Protein 4R6U (pdb70)

Structure (mmCIF, N/CA/C/O backbone):
data_4R6U
#
_entry.id   4R6U
#
_cell.length_a   71.392
_cell.length_b   85.603
_cell.length_c   88.117
_cell.angle_alpha   90.00
_cell.angle_beta   97.60
_cell.angle_gamma   90.00
#
_symmetry.space_group_name_H-M   'P 1 21 1'
#
loop_
_entity.id
_entity.type
_entity.pdbx_description
1 polymer 'Interleukin-18 receptor 1'
2 polymer Interleukin-18
3 non-polymer 2-acetamido-2-deoxy-beta-D-glucopyranose
#
loop_
_atom_site.group_PDB
_atom_site.id
_atom_site.type_symbol
_atom_site.label_atom_id
_atom_site.label_alt_id
_atom_site.label_comp_id
_atom_site.label_asym_id
_atom_site.label_entity_id
_atom_site.label_seq_id
_atom_site.pdbx_PDB_ins_code
_atom_site.Cartn_x
_atom_site.Cartn_y
_atom_site.Cartn_z
_atom_site.occupancy
_atom_site.B_iso_or_equiv
_atom_site.auth_seq_id
_atom_site.auth_comp_id
_atom_site.auth_asym_id
_atom_site.auth_atom_id
_atom_site.pdbx_PDB_model_num
ATOM 1 N N . SER A 1 3 ? 281.330 15.856 97.264 1.00 83.74 21 SER C N 1
ATOM 2 C CA . SER A 1 3 ? 280.200 14.956 97.493 1.00 82.35 21 SER C CA 1
ATOM 3 C C . SER A 1 3 ? 279.003 15.397 96.671 1.00 82.07 21 SER C C 1
ATOM 4 O O . SER A 1 3 ? 279.174 15.967 95.600 1.00 83.22 21 SER C O 1
ATOM 7 N N . CYS A 1 4 ? 277.804 15.140 97.192 1.00 57.88 22 CYS C N 1
ATOM 8 C CA . CYS A 1 4 ? 276.543 15.487 96.542 1.00 57.59 22 CYS C CA 1
ATOM 9 C C . CYS A 1 4 ? 275.418 14.924 97.379 1.00 56.12 22 CYS C C 1
ATOM 10 O O . CYS A 1 4 ? 275.663 14.127 98.290 1.00 55.43 22 CYS C O 1
ATOM 13 N N . THR A 1 5 ? 274.184 15.302 97.060 1.00 53.28 23 THR C N 1
ATOM 14 C CA . THR A 1 5 ? 273.084 14.950 97.940 1.00 52.01 23 THR C CA 1
ATOM 15 C C . THR A 1 5 ? 272.223 13.842 97.332 1.00 51.99 23 THR C C 1
ATOM 16 O O . THR A 1 5 ? 271.397 14.083 96.447 1.00 52.48 23 THR C O 1
ATOM 20 N N . SER A 1 6 ? 272.430 12.629 97.838 1.00 51.52 24 SER C N 1
ATOM 21 C CA . SER A 1 6 ? 271.804 11.425 97.300 1.00 51.63 24 SER C CA 1
ATOM 22 C C . SER A 1 6 ? 270.469 10.959 97.886 1.00 50.71 24 SER C C 1
ATOM 23 O O . SER A 1 6 ? 269.857 10.055 97.337 1.00 50.99 24 SER C O 1
ATOM 26 N N . ARG A 1 7 ? 270.038 11.510 99.014 1.00 49.75 25 ARG C N 1
ATOM 27 C CA . ARG A 1 7 ? 268.847 10.973 99.681 1.00 48.98 25 ARG C CA 1
ATOM 28 C C . ARG A 1 7 ? 267.532 11.640 99.227 1.00 49.23 25 ARG C C 1
ATOM 29 O O . ARG A 1 7 ? 267.486 12.840 98.986 1.00 49.54 25 ARG C O 1
ATOM 37 N N . PRO A 1 8 ? 266.441 10.873 99.183 1.00 49.17 26 PRO C N 1
ATOM 38 C CA . PRO A 1 8 ? 265.150 11.355 98.673 1.00 49.67 26 PRO C CA 1
ATOM 39 C C . PRO A 1 8 ? 264.497 12.456 99.487 1.00 49.23 26 PRO C C 1
ATOM 40 O O . PRO A 1 8 ? 263.742 13.257 98.950 1.00 49.84 26 PRO C O 1
ATOM 44 N N . HIS A 1 9 ? 264.755 12.492 100.783 1.00 48.29 27 HIS C N 1
ATOM 45 C CA . HIS A 1 9 ? 264.024 13.413 101.605 1.00 48.00 27 HIS C CA 1
ATOM 46 C C . HIS A 1 9 ? 265.000 14.184 102.438 1.00 47.52 27 HIS C C 1
ATOM 47 O O . HIS A 1 9 ? 266.042 13.656 102.791 1.00 47.16 27 HIS C O 1
ATOM 54 N N . ILE A 1 10 ? 264.714 15.465 102.659 1.00 47.69 28 ILE C N 1
ATOM 55 C CA . ILE A 1 10 ? 265.639 16.302 103.407 1.00 47.43 28 ILE C CA 1
ATOM 56 C C . ILE A 1 10 ? 264.962 17.415 104.235 1.00 47.41 28 ILE C C 1
ATOM 57 O O . ILE A 1 10 ? 264.089 18.111 103.756 1.00 47.93 28 ILE C O 1
ATOM 62 N N . THR A 1 11 ? 265.389 17.547 105.489 1.00 84.24 29 THR C N 1
ATOM 63 C CA . THR A 1 11 ? 264.843 18.506 106.460 1.00 84.27 29 THR C CA 1
ATOM 64 C C . THR A 1 11 ? 265.894 19.548 106.827 1.00 84.46 29 THR C C 1
ATOM 65 O O . THR A 1 11 ? 266.926 19.172 107.392 1.00 84.17 29 THR C O 1
ATOM 69 N N . VAL A 1 12 ? 265.669 20.834 106.535 1.00 47.72 30 VAL C N 1
ATOM 70 C CA . VAL A 1 12 ? 266.592 21.855 107.047 1.00 48.00 30 VAL C CA 1
ATOM 71 C C . VAL A 1 12 ? 265.899 23.034 107.699 1.00 48.40 30 VAL C C 1
ATOM 72 O O . VAL A 1 12 ? 264.744 23.336 107.387 1.00 48.68 30 VAL C O 1
ATOM 76 N N . VAL A 1 13 ? 266.645 23.725 108.565 1.00 48.59 31 VAL C N 1
ATOM 77 C CA . VAL A 1 13 ? 266.137 24.846 109.358 1.00 49.08 31 VAL C CA 1
ATOM 78 C C . VAL A 1 13 ? 266.135 26.172 108.612 1.00 49.88 31 VAL C C 1
ATOM 79 O O . VAL A 1 13 ? 267.140 26.552 108.002 1.00 50.19 31 VAL C O 1
ATOM 83 N N . GLU A 1 14 ? 265.023 26.896 108.751 1.00 50.33 32 GLU C N 1
ATOM 84 C CA . GLU A 1 14 ? 264.848 28.248 108.227 1.00 51.19 32 GLU C CA 1
ATOM 85 C C . GLU A 1 14 ? 265.975 29.199 108.627 1.00 51.68 32 GLU C C 1
ATOM 86 O O . GLU A 1 14 ? 266.447 29.182 109.774 1.00 51.62 32 GLU C O 1
ATOM 92 N N . GLY A 1 15 ? 266.377 30.033 107.665 1.00 52.81 33 GLY C N 1
ATOM 93 C CA . GLY A 1 15 ? 267.271 31.158 107.890 1.00 53.56 33 GLY C CA 1
ATOM 94 C C . GLY A 1 15 ? 268.729 30.878 107.585 1.00 53.57 33 GLY C C 1
ATOM 95 O O . GLY A 1 15 ? 269.589 31.749 107.709 1.00 54.31 33 GLY C O 1
ATOM 96 N N . GLU A 1 16 ? 268.997 29.677 107.104 1.00 61.08 34 GLU C N 1
ATOM 97 C CA . GLU A 1 16 ? 270.360 29.178 107.011 1.00 61.09 34 GLU C CA 1
ATOM 98 C C . GLU A 1 16 ? 270.743 28.904 105.531 1.00 61.31 34 GLU C C 1
ATOM 99 O O . GLU A 1 16 ? 269.913 28.462 104.746 1.00 61.02 34 GLU C O 1
ATOM 105 N N . PRO A 1 17 ? 271.992 29.187 105.139 1.00 56.30 35 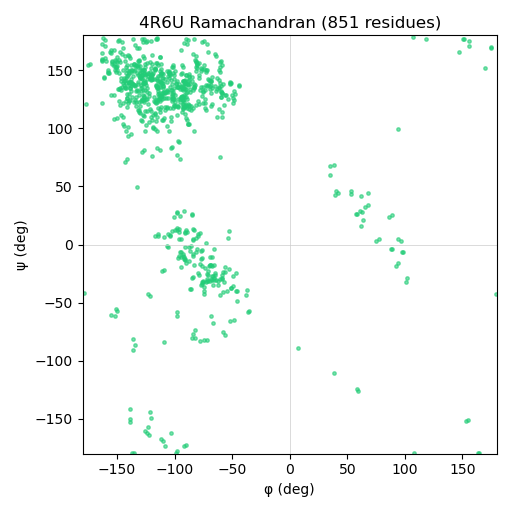PRO C N 1
ATOM 106 C CA . PRO A 1 17 ? 272.346 28.933 103.732 1.00 56.67 35 PRO C CA 1
ATOM 107 C C . PRO A 1 17 ? 272.189 27.469 103.388 1.00 55.92 35 PRO C C 1
ATOM 108 O O . PRO A 1 17 ? 272.437 26.662 104.272 1.00 55.30 35 PRO C O 1
ATOM 112 N N . PHE A 1 18 ? 271.843 27.126 102.152 1.00 53.07 36 PHE C N 1
ATOM 113 C CA . PHE A 1 18 ? 271.581 25.732 101.832 1.00 52.44 36 PHE C CA 1
ATOM 114 C C . PHE A 1 18 ? 271.738 25.408 100.351 1.00 53.06 36 PHE C C 1
ATOM 115 O O . PHE A 1 18 ? 271.414 26.224 99.490 1.00 53.78 36 PHE C O 1
ATOM 123 N N . TYR A 1 19 ? 272.173 24.187 100.056 1.00 52.86 37 TYR C N 1
ATOM 124 C CA . TYR A 1 19 ? 272.380 23.800 98.669 1.00 53.61 37 TYR C CA 1
ATOM 125 C C . TYR A 1 19 ? 271.920 22.382 98.317 1.00 53.15 37 TYR C C 1
ATOM 126 O O . TYR A 1 19 ? 271.859 21.481 99.155 1.00 52.28 37 TYR C O 1
ATOM 135 N N . LEU A 1 20 ? 271.719 22.165 97.033 1.00 53.90 38 LEU C N 1
ATOM 136 C CA . LEU A 1 20 ? 271.200 20.912 96.556 1.00 53.70 38 LEU C CA 1
ATOM 137 C C . LEU A 1 20 ? 272.062 20.498 95.369 1.00 54.83 38 LEU C C 1
ATOM 138 O O . LEU A 1 20 ? 272.119 21.199 94.376 1.00 55.89 38 LEU C O 1
ATOM 143 N N . LYS A 1 21 ? 272.721 19.351 95.461 1.00 54.73 39 LYS C N 1
ATOM 144 C CA . LYS A 1 21 ? 273.761 19.007 94.499 1.00 55.95 39 LYS C CA 1
ATOM 145 C C . LYS A 1 21 ? 273.506 17.638 93.917 1.00 56.10 39 LYS C C 1
ATOM 146 O O . LYS A 1 21 ? 273.462 16.639 94.630 1.00 55.25 39 LYS C O 1
ATOM 152 N N . HIS A 1 22 ? 273.427 17.572 92.598 1.00 57.33 40 HIS C N 1
ATOM 153 C CA . HIS A 1 22 ? 272.697 16.469 91.984 1.00 57.50 40 HIS C CA 1
ATOM 154 C C . HIS A 1 22 ? 273.486 15.222 91.654 1.00 58.06 40 HIS C C 1
ATOM 155 O O . HIS A 1 22 ? 272.979 14.364 90.967 1.00 58.53 40 HIS C O 1
ATOM 162 N N . CYS A 1 23 ? 274.699 15.086 92.153 1.00 79.70 41 CYS C N 1
ATOM 163 C CA . CYS A 1 23 ? 275.359 13.775 92.094 1.00 80.03 41 CYS C CA 1
ATOM 164 C C . CYS A 1 23 ? 275.661 13.233 90.715 1.00 81.73 41 CYS C C 1
ATOM 165 O O . CYS A 1 23 ? 275.652 12.003 90.570 1.00 81.87 41 CYS C O 1
ATOM 168 N N . SER A 1 24 ? 275.727 14.080 89.684 1.00 81.68 42 SER C N 1
ATOM 169 C CA . SER A 1 24 ? 276.215 13.586 88.397 1.00 83.55 42 SER C CA 1
ATOM 170 C C . SER A 1 24 ? 277.509 14.192 87.803 1.00 85.19 42 SER C C 1
ATOM 171 O O . SER A 1 24 ? 277.830 13.906 86.647 1.00 86.94 42 SER C O 1
ATOM 174 N N . CYS A 1 25 ? 278.231 15.043 88.529 1.00 78.46 43 CYS C N 1
ATOM 175 C CA . CYS A 1 25 ? 279.205 15.937 87.868 1.00 80.11 43 CYS C CA 1
ATOM 176 C C . CYS A 1 25 ? 280.597 15.364 87.508 1.00 81.76 43 CYS C C 1
ATOM 177 O O . CYS A 1 25 ? 280.891 15.113 86.320 1.00 83.58 43 CYS C O 1
ATOM 180 N N . THR A 1 33 ? 279.224 23.694 78.543 1.00 103.16 51 THR C N 1
ATOM 181 C CA . THR A 1 33 ? 278.053 24.500 78.192 1.00 102.90 51 THR C CA 1
ATOM 182 C C . THR A 1 33 ? 276.890 23.579 77.817 1.00 102.55 51 THR C C 1
ATOM 183 O O . THR A 1 33 ? 276.544 23.422 76.623 1.00 104.32 51 THR C O 1
ATOM 187 N N . THR A 1 34 ? 276.289 22.968 78.843 1.00 138.36 52 THR C N 1
ATOM 188 C CA . THR A 1 34 ? 275.292 21.921 78.610 1.00 138.02 52 THR C CA 1
ATOM 189 C C . THR A 1 34 ? 273.921 22.317 79.202 1.00 136.36 52 THR C C 1
ATOM 190 O O . THR A 1 34 ? 273.852 23.173 80.099 1.00 135.01 52 THR C O 1
ATOM 194 N N . THR A 1 35 ? 272.846 21.644 78.782 1.00 91.55 53 THR C N 1
ATOM 195 C CA . THR A 1 35 ? 271.518 22.114 79.179 1.00 90.44 53 THR C CA 1
ATOM 196 C C . THR A 1 35 ? 271.088 21.543 80.506 1.00 88.16 53 THR C C 1
ATOM 197 O O . THR A 1 35 ? 270.856 20.331 80.625 1.00 87.81 53 THR C O 1
ATOM 201 N N . LYS A 1 36 ? 270.913 22.454 81.471 1.00 83.30 54 LYS C N 1
ATOM 202 C CA . LYS A 1 36 ? 270.414 22.108 82.803 1.00 81.17 54 LYS C CA 1
ATOM 203 C C . LYS A 1 36 ? 269.040 22.692 83.023 1.00 80.64 54 LYS C C 1
ATOM 204 O O . LYS A 1 36 ? 268.706 23.773 82.519 1.00 81.47 54 LYS C O 1
ATOM 210 N N . SER A 1 37 ? 268.264 22.006 83.843 1.00 66.95 55 SER C N 1
ATOM 211 C CA . SER A 1 37 ? 266.951 22.514 84.200 1.00 66.43 55 SER C CA 1
ATOM 212 C C . SER A 1 37 ? 266.530 22.135 85.640 1.00 64.46 55 SER C C 1
ATOM 213 O O . SER A 1 37 ? 266.444 20.947 85.987 1.00 63.82 55 SER C O 1
ATOM 216 N N . TRP A 1 38 ? 266.278 23.141 86.477 1.00 76.19 56 TRP C N 1
ATOM 217 C CA . TRP A 1 38 ? 265.713 22.898 87.811 1.00 74.54 56 TRP C CA 1
ATOM 218 C C . TRP A 1 38 ? 264.219 23.275 87.854 1.00 74.71 56 TRP C C 1
ATOM 219 O O . TRP A 1 38 ? 263.805 24.272 87.269 1.00 75.69 56 TRP C O 1
ATOM 230 N N . TYR A 1 39 ? 263.426 22.511 88.598 1.00 75.45 57 TYR C N 1
ATOM 231 C CA . TYR A 1 39 ? 261.984 22.725 88.659 1.00 75.78 57 TYR C CA 1
ATOM 232 C C . TYR A 1 39 ? 261.511 22.609 90.110 1.00 74.30 57 TYR C C 1
ATOM 233 O O . TYR A 1 39 ? 262.117 21.894 90.913 1.00 73.11 57 TYR C O 1
ATOM 242 N N . LYS A 1 40 ? 260.443 23.328 90.453 1.00 61.02 58 LYS C N 1
ATOM 243 C CA . LYS A 1 40 ? 259.860 23.247 91.788 1.00 59.89 58 LYS C CA 1
ATOM 244 C C . LYS A 1 40 ? 258.380 22.878 91.767 1.00 60.52 58 LYS C C 1
ATOM 245 O O . LYS A 1 40 ? 257.610 23.428 90.985 1.00 61.86 58 LYS C O 1
ATOM 251 N N . SER A 1 41 ? 257.991 21.943 92.636 1.00 76.95 59 SER C N 1
ATOM 252 C CA . SER A 1 41 ? 256.570 21.701 92.937 1.00 77.45 59 SER C CA 1
ATOM 253 C C . SER A 1 41 ? 256.239 22.158 94.366 1.00 76.50 59 SER C C 1
ATOM 254 O O . SER A 1 41 ? 257.075 22.107 95.267 1.00 75.20 59 SER C O 1
ATOM 257 N N . SER A 1 42 ? 255.040 22.709 94.509 1.00 85.23 60 SER C N 1
ATOM 258 C CA . SER A 1 42 ? 254.496 23.251 95.758 1.00 84.79 60 SER C CA 1
ATOM 259 C C . SER A 1 42 ? 253.031 22.775 95.756 1.00 85.85 60 SER C C 1
ATOM 260 O O . SER A 1 42 ? 252.749 21.696 95.210 1.00 86.24 60 SER C O 1
ATOM 263 N N . GLY A 1 43 ? 252.105 23.481 96.394 1.00 98.93 61 GLY C N 1
ATOM 264 C CA . GLY A 1 43 ? 250.750 22.986 96.291 1.00 100.17 61 GLY C CA 1
ATOM 265 C C . GLY A 1 43 ? 250.184 23.079 94.884 1.00 101.90 61 GLY C C 1
ATOM 266 O O . GLY A 1 43 ? 250.068 22.054 94.200 1.00 102.32 61 GLY C O 1
ATOM 267 N N . SER A 1 44 ? 249.959 24.279 94.381 1.00 112.84 62 SER C N 1
ATOM 268 C CA . SER A 1 44 ? 249.325 24.403 93.067 1.00 114.70 62 SER C CA 1
ATOM 269 C C . SER A 1 44 ? 250.319 24.690 91.948 1.00 114.75 62 SER C C 1
ATOM 270 O O . SER A 1 44 ? 250.003 25.422 91.001 1.00 116.21 62 SER C O 1
ATOM 273 N N . GLN A 1 45 ? 251.571 24.314 92.160 1.00 82.88 63 GLN C N 1
ATOM 274 C CA . GLN A 1 45 ? 252.523 24.599 91.121 1.00 83.07 63 GLN C CA 1
ATOM 275 C C . GLN A 1 45 ? 253.141 23.294 90.611 1.00 82.70 63 GLN C C 1
ATOM 276 O O . GLN A 1 45 ? 253.936 22.645 91.307 1.00 81.17 63 GLN C O 1
ATOM 282 N N . GLU A 1 46 ? 252.729 22.913 89.395 1.00 93.45 64 GLU C N 1
ATOM 283 C CA . GLU A 1 46 ? 253.075 21.625 88.804 1.00 93.55 64 GLU C CA 1
ATOM 284 C C . GLU A 1 46 ? 254.580 21.462 88.710 1.00 92.40 64 GLU C C 1
ATOM 285 O O . GLU A 1 46 ? 255.162 20.707 89.484 1.00 90.95 64 GLU C O 1
ATOM 291 N N . HIS A 1 47 ? 255.220 22.142 87.765 1.00 65.89 65 HIS C N 1
ATOM 292 C CA . HIS A 1 47 ? 256.661 22.082 87.725 1.00 64.95 65 HIS C CA 1
ATOM 293 C C . HIS A 1 47 ? 257.011 23.483 87.333 1.00 65.47 65 HIS C C 1
ATOM 294 O O . HIS A 1 47 ? 257.133 23.777 86.136 1.00 66.91 65 HIS C O 1
ATOM 301 N N . VAL A 1 48 ? 257.352 24.310 88.305 1.00 64.33 66 VAL C N 1
ATOM 302 C CA . VAL A 1 48 ? 257.674 25.660 87.949 1.00 64.89 66 VAL C CA 1
ATOM 303 C C . VAL A 1 48 ? 259.162 25.578 87.715 1.00 64.37 66 VAL C C 1
ATOM 304 O O . VAL A 1 48 ? 259.943 25.341 88.637 1.00 62.93 66 VAL C O 1
ATOM 308 N N . GLU A 1 49 ? 259.538 25.747 86.455 1.00 80.71 67 GLU C N 1
ATOM 309 C CA . GLU A 1 49 ? 260.931 25.768 86.098 1.00 80.59 67 GLU C CA 1
ATOM 310 C C . GLU A 1 49 ? 261.576 26.909 86.869 1.00 79.77 67 GLU C C 1
ATOM 311 O O . GLU A 1 49 ? 261.082 28.030 86.838 1.00 80.31 67 GLU C O 1
ATOM 317 N N . LEU A 1 50 ? 262.648 26.622 87.600 1.00 83.86 68 LEU C N 1
ATOM 318 C CA . LEU A 1 50 ? 263.347 27.672 88.350 1.00 83.21 68 LEU C CA 1
ATOM 319 C C . LEU A 1 50 ? 264.262 28.481 87.460 1.00 84.31 68 LEU C C 1
ATOM 320 O O . LEU A 1 50 ? 265.169 27.909 86.855 1.00 84.72 68 LEU C O 1
ATOM 325 N N . ASN A 1 51 ? 264.081 29.798 87.405 1.00 83.90 69 ASN C N 1
ATOM 326 C CA . ASN A 1 51 ? 265.037 30.605 86.629 1.00 84.97 69 ASN C CA 1
ATOM 327 C C . ASN A 1 51 ? 265.491 31.803 87.405 1.00 84.56 69 ASN C C 1
ATOM 328 O O . ASN A 1 51 ? 265.606 32.880 86.820 1.00 85.66 69 ASN C O 1
ATOM 333 N N . PRO A 1 52 ? 265.915 31.607 88.663 1.00 94.58 70 PRO C N 1
ATOM 334 C CA . PRO A 1 52 ? 266.062 32.849 89.441 1.00 94.37 70 PRO C CA 1
ATOM 335 C C . PRO A 1 52 ? 267.135 33.827 88.920 1.00 95.37 70 PRO C C 1
ATOM 336 O O . PRO A 1 52 ? 268.281 33.520 88.536 1.00 95.72 70 PRO C O 1
ATOM 340 N N . ARG A 1 53 ? 266.623 35.050 88.866 1.00 91.56 71 ARG C N 1
ATOM 341 C CA . ARG A 1 53 ? 267.263 36.253 88.369 1.00 92.72 71 ARG C CA 1
ATOM 342 C C . ARG A 1 53 ? 268.705 36.443 88.873 1.00 92.51 71 ARG C C 1
ATOM 343 O O . ARG A 1 53 ? 269.076 35.935 89.949 1.00 91.30 71 ARG C O 1
ATOM 351 N N . ARG A 1 57 ? 267.344 35.179 96.137 1.00 59.66 75 ARG C N 1
ATOM 352 C CA . ARG A 1 57 ? 268.215 34.479 97.077 1.00 58.77 75 ARG C CA 1
ATOM 353 C C . ARG A 1 57 ? 268.599 33.106 96.563 1.00 58.31 75 ARG C C 1
ATOM 354 O O . ARG A 1 57 ? 269.289 32.351 97.245 1.00 57.60 75 ARG C O 1
ATOM 362 N N . ILE A 1 58 ? 268.209 32.798 95.335 1.00 58.88 76 ILE C N 1
ATOM 363 C CA . ILE A 1 58 ? 268.492 31.481 94.787 1.00 58.60 76 ILE C CA 1
ATOM 364 C C . ILE A 1 58 ? 269.447 31.634 93.608 1.00 59.73 76 ILE C C 1
ATOM 365 O O . ILE A 1 58 ? 269.278 32.516 92.762 1.00 60.81 76 ILE C O 1
ATOM 370 N N . ALA A 1 59 ? 270.448 30.762 93.576 1.00 59.97 77 ALA C N 1
ATOM 371 C CA . ALA A 1 59 ? 271.489 30.777 92.565 1.00 61.12 77 ALA C CA 1
ATOM 372 C C . ALA A 1 59 ? 271.653 29.421 91.866 1.00 61.17 77 ALA C C 1
ATOM 373 O O . ALA A 1 59 ? 271.812 28.409 92.537 1.00 60.22 77 ALA C O 1
ATOM 375 N N . LEU A 1 60 ? 271.606 29.396 90.530 1.00 61.98 78 LEU C N 1
ATOM 376 C CA . LEU A 1 60 ? 271.832 28.157 89.758 1.00 62.34 78 LEU C CA 1
ATOM 377 C C . LEU A 1 60 ? 273.142 28.203 89.027 1.00 63.64 78 LEU C C 1
ATOM 378 O O . LEU A 1 60 ? 273.286 28.973 88.081 1.00 64.99 78 LEU C O 1
ATOM 383 N N . HIS A 1 61 ? 274.120 27.420 89.454 1.00 63.38 79 HIS C N 1
ATOM 384 C CA . HIS A 1 61 ? 275.344 27.359 88.666 1.00 64.87 79 HIS C CA 1
ATOM 385 C C . HIS A 1 61 ? 276.026 26.012 88.801 1.00 64.70 79 HIS C C 1
ATOM 386 O O . HIS A 1 61 ? 275.829 25.328 89.795 1.00 63.30 79 HIS C O 1
ATOM 393 N N . ASP A 1 62 ? 276.794 25.644 87.781 1.00 72.33 80 ASP C N 1
ATOM 394 C CA . ASP A 1 62 ? 277.670 24.466 87.780 1.00 72.63 80 ASP C CA 1
ATOM 395 C C . ASP A 1 62 ? 277.065 23.302 88.567 1.00 71.00 80 ASP C C 1
ATOM 396 O O . ASP A 1 62 ? 277.630 22.882 89.586 1.00 70.17 80 ASP C O 1
ATOM 401 N N . CYS A 1 63 ? 275.885 22.851 88.140 1.00 71.87 81 CYS C N 1
ATOM 402 C CA . CYS A 1 63 ? 275.258 21.594 88.606 1.00 70.69 81 CYS C CA 1
ATOM 403 C C . CYS A 1 63 ? 274.908 21.527 90.141 1.00 68.77 81 CYS C C 1
ATOM 404 O O . CYS A 1 63 ? 275.047 20.479 90.794 1.00 67.92 81 CYS C O 1
ATOM 407 N N . VAL A 1 64 ? 274.386 22.643 90.665 1.00 99.98 82 VAL C N 1
ATOM 408 C CA . VAL A 1 64 ? 273.949 22.784 92.064 1.00 98.40 82 VAL C CA 1
ATOM 409 C C . VAL A 1 64 ? 272.867 23.877 92.197 1.00 98.09 82 VAL C C 1
ATOM 410 O O . VAL A 1 64 ? 272.738 24.739 91.334 1.00 99.12 82 VAL C O 1
ATOM 414 N N . LEU A 1 65 ? 272.071 23.823 93.257 1.00 59.53 83 LEU C N 1
ATOM 415 C CA . LEU A 1 65 ? 271.004 24.793 93.481 1.00 59.29 83 LEU C CA 1
ATOM 416 C C . LEU A 1 65 ? 271.159 25.427 94.850 1.00 58.42 83 LEU C C 1
ATOM 417 O O . LEU A 1 65 ? 270.984 24.759 95.858 1.00 57.34 83 LEU C O 1
ATOM 422 N N . GLU A 1 66 ? 271.430 26.721 94.901 1.00 57.05 84 GLU C N 1
ATOM 423 C CA . GLU A 1 66 ? 271.779 27.320 96.169 1.00 56.48 84 GLU C CA 1
ATOM 424 C C . GLU A 1 66 ? 270.643 28.160 96.719 1.00 56.11 84 GLU C C 1
ATOM 425 O O . GLU A 1 66 ? 269.868 28.754 95.970 1.00 56.70 84 GLU C O 1
ATOM 431 N N . PHE A 1 67 ? 270.519 28.152 98.042 1.00 67.11 85 PHE C N 1
ATOM 432 C CA . PHE A 1 67 ? 269.572 29.015 98.730 1.00 66.90 85 PHE C CA 1
ATOM 433 C C . PHE A 1 67 ? 270.338 30.002 99.613 1.00 67.14 85 PHE C C 1
ATOM 434 O O . PHE A 1 67 ? 271.283 29.614 100.318 1.00 66.87 85 PHE C O 1
ATOM 442 N N . TRP A 1 68 ? 269.919 31.266 99.622 1.00 62.24 86 TRP C N 1
ATOM 443 C CA . TRP A 1 68 ? 270.719 32.306 100.264 1.00 62.77 86 TRP C CA 1
ATOM 444 C C . TRP A 1 68 ? 269.882 33.330 101.010 1.00 62.87 86 TRP C C 1
ATOM 445 O O . TRP A 1 68 ? 269.730 34.452 100.529 1.00 63.75 86 TRP C O 1
ATOM 456 N N . PRO A 1 69 ? 269.329 32.949 102.184 1.00 55.68 87 PRO C N 1
ATOM 457 C CA . PRO A 1 69 ? 269.319 31.603 102.758 1.00 54.64 87 PRO C CA 1
ATOM 458 C C . PRO A 1 69 ? 268.060 30.847 102.340 1.00 54.13 87 PRO C C 1
ATOM 459 O O . PRO A 1 69 ? 267.309 31.380 101.517 1.00 54.68 87 PRO C O 1
ATOM 463 N N . VAL A 1 70 ? 267.836 29.648 102.892 1.00 53.21 88 VAL C N 1
ATOM 464 C CA . VAL A 1 70 ? 266.591 28.902 102.659 1.00 52.80 88 VAL C CA 1
ATOM 465 C C . VAL A 1 70 ? 265.473 29.413 103.572 1.00 52.79 88 VAL C C 1
ATOM 466 O O . VAL A 1 70 ? 265.724 29.976 104.635 1.00 52.80 88 VAL C O 1
ATOM 470 N N . GLU A 1 71 ? 264.235 29.186 103.164 1.00 52.91 89 GLU C N 1
ATOM 471 C CA . GLU A 1 71 ? 263.118 29.825 103.810 1.00 53.25 89 GLU C CA 1
ATOM 472 C C . GLU A 1 71 ? 261.942 28.880 103.804 1.00 53.00 89 GLU C C 1
ATOM 473 O O . GLU A 1 71 ? 262.012 27.801 103.248 1.00 52.58 89 GLU C O 1
ATOM 479 N N . LEU A 1 72 ? 260.870 29.265 104.467 1.00 53.36 90 LEU C N 1
ATOM 480 C CA . LEU A 1 72 ? 259.702 28.403 104.548 1.00 53.31 90 LEU C CA 1
ATOM 481 C C . LEU A 1 72 ? 259.023 28.385 103.194 1.00 54.03 90 LEU C C 1
ATOM 482 O O . LEU A 1 72 ? 258.452 27.381 102.812 1.00 53.93 90 LEU C O 1
ATOM 487 N N . ASN A 1 73 ? 259.127 29.508 102.477 1.00 54.85 91 ASN C N 1
ATOM 488 C CA . ASN A 1 73 ? 258.792 29.621 101.047 1.00 55.64 91 ASN C CA 1
ATOM 489 C C . ASN A 1 73 ? 259.171 28.359 100.248 1.00 55.18 91 ASN C C 1
ATOM 490 O O . ASN A 1 73 ? 258.459 27.931 99.332 1.00 55.79 91 ASN C O 1
ATOM 495 N N . ASP A 1 74 ? 260.328 27.806 100.600 1.00 54.25 92 ASP C N 1
ATOM 496 C CA . ASP A 1 74 ? 261.000 26.766 99.844 1.00 53.89 92 ASP C CA 1
ATOM 497 C C . ASP A 1 74 ? 260.650 25.316 100.123 1.00 53.23 92 ASP C C 1
ATOM 498 O O . ASP A 1 74 ? 261.240 24.431 99.507 1.00 53.01 92 ASP C O 1
ATOM 503 N N . THR A 1 75 ? 259.774 25.028 101.073 1.00 52.97 93 THR C N 1
ATOM 504 C CA . THR A 1 75 ? 259.502 23.618 101.276 1.00 52.41 93 THR C CA 1
ATOM 505 C C . THR A 1 75 ? 258.697 23.158 100.061 1.00 53.26 93 THR C C 1
ATOM 506 O O . THR A 1 75 ? 257.885 23.896 99.508 1.00 54.28 93 THR C O 1
ATOM 510 N N . GLY A 1 76 ? 258.977 21.944 99.619 1.00 52.96 94 GLY C N 1
ATOM 511 C CA . GLY A 1 76 ? 258.333 21.399 98.449 1.00 53.85 94 GLY C CA 1
ATOM 512 C C . GLY A 1 76 ? 259.308 20.443 97.803 1.00 53.54 94 GLY C C 1
ATOM 513 O O . GLY A 1 76 ? 260.441 20.271 98.251 1.00 52.69 94 GLY C O 1
ATOM 514 N N . SER A 1 77 ? 258.864 19.799 96.747 1.00 54.37 95 SER C N 1
ATOM 515 C CA . SER A 1 77 ? 259.718 18.857 96.056 1.00 54.30 95 SER C CA 1
ATOM 516 C C . SER A 1 77 ? 260.451 19.557 94.883 1.00 55.14 95 SER C C 1
ATOM 517 O O . SER A 1 77 ? 259.964 20.544 94.314 1.00 56.06 95 SER C O 1
ATOM 520 N N . TYR A 1 78 ? 261.668 19.094 94.606 1.00 55.29 96 TYR C N 1
ATOM 521 C CA . TYR A 1 78 ? 262.534 19.686 93.588 1.00 56.09 96 TYR C CA 1
ATOM 522 C C . TYR A 1 78 ? 262.960 18.616 92.577 1.00 56.76 96 TYR C C 1
ATOM 523 O O . TYR A 1 78 ? 263.085 17.450 92.944 1.00 56.19 96 TYR C O 1
ATOM 532 N N . PHE A 1 79 ? 263.142 19.003 91.314 1.00 57.65 97 PHE C N 1
ATOM 533 C CA . PHE A 1 79 ? 263.510 18.067 90.250 1.00 58.59 97 PHE C CA 1
ATOM 534 C C . PHE A 1 79 ? 264.633 18.608 89.381 1.00 59.47 97 PHE C C 1
ATOM 535 O O . PHE A 1 79 ? 264.634 19.783 88.999 1.00 60.07 97 PHE C O 1
ATOM 543 N N . PHE A 1 80 ? 265.585 17.745 89.055 1.00 59.66 98 PHE C N 1
ATOM 544 C CA . PHE A 1 80 ? 266.649 18.129 88.165 1.00 60.74 98 PHE C CA 1
ATOM 545 C C . PHE A 1 80 ? 266.663 17.263 86.917 1.00 62.23 98 PHE C C 1
ATOM 546 O O . PHE A 1 80 ? 266.367 16.072 86.997 1.00 62.07 98 PHE C O 1
ATOM 554 N N . GLN A 1 81 ? 266.972 17.862 85.760 1.00 63.80 99 GLN C N 1
ATOM 555 C CA . GLN A 1 81 ? 267.183 17.080 84.538 1.00 65.45 99 GLN C CA 1
ATOM 556 C C . GLN A 1 81 ? 268.390 17.542 83.715 1.00 66.74 99 GLN C C 1
ATOM 557 O O . GLN A 1 81 ? 268.558 18.741 83.461 1.00 67.19 99 GLN C O 1
ATOM 563 N N . MET A 1 82 ? 269.271 16.586 83.401 1.00 93.39 100 MET C N 1
ATOM 564 C CA . MET A 1 82 ? 270.348 16.776 82.449 1.00 95.05 100 MET C CA 1
ATOM 565 C C . MET A 1 82 ? 270.163 15.643 81.451 1.00 96.57 100 MET C C 1
ATOM 566 O O . MET A 1 82 ? 270.669 14.533 81.701 1.00 96.36 100 MET C O 1
ATOM 571 N N . LYS A 1 83 ? 269.521 15.927 80.316 1.00 91.49 101 LYS C N 1
ATOM 572 C CA . LYS A 1 83 ? 269.262 14.913 79.289 1.00 93.21 101 LYS C CA 1
ATOM 573 C C . LYS A 1 83 ? 268.896 13.531 79.933 1.00 92.20 101 LYS C C 1
ATOM 574 O O . LYS A 1 83 ? 267.853 13.423 80.598 1.00 90.98 101 LYS C O 1
ATOM 580 N N . ASN A 1 84 ? 269.797 12.539 79.817 1.00 73.35 102 ASN C N 1
ATOM 581 C CA . ASN A 1 84 ? 269.606 11.171 80.320 1.00 72.65 102 ASN C CA 1
ATOM 582 C C . ASN A 1 84 ? 269.513 11.064 81.863 1.00 70.10 102 ASN C C 1
ATOM 583 O O . ASN A 1 84 ? 269.244 9.979 82.401 1.00 69.35 102 ASN C O 1
ATOM 588 N N . TYR A 1 85 ? 269.683 12.178 82.582 1.00 86.42 103 TYR C N 1
ATOM 589 C CA . TYR A 1 85 ? 269.652 12.152 84.056 1.00 84.16 103 TYR C CA 1
ATOM 590 C C . TYR A 1 85 ? 268.477 12.928 84.688 1.00 82.97 103 TYR C C 1
ATOM 591 O O . TYR A 1 85 ? 268.103 14.010 84.225 1.00 83.55 103 TYR C O 1
ATOM 600 N N . THR A 1 86 ? 267.913 12.351 85.754 1.00 69.51 104 THR C N 1
ATOM 601 C CA . THR A 1 86 ? 266.795 12.944 86.494 1.00 68.39 104 THR C CA 1
ATOM 602 C C . THR A 1 86 ? 266.911 12.710 87.988 1.00 66.42 104 THR C C 1
ATOM 603 O O . THR A 1 86 ? 267.433 11.678 88.403 1.00 65.94 104 THR C O 1
ATOM 607 N N . GLN A 1 87 ? 266.431 13.648 88.807 1.00 65.34 105 GLN C N 1
ATOM 608 C CA . GLN A 1 87 ? 266.511 13.459 90.258 1.00 63.59 105 GLN C CA 1
ATOM 609 C C . GLN A 1 87 ? 265.427 14.184 91.036 1.00 62.75 105 GLN C C 1
ATOM 610 O O . GLN A 1 87 ? 264.892 15.196 90.595 1.00 63.36 105 GLN C O 1
ATOM 616 N N . LYS A 1 88 ? 265.110 13.658 92.209 1.00 55.83 106 LYS C N 1
ATOM 617 C CA . LYS A 1 88 ? 263.965 14.136 92.938 1.00 55.24 106 LYS C CA 1
ATOM 618 C C . LYS A 1 88 ? 264.296 14.367 94.428 1.00 53.72 106 LYS C C 1
ATOM 619 O O . LYS A 1 88 ? 264.893 13.512 95.093 1.00 52.94 106 LYS C O 1
ATOM 625 N N . TRP A 1 89 ? 263.841 15.478 94.990 1.00 53.39 107 TRP C N 1
ATOM 626 C CA . TRP A 1 89 ? 264.044 15.695 96.413 1.00 52.14 107 TRP C CA 1
ATOM 627 C C . TRP A 1 89 ? 262.815 16.270 97.078 1.00 51.93 107 TRP C C 1
ATOM 628 O O . TRP A 1 89 ? 262.272 17.267 96.631 1.00 52.60 107 TRP C O 1
ATOM 639 N N . LYS A 1 90 ? 262.423 15.694 98.202 1.00 51.05 108 LYS C N 1
ATOM 640 C CA . LYS A 1 90 ? 261.453 16.364 99.022 1.00 50.87 108 LYS C CA 1
ATOM 641 C C . LYS A 1 90 ? 262.227 17.178 100.007 1.00 50.14 108 LYS C C 1
ATOM 642 O O . LYS A 1 90 ? 263.079 16.674 100.730 1.00 49.36 108 LYS C O 1
ATOM 648 N N . LEU A 1 91 ? 261.916 18.464 99.993 1.00 50.55 109 LEU C N 1
ATOM 649 C CA . LEU A 1 91 ? 262.567 19.442 100.827 1.00 50.14 109 LEU C CA 1
ATOM 650 C C . LEU A 1 91 ? 261.567 19.930 101.841 1.00 50.02 109 LEU C C 1
ATOM 651 O O . LEU A 1 91 ? 260.500 20.453 101.503 1.00 50.74 109 LEU C O 1
ATOM 656 N N . ASN A 1 92 ? 261.888 19.685 103.095 1.00 49.22 110 ASN C N 1
ATOM 657 C CA . ASN A 1 92 ? 261.042 20.144 104.149 1.00 49.20 110 ASN C CA 1
ATOM 658 C C . ASN A 1 92 ? 261.773 21.180 105.001 1.00 49.02 110 ASN C C 1
ATOM 659 O O . ASN A 1 92 ? 262.723 20.858 105.705 1.00 48.40 110 ASN C O 1
ATOM 664 N N . VAL A 1 93 ? 261.356 22.435 104.909 1.00 49.69 111 VAL C N 1
ATOM 665 C CA . VAL A 1 93 ? 261.977 23.476 105.717 1.00 49.70 111 VAL C CA 1
ATOM 666 C C . VAL A 1 93 ? 261.264 23.639 107.039 1.00 49.66 111 VAL C C 1
ATOM 667 O O . VAL A 1 93 ? 260.032 23.641 107.087 1.00 50.11 111 VAL C O 1
ATOM 671 N N . ILE A 1 94 ? 262.036 23.713 108.121 1.00 49.25 112 ILE C N 1
ATOM 672 C CA . ILE A 1 94 ? 261.438 23.840 109.439 1.00 49.33 112 ILE C CA 1
ATOM 673 C C . ILE A 1 94 ? 261.746 25.167 110.124 1.00 49.88 112 ILE C C 1
ATOM 674 O O . ILE A 1 94 ? 262.784 25.784 109.881 1.00 49.96 112 ILE C O 1
ATOM 679 N N . ARG A 1 95 ? 260.850 25.556 111.027 1.00 50.37 113 ARG C N 1
ATOM 680 C CA . ARG A 1 95 ? 261.003 26.749 111.859 1.00 51.05 113 ARG C CA 1
ATOM 681 C C . ARG A 1 95 ? 262.249 26.680 112.726 1.00 50.70 113 ARG C C 1
ATOM 682 O O . ARG A 1 95 ? 262.566 25.647 113.295 1.00 50.05 113 ARG C O 1
ATOM 690 N N . ARG A 1 96 ? 262.972 27.783 112.800 1.00 52.30 114 ARG C N 1
ATOM 691 C CA . ARG A 1 96 ? 264.150 27.854 113.642 1.00 52.26 114 ARG C CA 1
ATOM 692 C C . ARG A 1 96 ? 263.827 28.356 115.024 1.00 52.92 114 ARG C C 1
ATOM 693 O O . ARG A 1 96 ? 263.088 29.341 115.183 1.00 53.79 114 ARG C O 1
ATOM 701 N N . ASN A 1 97 ? 264.364 27.661 116.024 1.00 51.55 115 ASN C N 1
ATOM 702 C CA . ASN A 1 97 ? 264.364 28.181 117.378 1.00 52.34 115 ASN C CA 1
ATOM 703 C C . ASN A 1 97 ? 265.196 29.455 117.414 1.00 53.21 115 ASN C C 1
ATOM 704 O O . ASN A 1 97 ? 266.430 29.439 117.318 1.00 53.13 115 ASN C O 1
ATOM 709 N N . LYS A 1 98 ? 264.483 30.558 117.589 1.00 54.18 116 LYS C N 1
ATOM 710 C CA . LYS A 1 98 ? 265.071 31.884 117.515 1.00 55.14 116 LYS C CA 1
ATOM 711 C C . LYS A 1 98 ? 265.627 32.324 118.858 1.00 56.07 116 LYS C C 1
ATOM 712 O O . LYS A 1 98 ? 266.414 33.258 118.935 1.00 56.89 116 LYS C O 1
ATOM 718 N N . HIS A 1 99 ? 265.250 31.622 119.916 1.00 58.44 117 HIS C N 1
ATOM 719 C CA . HIS A 1 99 ? 265.765 31.980 121.227 1.00 59.45 117 HIS C CA 1
ATOM 720 C C . HIS A 1 99 ? 267.046 31.238 121.557 1.00 59.03 117 HIS C C 1
ATOM 721 O O . HIS A 1 99 ? 267.778 31.613 122.458 1.00 59.97 117 HIS C O 1
ATOM 728 N N . SER A 1 100 ? 267.357 30.219 120.782 1.00 56.15 118 SER C N 1
ATOM 729 C CA . SER A 1 100 ? 268.553 29.460 121.061 1.00 55.83 118 SER C CA 1
ATOM 730 C C . SER A 1 100 ? 269.506 29.374 119.868 1.00 55.32 118 SER C C 1
ATOM 731 O O . SER A 1 100 ? 269.190 29.831 118.757 1.00 55.09 118 SER C O 1
ATOM 734 N N . CYS A 1 101 ? 270.673 28.785 120.118 1.00 54.47 119 CYS C N 1
ATOM 735 C CA . CYS A 1 101 ? 271.703 28.651 119.102 1.00 54.22 119 CYS C CA 1
ATOM 736 C C . CYS A 1 101 ? 271.426 27.485 118.123 1.00 52.86 119 CYS C C 1
ATOM 737 O O . CYS A 1 101 ? 271.842 27.539 116.958 1.00 52.64 119 CYS C O 1
ATOM 740 N N . PHE A 1 102 ? 270.681 26.469 118.568 1.00 60.36 120 PHE C N 1
ATOM 741 C CA . PHE A 1 102 ? 270.274 25.378 117.671 1.00 59.19 120 PHE C CA 1
ATOM 742 C C . PHE A 1 102 ? 268.786 25.055 117.807 1.00 58.71 120 PHE C C 1
ATOM 743 O O . PHE A 1 102 ? 268.128 25.496 118.750 1.00 59.24 120 PHE C O 1
ATOM 751 N N . THR A 1 103 ? 268.270 24.242 116.890 1.00 49.56 121 THR C N 1
ATOM 752 C CA . THR A 1 103 ? 266.857 23.887 116.932 1.00 49.24 121 THR C CA 1
ATOM 753 C C . THR A 1 103 ? 266.772 22.369 116.929 1.00 48.34 121 THR C C 1
ATOM 754 O O . THR A 1 103 ? 267.440 21.717 116.123 1.00 47.82 121 THR C O 1
ATOM 758 N N . GLU A 1 104 ? 265.947 21.828 117.826 1.00 50.17 122 GLU C N 1
ATOM 759 C CA . GLU A 1 104 ? 266.029 20.427 118.233 1.00 49.51 122 GLU C CA 1
ATOM 760 C C . GLU A 1 104 ? 265.868 19.384 117.131 1.00 48.68 122 GLU C C 1
ATOM 761 O O . GLU A 1 104 ? 266.339 18.261 117.307 1.00 48.16 122 GLU C O 1
ATOM 767 N N . ARG A 1 105 ? 265.165 19.702 116.043 1.00 62.19 123 ARG C N 1
ATOM 768 C CA . ARG A 1 105 ? 265.013 18.732 114.958 1.00 61.58 123 ARG C CA 1
ATOM 769 C C . ARG A 1 105 ? 266.341 18.557 114.220 1.00 61.37 123 ARG C C 1
ATOM 770 O O . ARG A 1 105 ? 266.650 17.448 113.780 1.00 60.87 123 ARG C O 1
ATOM 778 N N . GLN A 1 106 ? 267.160 19.610 114.158 1.00 46.44 124 GLN C N 1
ATOM 779 C CA . GLN A 1 106 ? 268.373 19.601 113.318 1.00 46.49 124 GLN C CA 1
ATOM 780 C C . GLN A 1 106 ? 269.594 18.985 113.958 1.00 46.45 124 GLN C C 1
ATOM 781 O O . GLN A 1 106 ? 270.723 19.352 113.643 1.00 46.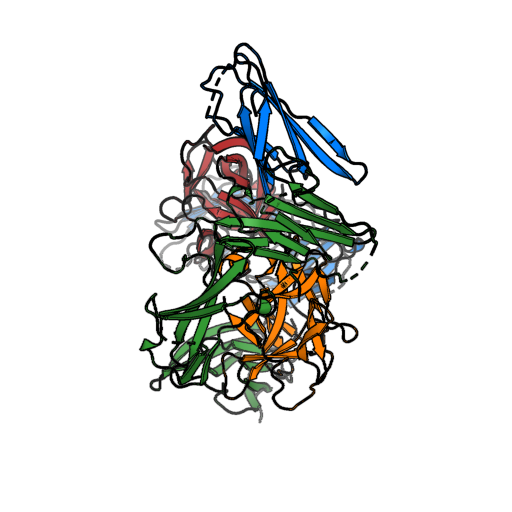87 124 GLN C O 1
ATOM 787 N N . VAL A 1 107 ? 269.365 18.080 114.887 1.00 46.07 125 VAL C N 1
ATOM 788 C CA . VAL A 1 107 ? 270.419 17.594 115.742 1.00 46.19 125 VAL C CA 1
ATOM 789 C C . VAL A 1 107 ? 270.779 16.210 115.246 1.00 45.63 125 VAL C C 1
ATOM 790 O O . VAL A 1 107 ? 269.916 15.507 114.731 1.00 45.10 125 VAL C O 1
ATOM 794 N N . THR A 1 108 ? 272.054 15.842 115.372 1.00 45.91 126 THR C N 1
ATOM 795 C CA . THR A 1 108 ? 272.586 14.538 114.970 1.00 45.57 126 THR C CA 1
ATOM 796 C C . THR A 1 108 ? 273.100 13.837 116.214 1.00 45.63 126 THR C C 1
ATOM 797 O O . THR A 1 108 ? 273.947 14.389 116.893 1.00 46.32 126 THR C O 1
ATOM 801 N N . SER A 1 109 ? 272.602 12.640 116.525 1.00 56.26 127 SER C N 1
ATOM 802 C CA . SER A 1 109 ? 272.983 11.958 117.782 1.00 56.35 127 SER C CA 1
ATOM 803 C C . SER A 1 109 ? 274.326 11.230 117.693 1.00 56.72 127 SER C C 1
ATOM 804 O O . SER A 1 109 ? 274.750 10.810 116.613 1.00 56.68 127 SER C O 1
ATOM 807 N N . LYS A 1 110 ? 274.995 11.092 118.829 1.00 46.00 128 LYS C N 1
ATOM 808 C CA . LYS A 1 110 ? 276.228 10.329 118.909 1.00 46.50 128 LYS C CA 1
ATOM 809 C C . LYS A 1 110 ? 276.366 9.575 120.217 1.00 46.63 128 LYS C C 1
ATOM 810 O O . LYS A 1 110 ? 276.137 10.130 121.278 1.00 46.98 128 LYS C O 1
ATOM 816 N N . ILE A 1 111 ? 276.820 8.334 120.144 1.00 52.83 129 ILE C N 1
ATOM 817 C CA . ILE A 1 111 ? 276.986 7.517 121.327 1.00 53.01 129 ILE C CA 1
ATOM 818 C C . ILE A 1 111 ? 278.481 7.265 121.538 1.00 54.09 129 ILE C C 1
ATOM 819 O O . ILE A 1 111 ? 279.161 6.775 120.657 1.00 54.26 129 ILE C O 1
ATOM 824 N N . VAL A 1 112 ? 278.990 7.622 122.709 1.00 91.89 130 VAL C N 1
ATOM 825 C CA . VAL A 1 112 ? 280.411 7.496 123.014 1.00 93.18 130 VAL C CA 1
ATOM 826 C C . VAL A 1 112 ? 280.573 6.865 124.411 1.00 93.68 130 VAL C C 1
ATOM 827 O O . VAL A 1 112 ? 280.074 7.410 125.397 1.00 93.85 130 VAL C O 1
ATOM 831 N N . GLU A 1 113 ? 281.308 5.753 124.487 1.00 50.83 131 GLU C N 1
ATOM 832 C CA . GLU A 1 113 ? 281.444 4.951 125.692 1.00 51.26 131 GLU C CA 1
ATOM 833 C C . GLU A 1 113 ? 282.301 5.671 126.728 1.00 52.84 131 GLU C C 1
ATOM 834 O O . GLU A 1 113 ? 283.177 6.469 126.339 1.00 53.82 131 GLU C O 1
ATOM 840 N N . VAL A 1 114 ? 282.040 5.410 128.025 1.00 69.75 132 VAL C N 1
ATOM 841 C CA . VAL A 1 114 ? 282.558 6.278 129.093 1.00 71.24 132 VAL C CA 1
ATOM 842 C C . VAL A 1 114 ? 284.066 6.535 129.031 1.00 72.94 132 VAL C C 1
ATOM 843 O O . VAL A 1 114 ? 284.499 7.659 128.765 1.00 73.69 132 VAL C O 1
ATOM 847 N N . LYS A 1 115 ? 284.893 5.514 129.223 1.00 95.68 133 LYS C N 1
ATOM 848 C CA . LYS A 1 115 ? 286.297 5.873 129.285 1.00 97.58 133 LYS C CA 1
ATOM 849 C C . LYS A 1 115 ? 286.860 5.498 127.944 1.00 97.35 133 LYS C C 1
ATOM 850 O O . LYS A 1 115 ? 287.535 4.480 127.840 1.00 97.87 133 LYS C O 1
ATOM 856 N N . LYS A 1 116 ? 286.720 6.391 126.956 1.00 92.19 134 LYS C N 1
ATOM 857 C CA . LYS A 1 116 ? 287.069 6.035 125.569 1.00 91.83 134 LYS C CA 1
ATOM 858 C C . LYS A 1 116 ? 287.253 7.211 124.598 1.00 92.02 134 LYS C C 1
ATOM 859 O O . LYS A 1 116 ? 286.846 8.346 124.882 1.00 92.00 134 LYS C O 1
ATOM 865 N N . PHE A 1 117 ? 287.873 6.929 123.450 1.00 89.87 135 PHE C N 1
ATOM 866 C CA . PHE A 1 117 ? 288.180 7.984 122.483 1.00 90.28 135 PHE C CA 1
ATOM 867 C C . PHE A 1 117 ? 286.970 8.753 121.936 1.00 88.70 135 PHE C C 1
ATOM 868 O O . PHE A 1 117 ? 286.070 8.201 121.275 1.00 87.14 135 PHE C O 1
ATOM 876 N N . PHE A 1 118 ? 287.066 10.067 122.058 1.00 90.36 136 PHE C N 1
ATOM 877 C CA . PHE A 1 118 ? 285.936 10.922 121.803 1.00 89.12 136 PHE C CA 1
ATOM 878 C C . PHE A 1 118 ? 286.395 12.195 121.080 1.00 89.97 136 PHE C C 1
ATOM 879 O O . PHE A 1 118 ? 287.181 12.985 121.609 1.00 91.52 136 PHE C O 1
ATOM 887 N N . GLN A 1 119 ? 285.904 12.419 119.874 1.00 79.76 137 GLN C N 1
ATOM 888 C CA . GLN A 1 119 ? 286.253 13.673 119.214 1.00 80.54 137 GLN C CA 1
ATOM 889 C C . GLN A 1 119 ? 285.046 14.362 118.598 1.00 79.17 137 GLN C C 1
ATOM 890 O O . GLN A 1 119 ? 284.041 13.729 118.265 1.00 77.65 137 GLN C O 1
ATOM 896 N N . ILE A 1 120 ? 285.158 15.677 118.474 1.00 73.15 138 ILE C N 1
ATOM 897 C CA . ILE A 1 120 ? 284.155 16.469 117.803 1.00 72.17 138 ILE C CA 1
ATOM 898 C C . ILE A 1 120 ? 284.918 17.492 116.997 1.00 73.39 138 ILE C C 1
ATOM 899 O O . ILE A 1 120 ? 285.804 18.173 117.520 1.00 74.93 138 ILE C O 1
ATOM 904 N N . THR A 1 121 ? 284.595 17.599 115.720 1.00 69.06 139 THR C N 1
ATOM 905 C CA . THR A 1 121 ? 285.358 18.523 114.904 1.00 70.32 139 THR C CA 1
ATOM 906 C C . THR A 1 121 ? 284.500 19.293 113.870 1.00 69.57 139 THR C C 1
ATOM 907 O O . THR A 1 121 ? 283.752 18.705 113.079 1.00 68.39 139 THR C O 1
ATOM 911 N N . CYS A 1 122 ? 284.603 20.619 113.918 1.00 76.87 140 CYS C N 1
ATOM 912 C CA . CYS A 1 122 ? 283.850 21.490 113.018 1.00 76.38 140 CYS C CA 1
ATOM 913 C C . CYS A 1 122 ? 284.514 21.619 111.657 1.00 77.20 140 CYS C C 1
ATOM 914 O O . CYS A 1 122 ? 285.665 22.053 111.541 1.00 78.83 140 CYS C O 1
ATOM 917 N N . GLU A 1 123 ? 283.784 21.211 110.628 1.00 84.44 141 GLU C N 1
ATOM 918 C CA . GLU A 1 123 ? 284.305 21.200 109.274 1.00 85.18 141 GLU C CA 1
ATOM 919 C C . GLU A 1 123 ? 283.167 21.404 108.280 1.00 84.14 141 GLU C C 1
ATOM 920 O O . GLU A 1 123 ? 282.008 21.147 108.605 1.00 82.74 141 GLU C O 1
ATOM 926 N N . ASN A 1 124 ? 283.485 21.860 107.073 1.00 93.51 142 ASN C N 1
ATOM 927 C CA . ASN A 1 124 ? 282.494 21.869 105.999 1.00 92.73 142 ASN C CA 1
ATOM 928 C C . ASN A 1 124 ? 283.212 21.763 104.672 1.00 93.88 142 ASN C C 1
ATOM 929 O O . ASN A 1 124 ? 283.772 22.764 104.200 1.00 95.11 142 ASN C O 1
ATOM 934 N N . SER A 1 125 ? 283.148 20.644 103.975 1.00 92.87 143 SER C N 1
ATOM 935 C CA . SER A 1 125 ? 283.797 20.759 102.691 1.00 94.20 143 SER C CA 1
ATOM 936 C C . SER A 1 125 ? 282.757 21.114 101.633 1.00 93.70 143 SER C C 1
ATOM 937 O O . SER A 1 125 ? 282.363 20.277 100.807 1.00 93.44 143 SER C O 1
ATOM 940 N N . TYR A 1 126 ? 282.318 22.374 101.685 1.00 65.83 144 TYR C N 1
ATOM 941 C CA . TYR A 1 126 ? 281.568 23.016 100.618 1.00 65.88 144 TYR C CA 1
ATOM 942 C C . TYR A 1 126 ? 281.733 24.532 100.680 1.00 66.64 144 TYR C C 1
ATOM 943 O O . TYR A 1 126 ? 282.162 25.196 99.723 1.00 67.88 144 TYR C O 1
ATOM 952 N N . TYR A 1 127 ? 281.289 25.062 101.834 1.00 58.54 145 TYR C N 1
ATOM 953 C CA . TYR A 1 127 ? 281.259 26.497 102.174 1.00 59.05 145 TYR C CA 1
ATOM 954 C C . TYR A 1 127 ? 282.527 27.003 102.847 1.00 60.33 145 TYR C C 1
ATOM 955 O O . TYR A 1 127 ? 282.533 28.113 103.376 1.00 60.75 145 TYR C O 1
ATOM 964 N N . GLN A 1 128 ? 283.578 26.186 102.860 1.00 80.77 146 GLN C N 1
ATOM 965 C CA . GLN A 1 128 ? 284.762 26.478 103.664 1.00 82.00 146 GLN C CA 1
ATOM 966 C C . GLN A 1 128 ? 285.511 27.743 103.238 1.00 83.75 146 GLN C C 1
ATOM 967 O O . GLN A 1 128 ? 286.100 28.444 104.066 1.00 84.63 146 GLN C O 1
ATOM 973 N N . THR A 1 129 ? 285.466 28.065 101.956 1.00 94.97 147 THR C N 1
ATOM 974 C CA . THR A 1 129 ? 286.216 29.219 101.458 1.00 96.77 147 THR C CA 1
ATOM 975 C C . THR A 1 129 ? 285.531 30.553 101.791 1.00 96.53 147 THR C C 1
ATOM 976 O O . THR A 1 129 ? 286.115 31.641 101.623 1.00 98.01 147 THR C O 1
ATOM 980 N N . LEU A 1 130 ? 284.277 30.464 102.227 1.00 83.38 148 LEU C N 1
ATOM 981 C CA . LEU A 1 130 ? 283.531 31.649 102.600 1.00 83.12 148 LEU C CA 1
ATOM 982 C C . LEU A 1 130 ? 283.569 31.889 104.096 1.00 82.88 148 LEU C C 1
ATOM 983 O O . LEU A 1 130 ? 283.145 32.957 104.569 1.00 83.01 148 LEU C O 1
ATOM 988 N N . VAL A 1 131 ? 284.039 30.894 104.851 1.00 104.35 149 VAL C N 1
ATOM 989 C CA . VAL A 1 131 ? 284.011 31.008 106.312 1.00 104.11 149 VAL C CA 1
ATOM 990 C C . VAL A 1 131 ? 284.957 32.072 106.882 1.00 105.88 149 VAL C C 1
ATOM 991 O O . VAL A 1 131 ? 286.148 32.136 106.542 1.00 107.48 149 VAL C O 1
ATOM 995 N N . ASN A 1 132 ? 284.435 32.924 107.754 1.00 66.41 150 ASN C N 1
ATOM 996 C CA . ASN A 1 132 ? 285.318 33.918 108.341 1.00 68.21 150 ASN C CA 1
ATOM 997 C C . ASN A 1 132 ? 285.600 33.632 109.812 1.00 68.36 150 ASN C C 1
ATOM 998 O O . ASN A 1 132 ? 286.614 34.057 110.392 1.00 70.05 150 ASN C O 1
ATOM 1003 N N . SER A 1 133 ? 284.692 32.873 110.402 1.00 90.91 151 SER C N 1
ATOM 1004 C CA . SER A 1 133 ? 284.739 32.622 111.823 1.00 90.91 151 SER C CA 1
ATOM 1005 C C . SER A 1 133 ? 283.898 31.390 112.115 1.00 89.02 151 SER C C 1
ATOM 1006 O O . SER A 1 133 ? 282.833 31.192 111.512 1.00 87.61 151 SER C O 1
ATOM 1009 N N . THR A 1 134 ? 284.356 30.585 113.064 1.00 78.62 152 THR C N 1
ATOM 1010 C CA . THR A 1 134 ? 283.662 29.360 113.388 1.00 76.97 152 THR C CA 1
ATOM 1011 C C . THR A 1 134 ? 283.765 29.079 114.895 1.00 77.20 152 THR C C 1
ATOM 1012 O O . THR A 1 134 ? 284.838 28.721 115.403 1.00 78.33 152 THR C O 1
ATOM 1016 N N . SER A 1 135 ? 282.647 29.205 115.607 1.00 61.19 153 SER C N 1
ATOM 1017 C CA . SER A 1 135 ? 282.672 28.996 117.048 1.00 61.51 153 SER C CA 1
ATOM 1018 C C . SER A 1 135 ? 281.900 27.742 117.465 1.00 59.92 153 SER C C 1
ATOM 1019 O O . SER A 1 135 ? 280.884 27.382 116.869 1.00 58.46 153 SER C O 1
ATOM 1022 N N . LEU A 1 136 ? 282.390 27.126 118.531 1.00 69.71 154 LEU C N 1
ATOM 1023 C CA . LEU A 1 136 ? 281.853 25.893 119.074 1.00 68.50 154 LEU C CA 1
ATOM 1024 C C . LEU A 1 136 ? 281.125 26.175 120.393 1.00 68.55 154 LEU C C 1
ATOM 1025 O O . LEU A 1 136 ? 281.669 26.854 121.270 1.00 70.03 154 LEU C O 1
ATOM 1030 N N . TYR A 1 137 ? 279.894 25.670 120.510 1.00 57.76 155 TYR C N 1
ATOM 1031 C CA . TYR A 1 137 ? 279.097 25.843 121.713 1.00 57.81 155 TYR C CA 1
ATOM 1032 C C . TYR A 1 137 ? 278.843 24.525 122.417 1.00 57.03 155 TYR C C 1
ATOM 1033 O O . TYR A 1 137 ? 278.696 23.489 121.782 1.00 55.85 155 TYR C O 1
ATOM 1042 N N . LYS A 1 138 ? 278.802 24.571 123.739 1.00 57.80 156 LYS C N 1
ATOM 1043 C CA . LYS A 1 138 ? 278.316 23.452 124.525 1.00 57.10 156 LYS C CA 1
ATOM 1044 C C . LYS A 1 138 ? 277.052 23.915 125.241 1.00 56.97 156 LYS C C 1
ATOM 1045 O O . LYS A 1 138 ? 277.079 24.908 125.950 1.00 58.23 156 LYS C O 1
ATOM 1051 N N . ASN A 1 139 ? 275.950 23.206 125.003 1.00 55.57 157 ASN C N 1
ATOM 1052 C CA . ASN A 1 139 ? 274.621 23.614 125.430 1.00 55.38 157 ASN C CA 1
ATOM 1053 C C . ASN A 1 139 ? 274.406 25.105 125.268 1.00 56.25 157 ASN C C 1
ATOM 1054 O O . ASN A 1 139 ? 273.811 25.749 126.146 1.00 57.08 157 ASN C O 1
ATOM 1059 N N . CYS A 1 140 ? 274.864 25.614 124.124 1.00 58.74 158 CYS C N 1
ATOM 1060 C CA . CYS A 1 140 ? 274.796 27.020 123.723 1.00 59.52 158 CYS C CA 1
ATOM 1061 C C . CYS A 1 140 ? 275.814 27.960 124.366 1.00 61.31 158 CYS C C 1
ATOM 1062 O O . CYS A 1 140 ? 275.756 29.171 124.154 1.00 62.12 158 CYS C O 1
ATOM 1065 N N . LYS A 1 141 ? 276.733 27.426 125.158 1.00 60.07 159 LYS C N 1
ATOM 1066 C CA . LYS A 1 141 ? 277.800 28.260 125.704 1.00 61.93 159 LYS C CA 1
ATOM 1067 C C . LYS A 1 141 ? 279.131 28.117 124.936 1.00 62.30 159 LYS C C 1
ATOM 1068 O O . LYS A 1 141 ? 279.696 27.026 124.830 1.00 61.82 159 LYS C O 1
ATOM 1074 N N . LYS A 1 142 ? 279.658 29.250 124.476 1.00 62.71 160 LYS C N 1
ATOM 1075 C CA . LYS A 1 142 ? 280.857 29.280 123.635 1.00 63.25 160 LYS C CA 1
ATOM 1076 C C . LYS A 1 142 ? 282.068 28.662 124.338 1.00 64.41 160 LYS C C 1
ATOM 1077 O O . LYS A 1 142 ? 282.075 28.497 125.557 1.00 65.17 160 LYS C O 1
ATOM 1083 N N . LEU A 1 143 ? 283.038 28.226 123.535 1.00 64.54 161 LEU C N 1
ATOM 1084 C CA . LEU A 1 143 ? 284.146 27.406 124.003 1.00 65.44 161 LEU C CA 1
ATOM 1085 C C . LEU A 1 143 ? 285.459 27.906 123.403 1.00 67.04 161 LEU C C 1
ATOM 1086 O O . LEU A 1 143 ? 286.416 28.234 124.119 1.00 69.01 161 LEU C O 1
ATOM 1091 N N . PRO A 1 151 ? 288.724 24.134 114.736 1.00 78.21 169 PRO C N 1
ATOM 1092 C CA . PRO A 1 151 ? 288.090 24.224 116.067 1.00 77.62 169 PRO C CA 1
ATOM 1093 C C . PRO A 1 151 ? 287.575 22.856 116.528 1.00 76.16 169 PRO C C 1
ATOM 1094 O O . PRO A 1 151 ? 286.735 22.264 115.843 1.00 74.52 169 PRO C O 1
ATOM 1098 N N . THR A 1 152 ? 288.053 22.361 117.671 1.00 79.79 170 THR C N 1
ATOM 1099 C CA . THR A 1 152 ? 287.878 20.940 117.992 1.00 78.79 170 THR C CA 1
ATOM 1100 C C . THR A 1 152 ? 287.672 20.690 119.493 1.00 78.84 170 THR C C 1
ATOM 1101 O O . THR A 1 152 ? 287.904 21.581 120.315 1.00 80.03 170 THR C O 1
ATOM 1105 N N . ILE A 1 153 ? 287.180 19.500 119.839 1.00 81.71 171 ILE C N 1
ATOM 1106 C CA . ILE A 1 153 ? 287.274 18.999 121.202 1.00 82.09 171 ILE C CA 1
ATOM 1107 C C . ILE A 1 153 ? 287.836 17.617 121.057 1.00 82.04 171 ILE C C 1
ATOM 1108 O O . ILE A 1 153 ? 287.192 16.714 120.495 1.00 80.47 171 ILE C O 1
ATOM 1113 N N . LYS A 1 154 ? 289.050 17.453 121.557 1.00 93.70 172 LYS C N 1
ATOM 1114 C CA . LYS A 1 154 ? 289.694 16.149 121.580 1.00 93.98 172 LYS C CA 1
ATOM 1115 C C . LYS A 1 154 ? 289.729 15.722 123.038 1.00 94.46 172 LYS C C 1
ATOM 1116 O O . LYS A 1 154 ? 290.066 16.546 123.906 1.00 95.84 172 LYS C O 1
ATOM 1122 N N . LYS A 1 155 ? 289.288 14.492 123.321 1.00 66.55 173 LYS C N 1
ATOM 1123 C CA . LYS A 1 155 ? 289.064 14.068 124.712 1.00 66.71 173 LYS C CA 1
ATOM 1124 C C . LYS A 1 155 ? 288.662 12.602 124.870 1.00 65.49 173 LYS C C 1
ATOM 1125 O O . LYS A 1 155 ? 288.093 11.987 123.963 1.00 63.95 173 LYS C O 1
ATOM 1131 N N . ASN A 1 156 ? 288.957 12.059 126.051 1.00 90.92 174 ASN C N 1
ATOM 1132 C CA . ASN A 1 156 ? 288.372 10.807 126.504 1.00 89.76 174 ASN C CA 1
ATOM 1133 C C . ASN A 1 156 ? 287.123 11.180 127.284 1.00 88.67 174 ASN C C 1
ATOM 1134 O O . ASN A 1 156 ? 287.107 12.190 127.991 1.00 89.59 174 ASN C O 1
ATOM 1139 N N . ALA A 1 157 ? 286.071 10.386 127.114 1.00 77.96 175 ALA C N 1
ATOM 1140 C CA . ALA A 1 157 ? 284.735 10.755 127.569 1.00 76.77 175 ALA C CA 1
ATOM 1141 C C . ALA A 1 157 ? 284.540 10.810 129.102 1.00 77.58 175 ALA C C 1
ATOM 1142 O O . ALA A 1 157 ? 285.078 10.001 129.851 1.00 78.38 175 ALA C O 1
ATOM 1144 N N . GLU A 1 158 ? 283.781 11.809 129.537 1.00 73.93 176 GLU C N 1
ATOM 1145 C CA . GLU A 1 158 ? 283.254 11.892 130.893 1.00 74.44 176 GLU C CA 1
ATOM 1146 C C . GLU A 1 158 ? 281.735 11.853 130.769 1.00 72.74 176 GLU C C 1
ATOM 1147 O O . GLU A 1 158 ? 281.191 12.227 129.724 1.00 71.59 176 GLU C O 1
ATOM 1153 N N . PHE A 1 159 ? 281.050 11.347 131.792 1.00 73.88 177 PHE C N 1
ATOM 1154 C CA . PHE A 1 159 ? 279.586 11.362 131.798 1.00 72.57 177 PHE C CA 1
ATOM 1155 C C . PHE A 1 159 ? 279.027 12.755 131.501 1.00 72.59 177 PHE C C 1
ATOM 1156 O O . PHE A 1 159 ? 278.015 12.915 130.815 1.00 71.32 177 PHE C O 1
ATOM 1164 N N . GLU A 1 160 ? 279.709 13.763 132.018 1.00 67.56 178 GLU C N 1
ATOM 1165 C CA . GLU A 1 160 ? 279.241 15.133 131.891 1.00 67.86 178 GLU C CA 1
ATOM 1166 C C . GLU A 1 160 ? 279.615 15.827 130.613 1.00 67.49 178 GLU C C 1
ATOM 1167 O O . GLU A 1 160 ? 279.360 17.029 130.465 1.00 67.89 178 GLU C O 1
ATOM 1173 N N . ASP A 1 161 ? 280.244 15.072 129.713 1.00 91.88 179 ASP C N 1
ATOM 1174 C CA . ASP A 1 161 ? 280.357 15.481 128.318 1.00 91.16 179 ASP C CA 1
ATOM 1175 C C . ASP A 1 161 ? 279.053 15.247 127.576 1.00 89.38 179 ASP C C 1
ATOM 1176 O O . ASP A 1 161 ? 278.947 15.607 126.406 1.00 88.72 179 ASP C O 1
ATOM 1181 N N . GLN A 1 162 ? 278.070 14.631 128.234 1.00 58.17 180 GLN C N 1
ATOM 1182 C CA . GLN A 1 162 ? 276.748 14.581 127.635 1.00 56.79 180 GLN C CA 1
ATOM 1183 C C . GLN A 1 162 ? 276.262 15.990 127.406 1.00 57.09 180 GLN C C 1
ATOM 1184 O O . GLN A 1 162 ? 276.331 16.831 128.293 1.00 58.26 180 GLN C O 1
ATOM 1190 N N . GLY A 1 163 ? 275.802 16.248 126.195 1.00 51.85 181 GLY C N 1
ATOM 1191 C CA . GLY A 1 163 ? 275.241 17.535 125.876 1.00 52.05 181 GLY C CA 1
ATOM 1192 C C . GLY A 1 163 ? 275.129 17.725 124.391 1.00 51.21 181 GLY C C 1
ATOM 1193 O O . GLY A 1 163 ? 275.467 16.850 123.599 1.00 50.50 181 GLY C O 1
ATOM 1194 N N . TYR A 1 164 ? 274.639 18.896 124.031 1.00 51.42 182 TYR C N 1
ATOM 1195 C CA . TYR A 1 164 ? 274.543 19.309 122.655 1.00 50.88 182 TYR C CA 1
ATOM 1196 C C . TYR A 1 164 ? 275.744 20.161 122.341 1.00 51.92 182 TYR C C 1
ATOM 1197 O O . TYR A 1 164 ? 275.951 21.208 122.950 1.00 53.00 182 TYR C O 1
ATOM 1206 N N . TYR A 1 165 ? 276.552 19.709 121.396 1.00 51.72 183 TYR C N 1
ATOM 1207 C CA . TYR A 1 165 ? 277.656 20.527 120.955 1.00 52.78 183 TYR C CA 1
ATOM 1208 C C . TYR A 1 165 ? 277.238 21.147 119.629 1.00 52.32 183 TYR C C 1
ATOM 1209 O O . TYR A 1 165 ? 276.762 20.461 118.752 1.00 51.29 183 TYR C O 1
ATOM 1218 N N . SER A 1 166 ? 277.304 22.459 119.517 1.00 53.12 184 SER C N 1
ATOM 1219 C CA . SER A 1 166 ? 276.868 23.081 118.288 1.00 52.76 184 SER C CA 1
ATOM 1220 C C . SER A 1 166 ? 278.060 23.697 117.635 1.00 53.80 184 SER C C 1
ATOM 1221 O O . SER A 1 166 ? 278.804 24.435 118.267 1.00 55.07 184 SER C O 1
ATOM 1224 N N . CYS A 1 167 ? 278.247 23.345 116.369 1.00 53.39 185 CYS C N 1
ATOM 1225 C CA . CYS A 1 167 ? 279.254 23.962 115.536 1.00 54.39 185 CYS C CA 1
ATOM 1226 C C . CYS A 1 167 ? 278.613 25.103 114.787 1.00 54.42 185 CYS C C 1
ATOM 1227 O O . CYS A 1 167 ? 277.577 24.923 114.167 1.00 53.41 185 CYS C O 1
ATOM 1230 N N . VAL A 1 168 ? 279.194 26.290 114.849 1.00 67.37 186 VAL C N 1
ATOM 1231 C CA . VAL A 1 168 ? 278.631 27.381 114.063 1.00 67.48 186 VAL C CA 1
ATOM 1232 C C . VAL A 1 168 ? 279.665 27.970 113.080 1.00 68.59 186 VAL C C 1
ATOM 1233 O O . VAL A 1 168 ? 280.852 28.060 113.397 1.00 69.79 186 VAL C O 1
ATOM 1237 N N . HIS A 1 169 ? 279.212 28.358 111.892 1.00 64.81 187 HIS C N 1
ATOM 1238 C CA . HIS A 1 169 ? 280.092 28.926 110.866 1.00 65.89 187 HIS C CA 1
ATOM 1239 C C . HIS A 1 169 ? 279.560 30.262 110.371 1.00 66.32 187 HIS C C 1
ATOM 1240 O O . HIS A 1 169 ? 278.436 30.331 109.850 1.00 65.42 187 HIS C O 1
ATOM 1247 N N . PHE A 1 170 ? 280.379 31.309 110.481 1.00 66.21 188 PHE C N 1
ATOM 1248 C CA . PHE A 1 170 ? 279.942 32.648 110.075 1.00 66.78 188 PHE C CA 1
ATOM 1249 C C . PHE A 1 170 ? 280.494 33.034 108.698 1.00 67.55 188 PHE C C 1
ATOM 1250 O O . PHE A 1 170 ? 281.708 33.001 108.474 1.00 68.71 188 PHE C O 1
ATOM 1258 N N . LEU A 1 171 ? 279.602 33.426 107.792 1.00 80.72 189 LEU C N 1
ATOM 1259 C CA . LEU A 1 171 ? 279.951 33.474 106.368 1.00 81.20 189 LEU C CA 1
ATOM 1260 C C . LEU A 1 171 ? 279.823 34.846 105.719 1.00 82.17 189 LEU C C 1
ATOM 1261 O O . LEU A 1 171 ? 278.883 35.625 106.009 1.00 81.91 189 LEU C O 1
ATOM 1266 N N . HIS A 1 172 ? 280.735 35.107 104.779 1.00 94.62 190 HIS C N 1
ATOM 1267 C CA . HIS A 1 172 ? 280.616 36.306 103.955 1.00 95.57 190 HIS C CA 1
ATOM 1268 C C . HIS A 1 172 ? 279.858 35.957 102.669 1.00 94.92 190 HIS C C 1
ATOM 1269 O O . HIS A 1 172 ? 280.287 35.065 101.928 1.00 94.89 190 HIS C O 1
ATOM 1276 N N . HIS A 1 173 ? 278.721 36.629 102.440 1.00 77.68 191 HIS C N 1
ATOM 1277 C CA . HIS A 1 173 ? 278.034 36.565 101.147 1.00 77.49 191 HIS C CA 1
ATOM 1278 C C . HIS A 1 173 ? 277.369 37.901 100.756 1.00 78.10 191 HIS C C 1
ATOM 1279 O O . HIS A 1 173 ? 276.345 38.311 101.359 1.00 77.50 191 HIS C O 1
ATOM 1286 N N . ASN A 1 174 ? 278.037 38.600 99.828 1.00 86.65 192 ASN C N 1
ATOM 1287 C CA . ASN A 1 174 ? 277.504 39.743 99.070 1.00 87.41 192 ASN C CA 1
ATOM 1288 C C . ASN A 1 174 ? 276.546 40.611 99.906 1.00 87.10 192 ASN C C 1
ATOM 1289 O O . ASN A 1 174 ? 275.328 40.663 99.716 1.00 86.42 192 ASN C O 1
ATOM 1294 N N . GLY A 1 175 ? 277.190 41.247 100.886 1.00 78.87 193 GLY C N 1
ATOM 1295 C CA . GLY A 1 175 ? 276.678 42.279 101.781 1.00 79.14 193 GLY C CA 1
ATOM 1296 C C . GLY A 1 175 ? 276.252 41.961 103.200 1.00 78.28 193 GLY C C 1
ATOM 1297 O O . GLY A 1 175 ? 276.414 42.846 104.066 1.00 79.06 193 GLY C O 1
ATOM 1298 N N . LYS A 1 176 ? 275.731 40.759 103.479 1.00 81.72 194 LYS C N 1
ATOM 1299 C CA . LYS A 1 176 ? 275.423 40.498 104.886 1.00 81.11 194 LYS C CA 1
ATOM 1300 C C . LYS A 1 176 ? 275.853 39.100 105.358 1.00 80.14 194 LYS C C 1
ATOM 1301 O O . LYS A 1 176 ? 276.324 38.254 104.562 1.00 79.85 194 LYS C O 1
ATOM 1307 N N . LEU A 1 177 ? 275.634 38.881 106.660 1.00 81.75 195 LEU C N 1
ATOM 1308 C CA . LEU A 1 177 ? 276.161 37.721 107.379 1.00 81.09 195 LEU C CA 1
ATOM 1309 C C . LEU A 1 177 ? 275.188 36.547 107.349 1.00 79.52 195 LEU C C 1
ATOM 1310 O O . LEU A 1 177 ? 273.974 36.716 107.520 1.00 78.98 195 LEU C O 1
ATOM 1315 N N . PHE A 1 178 ? 275.734 35.356 107.138 1.00 59.06 196 PHE C N 1
ATOM 1316 C CA . PHE A 1 178 ? 274.967 34.134 107.268 1.00 57.67 196 PHE C CA 1
ATOM 1317 C C . PHE A 1 178 ? 275.621 33.250 108.314 1.00 57.35 196 PHE C C 1
ATOM 1318 O O . PHE A 1 178 ? 276.840 33.347 108.533 1.00 58.22 196 PHE C O 1
ATOM 1326 N N . ASN A 1 179 ? 274.839 32.459 109.045 1.00 56.30 197 ASN C N 1
ATOM 1327 C CA . ASN A 1 179 ? 275.474 31.340 109.764 1.00 55.87 197 ASN C CA 1
ATOM 1328 C C . ASN A 1 179 ? 274.930 29.955 109.379 1.00 54.60 197 ASN C C 1
ATOM 1329 O O . ASN A 1 179 ? 273.752 29.767 109.016 1.00 53.86 197 ASN C O 1
ATOM 1334 N N . ILE A 1 180 ? 275.850 28.999 109.400 1.00 57.61 198 ILE C N 1
ATOM 1335 C CA . ILE A 1 180 ? 275.492 27.600 109.259 1.00 56.51 198 ILE C CA 1
ATOM 1336 C C . ILE A 1 180 ? 275.805 26.831 110.538 1.00 56.20 198 ILE C C 1
ATOM 1337 O O . ILE A 1 180 ? 276.953 26.820 110.995 1.00 56.95 198 ILE C O 1
ATOM 1342 N N . THR A 1 181 ? 274.801 26.139 111.087 1.00 56.15 199 THR C N 1
ATOM 1343 C CA . THR A 1 181 ? 274.994 25.465 112.381 1.00 55.91 199 THR C CA 1
ATOM 1344 C C . THR A 1 181 ? 274.550 24.005 112.426 1.00 54.81 199 THR C C 1
ATOM 1345 O O . THR A 1 181 ? 273.388 23.681 112.184 1.00 54.04 199 THR C O 1
ATOM 1349 N N . LYS A 1 182 ? 275.512 23.154 112.775 1.00 50.86 200 LYS C N 1
ATOM 1350 C CA . LYS A 1 182 ? 275.306 21.729 113.010 1.00 49.99 200 LYS C CA 1
ATOM 1351 C C . LYS A 1 182 ? 275.466 21.337 114.486 1.00 50.01 200 LYS C C 1
ATOM 1352 O O . LYS A 1 182 ? 276.345 21.819 115.205 1.00 50.91 200 LYS C O 1
ATOM 1358 N N . THR A 1 183 ? 274.591 20.461 114.941 1.00 49.11 201 THR C N 1
ATOM 1359 C CA . THR A 1 183 ? 274.602 20.136 116.346 1.00 49.18 201 THR C CA 1
ATOM 1360 C C . THR A 1 183 ? 274.680 18.634 116.574 1.00 48.51 201 THR C C 1
ATOM 1361 O O . THR A 1 183 ? 274.040 17.858 115.875 1.00 47.69 201 THR C O 1
ATOM 1365 N N . PHE A 1 184 ? 275.484 18.245 117.559 1.00 48.98 202 PHE C N 1
ATOM 1366 C CA . PHE A 1 184 ? 275.600 16.857 117.989 1.00 48.48 202 PHE C CA 1
ATOM 1367 C C . PHE A 1 184 ? 275.025 16.697 119.408 1.00 48.46 202 PHE C C 1
ATOM 1368 O O . PHE A 1 184 ? 275.451 17.404 120.324 1.00 49.35 202 PHE C O 1
ATOM 1376 N N . ASN A 1 185 ? 274.066 15.770 119.560 1.00 47.56 203 ASN C N 1
ATOM 1377 C CA . ASN A 1 185 ? 273.539 15.299 120.855 1.00 47.52 203 ASN C CA 1
ATOM 1378 C C . ASN A 1 185 ? 274.442 14.151 121.252 1.00 47.58 203 ASN C C 1
ATOM 1379 O O . ASN A 1 185 ? 274.290 13.051 120.738 1.00 46.86 203 ASN C O 1
ATOM 1384 N N . ILE A 1 186 ? 275.352 14.376 122.192 1.00 48.55 204 ILE C N 1
ATOM 1385 C CA . ILE A 1 186 ? 276.260 13.304 122.575 1.00 48.77 204 ILE C CA 1
ATOM 1386 C C . ILE A 1 186 ? 275.682 12.584 123.769 1.00 48.63 204 ILE C C 1
ATOM 1387 O O . ILE A 1 186 ? 275.348 13.196 124.768 1.00 49.20 204 ILE C O 1
ATOM 1392 N N . THR A 1 187 ? 275.560 11.278 123.663 1.00 49.76 205 THR C N 1
ATOM 1393 C CA . THR A 1 187 ? 275.195 10.486 124.817 1.00 49.77 205 THR C CA 1
ATOM 1394 C C . THR A 1 187 ? 276.415 9.685 125.215 1.00 50.39 205 THR C C 1
ATOM 1395 O O . THR A 1 187 ? 277.101 9.105 124.372 1.00 50.23 205 THR C O 1
ATOM 1399 N N . ILE A 1 188 ? 276.723 9.743 126.503 1.00 49.50 206 ILE C N 1
ATOM 1400 C CA . ILE A 1 188 ? 277.782 8.944 127.075 1.00 50.24 206 ILE C CA 1
ATOM 1401 C C . ILE A 1 188 ? 277.156 7.660 127.597 1.00 49.61 206 ILE C C 1
ATOM 1402 O O . ILE A 1 188 ? 276.165 7.682 128.321 1.00 49.41 206 ILE C O 1
ATOM 1407 N N . VAL A 1 189 ? 277.662 6.527 127.142 1.00 50.39 207 VAL C N 1
ATOM 1408 C CA . VAL A 1 189 ? 276.999 5.268 127.454 1.00 49.69 207 VAL C CA 1
ATOM 1409 C C . VAL A 1 189 ? 277.885 4.431 128.376 1.00 50.59 207 VAL C C 1
ATOM 1410 O O . VAL A 1 189 ? 279.123 4.479 128.284 1.00 51.50 207 VAL C O 1
ATOM 1414 N N . GLU A 1 190 ? 277.247 3.684 129.276 1.00 84.52 208 GLU C N 1
ATOM 1415 C CA . GLU A 1 190 ? 277.977 2.712 130.095 1.00 85.28 208 GLU C CA 1
ATOM 1416 C C . GLU A 1 190 ? 278.355 1.543 129.176 1.00 84.68 208 GLU C C 1
ATOM 1417 O O . GLU A 1 190 ? 277.655 1.250 128.194 1.00 83.54 208 GLU C O 1
ATOM 1423 N N . ASP A 1 191 ? 279.486 0.905 129.451 1.00 61.58 209 ASP C N 1
ATOM 1424 C CA . ASP A 1 191 ? 279.852 -0.251 128.657 1.00 61.19 209 ASP C CA 1
ATOM 1425 C C . ASP A 1 191 ? 279.268 -1.533 129.231 1.00 60.78 209 ASP C C 1
ATOM 1426 O O . ASP A 1 191 ? 279.215 -1.736 130.443 1.00 61.40 209 ASP C O 1
ATOM 1431 N N . ARG A 1 192 ? 278.765 -2.372 128.345 1.00 90.05 210 ARG C N 1
ATOM 1432 C CA . ARG A 1 192 ? 278.261 -3.663 128.747 1.00 89.70 210 ARG C CA 1
ATOM 1433 C C . ARG A 1 192 ? 279.430 -4.494 129.295 1.00 90.81 210 ARG C C 1
ATOM 1434 O O . ARG A 1 192 ? 280.610 -4.175 129.074 1.00 91.75 210 ARG C O 1
ATOM 1442 N N . SER A 1 193 ? 279.086 -5.564 130.000 1.00 81.13 211 SER C N 1
ATOM 1443 C CA . SER A 1 193 ? 280.048 -6.455 130.625 1.00 82.20 211 SER C CA 1
ATOM 1444 C C . SER A 1 193 ? 280.262 -7.649 129.727 1.00 81.85 211 SER C C 1
ATOM 1445 O O . SER A 1 193 ? 280.589 -8.731 130.215 1.00 82.36 211 SER C O 1
ATOM 1448 N N . ASN A 1 194 ? 280.059 -7.459 128.425 1.00 51.46 212 ASN C N 1
ATOM 1449 C CA . ASN A 1 194 ? 279.877 -8.564 127.477 1.00 50.92 212 ASN C CA 1
ATOM 1450 C C . ASN A 1 194 ? 280.797 -9.763 127.586 1.00 51.80 212 ASN C C 1
ATOM 1451 O O . ASN A 1 194 ? 281.999 -9.652 127.770 1.00 53.00 212 ASN C O 1
ATOM 1456 N N . ILE A 1 195 ? 280.155 -10.913 127.470 1.00 49.12 213 ILE C N 1
ATOM 1457 C CA . ILE A 1 195 ? 280.709 -12.214 127.747 1.00 49.81 213 ILE C CA 1
ATOM 1458 C C . ILE A 1 195 ? 280.903 -13.035 126.459 1.00 49.69 213 ILE C C 1
ATOM 1459 O O . ILE A 1 195 ? 280.002 -13.091 125.633 1.00 48.70 213 ILE C O 1
ATOM 1464 N N . VAL A 1 196 ? 282.026 -13.725 126.294 1.00 50.81 214 VAL C N 1
ATOM 1465 C CA . VAL A 1 196 ? 282.099 -14.686 125.192 1.00 50.80 214 VAL C CA 1
ATOM 1466 C C . VAL A 1 196 ? 281.238 -15.883 125.567 1.00 50.29 214 VAL C C 1
ATOM 1467 O O . VAL A 1 196 ? 281.539 -16.592 126.524 1.00 50.92 214 VAL C O 1
ATOM 1471 N N . PRO A 1 197 ? 280.170 -16.129 124.807 1.00 49.26 215 PRO C N 1
ATOM 1472 C CA . PRO A 1 197 ? 279.289 -17.196 125.268 1.00 48.86 215 PRO C CA 1
ATOM 1473 C C . PRO A 1 197 ? 279.994 -18.546 125.337 1.00 49.81 215 PRO C C 1
ATOM 1474 O O . PRO A 1 197 ? 280.837 -18.877 124.527 1.00 50.54 215 PRO C O 1
ATOM 1478 N N . VAL A 1 198 ? 279.673 -19.306 126.365 1.00 49.93 216 VAL C N 1
ATOM 1479 C CA . VAL A 1 198 ? 280.245 -20.620 126.527 1.00 50.84 216 VAL C CA 1
ATOM 1480 C C . VAL A 1 198 ? 279.122 -21.595 126.694 1.00 50.27 216 VAL C C 1
ATOM 1481 O O . VAL A 1 198 ? 278.073 -21.228 127.199 1.00 49.45 216 VAL C O 1
ATOM 1485 N N . LEU A 1 199 ? 279.298 -22.813 126.205 1.00 50.77 217 LEU C N 1
ATOM 1486 C CA . LEU A 1 199 ? 278.407 -23.883 126.619 1.00 50.56 217 LEU C CA 1
ATOM 1487 C C . LEU A 1 199 ? 278.891 -24.576 127.885 1.00 51.40 217 LEU C C 1
ATOM 1488 O O . LEU A 1 199 ? 280.079 -24.721 128.102 1.00 52.46 217 LEU C O 1
ATOM 1493 N N . LEU A 1 200 ? 277.978 -25.002 128.732 1.00 53.45 218 LEU C N 1
ATOM 1494 C CA . LEU A 1 200 ? 278.417 -25.709 129.925 1.00 54.35 218 LEU C CA 1
ATOM 1495 C C . LEU A 1 200 ? 278.367 -27.218 129.673 1.00 54.88 218 LEU C C 1
ATOM 1496 O O . LEU A 1 200 ? 277.374 -27.736 129.138 1.00 54.29 218 LEU C O 1
ATOM 1501 N N . GLY A 1 201 ? 279.435 -27.919 130.064 1.00 63.91 219 GLY C N 1
ATOM 1502 C CA . GLY A 1 201 ? 279.492 -29.372 129.936 1.00 64.60 219 GLY C CA 1
ATOM 1503 C C . GLY A 1 201 ? 280.418 -29.907 128.845 1.00 65.41 219 GLY C C 1
ATOM 1504 O O . GLY A 1 201 ? 281.088 -29.126 128.179 1.00 65.50 219 GLY C O 1
ATOM 1505 N N . PRO A 1 202 ? 280.485 -31.247 128.685 1.00 66.55 220 PRO C N 1
ATOM 1506 C CA . PRO A 1 202 ? 281.302 -31.919 127.663 1.00 67.53 220 PRO C CA 1
ATOM 1507 C C . PRO A 1 202 ? 280.911 -31.522 126.253 1.00 66.87 220 PRO C C 1
ATOM 1508 O O . PRO A 1 202 ? 279.746 -31.221 126.012 1.00 65.70 220 PRO C O 1
ATOM 1512 N N . LYS A 1 203 ? 281.835 -31.577 125.312 1.00 67.40 221 LYS C N 1
ATOM 1513 C CA . LYS A 1 203 ? 281.505 -31.085 123.981 1.00 66.87 221 LYS C CA 1
ATOM 1514 C C . LYS A 1 203 ? 280.834 -32.187 123.164 1.00 67.03 221 LYS C C 1
ATOM 1515 O O . LYS A 1 203 ? 279.911 -31.916 122.392 1.00 66.19 221 LYS C O 1
ATOM 1521 N N . LEU A 1 204 ? 281.309 -33.423 123.321 1.00 64.17 222 LEU C N 1
ATOM 1522 C CA . LEU A 1 204 ? 280.621 -34.608 122.807 1.00 64.45 222 LEU C CA 1
ATOM 1523 C C . LEU A 1 204 ? 279.857 -35.294 123.937 1.00 64.11 222 LEU C C 1
ATOM 1524 O O . LEU A 1 204 ? 280.363 -35.400 125.047 1.00 64.48 222 LEU C O 1
ATOM 1529 N N . ASN A 1 205 ? 278.674 -35.818 123.642 1.00 81.48 223 ASN C N 1
ATOM 1530 C CA . ASN A 1 205 ? 277.835 -36.444 124.667 1.00 81.19 223 ASN C CA 1
ATOM 1531 C C . ASN A 1 205 ? 277.083 -37.684 124.203 1.00 81.68 223 ASN C C 1
ATOM 1532 O O . ASN A 1 205 ? 276.441 -37.689 123.146 1.00 81.48 223 ASN C O 1
ATOM 1537 N N . HIS A 1 206 ? 277.117 -38.720 125.022 1.00 60.23 224 HIS C N 1
ATOM 1538 C CA . HIS A 1 206 ? 276.410 -39.930 124.685 1.00 60.80 224 HIS C CA 1
ATOM 1539 C C . HIS A 1 206 ? 275.257 -40.127 125.649 1.00 60.20 224 HIS C C 1
ATOM 1540 O O . HIS A 1 206 ? 275.416 -40.073 126.874 1.00 60.13 224 HIS C O 1
ATOM 1547 N N . VAL A 1 207 ? 274.079 -40.345 125.095 1.00 58.01 225 VAL C N 1
ATOM 1548 C CA . VAL A 1 207 ? 272.904 -40.418 125.936 1.00 57.50 225 VAL C CA 1
ATOM 1549 C C . VAL A 1 207 ? 272.184 -41.713 125.696 1.00 58.36 225 VAL C C 1
ATOM 1550 O O . VAL A 1 207 ? 272.042 -42.160 124.547 1.00 58.89 225 VAL C O 1
ATOM 1554 N N . ALA A 1 208 ? 271.754 -42.324 126.798 1.00 58.62 226 ALA C N 1
ATOM 1555 C CA . ALA A 1 208 ? 271.192 -43.650 126.744 1.00 59.62 226 ALA C CA 1
ATOM 1556 C C . ALA A 1 208 ? 269.681 -43.596 126.642 1.00 59.30 226 ALA C C 1
ATOM 1557 O O . ALA A 1 208 ? 269.046 -42.852 127.379 1.00 58.51 226 ALA C O 1
ATOM 1559 N N . VAL A 1 209 ? 269.104 -44.408 125.756 1.00 71.65 227 VAL C N 1
ATOM 1560 C CA . VAL A 1 209 ? 267.639 -44.582 125.736 1.00 71.73 227 VAL C CA 1
ATOM 1561 C C . VAL A 1 209 ? 267.090 -45.792 125.000 1.00 73.01 227 VAL C C 1
ATOM 1562 O O . VAL A 1 209 ? 267.818 -46.545 124.345 1.00 73.90 227 VAL C O 1
ATOM 1566 N N . GLU A 1 210 ? 265.778 -45.955 125.164 1.00 61.66 228 GLU C N 1
ATOM 1567 C CA . GLU A 1 210 ? 265.049 -47.148 124.754 1.00 63.02 228 GLU C CA 1
ATOM 1568 C C . GLU A 1 210 ? 264.109 -46.792 123.615 1.00 63.16 228 GLU C C 1
ATOM 1569 O O . GLU A 1 210 ? 263.441 -45.745 123.646 1.00 62.28 228 GLU C O 1
ATOM 1575 N N . LEU A 1 211 ? 264.014 -47.687 122.646 1.00 68.61 229 LEU C N 1
ATOM 1576 C CA . LEU A 1 211 ? 263.324 -47.399 121.402 1.00 68.97 229 LEU C CA 1
ATOM 1577 C C . LEU A 1 211 ? 261.837 -46.984 121.542 1.00 68.97 229 LEU C C 1
ATOM 1578 O O . LEU A 1 211 ? 261.369 -46.123 120.814 1.00 68.57 229 LEU C O 1
ATOM 1583 N N . GLY A 1 212 ? 261.065 -47.622 122.411 1.00 70.17 230 GLY C N 1
ATOM 1584 C CA . GLY A 1 212 ? 259.662 -47.241 122.504 1.00 70.40 230 GLY C CA 1
ATOM 1585 C C . GLY A 1 212 ? 259.484 -45.772 122.866 1.00 68.89 230 GLY C C 1
ATOM 1586 O O . GLY A 1 212 ? 258.503 -45.113 122.477 1.00 68.91 230 GLY C O 1
ATOM 1587 N N . LYS A 1 213 ? 260.471 -45.262 123.597 1.00 62.91 231 LYS C N 1
ATOM 1588 C CA . LYS A 1 213 ? 260.304 -44.080 124.441 1.00 61.65 231 LYS C CA 1
ATOM 1589 C C . LYS A 1 213 ? 261.036 -42.801 124.027 1.00 60.25 231 LYS C C 1
ATOM 1590 O O . LYS A 1 213 ? 261.600 -42.705 122.935 1.00 60.21 231 LYS C O 1
ATOM 1596 N N . ASN A 1 214 ? 261.064 -41.850 124.966 1.00 59.61 232 ASN C N 1
ATOM 1597 C CA . ASN A 1 214 ? 261.431 -40.468 124.689 1.00 58.33 232 ASN C CA 1
ATOM 1598 C C . ASN A 1 214 ? 262.706 -39.982 125.402 1.00 57.37 232 ASN C C 1
ATOM 1599 O O . ASN A 1 214 ? 263.089 -40.526 126.443 1.00 57.59 232 ASN C O 1
ATOM 1604 N N . VAL A 1 215 ? 263.360 -38.958 124.846 1.00 56.35 233 VAL C N 1
ATOM 1605 C CA . VAL A 1 215 ? 264.496 -38.321 125.520 1.00 55.51 233 VAL C CA 1
ATOM 1606 C C . VAL A 1 215 ? 264.280 -36.833 125.562 1.00 54.43 233 VAL C C 1
ATOM 1607 O O . VAL A 1 215 ? 263.620 -36.260 124.695 1.00 54.24 233 VAL C O 1
ATOM 1611 N N . ARG A 1 216 ? 264.826 -36.223 126.602 1.00 53.52 234 ARG C N 1
ATOM 1612 C CA . ARG A 1 216 ? 264.845 -34.790 126.743 1.00 52.53 234 ARG C CA 1
ATOM 1613 C C . ARG A 1 216 ? 266.280 -34.347 126.995 1.00 52.07 234 ARG C C 1
ATOM 1614 O O . ARG A 1 216 ? 266.902 -34.668 128.013 1.00 52.30 234 ARG C O 1
ATOM 1622 N N . LEU A 1 217 ? 266.815 -33.658 126.001 1.00 51.59 235 LEU C N 1
ATOM 1623 C CA . LEU A 1 217 ? 268.172 -33.167 126.044 1.00 51.28 235 LEU C CA 1
ATOM 1624 C C . LEU A 1 217 ? 268.184 -31.731 126.538 1.00 50.40 235 LEU C C 1
ATOM 1625 O O . LEU A 1 217 ? 267.528 -30.872 125.969 1.00 49.86 235 LEU C O 1
ATOM 1630 N N . ASN A 1 218 ? 268.954 -31.467 127.579 1.00 50.38 236 ASN C N 1
ATOM 1631 C CA . ASN A 1 218 ? 269.053 -30.125 128.085 1.00 49.70 236 ASN C CA 1
ATOM 1632 C C . ASN A 1 218 ? 270.377 -29.537 127.652 1.00 49.54 236 ASN C C 1
ATOM 1633 O O . ASN A 1 218 ? 271.407 -30.171 127.729 1.00 50.13 236 ASN C O 1
ATOM 1638 N N . CYS A 1 219 ? 270.343 -28.307 127.189 1.00 62.10 237 CYS C N 1
ATOM 1639 C CA . CYS A 1 219 ? 271.550 -27.644 126.778 1.00 62.02 237 CYS C CA 1
ATOM 1640 C C . CYS A 1 219 ? 271.639 -26.317 127.524 1.00 61.51 237 CYS C C 1
ATOM 1641 O O . CYS A 1 219 ? 270.636 -25.637 127.694 1.00 60.98 237 CYS C O 1
ATOM 1644 N N . SER A 1 220 ? 272.819 -25.947 127.989 1.00 48.56 238 SER C N 1
ATOM 1645 C CA . SER A 1 220 ? 272.879 -24.868 128.943 1.00 48.33 238 SER C CA 1
ATOM 1646 C C . SER A 1 220 ? 274.074 -23.971 128.633 1.00 48.40 238 SER C C 1
ATOM 1647 O O . SER A 1 220 ? 275.130 -24.466 128.234 1.00 49.02 238 SER C O 1
ATOM 1650 N N . ALA A 1 221 ? 273.913 -22.656 128.760 1.00 47.89 239 ALA C N 1
ATOM 1651 C CA . ALA A 1 221 ? 274.996 -21.761 128.380 1.00 48.01 239 ALA C CA 1
ATOM 1652 C C . ALA A 1 221 ? 275.037 -20.433 129.122 1.00 47.83 239 ALA C C 1
ATOM 1653 O O . ALA A 1 221 ? 274.012 -19.880 129.511 1.00 47.31 239 ALA C O 1
ATOM 1655 N N . LEU A 1 222 ? 276.242 -19.913 129.280 1.00 48.41 240 LEU C N 1
ATOM 1656 C CA . LEU A 1 222 ? 276.427 -18.555 129.727 1.00 48.33 240 LEU C CA 1
ATOM 1657 C C . LEU A 1 222 ? 276.484 -17.612 128.535 1.00 47.75 240 LEU C C 1
ATOM 1658 O O . LEU A 1 222 ? 277.382 -17.731 127.720 1.00 48.12 240 LEU C O 1
ATOM 1663 N N . LEU A 1 223 ? 275.551 -16.659 128.459 1.00 46.98 241 LEU C N 1
ATOM 1664 C CA . LEU A 1 223 ? 275.445 -15.751 127.310 1.00 46.39 241 LEU C CA 1
ATOM 1665 C C . LEU A 1 223 ? 274.916 -14.350 127.668 1.00 45.97 241 LEU C C 1
ATOM 1666 O O . LEU A 1 223 ? 274.557 -14.076 128.797 1.00 46.13 241 LEU C O 1
ATOM 1671 N N . ASN A 1 224 ? 274.894 -13.483 126.667 1.00 45.53 242 ASN C N 1
ATOM 1672 C CA . ASN A 1 224 ? 274.454 -12.101 126.758 1.00 45.15 242 ASN C CA 1
ATOM 1673 C C . ASN A 1 224 ? 272.996 -11.940 126.389 1.00 44.38 242 ASN C C 1
ATOM 1674 O O . ASN A 1 224 ? 272.416 -12.795 125.741 1.00 44.11 242 ASN C O 1
ATOM 1679 N N . GLU A 1 225 ? 272.385 -10.900 126.926 1.00 44.20 243 GLU C N 1
ATOM 1680 C CA . GLU A 1 225 ? 271.029 -10.524 126.590 1.00 43.64 243 GLU C CA 1
ATOM 1681 C C . GLU A 1 225 ? 270.689 -10.791 125.116 1.00 43.18 243 GLU C C 1
ATOM 1682 O O . GLU A 1 225 ? 269.726 -11.477 124.819 1.00 42.99 243 GLU C O 1
ATOM 1688 N N . GLU A 1 226 ? 271.466 -10.204 124.212 1.00 48.85 244 GLU C N 1
ATOM 1689 C CA . GLU A 1 226 ? 271.272 -10.318 122.761 1.00 48.58 244 GLU C CA 1
ATOM 1690 C C . GLU A 1 226 ? 271.537 -11.713 122.155 1.00 48.80 244 GLU C C 1
ATOM 1691 O O . GLU A 1 226 ? 271.123 -11.990 121.035 1.00 48.68 244 GLU C O 1
ATOM 1697 N N . ASP A 1 227 ? 272.239 -12.569 122.895 1.00 43.52 245 ASP C N 1
ATOM 1698 C CA . ASP A 1 227 ? 272.667 -13.875 122.405 1.00 43.89 245 ASP C CA 1
ATOM 1699 C C . ASP A 1 227 ? 271.529 -14.847 122.259 1.00 43.73 245 ASP C C 1
ATOM 1700 O O . ASP A 1 227 ? 270.441 -14.634 122.782 1.00 43.43 245 ASP C O 1
ATOM 1705 N N . VAL A 1 228 ? 271.804 -15.932 121.554 1.00 44.09 246 VAL C N 1
ATOM 1706 C CA . VAL A 1 228 ? 270.754 -16.804 121.062 1.00 44.06 246 VAL C CA 1
ATOM 1707 C C . VAL A 1 228 ? 271.174 -18.270 121.277 1.00 44.63 246 VAL C C 1
ATOM 1708 O O . VAL A 1 228 ? 272.336 -18.623 121.102 1.00 45.12 246 VAL C O 1
ATOM 1712 N N . ILE A 1 229 ? 270.254 -19.116 121.716 1.00 44.69 247 ILE C N 1
ATOM 1713 C CA . ILE A 1 229 ? 270.595 -20.526 121.909 1.00 45.27 247 ILE C CA 1
ATOM 1714 C C . ILE A 1 229 ? 269.595 -21.419 121.188 1.00 45.49 247 ILE C C 1
ATOM 1715 O O . ILE A 1 229 ? 268.390 -21.269 121.342 1.00 45.27 247 ILE C O 1
ATOM 1720 N N . TYR A 1 230 ? 270.098 -22.300 120.334 1.00 46.07 248 TYR C N 1
ATOM 1721 C CA . TYR A 1 230 ? 269.206 -23.111 119.517 1.00 46.44 248 TYR C CA 1
ATOM 1722 C C . TYR A 1 230 ? 269.668 -24.541 119.288 1.00 47.27 248 TYR C C 1
ATOM 1723 O O . TYR A 1 230 ? 270.844 -24.853 119.448 1.00 47.63 248 TYR C O 1
ATOM 1732 N N . TRP A 1 231 ? 268.743 -25.397 118.870 1.00 47.70 249 TRP C N 1
ATOM 1733 C CA . TRP A 1 231 ? 269.084 -26.776 118.523 1.00 48.61 249 TRP C CA 1
ATOM 1734 C C . TRP A 1 231 ? 269.177 -27.022 117.001 1.00 49.28 249 TRP C C 1
ATOM 1735 O O . TRP A 1 231 ? 268.523 -26.342 116.190 1.00 49.11 249 TRP C O 1
ATOM 1746 N N . MET A 1 232 ? 269.992 -28.000 116.610 1.00 50.16 250 MET C N 1
ATOM 1747 C CA . MET A 1 232 ? 270.097 -28.363 115.187 1.00 51.04 250 MET C CA 1
ATOM 1748 C C . MET A 1 232 ? 269.972 -29.859 114.993 1.00 52.13 250 MET C C 1
ATOM 1749 O O . MET A 1 232 ? 270.819 -30.645 115.398 1.00 52.65 250 MET C O 1
ATOM 1754 N N . PHE A 1 233 ? 268.890 -30.212 114.329 1.00 56.48 251 PHE C N 1
ATOM 1755 C CA . PHE A 1 233 ? 268.519 -31.570 113.980 1.00 57.64 251 PHE C CA 1
ATOM 1756 C C . PHE A 1 233 ? 268.356 -31.516 112.468 1.00 58.52 251 PHE C C 1
ATOM 1757 O O . PHE A 1 233 ? 268.884 -30.599 111.839 1.00 58.28 251 PHE C O 1
ATOM 1765 N N . GLY A 1 234 ? 267.687 -32.480 111.859 1.00 83.92 252 GLY C N 1
ATOM 1766 C CA . GLY A 1 234 ? 267.454 -32.367 110.425 1.00 84.87 252 GLY C CA 1
ATOM 1767 C C . GLY A 1 234 ? 266.221 -31.525 110.141 1.00 84.44 252 GLY C C 1
ATOM 1768 O O . GLY A 1 234 ? 265.251 -31.592 110.909 1.00 84.02 252 GLY C O 1
ATOM 1769 N N . GLU A 1 235 ? 266.281 -30.678 109.107 1.00 57.57 253 GLU C N 1
ATOM 1770 C CA . GLU A 1 235 ? 265.137 -29.841 108.702 1.00 57.36 253 GLU C CA 1
ATOM 1771 C C . GLU A 1 235 ? 265.304 -29.499 107.210 1.00 58.34 253 GLU C C 1
ATOM 1772 O O . GLU A 1 235 ? 265.941 -30.245 106.452 1.00 59.56 253 GLU C O 1
ATOM 1778 N N . ASN A 1 242 ? 258.013 -33.464 114.086 1.00 77.08 260 ASN C N 1
ATOM 1779 C CA . ASN A 1 242 ? 256.769 -33.835 114.794 1.00 77.77 260 ASN C CA 1
ATOM 1780 C C . ASN A 1 242 ? 257.076 -34.683 115.994 1.00 77.60 260 ASN C C 1
ATOM 1781 O O . ASN A 1 242 ? 256.535 -34.470 117.071 1.00 77.27 260 ASN C O 1
ATOM 1786 N N . ILE A 1 243 ? 258.003 -35.616 115.793 1.00 62.67 261 ILE C N 1
ATOM 1787 C CA . ILE A 1 243 ? 258.592 -36.405 116.866 1.00 62.43 261 ILE C CA 1
ATOM 1788 C C . ILE A 1 243 ? 259.676 -35.547 117.550 1.00 60.80 261 ILE C C 1
ATOM 1789 O O . ILE A 1 243 ? 260.474 -36.040 118.346 1.00 60.47 261 ILE C O 1
ATOM 1794 N N . HIS A 1 244 ? 259.762 -34.271 117.178 1.00 55.98 262 HIS C N 1
ATOM 1795 C CA . HIS A 1 244 ? 260.623 -33.331 117.913 1.00 54.54 262 HIS C CA 1
ATOM 1796 C C . HIS A 1 244 ? 259.904 -32.064 118.402 1.00 53.75 262 HIS C C 1
ATOM 1797 O O . HIS A 1 244 ? 258.885 -31.659 117.841 1.00 54.19 262 HIS C O 1
ATOM 1804 N N . GLU A 1 245 ? 260.445 -31.456 119.465 1.00 52.70 263 GLU C N 1
ATOM 1805 C CA . GLU A 1 245 ? 259.946 -30.181 120.042 1.00 51.91 263 GLU C CA 1
ATOM 1806 C C . GLU A 1 245 ? 261.039 -29.521 120.903 1.00 50.80 263 GLU C C 1
ATOM 1807 O O . GLU A 1 245 ? 262.094 -30.122 121.137 1.00 50.74 263 GLU C O 1
ATOM 1813 N N . GLU A 1 246 ? 260.787 -28.274 121.333 1.00 65.16 264 GLU C N 1
ATOM 1814 C CA . GLU A 1 246 ? 261.749 -27.394 122.062 1.00 64.17 264 GLU C CA 1
ATOM 1815 C C . GLU A 1 246 ? 261.099 -26.613 123.271 1.00 63.88 264 GLU C C 1
ATOM 1816 O O . GLU A 1 246 ? 259.946 -26.925 123.588 1.00 64.53 264 GLU C O 1
ATOM 1822 N N . LYS A 1 247 ? 261.870 -25.771 124.011 1.00 101.05 265 LYS C N 1
ATOM 1823 C CA . LYS A 1 247 ? 261.393 -24.510 124.707 1.00 100.63 265 LYS C CA 1
ATOM 1824 C C . LYS A 1 247 ? 262.432 -23.847 125.710 1.00 100.05 265 LYS C C 1
ATOM 1825 O O . LYS A 1 247 ? 263.180 -24.590 126.378 1.00 100.23 265 LYS C O 1
ATOM 1831 N N . GLU A 1 248 ? 262.407 -22.518 125.952 1.00 46.54 266 GLU C N 1
ATOM 1832 C CA . GLU A 1 248 ? 263.593 -21.894 126.565 1.00 46.07 266 GLU C CA 1
ATOM 1833 C C . GLU A 1 248 ? 263.399 -21.190 127.929 1.00 46.14 266 GLU C C 1
ATOM 1834 O O . GLU A 1 248 ? 262.321 -20.677 128.217 1.00 46.35 266 GLU C O 1
ATOM 1840 N N . MET A 1 249 ? 264.489 -21.076 128.706 1.00 46.08 267 MET C N 1
ATOM 1841 C CA . MET A 1 249 ? 264.497 -20.561 130.087 1.00 46.36 267 MET C CA 1
ATOM 1842 C C . MET A 1 249 ? 265.760 -19.753 130.387 1.00 46.08 267 MET C C 1
ATOM 1843 O O . MET A 1 249 ? 266.850 -20.131 129.983 1.00 45.98 267 MET C O 1
ATOM 1848 N N . ARG A 1 250 ? 265.623 -18.664 131.132 1.00 47.76 268 ARG C N 1
ATOM 1849 C CA . ARG A 1 250 ? 266.757 -17.787 131.410 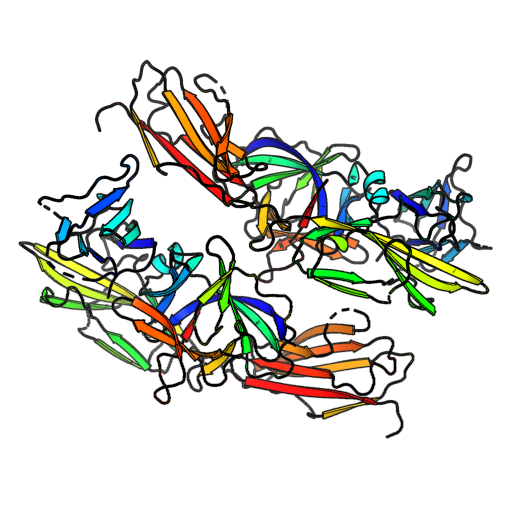1.00 47.63 268 ARG C CA 1
ATOM 1850 C C . ARG A 1 250 ? 266.758 -17.284 132.829 1.00 48.23 268 ARG C C 1
ATOM 1851 O O . ARG A 1 250 ? 265.822 -16.635 133.252 1.00 48.40 268 ARG C O 1
ATOM 1859 N N . ILE A 1 251 ? 267.843 -17.546 133.534 1.00 52.48 269 ILE C N 1
ATOM 1860 C CA . ILE A 1 251 ? 267.983 -17.218 134.936 1.00 53.27 269 ILE C CA 1
ATOM 1861 C C . ILE A 1 251 ? 269.324 -16.520 135.141 1.00 53.45 269 ILE C C 1
ATOM 1862 O O . ILE A 1 251 ? 270.278 -16.831 134.445 1.00 53.22 269 ILE C O 1
ATOM 1867 N N . MET A 1 252 ? 269.404 -15.564 136.065 1.00 48.57 270 MET C N 1
ATOM 1868 C CA . MET A 1 252 ? 270.655 -14.832 136.282 1.00 48.91 270 MET C CA 1
ATOM 1869 C C . MET A 1 252 ? 271.549 -15.487 137.349 1.00 50.00 270 MET C C 1
ATOM 1870 O O . MET A 1 252 ? 271.067 -16.005 138.359 1.00 50.70 270 MET C O 1
ATOM 1875 N N . THR A 1 253 ? 272.852 -15.525 137.103 1.00 50.25 271 THR C N 1
ATOM 1876 C CA . THR A 1 253 ? 273.755 -16.178 138.045 1.00 51.41 271 THR C CA 1
ATOM 1877 C C . THR A 1 253 ? 274.120 -15.211 139.165 1.00 52.46 271 THR C C 1
ATOM 1878 O O . THR A 1 253 ? 273.919 -14.012 139.033 1.00 52.22 271 THR C O 1
ATOM 1882 N N . PRO A 1 254 ? 274.670 -15.717 140.278 1.00 53.73 272 PRO C N 1
ATOM 1883 C CA . PRO A 1 254 ? 275.015 -14.745 141.317 1.00 54.88 272 PRO C CA 1
ATOM 1884 C C . PRO A 1 254 ? 276.157 -13.788 140.934 1.00 55.16 272 PRO C C 1
ATOM 1885 O O . PRO A 1 254 ? 276.351 -12.793 141.645 1.00 56.03 272 PRO C O 1
ATOM 1889 N N . GLU A 1 255 ? 276.855 -14.051 139.823 1.00 54.54 273 GLU C N 1
ATOM 1890 C CA . GLU A 1 255 ? 277.893 -13.137 139.308 1.00 54.79 273 GLU C CA 1
ATOM 1891 C C . GLU A 1 255 ? 277.378 -12.222 138.191 1.00 53.47 273 GLU C C 1
ATOM 1892 O O . GLU A 1 255 ? 278.162 -11.600 137.484 1.00 53.45 273 GLU C O 1
ATOM 1898 N N . GLY A 1 256 ? 276.059 -12.161 138.036 1.00 52.50 274 GLY C N 1
ATOM 1899 C CA . GLY A 1 256 ? 275.414 -11.180 137.179 1.00 51.45 274 GLY C CA 1
ATOM 1900 C C . GLY A 1 256 ? 275.236 -11.578 135.730 1.00 50.20 274 GLY C C 1
ATOM 1901 O O . GLY A 1 256 ? 274.640 -10.844 134.948 1.00 49.33 274 GLY C O 1
ATOM 1902 N N . LYS A 1 257 ? 275.755 -12.752 135.384 1.00 50.24 275 LYS C N 1
ATOM 1903 C CA . LYS A 1 257 ? 275.684 -13.284 134.034 1.00 49.31 275 LYS C CA 1
ATOM 1904 C C . LYS A 1 257 ? 274.318 -13.949 133.739 1.00 48.45 275 LYS C C 1
ATOM 1905 O O . LYS A 1 257 ? 273.638 -14.424 134.654 1.00 48.76 275 LYS C O 1
ATOM 1911 N N . TRP A 1 258 ? 273.940 -14.015 132.462 1.00 47.53 276 TRP C N 1
ATOM 1912 C CA . TRP A 1 258 ? 272.721 -14.705 132.056 1.00 46.88 276 TRP C CA 1
ATOM 1913 C C . TRP A 1 258 ? 272.941 -16.164 131.807 1.00 47.03 276 TRP C C 1
ATOM 1914 O O . TRP A 1 258 ? 273.712 -16.551 130.936 1.00 47.00 276 TRP C O 1
ATOM 1925 N N . HIS A 1 259 ? 272.221 -16.977 132.563 1.00 57.98 277 HIS C N 1
ATOM 1926 C CA . HIS A 1 259 ? 272.251 -18.411 132.376 1.00 58.15 277 HIS C CA 1
ATOM 1927 C C . HIS A 1 259 ? 271.018 -18.809 131.586 1.00 57.49 277 HIS C C 1
ATOM 1928 O O . HIS A 1 259 ? 269.897 -18.544 132.015 1.00 57.39 277 HIS C O 1
ATOM 1935 N N . ALA A 1 260 ? 271.236 -19.411 130.418 1.00 46.51 278 ALA C N 1
ATOM 1936 C CA . ALA A 1 260 ? 270.158 -19.802 129.530 1.00 46.04 278 ALA C CA 1
ATOM 1937 C C . ALA A 1 260 ? 270.188 -21.300 129.300 1.00 46.40 278 ALA C C 1
ATOM 1938 O O . ALA A 1 260 ? 271.264 -21.878 129.258 1.00 46.83 278 ALA C O 1
ATOM 1940 N N . SER A 1 261 ? 269.028 -21.947 129.204 1.00 46.39 279 SER C N 1
ATOM 1941 C CA . SER A 1 261 ? 268.990 -23.362 128.826 1.00 46.78 279 SER C CA 1
ATOM 1942 C C . SER A 1 261 ? 267.785 -23.653 127.944 1.00 46.58 279 SER C C 1
ATOM 1943 O O . SER A 1 261 ? 266.840 -22.878 127.907 1.00 46.27 279 SER C O 1
ATOM 1946 N N . LYS A 1 262 ? 267.859 -24.729 127.173 1.00 46.88 280 LYS C N 1
ATOM 1947 C CA . LYS A 1 262 ? 266.801 -25.084 126.225 1.00 46.90 280 LYS C CA 1
ATOM 1948 C C . LYS A 1 262 ? 266.727 -26.597 126.071 1.00 47.59 280 LYS C C 1
ATOM 1949 O O . LYS A 1 262 ? 267.758 -27.248 125.888 1.00 47.90 280 LYS C O 1
ATOM 1955 N N . VAL A 1 263 ? 265.516 -27.148 126.117 1.00 47.95 281 VAL C N 1
ATOM 1956 C CA . VAL A 1 263 ? 265.319 -28.595 126.028 1.00 48.71 281 VAL C CA 1
ATOM 1957 C C . VAL A 1 263 ? 264.748 -29.033 124.689 1.00 49.01 281 VAL C C 1
ATOM 1958 O O . VAL A 1 263 ? 263.809 -28.440 124.160 1.00 48.88 281 VAL C O 1
ATOM 1962 N N . LEU A 1 264 ? 265.372 -30.062 124.131 1.00 51.42 282 LEU C N 1
ATOM 1963 C CA . LEU A 1 264 ? 264.922 -30.665 122.899 1.00 51.97 282 LEU C CA 1
ATOM 1964 C C . LEU A 1 264 ? 264.326 -32.030 123.188 1.00 52.91 282 LEU C C 1
ATOM 1965 O O . LEU A 1 264 ? 265.044 -32.947 123.595 1.00 53.33 282 LEU C O 1
ATOM 1970 N N . ARG A 1 265 ? 263.031 -32.179 122.925 1.00 53.34 283 ARG C N 1
ATOM 1971 C CA . ARG A 1 265 ? 262.364 -33.453 123.164 1.00 54.36 283 ARG C CA 1
ATOM 1972 C C . ARG A 1 265 ? 262.156 -34.282 121.896 1.00 55.25 283 ARG C C 1
ATOM 1973 O O . ARG A 1 265 ? 261.609 -33.794 120.895 1.00 55.34 283 ARG C O 1
ATOM 1981 N N . ILE A 1 266 ? 262.538 -35.559 121.983 1.00 58.67 284 ILE C N 1
ATOM 1982 C CA . ILE A 1 266 ? 262.354 -36.517 120.898 1.00 59.76 284 ILE C CA 1
ATOM 1983 C C . ILE A 1 266 ? 261.480 -37.664 121.387 1.00 60.85 284 ILE C C 1
ATOM 1984 O O . ILE A 1 266 ? 261.877 -38.418 122.280 1.00 61.07 284 ILE C O 1
ATOM 1989 N N . GLU A 1 267 ? 260.290 -37.804 120.812 1.00 75.91 285 GLU C N 1
ATOM 1990 C CA . GLU A 1 267 ? 259.309 -38.710 121.412 1.00 76.96 285 GLU C CA 1
ATOM 1991 C C . GLU A 1 267 ? 259.425 -40.221 121.090 1.00 78.30 285 GLU C C 1
ATOM 1992 O O . GLU A 1 267 ? 260.003 -40.958 121.880 1.00 78.41 285 GLU C O 1
ATOM 1998 N N . ASN A 1 268 ? 258.953 -40.705 119.942 1.00 71.71 286 ASN C N 1
ATOM 1999 C CA . ASN A 1 268 ? 258.976 -42.158 119.802 1.00 73.10 286 ASN C CA 1
ATOM 2000 C C . ASN A 1 268 ? 260.227 -42.542 119.012 1.00 73.18 286 ASN C C 1
ATOM 2001 O O . ASN A 1 268 ? 260.194 -42.679 117.789 1.00 73.94 286 ASN C O 1
ATOM 2006 N N . ILE A 1 269 ? 261.318 -42.746 119.752 1.00 61.51 287 ILE C N 1
ATOM 2007 C CA . ILE A 1 269 ? 262.633 -43.002 119.164 1.00 61.55 287 ILE C CA 1
ATOM 2008 C C . ILE A 1 269 ? 262.587 -44.191 118.237 1.00 63.20 287 ILE C C 1
ATOM 2009 O O . ILE A 1 269 ? 262.111 -45.242 118.619 1.00 64.23 287 ILE C O 1
ATOM 2014 N N . GLY A 1 270 ? 263.075 -44.040 117.022 1.00 63.58 288 GLY C N 1
ATOM 2015 C CA . GLY A 1 270 ? 263.272 -45.184 116.170 1.00 65.24 288 GLY C CA 1
ATOM 2016 C C . GLY A 1 270 ? 264.764 -45.303 116.085 1.00 65.08 288 GLY C C 1
ATOM 2017 O O . GLY A 1 270 ? 265.495 -44.686 116.882 1.00 63.82 288 GLY C O 1
ATOM 2018 N N . GLU A 1 271 ? 265.238 -46.151 115.177 1.00 88.76 289 GLU C N 1
ATOM 2019 C CA . GLU A 1 271 ? 266.664 -46.158 114.915 1.00 88.80 289 GLU C CA 1
ATOM 2020 C C . GLU A 1 271 ? 267.074 -44.978 114.033 1.00 88.15 289 GLU C C 1
ATOM 2021 O O . GLU A 1 271 ? 268.240 -44.579 113.994 1.00 87.77 289 GLU C O 1
ATOM 2027 N N . SER A 1 272 ? 266.091 -44.366 113.387 1.00 73.68 290 SER C N 1
ATOM 2028 C CA . SER A 1 272 ? 266.360 -43.193 112.591 1.00 73.04 290 SER C CA 1
ATOM 2029 C C . SER A 1 272 ? 266.966 -42.130 113.488 1.00 71.22 290 SER C C 1
ATOM 2030 O O . SER A 1 272 ? 267.836 -41.375 113.043 1.00 70.79 290 SER C O 1
ATOM 2033 N N . ASN A 1 273 ? 266.588 -42.157 114.775 1.00 70.82 291 ASN C N 1
ATOM 2034 C CA . ASN A 1 273 ? 267.071 -41.204 115.782 1.00 69.22 291 ASN C CA 1
ATOM 2035 C C . ASN A 1 273 ? 268.425 -41.597 116.409 1.00 69.24 291 ASN C C 1
ATOM 2036 O O . ASN A 1 273 ? 268.812 -41.036 117.428 1.00 68.17 291 ASN C O 1
ATOM 2041 N N . LEU A 1 274 ? 269.141 -42.557 115.817 1.00 67.93 292 LEU C N 1
ATOM 2042 C CA . LEU A 1 274 ? 270.180 -43.249 116.569 1.00 68.31 292 LEU C CA 1
ATOM 2043 C C . LEU A 1 274 ? 271.610 -42.759 116.365 1.00 68.26 292 LEU C C 1
ATOM 2044 O O . LEU A 1 274 ? 272.206 -42.268 117.328 1.00 67.39 292 LEU C O 1
ATOM 2049 N N . ASN A 1 275 ? 272.179 -42.814 115.162 1.00 63.58 293 ASN C N 1
ATOM 2050 C CA . ASN A 1 275 ? 273.520 -42.237 115.091 1.00 63.52 293 ASN C CA 1
ATOM 2051 C C . ASN A 1 275 ? 273.462 -41.006 114.223 1.00 62.88 293 ASN C C 1
ATOM 2052 O O . ASN A 1 275 ? 273.894 -40.982 113.072 1.00 63.85 293 ASN C O 1
ATOM 2057 N N . VAL A 1 276 ? 273.028 -39.935 114.850 1.00 64.10 294 VAL C N 1
ATOM 2058 C CA . VAL A 1 276 ? 272.938 -38.648 114.218 1.00 63.29 294 VAL C CA 1
ATOM 2059 C C . VAL A 1 276 ? 273.338 -37.658 115.281 1.00 61.88 294 VAL C C 1
ATOM 2060 O O . VAL A 1 276 ? 273.053 -37.881 116.463 1.00 61.30 294 VAL C O 1
ATOM 2064 N N . LEU A 1 277 ? 274.041 -36.603 114.903 1.00 61.23 295 LEU C N 1
ATOM 2065 C CA . LEU A 1 277 ? 274.429 -35.631 115.918 1.00 60.02 295 LEU C CA 1
ATOM 2066 C C . LEU A 1 277 ? 273.429 -34.501 116.064 1.00 58.60 295 LEU C C 1
ATOM 2067 O O . LEU A 1 277 ? 273.114 -33.803 115.097 1.00 58.45 295 LEU C O 1
ATOM 2072 N N . TYR A 1 278 ? 272.916 -34.332 117.276 1.00 55.11 296 TYR C N 1
ATOM 2073 C CA . TYR A 1 278 ? 272.022 -33.230 117.543 1.00 53.86 296 TYR C CA 1
ATOM 2074 C C . TYR A 1 278 ? 272.835 -32.123 118.167 1.00 53.08 296 TYR C C 1
ATOM 2075 O O . TYR A 1 278 ? 273.266 -32.250 119.307 1.00 52.92 296 TYR C O 1
ATOM 2084 N N . ASN A 1 279 ? 273.019 -31.016 117.449 1.00 52.65 297 ASN C N 1
ATOM 2085 C CA . ASN A 1 279 ? 273.917 -29.962 117.926 1.00 52.12 297 ASN C CA 1
ATOM 2086 C C . ASN A 1 279 ? 273.085 -28.838 118.565 1.00 50.84 297 ASN C C 1
ATOM 2087 O O . ASN A 1 279 ? 272.100 -28.358 117.999 1.00 50.39 297 ASN C O 1
ATOM 2092 N N . CYS A 1 280 ? 273.465 -28.481 119.780 1.00 50.42 298 CYS C N 1
ATOM 2093 C CA . CYS A 1 280 ? 272.965 -27.301 120.432 1.00 49.39 298 CYS C CA 1
ATOM 2094 C C . CYS A 1 280 ? 274.011 -26.225 120.228 1.00 49.27 298 CYS C C 1
ATOM 2095 O O . CYS A 1 280 ? 275.182 -26.524 120.369 1.00 49.97 298 CYS C O 1
ATOM 2098 N N . THR A 1 281 ? 273.614 -25.003 119.868 1.00 48.53 299 THR C N 1
ATOM 2099 C CA . THR A 1 281 ? 274.585 -23.916 119.677 1.00 48.46 299 THR C CA 1
ATOM 2100 C C . THR A 1 281 ? 274.254 -22.643 120.482 1.00 47.56 299 THR C C 1
ATOM 2101 O O . THR A 1 281 ? 273.090 -22.327 120.707 1.00 46.89 299 THR C O 1
ATOM 2105 N N . VAL A 1 282 ? 275.282 -21.918 120.916 1.00 47.70 300 VAL C N 1
ATOM 2106 C CA . VAL A 1 282 ? 275.085 -20.531 121.300 1.00 47.00 300 VAL C CA 1
ATOM 2107 C C . VAL A 1 282 ? 275.786 -19.665 120.281 1.00 47.14 300 VAL C C 1
ATOM 2108 O O . VAL A 1 282 ? 276.986 -19.817 120.035 1.00 47.96 300 VAL C O 1
ATOM 2112 N N . ALA A 1 283 ? 275.047 -18.705 119.747 1.00 46.45 301 ALA C N 1
ATOM 2113 C CA . ALA A 1 283 ? 275.579 -17.853 118.712 1.00 46.59 301 ALA C CA 1
ATOM 2114 C C . ALA A 1 283 ? 275.420 -16.418 119.156 1.00 45.95 301 ALA C C 1
ATOM 2115 O O . ALA A 1 283 ? 274.328 -15.967 119.491 1.00 45.21 301 ALA C O 1
ATOM 2117 N N . SER A 1 284 ? 276.547 -15.718 119.157 1.00 46.39 302 SER C N 1
ATOM 2118 C CA . SER A 1 284 ? 276.620 -14.323 119.533 1.00 46.01 302 SER C CA 1
ATOM 2119 C C . SER A 1 284 ? 277.370 -13.529 118.491 1.00 46.41 302 SER C C 1
ATOM 2120 O O . SER A 1 284 ? 278.239 -14.035 117.803 1.00 47.26 302 SER C O 1
ATOM 2123 N N . THR A 1 285 ? 277.047 -12.253 118.421 1.00 45.90 303 THR C N 1
ATOM 2124 C CA . THR A 1 285 ? 277.825 -11.311 117.653 1.00 46.32 303 THR C CA 1
ATOM 2125 C C . THR A 1 285 ? 279.275 -11.330 118.126 1.00 47.36 303 THR C C 1
ATOM 2126 O O . THR A 1 285 ? 280.180 -10.970 117.367 1.00 48.15 303 THR C O 1
ATOM 2130 N N . GLY A 1 286 ? 279.478 -11.764 119.374 1.00 47.50 304 GLY C N 1
ATOM 2131 C CA . GLY A 1 286 ? 280.797 -11.886 119.959 1.00 48.63 304 GLY C CA 1
ATOM 2132 C C . GLY A 1 286 ? 281.491 -13.240 119.904 1.00 49.56 304 GLY C C 1
ATOM 2133 O O . GLY A 1 286 ? 282.665 -13.328 120.243 1.00 50.72 304 GLY C O 1
ATOM 2134 N N . GLY A 1 287 ? 280.815 -14.285 119.435 1.00 49.22 305 GLY C N 1
ATOM 2135 C CA . GLY A 1 287 ? 281.428 -15.606 119.365 1.00 50.15 305 GLY C CA 1
ATOM 2136 C C . GLY A 1 287 ? 280.418 -16.735 119.374 1.00 49.57 305 GLY C C 1
ATOM 2137 O O . GLY A 1 287 ? 279.229 -16.484 119.449 1.00 48.49 305 GLY C O 1
ATOM 2138 N N . THR A 1 288 ? 280.873 -17.976 119.220 1.00 51.39 306 THR C N 1
ATOM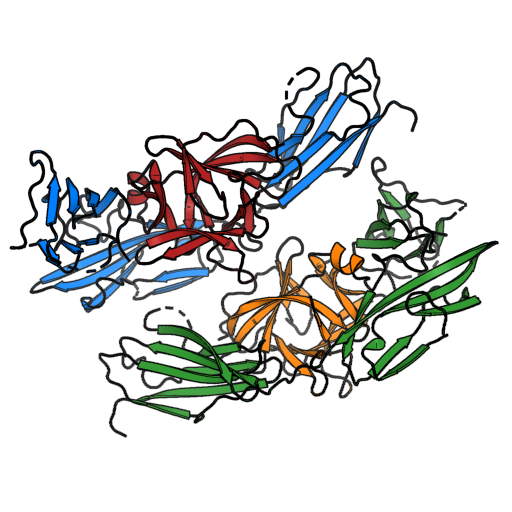 2139 C CA . THR A 1 288 ? 279.968 -19.138 119.294 1.00 51.01 306 THR C CA 1
ATOM 2140 C C . THR A 1 288 ? 280.555 -20.395 119.995 1.00 51.90 306 THR C C 1
ATOM 2141 O O . THR A 1 288 ? 281.770 -20.598 120.045 1.00 53.08 306 THR C O 1
ATOM 2145 N N . ASP A 1 289 ? 279.700 -21.222 120.569 1.00 50.44 307 ASP C N 1
ATOM 2146 C CA . ASP A 1 289 ? 280.130 -22.566 120.907 1.00 51.32 307 ASP C CA 1
ATOM 2147 C C . ASP A 1 289 ? 279.001 -23.496 120.573 1.00 50.87 307 ASP C C 1
ATOM 2148 O O . ASP A 1 289 ? 277.837 -23.103 120.571 1.00 49.84 307 ASP C O 1
ATOM 2153 N N . THR A 1 290 ? 279.359 -24.719 120.211 1.00 51.80 308 THR C N 1
ATOM 2154 C CA . THR A 1 290 ? 278.355 -25.701 119.853 1.00 51.61 308 THR C CA 1
ATOM 2155 C C . THR A 1 290 ? 278.746 -27.090 120.406 1.00 52.53 308 THR C C 1
ATOM 2156 O O . THR A 1 290 ? 279.931 -27.432 120.453 1.00 53.65 308 THR C O 1
ATOM 2160 N N . LYS A 1 291 ? 277.758 -27.899 120.799 1.00 52.20 309 LYS C N 1
ATOM 2161 C CA . LYS A 1 291 ? 278.063 -29.223 121.339 1.00 53.07 309 LYS C CA 1
ATOM 2162 C C . LYS A 1 291 ? 277.109 -30.300 120.812 1.00 53.20 309 LYS C C 1
ATOM 2163 O O . LYS A 1 291 ? 275.922 -30.054 120.643 1.00 52.37 309 LYS C O 1
ATOM 2169 N N . SER A 1 292 ? 277.631 -31.501 120.563 1.00 54.37 310 SER C N 1
ATOM 2170 C CA . SER A 1 292 ? 276.837 -32.538 119.912 1.00 54.74 310 SER C CA 1
ATOM 2171 C C . SER A 1 292 ? 276.378 -33.600 120.894 1.00 54.92 310 SER C C 1
ATOM 2172 O O . SER A 1 292 ? 277.072 -33.896 121.868 1.00 55.32 310 SER C O 1
ATOM 2175 N N . PHE A 1 293 ? 275.205 -34.166 120.623 1.00 54.89 311 PHE C N 1
ATOM 2176 C CA . PHE A 1 293 ? 274.638 -35.268 121.395 1.00 55.20 311 PHE C CA 1
ATOM 2177 C C . PHE A 1 293 ? 274.386 -36.435 120.444 1.00 56.25 311 PHE C C 1
ATOM 2178 O O . PHE A 1 293 ? 273.815 -36.225 119.366 1.00 56.21 311 PHE C O 1
ATOM 2186 N N . ILE A 1 294 ? 274.847 -37.644 120.800 1.00 75.10 312 ILE C N 1
ATOM 2187 C CA . ILE A 1 294 ? 274.508 -38.864 120.035 1.00 76.21 312 ILE C CA 1
ATOM 2188 C C . ILE A 1 294 ? 273.694 -39.816 120.877 1.00 76.37 312 ILE C C 1
ATOM 2189 O O . ILE A 1 294 ? 274.060 -40.068 122.005 1.00 76.37 312 ILE C O 1
ATOM 2194 N N . LEU A 1 295 ? 272.624 -40.379 120.324 1.00 58.73 313 LEU C N 1
ATOM 2195 C CA . LEU A 1 295 ? 271.772 -41.293 121.085 1.00 59.00 313 LEU C CA 1
ATOM 2196 C C . LEU A 1 295 ? 272.223 -42.750 120.908 1.00 60.52 313 LEU C C 1
ATOM 2197 O O . LEU A 1 295 ? 272.305 -43.255 119.783 1.00 61.49 313 LEU C O 1
ATOM 2202 N N . VAL A 1 296 ? 272.419 -43.454 122.022 1.00 83.14 314 VAL C N 1
ATOM 2203 C CA . VAL A 1 296 ? 272.998 -44.803 122.027 1.00 84.61 314 VAL C CA 1
ATOM 2204 C C . VAL A 1 296 ? 271.975 -45.743 122.689 1.00 84.97 314 VAL C C 1
ATOM 2205 O O . VAL A 1 296 ? 271.110 -45.243 123.422 1.00 84.03 314 VAL C O 1
ATOM 2209 N N . ARG A 1 297 ? 271.998 -47.063 122.444 1.00 80.70 315 ARG C N 1
ATOM 2210 C CA . ARG A 1 297 ? 270.948 -47.864 123.102 1.00 81.02 315 ARG C CA 1
ATOM 2211 C C . ARG A 1 297 ? 271.156 -48.027 124.628 1.00 80.77 315 ARG C C 1
ATOM 2212 O O . ARG A 1 297 ? 270.558 -47.292 125.409 1.00 79.72 315 ARG C O 1
ATOM 2220 N N . LYS A 1 298 ? 271.985 -48.963 125.059 1.00 75.14 316 LYS C N 1
ATOM 2221 C CA . LYS A 1 298 ? 272.286 -49.035 126.474 1.00 74.98 316 LYS C CA 1
ATOM 2222 C C . LYS A 1 298 ? 273.686 -49.605 126.700 1.00 76.01 316 LYS C C 1
ATOM 2223 O O . LYS A 1 298 ? 274.533 -48.962 127.332 1.00 75.62 316 LYS C O 1
ATOM 2229 N N . ALA A 1 299 ? 273.923 -50.798 126.154 1.00 73.99 317 ALA C N 1
ATOM 2230 C CA . ALA A 1 299 ? 275.261 -51.370 126.180 1.00 75.19 317 ALA C CA 1
ATOM 2231 C C . ALA A 1 299 ? 276.366 -50.382 125.692 1.00 74.86 317 ALA C C 1
ATOM 2232 O O . ALA A 1 299 ? 276.360 -49.879 124.536 1.00 74.64 317 ALA C O 1
ATOM 2234 N N . ASP A 1 300 ? 277.321 -50.161 126.622 1.00 100.73 318 ASP C N 1
ATOM 2235 C CA . ASP A 1 300 ? 278.472 -49.225 126.538 1.00 100.57 318 ASP C CA 1
ATOM 2236 C C . ASP A 1 300 ? 279.772 -49.815 127.112 1.00 102.04 318 ASP C C 1
ATOM 2237 O O . ASP A 1 300 ? 280.583 -49.100 127.725 1.00 101.90 318 ASP C O 1
ATOM 2242 N N . SER B 1 3 ? 243.707 -30.770 122.927 1.00 88.83 21 SER A N 1
ATOM 2243 C CA . SER B 1 3 ? 242.653 -29.838 122.514 1.00 87.73 21 SER A CA 1
ATOM 2244 C C . SER B 1 3 ? 241.283 -30.352 122.934 1.00 87.55 21 SER A C 1
ATOM 2245 O O . SER B 1 3 ? 241.165 -31.019 123.965 1.00 88.57 21 SER A O 1
ATOM 2248 N N . CYS B 1 4 ? 240.266 -30.030 122.127 1.00 61.71 22 CYS A N 1
ATOM 2249 C CA . CYS B 1 4 ? 238.862 -30.404 122.368 1.00 61.50 22 CYS A CA 1
ATOM 2250 C C . CYS B 1 4 ? 237.956 -29.762 121.320 1.00 60.23 22 CYS A C 1
ATOM 2251 O O . CYS B 1 4 ? 238.374 -28.851 120.602 1.00 59.60 22 CYS A O 1
ATOM 2254 N N . THR B 1 5 ? 236.696 -30.192 121.290 1.00 53.54 23 THR A N 1
ATOM 2255 C CA . THR B 1 5 ? 235.790 -29.777 120.247 1.00 52.48 23 THR A CA 1
ATOM 2256 C C . THR B 1 5 ? 234.791 -28.735 120.753 1.00 52.57 23 THR A C 1
ATOM 2257 O O . THR B 1 5 ? 233.733 -29.085 121.253 1.00 52.97 23 THR A O 1
ATOM 2261 N N . SER B 1 6 ? 235.085 -27.461 120.492 1.00 52.19 24 SER A N 1
ATOM 2262 C CA . SER B 1 6 ? 234.306 -26.335 121.032 1.00 52.40 24 SER A CA 1
ATOM 2263 C C . SER B 1 6 ? 233.168 -25.789 120.162 1.00 51.58 24 SER A C 1
ATOM 2264 O O . SER B 1 6 ? 232.443 -24.894 120.597 1.00 51.84 24 SER A O 1
ATOM 2267 N N . ARG B 1 7 ? 233.071 -26.256 118.924 1.00 50.71 25 ARG A N 1
ATOM 2268 C CA . ARG B 1 7 ? 232.104 -25.725 117.979 1.00 49.99 25 ARG A CA 1
ATOM 2269 C C . ARG B 1 7 ? 230.765 -26.453 118.122 1.00 50.32 25 ARG A C 1
ATOM 2270 O O . ARG B 1 7 ? 230.741 -27.632 118.455 1.00 50.74 25 ARG A O 1
ATOM 2278 N N . PRO B 1 8 ? 229.642 -25.742 117.892 1.00 50.22 26 PRO A N 1
ATOM 2279 C CA . PRO B 1 8 ? 228.277 -26.260 118.089 1.00 50.73 26 PRO A CA 1
ATOM 2280 C C . PRO B 1 8 ? 227.831 -27.365 117.130 1.00 50.42 26 PRO A C 1
ATOM 2281 O O . PRO B 1 8 ? 227.015 -28.198 117.511 1.00 51.07 26 PRO A O 1
ATOM 2285 N N . HIS B 1 9 ? 228.342 -27.374 115.903 1.00 49.74 27 HIS A N 1
ATOM 2286 C CA . HIS B 1 9 ? 227.845 -28.300 114.884 1.00 49.52 27 HIS A CA 1
ATOM 2287 C C . HIS B 1 9 ? 229.001 -29.022 114.221 1.00 49.06 27 HIS A C 1
ATOM 2288 O O . HIS B 1 9 ? 230.072 -28.448 114.029 1.00 48.62 27 HIS A O 1
ATOM 2295 N N . ILE B 1 10 ? 228.792 -30.296 113.905 1.00 49.08 28 ILE A N 1
ATOM 2296 C CA . ILE B 1 10 ? 229.867 -31.107 113.353 1.00 48.83 28 ILE A CA 1
ATOM 2297 C C . ILE B 1 10 ? 229.415 -32.174 112.367 1.00 48.84 28 ILE A C 1
ATOM 2298 O O . ILE B 1 10 ? 228.444 -32.894 112.596 1.00 49.39 28 ILE A O 1
ATOM 2303 N N . THR B 1 11 ? 230.150 -32.243 111.256 1.00 60.90 29 THR A N 1
ATOM 2304 C CA . THR B 1 11 ? 229.900 -33.170 110.149 1.00 60.93 29 THR A CA 1
ATOM 2305 C C . THR B 1 11 ? 231.024 -34.176 110.050 1.00 61.07 29 THR A C 1
ATOM 2306 O O . THR B 1 11 ? 232.172 -33.793 109.819 1.00 60.75 29 THR A O 1
ATOM 2310 N N . VAL B 1 12 ? 230.706 -35.453 110.247 1.00 49.07 30 VAL A N 1
ATOM 2311 C CA . VAL B 1 12 ? 231.683 -36.500 110.011 1.00 49.29 30 VAL A CA 1
ATOM 2312 C C . VAL B 1 12 ? 231.120 -37.616 109.157 1.00 49.65 30 VAL A C 1
ATOM 2313 O O . VAL B 1 12 ? 229.908 -37.782 109.052 1.00 49.91 30 VAL A O 1
ATOM 2317 N N . VAL B 1 13 ? 232.031 -38.350 108.524 1.00 49.81 31 VAL A N 1
ATOM 2318 C CA . VAL B 1 13 ? 231.699 -39.429 107.592 1.00 50.23 31 VAL A CA 1
ATOM 2319 C C . VAL B 1 13 ? 231.474 -40.763 108.261 1.00 50.98 31 VAL A C 1
ATOM 2320 O O . VAL B 1 13 ? 232.229 -41.165 109.136 1.00 51.22 31 VAL A O 1
ATOM 2324 N N . GLU B 1 14 ? 230.452 -41.463 107.792 1.00 59.26 32 GLU A N 1
ATOM 2325 C CA . GLU B 1 14 ? 230.142 -42.815 108.230 1.00 60.08 32 GLU A CA 1
ATOM 2326 C C . GLU B 1 14 ? 231.308 -43.820 108.179 1.00 60.41 32 GLU A C 1
ATOM 2327 O O . GLU B 1 14 ? 232.110 -43.824 107.239 1.00 60.25 32 GLU A O 1
ATOM 2333 N N . GLY B 1 15 ? 231.408 -44.657 109.212 1.00 53.11 33 GLY A N 1
ATOM 2334 C CA . GLY B 1 15 ? 232.297 -45.814 109.178 1.00 53.67 33 GLY A CA 1
ATOM 2335 C C . GLY B 1 15 ? 233.669 -45.567 109.769 1.00 53.54 33 GLY A C 1
ATOM 2336 O O . GLY B 1 15 ? 234.559 -46.418 109.723 1.00 54.03 33 GLY A O 1
ATOM 2337 N N . GLU B 1 16 ? 233.846 -44.383 110.328 1.00 57.91 34 GLU A N 1
ATOM 2338 C CA . GLU B 1 16 ? 235.168 -43.919 110.699 1.00 57.78 34 GLU A CA 1
ATOM 2339 C C . GLU B 1 16 ? 235.211 -43.667 112.221 1.00 58.04 34 GLU A C 1
ATOM 2340 O O . GLU B 1 16 ? 234.220 -43.227 112.800 1.00 57.95 34 GLU A O 1
ATOM 2346 N N . PRO B 1 17 ? 236.337 -43.988 112.883 1.00 70.94 35 PRO A N 1
ATOM 2347 C CA . PRO B 1 17 ? 236.349 -43.736 114.327 1.00 71.33 35 PRO A CA 1
ATOM 2348 C C . PRO B 1 17 ? 236.161 -42.263 114.591 1.00 70.70 35 PRO A C 1
ATOM 2349 O O . PRO B 1 17 ? 236.584 -41.463 113.756 1.00 70.05 35 PRO A O 1
ATOM 2353 N N . PHE B 1 18 ? 235.566 -41.910 115.719 1.00 53.61 36 PHE A N 1
ATOM 2354 C CA . PHE B 1 18 ? 235.262 -40.526 115.971 1.00 53.09 36 PHE A CA 1
ATOM 2355 C C . PHE B 1 18 ? 235.088 -40.236 117.459 1.00 53.73 36 PHE A C 1
ATOM 2356 O O . PHE B 1 18 ? 234.677 -41.100 118.239 1.00 54.51 36 PHE A O 1
ATOM 2364 N N . TYR B 1 19 ? 235.405 -39.020 117.861 1.00 53.51 37 TYR A N 1
ATOM 2365 C CA . TYR B 1 19 ? 235.271 -38.676 119.248 1.00 54.23 37 TYR A CA 1
ATOM 2366 C C . TYR B 1 19 ? 234.731 -37.267 119.470 1.00 53.82 37 TYR A C 1
ATOM 2367 O O . TYR B 1 19 ? 234.752 -36.417 118.578 1.00 52.95 37 TYR A O 1
ATOM 2376 N N . LEU B 1 20 ? 234.267 -37.048 120.696 1.00 54.58 38 LEU A N 1
ATOM 2377 C CA . LEU B 1 20 ? 233.668 -35.809 121.139 1.00 54.50 38 LEU A CA 1
ATOM 2378 C C . LEU B 1 20 ? 234.258 -35.459 122.518 1.00 55.52 38 LEU A C 1
ATOM 2379 O O . LEU B 1 20 ? 234.180 -36.279 123.423 1.00 56.52 38 LEU A O 1
ATOM 2384 N N . LYS B 1 21 ? 234.872 -34.280 122.664 1.00 59.27 39 LYS A N 1
ATOM 2385 C CA . LYS B 1 21 ? 235.625 -33.931 123.878 1.00 60.33 39 LYS A CA 1
ATOM 2386 C C . LYS B 1 21 ? 235.221 -32.564 124.399 1.00 60.45 39 LYS A C 1
ATOM 2387 O O . LYS B 1 21 ? 235.316 -31.572 123.679 1.00 59.58 39 LYS A O 1
ATOM 2393 N N . HIS B 1 22 ? 234.886 -32.508 125.684 1.00 57.73 40 HIS A N 1
ATOM 2394 C CA . HIS B 1 22 ? 234.048 -31.444 126.239 1.00 58.01 40 HIS A CA 1
ATOM 2395 C C . HIS B 1 22 ? 234.677 -30.171 126.800 1.00 58.44 40 HIS A C 1
ATOM 2396 O O . HIS B 1 22 ? 233.991 -29.383 127.421 1.00 58.94 40 HIS A O 1
ATOM 2403 N N . CYS B 1 23 ? 235.953 -29.934 126.589 1.00 79.04 41 CYS A N 1
ATOM 2404 C CA . CYS B 1 23 ? 236.511 -28.595 126.854 1.00 79.24 41 CYS A CA 1
ATOM 2405 C C . CYS B 1 23 ? 236.423 -28.111 128.294 1.00 80.78 41 CYS A C 1
ATOM 2406 O O . CYS B 1 23 ? 236.565 -26.908 128.553 1.00 81.00 41 CYS A O 1
ATOM 2409 N N . SER B 1 24 ? 236.171 -29.025 129.227 1.00 69.96 42 SER A N 1
ATOM 2410 C CA . SER B 1 24 ? 236.477 -28.707 130.599 1.00 71.67 42 SER A CA 1
ATOM 2411 C C . SER B 1 24 ? 237.656 -29.407 131.303 1.00 72.92 42 SER A C 1
ATOM 2412 O O . SER B 1 24 ? 237.768 -29.245 132.515 1.00 74.53 42 SER A O 1
ATOM 2415 N N . CYS B 1 25 ? 238.486 -30.217 130.640 1.00 65.07 43 CYS A N 1
ATOM 2416 C CA . CYS B 1 25 ? 239.565 -30.864 131.413 1.00 66.50 43 CYS A CA 1
ATOM 2417 C C . CYS B 1 25 ? 240.738 -29.937 131.753 1.00 67.30 43 CYS A C 1
ATOM 2418 O O . CYS B 1 25 ? 240.948 -29.597 132.943 1.00 68.96 43 CYS A O 1
ATOM 2421 N N . THR B 1 34 ? 232.851 -38.586 141.779 1.00 106.40 52 THR A N 1
ATOM 2422 C CA . THR B 1 34 ? 232.176 -37.612 140.923 1.00 104.76 52 THR A CA 1
ATOM 2423 C C . THR B 1 34 ? 231.148 -38.239 139.955 1.00 103.35 52 THR A C 1
ATOM 2424 O O . THR B 1 34 ? 230.913 -39.466 139.953 1.00 103.64 52 THR A O 1
ATOM 2428 N N . THR B 1 35 ? 230.469 -37.352 139.217 1.00 108.90 53 THR A N 1
ATOM 2429 C CA . THR B 1 35 ? 229.398 -37.704 138.261 1.00 107.63 53 THR A CA 1
ATOM 2430 C C . THR B 1 35 ? 229.579 -37.062 136.861 1.00 105.36 53 THR A C 1
ATOM 2431 O O . THR B 1 35 ? 229.706 -35.840 136.769 1.00 104.95 53 THR A O 1
ATOM 2435 N N . LYS B 1 36 ? 229.716 -37.862 135.801 1.00 89.55 54 LYS A N 1
ATOM 2436 C CA . LYS B 1 36 ? 229.601 -37.331 134.434 1.00 87.54 54 LYS A CA 1
ATOM 2437 C C . LYS B 1 36 ? 228.388 -38.018 133.806 1.00 87.11 54 LYS A C 1
ATOM 2438 O O . LYS B 1 36 ? 228.068 -39.157 134.187 1.00 88.00 54 LYS A O 1
ATOM 2444 N N . SER B 1 37 ? 227.727 -37.337 132.863 1.00 67.61 55 SER A N 1
ATOM 2445 C CA . SER B 1 37 ? 226.592 -37.894 132.113 1.00 67.15 55 SER A CA 1
ATOM 2446 C C . SER B 1 37 ? 226.497 -37.355 130.678 1.00 65.30 55 SER A C 1
ATOM 2447 O O . SER B 1 37 ? 226.448 -36.134 130.465 1.00 64.75 55 SER A O 1
ATOM 2450 N N . TRP B 1 38 ? 226.493 -38.261 129.701 1.00 64.44 56 TRP A N 1
ATOM 2451 C CA . TRP B 1 38 ? 226.256 -37.906 128.303 1.00 62.89 56 TRP A CA 1
ATOM 2452 C C . TRP B 1 38 ? 224.829 -38.297 127.888 1.00 63.14 56 TRP A C 1
ATOM 2453 O O . TRP B 1 38 ? 224.305 -39.318 128.344 1.00 64.18 56 TRP A O 1
ATOM 2464 N N . TYR B 1 39 ? 224.213 -37.512 127.006 1.00 62.28 57 TYR A N 1
ATOM 2465 C CA . TYR B 1 39 ? 222.830 -37.761 126.595 1.00 62.64 57 TYR A CA 1
ATOM 2466 C C . TYR B 1 39 ? 222.638 -37.576 125.087 1.00 61.27 57 TYR A C 1
ATOM 2467 O O . TYR B 1 39 ? 223.315 -36.767 124.459 1.00 60.09 57 TYR A O 1
ATOM 2476 N N . LYS B 1 40 ? 221.699 -38.304 124.503 1.00 61.96 58 LYS A N 1
ATOM 2477 C CA . LYS B 1 40 ? 221.407 -38.131 123.077 1.00 60.89 58 LYS A CA 1
ATOM 2478 C C . LYS B 1 40 ? 219.965 -37.798 122.758 1.00 61.48 58 LYS A C 1
ATOM 2479 O O . LYS B 1 40 ? 219.038 -38.492 123.178 1.00 62.73 58 LYS A O 1
ATOM 2485 N N . SER B 1 41 ? 219.793 -36.770 121.946 1.00 60.19 59 SER A N 1
ATOM 2486 C CA . SER B 1 41 ? 218.501 -36.457 121.384 1.00 60.63 59 SER A CA 1
ATOM 2487 C C . SER B 1 41 ? 218.510 -36.710 119.888 1.00 59.67 59 SER A C 1
ATOM 2488 O O . SER B 1 41 ? 219.479 -36.409 119.184 1.00 58.38 59 SER A O 1
ATOM 2491 N N . SER B 1 42 ? 217.400 -37.267 119.426 1.00 79.94 60 SER A N 1
ATOM 2492 C CA . SER B 1 42 ? 217.230 -37.796 118.077 1.00 79.48 60 SER A CA 1
ATOM 2493 C C . SER B 1 42 ? 215.860 -37.406 117.556 1.00 80.27 60 SER A C 1
ATOM 2494 O O . SER B 1 42 ? 215.325 -36.334 117.886 1.00 80.55 60 SER A O 1
ATOM 2497 N N . GLY B 1 43 ? 215.337 -38.270 116.692 1.00 61.21 61 GLY A N 1
ATOM 2498 C CA . GLY B 1 43 ? 213.995 -38.120 116.179 1.00 62.24 61 GLY A CA 1
ATOM 2499 C C . GLY B 1 43 ? 212.968 -38.338 117.254 1.00 63.94 61 GLY A C 1
ATOM 2500 O O . GLY B 1 43 ? 212.224 -37.412 117.526 1.00 64.53 61 GLY A O 1
ATOM 2501 N N . SER B 1 44 ? 212.914 -39.533 117.847 1.00 67.10 62 SER A N 1
ATOM 2502 C CA . SER B 1 44 ? 211.896 -39.840 118.855 1.00 68.93 62 SER A CA 1
ATOM 2503 C C . SER B 1 44 ? 212.380 -39.854 120.331 1.00 69.28 62 SER A C 1
ATOM 2504 O O . SER B 1 44 ? 211.615 -40.246 121.247 1.00 70.92 62 SER A O 1
ATOM 2507 N N . GLN B 1 45 ? 213.628 -39.444 120.571 1.00 87.46 63 GLN A N 1
ATOM 2508 C CA . GLN B 1 45 ? 214.227 -39.614 121.907 1.00 87.83 63 GLN A CA 1
ATOM 2509 C C . GLN B 1 45 ? 214.642 -38.321 122.640 1.00 87.46 63 GLN A C 1
ATOM 2510 O O . GLN B 1 45 ? 215.575 -37.636 122.215 1.00 86.00 63 GLN A O 1
ATOM 2516 N N . GLU B 1 46 ? 213.934 -37.988 123.726 1.00 100.17 64 GLU A N 1
ATOM 2517 C CA . GLU B 1 46 ? 214.158 -36.725 124.441 1.00 100.11 64 GLU A CA 1
ATOM 2518 C C . GLU B 1 46 ? 215.633 -36.614 124.880 1.00 99.04 64 GLU A C 1
ATOM 2519 O O . GLU B 1 46 ? 216.396 -35.927 124.210 1.00 97.54 64 GLU A O 1
ATOM 2525 N N . HIS B 1 47 ? 216.052 -37.301 125.943 1.00 79.84 65 HIS A N 1
ATOM 2526 C CA . HIS B 1 47 ? 217.465 -37.292 126.322 1.00 78.98 65 HIS A CA 1
ATOM 2527 C C . HIS B 1 47 ? 217.736 -38.712 126.750 1.00 79.64 65 HIS A C 1
ATOM 2528 O O . HIS B 1 47 ? 217.697 -39.012 127.952 1.00 80.96 65 HIS A O 1
ATOM 2535 N N . VAL B 1 48 ? 218.206 -39.546 125.852 1.00 94.98 66 VAL A N 1
ATOM 2536 C CA . VAL B 1 48 ? 218.464 -40.897 126.276 1.00 95.68 66 VAL A CA 1
ATOM 2537 C C . VAL B 1 48 ? 219.881 -40.813 126.843 1.00 95.13 66 VAL A C 1
ATOM 2538 O O . VAL B 1 48 ? 220.841 -40.486 126.116 1.00 93.67 66 VAL A O 1
ATOM 2542 N N . GLU B 1 49 ? 220.013 -41.062 128.138 1.00 72.13 67 GLU A N 1
ATOM 2543 C CA . GLU B 1 49 ? 221.329 -41.075 128.755 1.00 71.90 67 GLU A CA 1
ATOM 2544 C C . GLU B 1 49 ? 222.229 -42.138 128.114 1.00 71.11 67 GLU A C 1
ATOM 2545 O O . GLU B 1 49 ? 221.832 -43.298 127.956 1.00 71.65 67 GLU A O 1
ATOM 2551 N N . LEU B 1 50 ? 223.451 -41.754 127.777 1.00 64.89 68 LEU A N 1
ATOM 2552 C CA . LEU B 1 50 ? 224.317 -42.673 127.071 1.00 64.14 68 LEU A CA 1
ATOM 2553 C C . LEU B 1 50 ? 224.852 -43.774 127.963 1.00 65.22 68 LEU A C 1
ATOM 2554 O O . LEU B 1 50 ? 225.426 -43.490 129.016 1.00 65.94 68 LEU A O 1
ATOM 2559 N N . ASN B 1 51 ? 224.617 -45.027 127.531 1.00 72.88 69 ASN A N 1
ATOM 2560 C CA . ASN B 1 51 ? 225.119 -46.256 128.201 1.00 73.87 69 ASN A CA 1
ATOM 2561 C C . ASN B 1 51 ? 226.514 -46.701 127.753 1.00 73.09 69 ASN A C 1
ATOM 2562 O O . ASN B 1 51 ? 226.870 -46.592 126.589 1.00 71.82 69 ASN A O 1
ATOM 2567 N N . PRO B 1 52 ? 227.311 -47.190 128.700 1.00 90.26 70 PRO A N 1
ATOM 2568 C CA . PRO B 1 52 ? 228.731 -47.507 128.496 1.00 89.81 70 PRO A CA 1
ATOM 2569 C C . PRO B 1 52 ? 228.992 -48.869 127.876 1.00 89.81 70 PRO A C 1
ATOM 2570 O O . PRO B 1 52 ? 230.077 -49.061 127.303 1.00 89.15 70 PRO A O 1
ATOM 2574 N N . ARG B 1 53 ? 227.995 -49.753 127.927 1.00 113.58 71 ARG A N 1
ATOM 2575 C CA . ARG B 1 53 ? 228.154 -51.169 127.551 1.00 113.95 71 ARG A CA 1
ATOM 2576 C C . ARG B 1 53 ? 229.585 -51.680 127.236 1.00 113.60 71 ARG A C 1
ATOM 2577 O O . ARG B 1 53 ? 229.912 -52.030 126.089 1.00 112.71 71 ARG A O 1
ATOM 2585 N N . ARG B 1 57 ? 229.649 -50.243 120.258 1.00 92.55 75 ARG A N 1
ATOM 2586 C CA . ARG B 1 57 ? 230.676 -49.409 119.638 1.00 91.50 75 ARG A CA 1
ATOM 2587 C C . ARG B 1 57 ? 230.870 -48.038 120.303 1.00 91.10 75 ARG A C 1
ATOM 2588 O O . ARG B 1 57 ? 231.556 -47.171 119.741 1.00 90.20 75 ARG A O 1
ATOM 2596 N N . ILE B 1 58 ? 230.288 -47.830 121.486 1.00 60.05 76 ILE A N 1
ATOM 2597 C CA . ILE B 1 58 ? 230.437 -46.545 122.167 1.00 59.84 76 ILE A CA 1
ATOM 2598 C C . ILE B 1 58 ? 231.212 -46.703 123.466 1.00 60.79 76 ILE A C 1
ATOM 2599 O O . ILE B 1 58 ? 230.911 -47.572 124.276 1.00 61.91 76 ILE A O 1
ATOM 2604 N N . ALA B 1 59 ? 232.197 -45.827 123.656 1.00 84.82 77 ALA A N 1
ATOM 2605 C CA . ALA B 1 59 ? 233.062 -45.830 124.830 1.00 85.76 77 ALA A CA 1
ATOM 2606 C C . ALA B 1 59 ? 233.075 -44.442 125.500 1.00 85.72 77 ALA A C 1
ATOM 2607 O O . ALA B 1 59 ? 233.429 -43.437 124.849 1.00 84.71 77 ALA A O 1
ATOM 2609 N N . LEU B 1 60 ? 232.735 -44.404 126.795 1.00 67.16 78 LEU A N 1
ATOM 2610 C CA . LEU B 1 60 ? 232.703 -43.165 127.588 1.00 67.43 78 LEU A CA 1
ATOM 2611 C C . LEU B 1 60 ? 233.829 -43.140 128.633 1.00 68.51 78 LEU A C 1
ATOM 2612 O O . LEU B 1 60 ? 233.740 -43.860 129.625 1.00 69.85 78 LEU A O 1
ATOM 2617 N N . HIS B 1 61 ? 234.876 -42.344 128.461 1.00 64.00 79 HIS A N 1
ATOM 2618 C CA . HIS B 1 61 ? 235.896 -42.309 129.503 1.00 65.24 79 HIS A CA 1
ATOM 2619 C C . HIS B 1 61 ? 236.632 -40.988 129.623 1.00 65.04 79 HIS A C 1
ATOM 2620 O O . HIS B 1 61 ? 236.735 -40.260 128.638 1.00 63.73 79 HIS A O 1
ATOM 2627 N N . ASP B 1 62 ? 237.123 -40.688 130.831 1.00 67.35 80 ASP A N 1
ATOM 2628 C CA . ASP B 1 62 ? 238.002 -39.532 131.086 1.00 67.52 80 ASP A CA 1
ATOM 2629 C C . ASP B 1 62 ? 237.581 -38.289 130.314 1.00 66.13 80 ASP A C 1
ATOM 2630 O O . ASP B 1 62 ? 238.421 -37.659 129.682 1.00 65.44 80 ASP A O 1
ATOM 2635 N N . CYS B 1 63 ? 236.285 -37.978 130.341 1.00 65.68 81 CYS A N 1
ATOM 2636 C CA . CYS B 1 63 ? 235.745 -36.738 129.792 1.00 64.62 81 CYS A CA 1
ATOM 2637 C C . CYS B 1 63 ? 235.858 -36.661 128.222 1.00 62.85 81 CYS A C 1
ATOM 2638 O O . CYS B 1 63 ? 236.220 -35.644 127.608 1.00 61.98 81 CYS A O 1
ATOM 2641 N N . VAL B 1 64 ? 235.501 -37.785 127.602 1.00 85.97 82 VAL A N 1
ATOM 2642 C CA . VAL B 1 64 ? 235.416 -37.925 126.146 1.00 84.52 82 VAL A CA 1
ATOM 2643 C C . VAL B 1 64 ? 234.384 -39.015 125.772 1.00 84.41 82 VAL A C 1
ATOM 2644 O O . VAL B 1 64 ? 234.081 -39.925 126.554 1.00 85.45 82 VAL A O 1
ATOM 2648 N N . LEU B 1 65 ? 233.841 -38.911 124.571 1.00 62.15 83 LEU A N 1
ATOM 2649 C CA . LEU B 1 65 ? 232.822 -39.841 124.115 1.00 62.06 83 LEU A CA 1
ATOM 2650 C C . LEU B 1 65 ? 233.296 -40.455 122.817 1.00 61.20 83 LEU A C 1
ATOM 2651 O O . LEU B 1 65 ? 233.458 -39.733 121.847 1.00 60.17 83 LEU A O 1
ATOM 2656 N N . GLU B 1 66 ? 233.549 -41.761 122.780 1.00 64.95 84 GLU A N 1
ATOM 2657 C CA . GLU B 1 66 ? 234.177 -42.305 121.579 1.00 64.28 84 GLU A CA 1
ATOM 2658 C C . GLU B 1 66 ? 233.238 -43.158 120.726 1.00 64.03 84 GLU A C 1
ATOM 2659 O O . GLU B 1 66 ? 232.450 -43.965 121.238 1.00 64.78 84 GLU A O 1
ATOM 2665 N N . PHE B 1 67 ? 233.388 -43.027 119.412 1.00 61.85 85 PHE A N 1
ATOM 2666 C CA . PHE B 1 67 ? 232.634 -43.852 118.494 1.00 61.70 85 PHE A CA 1
ATOM 2667 C C . PHE B 1 67 ? 233.616 -44.783 117.796 1.00 61.74 85 PHE A C 1
ATOM 2668 O O . PHE B 1 67 ? 234.755 -44.387 117.502 1.00 61.42 85 PHE A O 1
ATOM 2676 N N . TRP B 1 68 ? 233.201 -46.037 117.597 1.00 78.27 86 TRP A N 1
ATOM 2677 C CA . TRP B 1 68 ? 234.098 -47.095 117.114 1.00 78.59 86 TRP A CA 1
ATOM 2678 C C . TRP B 1 68 ? 233.433 -48.075 116.170 1.00 78.70 86 TRP A C 1
ATOM 2679 O O . TRP B 1 68 ? 233.203 -49.230 116.544 1.00 79.55 86 TRP A O 1
ATOM 2690 N N . PRO B 1 69 ? 233.120 -47.642 114.943 1.00 67.37 87 PRO A N 1
ATOM 2691 C CA . PRO B 1 69 ? 233.210 -46.285 114.415 1.00 66.40 87 PRO A CA 1
ATOM 2692 C C . PRO B 1 69 ? 231.916 -45.509 114.644 1.00 66.15 87 PRO A C 1
ATOM 2693 O O . PRO B 1 69 ? 231.049 -45.979 115.382 1.00 66.81 87 PRO A O 1
ATOM 2697 N N . VAL B 1 70 ? 231.812 -44.308 114.080 1.00 66.69 88 VAL A N 1
ATOM 2698 C CA . VAL B 1 70 ? 230.537 -43.592 114.068 1.00 66.49 88 VAL A CA 1
ATOM 2699 C C . VAL B 1 70 ? 229.682 -44.106 112.905 1.00 66.53 88 VAL A C 1
ATOM 2700 O O . VAL B 1 70 ? 230.197 -44.694 111.958 1.00 66.47 88 VAL A O 1
ATOM 2704 N N . GLU B 1 71 ? 228.375 -43.899 112.995 1.00 54.20 89 GLU A N 1
ATOM 2705 C CA . GLU B 1 71 ? 227.423 -44.506 112.080 1.00 54.56 89 GLU A CA 1
ATOM 2706 C C . GLU B 1 71 ? 226.262 -43.547 111.801 1.00 54.41 89 GLU A C 1
ATOM 2707 O O . GLU B 1 71 ? 226.151 -42.508 112.441 1.00 54.09 89 GLU A O 1
ATOM 2713 N N . LEU B 1 72 ? 225.429 -43.873 110.820 1.00 54.72 90 LEU A N 1
ATOM 2714 C CA . LEU B 1 72 ? 224.290 -43.037 110.468 1.00 54.74 90 LEU A CA 1
ATOM 2715 C C . LEU B 1 72 ? 223.263 -43.099 111.634 1.00 55.58 90 LEU A C 1
ATOM 2716 O O . LEU B 1 72 ? 222.539 -42.139 111.882 1.00 55.56 90 LEU A O 1
ATOM 2721 N N . ASN B 1 73 ? 223.239 -44.224 112.354 1.00 56.38 91 ASN A N 1
ATOM 2722 C CA . ASN B 1 73 ? 222.569 -44.334 113.651 1.00 57.21 91 ASN A CA 1
ATOM 2723 C C . ASN B 1 73 ? 222.732 -43.069 114.512 1.00 56.75 91 ASN A C 1
ATOM 2724 O O . ASN B 1 73 ? 221.786 -42.541 115.122 1.00 57.30 91 ASN A O 1
ATOM 2729 N N . ASP B 1 74 ? 223.950 -42.559 114.506 1.00 55.82 92 ASP A N 1
ATOM 2730 C CA . ASP B 1 74 ? 224.388 -41.612 115.500 1.00 55.55 92 ASP A CA 1
ATOM 2731 C C . ASP B 1 74 ? 224.095 -40.143 115.255 1.00 54.92 92 ASP A C 1
ATOM 2732 O O . ASP B 1 74 ? 224.473 -39.292 116.066 1.00 54.73 92 ASP A O 1
ATOM 2737 N N . THR B 1 75 ? 223.471 -39.809 114.138 1.00 61.67 93 THR A N 1
ATOM 2738 C CA . THR B 1 75 ? 223.265 -38.387 113.924 1.00 61.08 93 THR A CA 1
ATOM 2739 C C . THR B 1 75 ? 222.219 -37.913 114.946 1.00 61.90 93 THR A C 1
ATOM 2740 O O . THR B 1 75 ? 221.267 -38.622 115.248 1.00 62.92 93 THR A O 1
ATOM 2744 N N . GLY B 1 76 ? 222.423 -36.715 115.484 1.00 54.52 94 GLY A N 1
ATOM 2745 C CA . GLY B 1 76 ? 221.548 -36.139 116.491 1.00 55.33 94 GLY A CA 1
ATOM 2746 C C . GLY B 1 76 ? 222.325 -35.192 117.395 1.00 55.01 94 GLY A C 1
ATOM 2747 O O . GLY B 1 76 ? 223.535 -35.032 117.250 1.00 54.21 94 GLY A O 1
ATOM 2748 N N . SER B 1 77 ? 221.654 -34.535 118.327 1.00 55.75 95 SER A N 1
ATOM 2749 C CA . SER B 1 77 ? 222.383 -33.605 119.179 1.00 55.57 95 SER A CA 1
ATOM 2750 C C . SER B 1 77 ? 222.811 -34.287 120.475 1.00 56.42 95 SER A C 1
ATOM 2751 O O . SER B 1 77 ? 222.114 -35.154 120.992 1.00 57.45 95 SER A O 1
ATOM 2754 N N . TYR B 1 78 ? 223.961 -33.878 120.996 1.00 56.08 96 TYR A N 1
ATOM 2755 C CA . TYR B 1 78 ? 224.540 -34.513 122.169 1.00 56.89 96 TYR A CA 1
ATOM 2756 C C . TYR B 1 78 ? 224.777 -33.502 123.284 1.00 57.43 96 TYR A C 1
ATOM 2757 O O . TYR B 1 78 ? 225.131 -32.348 123.027 1.00 56.77 96 TYR A O 1
ATOM 2766 N N . PHE B 1 79 ? 224.595 -33.953 124.529 1.00 60.10 97 PHE A N 1
ATOM 2767 C CA . PHE B 1 79 ? 224.707 -33.068 125.683 1.00 60.91 97 PHE A CA 1
ATOM 2768 C C . PHE B 1 79 ? 225.553 -33.678 126.748 1.00 61.77 97 PHE A C 1
ATOM 2769 O O . PHE B 1 79 ? 225.312 -34.817 127.169 1.00 62.57 97 PHE A O 1
ATOM 2777 N N . PHE B 1 80 ? 226.472 -32.874 127.257 1.00 60.41 98 PHE A N 1
ATOM 2778 C CA . PHE B 1 80 ? 227.285 -33.290 128.369 1.00 61.43 98 PHE A CA 1
ATOM 2779 C C . PHE B 1 80 ? 226.959 -32.399 129.546 1.00 62.68 98 PHE A C 1
ATOM 2780 O O . PHE B 1 80 ? 226.630 -31.221 129.370 1.00 62.37 98 PHE A O 1
ATOM 2788 N N . GLN B 1 81 ? 226.970 -33.000 130.736 1.00 64.20 99 GLN A N 1
ATOM 2789 C CA . GLN B 1 81 ? 226.793 -32.279 131.993 1.00 65.69 99 GLN A CA 1
ATOM 2790 C C . GLN B 1 81 ? 227.738 -32.761 133.088 1.00 66.92 99 GLN A C 1
ATOM 2791 O O . GLN B 1 81 ? 227.857 -33.969 133.317 1.00 67.42 99 GLN A O 1
ATOM 2797 N N . MET B 1 82 ? 228.366 -31.827 133.806 1.00 84.25 100 MET A N 1
ATOM 2798 C CA . MET B 1 82 ? 229.193 -32.241 134.926 1.00 85.71 100 MET A CA 1
ATOM 2799 C C . MET B 1 82 ? 228.413 -31.788 136.153 1.00 87.57 100 MET A C 1
ATOM 2800 O O . MET B 1 82 ? 227.623 -32.570 136.711 1.00 88.69 100 MET A O 1
ATOM 2805 N N . LYS B 1 83 ? 228.554 -30.533 136.556 1.00 91.71 101 LYS A N 1
ATOM 2806 C CA . LYS B 1 83 ? 227.594 -30.018 137.513 1.00 93.34 101 LYS A CA 1
ATOM 2807 C C . LYS B 1 83 ? 227.226 -28.632 137.022 1.00 92.57 101 LYS A C 1
ATOM 2808 O O . LYS B 1 83 ? 226.203 -28.434 136.336 1.00 91.82 101 LYS A O 1
ATOM 2814 N N . ASN B 1 84 ? 228.102 -27.682 137.345 1.00 84.58 102 ASN A N 1
ATOM 2815 C CA . ASN B 1 84 ? 227.984 -26.324 136.859 1.00 83.81 102 ASN A CA 1
ATOM 2816 C C . ASN B 1 84 ? 228.343 -26.216 135.367 1.00 81.48 102 ASN A C 1
ATOM 2817 O O . ASN B 1 84 ? 228.421 -25.110 134.839 1.00 80.66 102 ASN A O 1
ATOM 2822 N N . TYR B 1 85 ? 228.680 -27.330 134.717 1.00 70.51 103 TYR A N 1
ATOM 2823 C CA . TYR B 1 85 ? 229.046 -27.277 133.296 1.00 68.44 103 TYR A CA 1
ATOM 2824 C C . TYR B 1 85 ? 228.084 -28.028 132.390 1.00 67.46 103 TYR A C 1
ATOM 2825 O O . TYR B 1 85 ? 227.549 -29.068 132.763 1.00 68.19 103 TYR A O 1
ATOM 2834 N N . THR B 1 86 ? 227.819 -27.462 131.221 1.00 63.81 104 THR A N 1
ATOM 2835 C CA . THR B 1 86 ? 226.991 -28.124 130.220 1.00 62.85 104 THR A CA 1
ATOM 2836 C C . THR B 1 86 ? 227.494 -27.806 128.797 1.00 60.97 104 THR A C 1
ATOM 2837 O O . THR B 1 86 ? 228.075 -26.744 128.559 1.00 60.44 104 THR A O 1
ATOM 2841 N N . GLN B 1 87 ? 227.297 -28.738 127.863 1.00 60.08 105 GLN A N 1
ATOM 2842 C CA . GLN B 1 87 ? 227.696 -28.529 126.472 1.00 58.44 105 GLN A CA 1
ATOM 2843 C C . GLN B 1 87 ? 226.839 -29.280 125.493 1.00 57.81 105 GLN A C 1
ATOM 2844 O O . GLN B 1 87 ? 226.300 -30.330 125.790 1.00 58.46 105 GLN A O 1
ATOM 2850 N N . LYS B 1 88 ? 226.765 -28.732 124.297 1.00 56.58 106 LYS A N 1
ATOM 2851 C CA . LYS B 1 88 ? 225.842 -29.188 123.288 1.00 56.06 106 LYS A CA 1
ATOM 2852 C C . LYS B 1 88 ? 226.592 -29.375 121.970 1.00 54.69 106 LYS A C 1
ATOM 2853 O O . LYS B 1 88 ? 227.477 -28.598 121.622 1.00 53.98 106 LYS A O 1
ATOM 2859 N N . TRP B 1 89 ? 226.258 -30.432 121.254 1.00 54.44 107 TRP A N 1
ATOM 2860 C CA . TRP B 1 89 ? 226.782 -30.632 119.917 1.00 53.29 107 TRP A CA 1
ATOM 2861 C C . TRP B 1 89 ? 225.661 -31.131 119.052 1.00 53.22 107 TRP A C 1
ATOM 2862 O O . TRP B 1 89 ? 224.905 -31.984 119.483 1.00 54.04 107 TRP A O 1
ATOM 2873 N N . LYS B 1 90 ? 225.526 -30.574 117.853 1.00 52.35 108 LYS A N 1
ATOM 2874 C CA . LYS B 1 90 ? 224.710 -31.218 116.847 1.00 52.26 108 LYS A CA 1
ATOM 2875 C C . LYS B 1 90 ? 225.659 -32.071 116.033 1.00 51.64 108 LYS A C 1
ATOM 2876 O O . LYS B 1 90 ? 226.663 -31.579 115.534 1.00 50.86 108 LYS A O 1
ATOM 2882 N N . LEU B 1 91 ? 225.369 -33.356 115.921 1.00 52.08 109 LEU A N 1
ATOM 2883 C CA . LEU B 1 91 ? 226.253 -34.244 115.198 1.00 51.65 109 LEU A CA 1
ATOM 2884 C C . LEU B 1 91 ? 225.577 -34.728 113.937 1.00 51.52 109 LEU A C 1
ATOM 2885 O O . LEU B 1 91 ? 224.628 -35.495 113.982 1.00 52.24 109 LEU A O 1
ATOM 2890 N N . ASN B 1 92 ? 226.125 -34.323 112.802 1.00 50.71 110 ASN A N 1
ATOM 2891 C CA . ASN B 1 92 ? 225.582 -34.736 111.530 1.00 50.66 110 ASN A CA 1
ATOM 2892 C C . ASN B 1 92 ? 226.517 -35.680 110.820 1.00 50.44 110 ASN A C 1
ATOM 2893 O O . ASN B 1 92 ? 227.574 -35.277 110.358 1.00 49.79 110 ASN A O 1
ATOM 2898 N N . VAL B 1 93 ? 226.132 -36.951 110.779 1.00 51.09 111 VAL A N 1
ATOM 2899 C CA . VAL B 1 93 ? 226.900 -37.981 110.090 1.00 51.07 111 VAL A CA 1
ATOM 2900 C C . VAL B 1 93 ? 226.435 -38.154 108.676 1.00 51.07 111 VAL A C 1
ATOM 2901 O O . VAL B 1 93 ? 225.241 -38.275 108.418 1.00 51.59 111 VAL A O 1
ATOM 2905 N N . ILE B 1 94 ? 227.392 -38.189 107.761 1.00 50.61 112 ILE A N 1
ATOM 2906 C CA . ILE B 1 94 ? 227.097 -38.288 106.333 1.00 50.66 112 ILE A CA 1
ATOM 2907 C C . ILE B 1 94 ? 227.531 -39.623 105.789 1.00 51.14 112 ILE A C 1
ATOM 2908 O O . ILE B 1 94 ? 228.371 -40.297 106.386 1.00 51.22 112 ILE A O 1
ATOM 2913 N N . ARG B 1 95 ? 226.885 -40.013 104.693 1.00 53.30 113 ARG A N 1
ATOM 2914 C CA . ARG B 1 95 ? 227.229 -41.199 103.902 1.00 53.86 113 ARG A CA 1
ATOM 2915 C C . ARG B 1 95 ? 228.625 -41.150 103.294 1.00 53.43 113 ARG A C 1
ATOM 2916 O O . ARG B 1 95 ? 229.034 -40.135 102.721 1.00 52.84 113 ARG A O 1
ATOM 2924 N N . ARG B 1 96 ? 229.347 -42.258 103.384 1.00 55.02 114 ARG A N 1
ATOM 2925 C CA . ARG B 1 96 ? 230.690 -42.317 102.800 1.00 54.83 114 ARG A CA 1
ATOM 2926 C C . ARG B 1 96 ? 230.762 -42.768 101.328 1.00 55.34 114 ARG A C 1
ATOM 2927 O O . ARG B 1 96 ? 230.171 -43.790 100.932 1.00 56.17 114 ARG A O 1
ATOM 2935 N N . ASN B 1 97 ? 231.495 -42.003 100.521 1.00 52.07 115 ASN A N 1
ATOM 2936 C CA . ASN B 1 97 ? 231.818 -42.485 99.209 1.00 52.67 115 ASN A CA 1
ATOM 2937 C C . ASN B 1 97 ? 232.583 -43.797 99.415 1.00 53.31 115 ASN A C 1
ATOM 2938 O O . ASN B 1 97 ? 233.708 -43.802 99.926 1.00 53.08 115 ASN A O 1
ATOM 2943 N N . LYS B 1 98 ? 231.938 -44.907 99.058 1.00 54.20 116 LYS A N 1
ATOM 2944 C CA . LYS B 1 98 ? 232.491 -46.230 99.307 1.00 54.91 116 LYS A CA 1
ATOM 2945 C C . LYS B 1 98 ? 233.356 -46.740 98.173 1.00 55.58 116 LYS A C 1
ATOM 2946 O O . LYS B 1 98 ? 234.127 -47.677 98.351 1.00 56.12 116 LYS A O 1
ATOM 2952 N N . HIS B 1 99 ? 233.250 -46.112 97.009 1.00 55.64 117 HIS A N 1
ATOM 2953 C CA . HIS B 1 99 ? 234.037 -46.545 95.860 1.00 56.43 117 HIS A CA 1
ATOM 2954 C C . HIS B 1 99 ? 235.373 -45.819 95.739 1.00 55.99 117 HIS A C 1
ATOM 2955 O O . HIS B 1 99 ? 236.218 -46.209 94.940 1.00 56.71 117 HIS A O 1
ATOM 2962 N N . SER B 1 100 ? 235.562 -44.764 96.530 1.00 61.49 118 SER A N 1
ATOM 2963 C CA . SER B 1 100 ? 236.812 -44.012 96.500 1.00 61.12 118 SER A CA 1
ATOM 2964 C C . SER B 1 100 ? 237.438 -43.953 97.897 1.00 60.61 118 SER A C 1
ATOM 2965 O O . SER B 1 100 ? 236.865 -44.467 98.868 1.00 60.51 118 SER A O 1
ATOM 2968 N N . CYS B 1 101 ? 238.634 -43.373 97.986 1.00 60.48 119 CYS A N 1
ATOM 2969 C CA . CYS B 1 101 ? 239.346 -43.267 99.254 1.00 60.17 119 CYS A CA 1
ATOM 2970 C C . CYS B 1 101 ? 238.851 -42.126 100.158 1.00 59.14 119 CYS A C 1
ATOM 2971 O O . CYS B 1 101 ? 238.976 -42.221 101.394 1.00 58.95 119 CYS A O 1
ATOM 2974 N N . PHE B 1 102 ? 238.253 -41.088 99.570 1.00 51.98 120 PHE A N 1
ATOM 2975 C CA . PHE B 1 102 ? 237.663 -40.007 100.358 1.00 51.08 120 PHE A CA 1
ATOM 2976 C C . PHE B 1 102 ? 236.284 -39.641 99.856 1.00 50.81 120 PHE A C 1
ATOM 2977 O O . PHE B 1 102 ? 235.825 -40.120 98.832 1.00 51.31 120 PHE A O 1
ATOM 2985 N N . THR B 1 103 ? 235.604 -38.800 100.605 1.00 50.15 121 THR A N 1
ATOM 2986 C CA . THR B 1 103 ? 234.279 -38.388 100.205 1.00 49.98 121 THR A CA 1
ATOM 2987 C C . THR B 1 103 ? 234.257 -36.870 100.205 1.00 49.23 121 THR A C 1
ATOM 2988 O O . THR B 1 103 ? 234.892 -36.241 101.033 1.00 48.79 121 THR A O 1
ATOM 2992 N N . GLU B 1 104 ? 233.620 -36.295 99.204 1.00 49.21 122 GLU A N 1
ATOM 2993 C CA . GLU B 1 104 ? 233.766 -34.885 98.937 1.00 48.62 122 GLU A CA 1
ATOM 2994 C C . GLU B 1 104 ? 233.336 -33.909 100.050 1.00 47.95 122 GLU A C 1
ATOM 2995 O O . GLU B 1 104 ? 233.914 -32.854 100.142 1.00 47.48 122 GLU A O 1
ATOM 3001 N N . ARG B 1 105 ? 232.370 -34.215 100.912 1.00 64.06 123 ARG A N 1
ATOM 3002 C CA . ARG B 1 105 ? 232.029 -33.225 101.957 1.00 63.54 123 ARG A CA 1
ATOM 3003 C C . ARG B 1 105 ? 233.131 -33.051 103.005 1.00 63.29 123 ARG A C 1
ATOM 3004 O O . ARG B 1 105 ? 233.352 -31.935 103.491 1.00 62.85 123 ARG A O 1
ATOM 3012 N N . GLN B 1 106 ? 233.875 -34.121 103.278 1.00 56.64 124 GLN A N 1
ATOM 3013 C CA . GLN B 1 106 ? 234.833 -34.139 104.380 1.00 56.63 124 GLN A CA 1
ATOM 3014 C C . GLN B 1 106 ? 236.181 -33.563 104.047 1.00 56.52 124 GLN A C 1
ATOM 3015 O O . GLN B 1 106 ? 237.177 -33.944 104.667 1.00 56.81 124 GLN A O 1
ATOM 3021 N N . VAL B 1 107 ? 236.212 -32.672 103.062 1.00 47.18 125 VAL A N 1
ATOM 3022 C CA . VAL B 1 107 ? 237.452 -32.197 102.473 1.00 47.23 125 VAL A CA 1
ATOM 3023 C C . VAL B 1 107 ? 237.724 -30.787 103.005 1.00 46.76 125 VAL A C 1
ATOM 3024 O O . VAL B 1 107 ? 236.788 -30.053 103.316 1.00 46.34 125 VAL A O 1
ATOM 3028 N N . THR B 1 108 ? 238.999 -30.436 103.176 1.00 46.94 126 THR A N 1
ATOM 3029 C CA . THR B 1 108 ? 239.419 -29.113 103.673 1.00 46.64 126 THR A CA 1
ATOM 3030 C C . THR B 1 108 ? 240.252 -28.387 102.609 1.00 46.70 126 THR A C 1
ATOM 3031 O O . THR B 1 108 ? 241.257 -28.918 102.147 1.00 47.24 126 THR A O 1
ATOM 3035 N N . SER B 1 109 ? 239.843 -27.186 102.204 1.00 46.24 127 SER A N 1
ATOM 3036 C CA . SER B 1 109 ? 240.549 -26.516 101.125 1.00 46.37 127 SER A CA 1
ATOM 3037 C C . SER B 1 109 ? 241.829 -25.815 101.595 1.00 46.65 127 SER A C 1
ATOM 3038 O O . SER B 1 109 ? 241.940 -25.361 102.739 1.00 46.56 127 SER A O 1
ATOM 3041 N N . LYS B 1 110 ? 242.781 -25.706 100.679 1.00 47.12 128 LYS A N 1
ATOM 3042 C CA . LYS B 1 110 ? 244.025 -24.974 100.894 1.00 47.55 128 LYS A CA 1
ATOM 3043 C C . LYS B 1 110 ? 244.377 -24.230 99.630 1.00 47.70 128 LYS A C 1
ATOM 3044 O O . LYS B 1 110 ? 244.203 -24.716 98.520 1.00 47.89 128 LYS A O 1
ATOM 3050 N N . ILE B 1 111 ? 244.848 -23.018 99.814 1.00 48.54 129 ILE A N 1
ATOM 3051 C CA . ILE B 1 111 ? 245.211 -22.176 98.707 1.00 48.73 129 ILE A CA 1
ATOM 3052 C C . ILE B 1 111 ? 246.711 -21.935 98.814 1.00 49.63 129 ILE A C 1
ATOM 3053 O O . ILE B 1 111 ? 247.208 -21.482 99.838 1.00 49.78 129 ILE A O 1
ATOM 3058 N N . VAL B 1 112 ? 247.438 -22.265 97.759 1.00 66.65 130 VAL A N 1
ATOM 3059 C CA . VAL B 1 112 ? 248.890 -22.161 97.768 1.00 67.72 130 VAL A CA 1
ATOM 3060 C C . VAL B 1 112 ? 249.308 -21.471 96.472 1.00 68.21 130 VAL A C 1
ATOM 3061 O O . VAL B 1 112 ? 248.829 -21.835 95.388 1.00 68.19 130 VAL A O 1
ATOM 3065 N N . GLU B 1 113 ? 250.098 -20.410 96.594 1.00 62.92 131 GLU A N 1
ATOM 3066 C CA . GLU B 1 113 ? 250.514 -19.611 95.441 1.00 63.44 131 GLU A CA 1
ATOM 3067 C C . GLU B 1 113 ? 251.639 -20.279 94.620 1.00 64.82 131 GLU A C 1
ATOM 3068 O O . GLU B 1 113 ? 252.518 -20.945 95.206 1.00 65.60 131 GLU A O 1
ATOM 3074 N N . VAL B 1 114 ? 251.652 -20.015 93.302 1.00 81.52 132 VAL A N 1
ATOM 3075 C CA . VAL B 1 114 ? 252.398 -20.816 92.327 1.00 82.77 132 VAL A CA 1
ATOM 3076 C C . VAL B 1 114 ? 253.853 -21.113 92.695 1.00 84.15 132 VAL A C 1
ATOM 3077 O O . VAL B 1 114 ? 254.222 -22.261 92.910 1.00 84.69 132 VAL A O 1
ATOM 3081 N N . LYS B 1 115 ? 254.704 -20.101 92.776 1.00 92.07 133 LYS A N 1
ATOM 3082 C CA . LYS B 1 115 ? 256.083 -20.448 93.055 1.00 93.58 133 LYS A CA 1
ATOM 3083 C C . LYS B 1 115 ? 256.290 -20.126 94.529 1.00 93.27 133 LYS A C 1
ATOM 3084 O O . LYS B 1 115 ? 256.925 -19.122 94.874 1.00 93.77 133 LYS A O 1
ATOM 3090 N N . LYS B 1 116 ? 255.893 -21.048 95.404 1.00 89.68 134 LYS A N 1
ATOM 3091 C CA . LYS B 1 116 ? 255.898 -20.729 96.834 1.00 89.29 134 LYS A CA 1
ATOM 3092 C C . LYS B 1 116 ? 255.894 -21.942 97.739 1.00 89.32 134 LYS A C 1
ATOM 3093 O O . LYS B 1 116 ? 255.485 -23.034 97.351 1.00 89.13 134 LYS A O 1
ATOM 3099 N N . PHE B 1 117 ? 256.298 -21.712 98.981 1.00 111.75 135 PHE A N 1
ATOM 3100 C CA . PHE B 1 117 ? 256.396 -22.788 99.958 1.00 111.96 135 PHE A CA 1
ATOM 3101 C C . PHE B 1 117 ? 255.072 -23.512 100.202 1.00 110.54 135 PHE A C 1
ATOM 3102 O O . PHE B 1 117 ? 254.036 -22.889 100.479 1.00 109.27 135 PHE A O 1
ATOM 3110 N N . PHE B 1 118 ? 255.136 -24.837 100.129 1.00 104.68 136 PHE A N 1
ATOM 3111 C CA . PHE B 1 118 ? 253.945 -25.680 100.125 1.00 103.57 136 PHE A CA 1
ATOM 3112 C C . PHE B 1 118 ? 254.197 -26.994 100.883 1.00 104.10 136 PHE A C 1
ATOM 3113 O O . PHE B 1 118 ? 255.133 -27.732 100.561 1.00 105.35 136 PHE A O 1
ATOM 3121 N N . GLN B 1 119 ? 253.414 -27.272 101.917 1.00 66.57 137 GLN A N 1
ATOM 3122 C CA . GLN B 1 119 ? 253.584 -28.549 102.604 1.00 67.08 137 GLN A CA 1
ATOM 3123 C C . GLN B 1 119 ? 252.269 -29.241 102.971 1.00 65.95 137 GLN A C 1
ATOM 3124 O O . GLN B 1 119 ? 251.227 -28.604 103.135 1.00 64.78 137 GLN A O 1
ATOM 3130 N N . ILE B 1 120 ? 252.336 -30.559 103.094 1.00 55.28 138 ILE A N 1
ATOM 3131 C CA . ILE B 1 120 ? 251.203 -31.350 103.508 1.00 54.47 138 ILE A CA 1
ATOM 3132 C C . ILE B 1 120 ? 251.731 -32.424 104.407 1.00 55.34 138 ILE A C 1
ATOM 3133 O O . ILE B 1 120 ? 252.667 -33.131 104.045 1.00 56.48 138 ILE A O 1
ATOM 3138 N N . THR B 1 121 ? 251.123 -32.574 105.573 1.00 99.07 139 THR A N 1
ATOM 3139 C CA . THR B 1 121 ? 251.655 -33.535 106.529 1.00 100.00 139 THR A CA 1
ATOM 3140 C C . THR B 1 121 ? 250.593 -34.313 107.309 1.00 99.42 139 THR A C 1
ATOM 3141 O O . THR B 1 121 ? 249.667 -33.748 107.904 1.00 98.54 139 THR A O 1
ATOM 3145 N N . CYS B 1 122 ? 250.718 -35.631 107.255 1.00 63.75 140 CYS A N 1
ATOM 3146 C CA . CYS B 1 122 ? 249.784 -36.515 107.924 1.00 63.39 140 CYS A CA 1
ATOM 3147 C C . CYS B 1 122 ? 250.133 -36.724 109.381 1.00 64.09 140 CYS A C 1
ATOM 3148 O O . CYS B 1 122 ? 251.178 -37.284 109.699 1.00 65.32 140 CYS A O 1
ATOM 3151 N N . GLU B 1 123 ? 249.229 -36.303 110.259 1.00 73.30 141 GLU A N 1
ATOM 3152 C CA . GLU B 1 123 ? 249.423 -36.395 111.704 1.00 73.96 141 GLU A CA 1
ATOM 3153 C C . GLU B 1 123 ? 248.089 -36.549 112.440 1.00 73.22 141 GLU A C 1
ATOM 3154 O O . GLU B 1 123 ? 247.032 -36.184 111.935 1.00 72.12 141 GLU A O 1
ATOM 3160 N N . ASN B 1 124 ? 248.134 -37.095 113.646 1.00 83.19 142 ASN A N 1
ATOM 3161 C CA . ASN B 1 124 ? 246.956 -37.046 114.519 1.00 82.71 142 ASN A CA 1
ATOM 3162 C C . ASN B 1 124 ? 247.344 -37.015 115.966 1.00 83.71 142 ASN A C 1
ATOM 3163 O O . ASN B 1 124 ? 247.715 -38.059 116.494 1.00 84.65 142 ASN A O 1
ATOM 3168 N N . SER B 1 125 ? 247.180 -35.904 116.670 1.00 98.55 143 SER A N 1
ATOM 3169 C CA . SER B 1 125 ? 247.477 -36.053 118.072 1.00 99.68 143 SER A CA 1
ATOM 3170 C C . SER B 1 125 ? 246.151 -36.255 118.741 1.00 99.24 143 SER A C 1
ATOM 3171 O O . SER B 1 125 ? 245.563 -35.324 119.323 1.00 98.98 143 SER A O 1
ATOM 3174 N N . TYR B 1 126 ? 245.656 -37.478 118.587 1.00 58.46 144 TYR A N 1
ATOM 3175 C CA . TYR B 1 126 ? 244.660 -38.044 119.459 1.00 58.63 144 TYR A CA 1
ATOM 3176 C C . TYR B 1 126 ? 244.863 -39.542 119.448 1.00 59.28 144 TYR A C 1
ATOM 3177 O O . TYR B 1 126 ? 245.140 -40.187 120.464 1.00 60.40 144 TYR A O 1
ATOM 3186 N N . TYR B 1 127 ? 244.702 -40.064 118.232 1.00 57.38 145 TYR A N 1
ATOM 3187 C CA . TYR B 1 127 ? 244.753 -41.484 117.889 1.00 57.77 145 TYR A CA 1
ATOM 3188 C C . TYR B 1 127 ? 246.114 -42.013 117.497 1.00 58.62 145 TYR A C 1
ATOM 3189 O O . TYR B 1 127 ? 246.198 -43.131 117.008 1.00 58.90 145 TYR A O 1
ATOM 3198 N N . GLN B 1 128 ? 247.165 -41.221 117.687 1.00 59.13 146 GLN A N 1
ATOM 3199 C CA . GLN B 1 128 ? 248.494 -41.551 117.193 1.00 59.98 146 GLN A CA 1
ATOM 3200 C C . GLN B 1 128 ? 249.062 -42.838 117.805 1.00 61.35 146 GLN A C 1
ATOM 3201 O O . GLN B 1 128 ? 249.709 -43.618 117.117 1.00 61.85 146 GLN A O 1
ATOM 3207 N N . THR B 1 129 ? 248.774 -43.116 119.073 1.00 63.09 147 THR A N 1
ATOM 3208 C CA . THR B 1 129 ? 249.401 -44.291 119.684 1.00 64.54 147 THR A CA 1
ATOM 3209 C C . THR B 1 129 ? 248.748 -45.591 119.228 1.00 64.31 147 THR A C 1
ATOM 3210 O O . THR B 1 129 ? 249.279 -46.677 119.472 1.00 65.43 147 THR A O 1
ATOM 3214 N N . LEU B 1 130 ? 247.600 -45.498 118.570 1.00 61.90 148 LEU A N 1
ATOM 3215 C CA . LEU B 1 130 ? 246.971 -46.702 118.072 1.00 61.75 148 LEU A CA 1
ATOM 3216 C C . LEU B 1 130 ? 247.379 -46.925 116.642 1.00 61.39 148 LEU A C 1
ATOM 3217 O O . LEU B 1 130 ? 247.097 -47.985 116.099 1.00 61.50 148 LEU A O 1
ATOM 3222 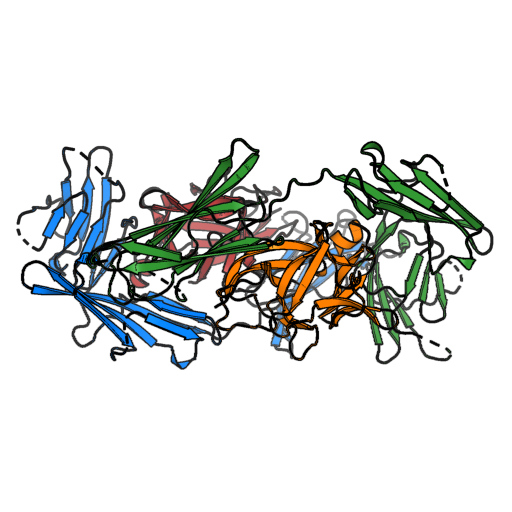N N . VAL B 1 131 ? 248.019 -45.931 116.021 1.00 63.18 149 VAL A N 1
ATOM 3223 C CA . VAL B 1 131 ? 248.392 -46.066 114.606 1.00 62.90 149 VAL A CA 1
ATOM 3224 C C . VAL B 1 131 ? 249.466 -47.135 114.374 1.00 64.23 149 VAL A C 1
ATOM 3225 O O . VAL B 1 131 ? 250.443 -47.244 115.137 1.00 65.44 149 VAL A O 1
ATOM 3229 N N . ASN B 1 132 ? 249.234 -47.968 113.355 1.00 69.32 150 ASN A N 1
ATOM 3230 C CA . ASN B 1 132 ? 250.209 -48.980 112.958 1.00 70.58 150 ASN A CA 1
ATOM 3231 C C . ASN B 1 132 ? 250.857 -48.681 111.601 1.00 70.57 150 ASN A C 1
ATOM 3232 O O . ASN B 1 132 ? 251.963 -49.140 111.332 1.00 71.79 150 ASN A O 1
ATOM 3237 N N . SER B 1 133 ? 250.169 -47.877 110.784 1.00 79.49 151 SER A N 1
ATOM 3238 C CA . SER B 1 133 ? 250.517 -47.602 109.380 1.00 79.35 151 SER A CA 1
ATOM 3239 C C . SER B 1 133 ? 249.842 -46.325 108.867 1.00 77.95 151 SER A C 1
ATOM 3240 O O . SER B 1 133 ? 248.696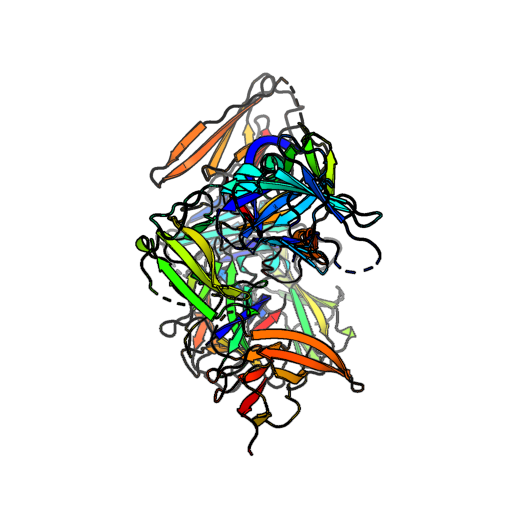 -46.039 109.248 1.00 76.93 151 SER A O 1
ATOM 3243 N N . THR B 1 134 ? 250.505 -45.553 108.007 1.00 63.38 152 THR A N 1
ATOM 3244 C CA . THR B 1 134 ? 249.856 -44.336 107.524 1.00 62.10 152 THR A CA 1
ATOM 3245 C C . THR B 1 134 ? 250.231 -43.986 106.083 1.00 62.12 152 THR A C 1
ATOM 3246 O O . THR B 1 134 ? 251.365 -43.590 105.841 1.00 62.90 152 THR A O 1
ATOM 3250 N N . SER B 1 135 ? 249.299 -44.078 105.134 1.00 58.43 153 SER A N 1
ATOM 3251 C CA . SER B 1 135 ? 249.654 -43.801 103.738 1.00 58.61 153 SER A CA 1
ATOM 3252 C C . SER B 1 135 ? 249.007 -42.526 103.145 1.00 57.44 153 SER A C 1
ATOM 3253 O O . SER B 1 135 ? 247.903 -42.153 103.523 1.00 56.38 153 SER A O 1
ATOM 3256 N N . LEU B 1 136 ? 249.720 -41.885 102.213 1.00 63.72 154 LEU A N 1
ATOM 3257 C CA . LEU B 1 136 ? 249.306 -40.645 101.548 1.00 62.83 154 LEU A CA 1
ATOM 3258 C C . LEU B 1 136 ? 248.933 -40.848 100.071 1.00 62.91 154 LEU A C 1
ATOM 3259 O O . LEU B 1 136 ? 249.741 -41.308 99.269 1.00 63.98 154 LEU A O 1
ATOM 3264 N N . TYR B 1 137 ? 247.740 -40.411 99.698 1.00 55.92 155 TYR A N 1
ATOM 3265 C CA . TYR B 1 137 ? 247.249 -40.573 98.343 1.00 56.02 155 TYR A CA 1
ATOM 3266 C C . TYR B 1 137 ? 247.162 -39.234 97.679 1.00 55.46 155 TYR A C 1
ATOM 3267 O O . TYR B 1 137 ? 246.928 -38.235 98.331 1.00 54.60 155 TYR A O 1
ATOM 3276 N N . LYS B 1 138 ? 247.406 -39.208 96.379 1.00 56.07 156 LYS A N 1
ATOM 3277 C CA . LYS B 1 138 ? 247.109 -38.041 95.588 1.00 55.57 156 LYS A CA 1
ATOM 3278 C C . LYS B 1 138 ? 246.046 -38.442 94.598 1.00 55.53 156 LYS A C 1
ATOM 3279 O O . LYS B 1 138 ? 246.252 -39.356 93.804 1.00 56.53 156 LYS A O 1
ATOM 3285 N N . ASN B 1 139 ? 244.914 -37.750 94.652 1.00 54.48 157 ASN A N 1
ATOM 3286 C CA . ASN B 1 139 ? 243.719 -38.144 93.920 1.00 54.42 157 ASN A CA 1
ATOM 3287 C C . ASN B 1 139 ? 243.503 -39.655 93.989 1.00 55.11 157 ASN A C 1
ATOM 3288 O O . ASN B 1 139 ? 243.240 -40.303 92.962 1.00 55.90 157 ASN A O 1
ATOM 3293 N N . CYS B 1 140 ? 243.673 -40.196 95.199 1.00 54.91 158 CYS A N 1
ATOM 3294 C CA . CYS B 1 140 ? 243.513 -41.624 95.536 1.00 55.51 158 CYS A CA 1
ATOM 3295 C C . CYS B 1 140 ? 244.618 -42.594 95.101 1.00 56.84 158 CYS A C 1
ATOM 3296 O O . CYS B 1 140 ? 244.488 -43.804 95.326 1.00 57.41 158 CYS A O 1
ATOM 3299 N N . LYS B 1 141 ? 245.684 -42.074 94.491 1.00 57.41 159 LYS A N 1
ATOM 3300 C CA . LYS B 1 141 ? 246.841 -42.903 94.152 1.00 58.80 159 LYS A CA 1
ATOM 3301 C C . LYS B 1 141 ? 247.967 -42.736 95.167 1.00 58.97 159 LYS A C 1
ATOM 3302 O O . LYS B 1 141 ? 248.501 -41.638 95.340 1.00 58.62 159 LYS A O 1
ATOM 3308 N N . LYS B 1 142 ? 248.370 -43.867 95.758 1.00 61.12 160 LYS A N 1
ATOM 3309 C CA . LYS B 1 142 ? 249.349 -43.930 96.849 1.00 61.45 160 LYS A CA 1
ATOM 3310 C C . LYS B 1 142 ? 250.699 -43.362 96.440 1.00 62.37 160 LYS A C 1
ATOM 3311 O O . LYS B 1 142 ? 251.010 -43.289 95.262 1.00 63.10 160 LYS A O 1
ATOM 3317 N N . LEU B 1 143 ? 251.484 -42.935 97.424 1.00 60.99 161 LEU A N 1
ATOM 3318 C CA . LEU B 1 143 ? 252.646 -42.096 97.181 1.00 61.67 161 LEU A CA 1
ATOM 3319 C C . LEU B 1 143 ? 253.879 -42.579 97.949 1.00 62.92 161 LEU A C 1
ATOM 3320 O O . LEU B 1 143 ? 254.861 -43.060 97.363 1.00 64.42 161 LEU A O 1
ATOM 3325 N N . PRO B 1 151 ? 254.864 -39.127 107.386 1.00 61.45 169 PRO A N 1
ATOM 3326 C CA . PRO B 1 151 ? 254.461 -39.113 105.963 1.00 60.84 169 PRO A CA 1
ATOM 3327 C C . PRO B 1 151 ? 254.107 -37.716 105.438 1.00 59.81 169 PRO A C 1
ATOM 3328 O O . PRO B 1 151 ? 253.210 -37.054 105.969 1.00 58.64 169 PRO A O 1
ATOM 3332 N N . THR B 1 152 ? 254.826 -37.285 104.400 1.00 70.49 170 THR A N 1
ATOM 3333 C CA . THR B 1 152 ? 254.807 -35.885 103.978 1.00 69.89 170 THR A CA 1
ATOM 3334 C C . THR B 1 152 ? 254.979 -35.631 102.469 1.00 70.00 170 THR A C 1
ATOM 3335 O O . THR B 1 152 ? 255.356 -36.516 101.688 1.00 70.85 170 THR A O 1
ATOM 3339 N N . ILE B 1 153 ? 254.664 -34.401 102.079 1.00 77.57 171 ILE A N 1
ATOM 3340 C CA . ILE B 1 153 ? 255.079 -33.850 100.816 1.00 77.93 171 ILE A CA 1
ATOM 3341 C C . ILE B 1 153 ? 255.666 -32.502 101.133 1.00 78.06 171 ILE A C 1
ATOM 3342 O O . ILE B 1 153 ? 254.984 -31.619 101.671 1.00 76.95 171 ILE A O 1
ATOM 3347 N N . LYS B 1 154 ? 256.958 -32.364 100.877 1.00 109.84 172 LYS A N 1
ATOM 3348 C CA . LYS B 1 154 ? 257.624 -31.068 101.021 1.00 110.21 172 LYS A CA 1
ATOM 3349 C C . LYS B 1 154 ? 258.011 -30.545 99.640 1.00 110.68 172 LYS A C 1
ATOM 3350 O O . LYS B 1 154 ? 258.750 -31.237 98.912 1.00 111.98 172 LYS A O 1
ATOM 3356 N N . LYS B 1 155 ? 257.584 -29.326 99.289 1.00 72.36 173 LYS A N 1
ATOM 3357 C CA . LYS B 1 155 ? 257.705 -28.899 97.893 1.00 72.63 173 LYS A CA 1
ATOM 3358 C C . LYS B 1 155 ? 257.342 -27.440 97.600 1.00 71.81 173 LYS A C 1
ATOM 3359 O O . LYS B 1 155 ? 256.562 -26.818 98.329 1.00 70.55 173 LYS A O 1
ATOM 3365 N N . ASN B 1 156 ? 257.904 -26.902 96.511 1.00 72.56 174 ASN A N 1
ATOM 3366 C CA . ASN B 1 156 ? 257.430 -25.629 95.965 1.00 71.77 174 ASN A CA 1
ATOM 3367 C C . ASN B 1 156 ? 256.377 -25.913 94.891 1.00 70.90 174 ASN A C 1
ATOM 3368 O O . ASN B 1 156 ? 256.496 -26.871 94.117 1.00 71.58 174 ASN A O 1
ATOM 3373 N N . ALA B 1 157 ? 255.336 -25.086 94.870 1.00 85.88 175 ALA A N 1
ATOM 3374 C CA . ALA B 1 157 ? 254.124 -25.394 94.111 1.00 84.91 175 ALA A CA 1
ATOM 3375 C C . ALA B 1 157 ? 254.304 -25.365 92.606 1.00 85.70 175 ALA A C 1
ATOM 3376 O O . ALA B 1 157 ? 255.042 -24.551 92.064 1.00 86.51 175 ALA A O 1
ATOM 3378 N N . GLU B 1 158 ? 253.654 -26.323 91.956 1.00 58.60 176 GLU A N 1
ATOM 3379 C CA . GLU B 1 158 ? 253.454 -26.334 90.513 1.00 59.14 176 GLU A CA 1
ATOM 3380 C C . GLU B 1 158 ? 251.965 -26.337 90.282 1.00 57.82 176 GLU A C 1
ATOM 3381 O O . GLU B 1 158 ? 251.220 -26.859 91.108 1.00 56.86 176 GLU A O 1
ATOM 3387 N N . PHE B 1 159 ? 251.520 -25.796 89.158 1.00 67.10 177 PHE A N 1
ATOM 3388 C CA . PHE B 1 159 ? 250.093 -25.842 88.852 1.00 66.07 177 PHE A CA 1
ATOM 3389 C C . PHE B 1 159 ? 249.504 -27.249 89.012 1.00 65.97 177 PHE A C 1
ATOM 3390 O O . PHE B 1 159 ? 248.381 -27.425 89.496 1.00 64.87 177 PHE A O 1
ATOM 3398 N N . GLU B 1 160 ? 250.281 -28.255 88.668 1.00 66.30 178 GLU A N 1
ATOM 3399 C CA . GLU B 1 160 ? 249.747 -29.591 88.715 1.00 66.34 178 GLU A CA 1
ATOM 3400 C C . GLU B 1 160 ? 249.797 -30.284 90.073 1.00 65.81 178 GLU A C 1
ATOM 3401 O O . GLU B 1 160 ? 249.364 -31.434 90.216 1.00 65.85 178 GLU A O 1
ATOM 3407 N N . ASP B 1 161 ? 250.245 -29.555 91.088 1.00 77.69 179 ASP A N 1
ATOM 3408 C CA . ASP B 1 161 ? 250.076 -30.011 92.464 1.00 77.01 179 ASP A CA 1
ATOM 3409 C C . ASP B 1 161 ? 248.640 -29.818 92.970 1.00 75.55 179 ASP A C 1
ATOM 3410 O O . ASP B 1 161 ? 248.316 -30.236 94.090 1.00 74.97 179 ASP A O 1
ATOM 3415 N N . GLN B 1 162 ? 247.789 -29.184 92.154 1.00 61.18 180 GLN A N 1
ATOM 3416 C CA . GLN B 1 162 ? 246.353 -29.137 92.438 1.00 60.06 180 GLN A CA 1
ATOM 3417 C C . GLN B 1 162 ? 245.805 -30.548 92.495 1.00 60.23 180 GLN A C 1
ATOM 3418 O O . GLN B 1 162 ? 246.084 -31.366 91.622 1.00 61.19 180 GLN A O 1
ATOM 3424 N N . GLY B 1 163 ? 245.055 -30.842 93.541 1.00 51.91 181 GLY A N 1
ATOM 3425 C CA . GLY B 1 163 ? 244.412 -32.126 93.653 1.00 52.03 181 GLY A CA 1
ATOM 3426 C C . GLY B 1 163 ? 243.979 -32.352 95.073 1.00 51.29 181 GLY A C 1
ATOM 3427 O O . GLY B 1 163 ? 244.189 -31.509 95.947 1.00 50.73 181 GLY A O 1
ATOM 3428 N N . TYR B 1 164 ? 243.385 -33.509 95.293 1.00 51.40 182 TYR A N 1
ATOM 3429 C CA . TYR B 1 164 ? 242.994 -33.914 96.611 1.00 50.91 182 TYR A CA 1
ATOM 3430 C C . TYR B 1 164 ? 244.073 -34.821 97.173 1.00 51.65 182 TYR A C 1
ATOM 3431 O O . TYR B 1 164 ? 244.375 -35.869 96.602 1.00 52.48 182 TYR A O 1
ATOM 3440 N N . TYR B 1 165 ? 244.675 -34.400 98.278 1.00 51.46 183 TYR A N 1
ATOM 3441 C CA . TYR B 1 165 ? 245.654 -35.233 98.952 1.00 52.22 183 TYR A CA 1
ATOM 3442 C C . TYR B 1 165 ? 244.996 -35.872 100.169 1.00 51.86 183 TYR A C 1
ATOM 3443 O O . TYR B 1 165 ? 244.464 -35.169 101.029 1.00 51.12 183 TYR A O 1
ATOM 3452 N N . SER B 1 166 ? 245.018 -37.197 100.247 1.00 52.46 184 SER A N 1
ATOM 3453 C CA . SER B 1 166 ? 244.329 -37.857 101.342 1.00 52.20 184 SER A CA 1
ATOM 3454 C C . SER B 1 166 ? 245.290 -38.525 102.279 1.00 52.94 184 SER A C 1
ATOM 3455 O O . SER B 1 166 ? 246.110 -39.339 101.866 1.00 53.88 184 SER A O 1
ATOM 3458 N N . CYS B 1 167 ? 245.167 -38.177 103.556 1.00 53.94 185 CYS A N 1
ATOM 3459 C CA . CYS B 1 167 ? 245.926 -38.833 104.591 1.00 54.68 185 CYS A CA 1
ATOM 3460 C C . CYS B 1 167 ? 245.052 -39.937 105.096 1.00 54.68 185 CYS A C 1
ATOM 3461 O O . CYS B 1 167 ? 243.902 -39.712 105.437 1.00 53.95 185 CYS A O 1
ATOM 3464 N N . VAL B 1 168 ? 245.586 -41.144 105.119 1.00 54.26 186 VAL A N 1
ATOM 3465 C CA . VAL B 1 168 ? 244.863 -42.256 105.694 1.00 54.42 186 VAL A CA 1
ATOM 3466 C C . VAL B 1 168 ? 245.689 -42.837 106.837 1.00 55.27 186 VAL A C 1
ATOM 3467 O O . VAL B 1 168 ? 246.918 -42.928 106.752 1.00 56.10 186 VAL A O 1
ATOM 3471 N N . HIS B 1 169 ? 245.003 -43.239 107.899 1.00 66.93 187 HIS A N 1
ATOM 3472 C CA . HIS B 1 169 ? 245.642 -43.820 109.078 1.00 67.79 187 HIS A CA 1
ATOM 3473 C C . HIS B 1 169 ? 244.992 -45.142 109.408 1.00 68.17 187 HIS A C 1
ATOM 3474 O O . HIS B 1 169 ? 243.771 -45.236 109.458 1.00 67.56 187 HIS A O 1
ATOM 3481 N N . PHE B 1 170 ? 245.805 -46.179 109.569 1.00 57.51 188 PHE A N 1
ATOM 3482 C CA . PHE B 1 170 ? 245.268 -47.489 109.881 1.00 58.00 188 PHE A CA 1
ATOM 3483 C C . PHE B 1 170 ? 245.455 -47.799 111.357 1.00 58.61 188 PHE A C 1
ATOM 3484 O O . PHE B 1 170 ? 246.552 -47.633 111.896 1.00 59.35 188 PHE A O 1
ATOM 3492 N N . LEU B 1 171 ? 244.378 -48.219 112.013 1.00 58.41 189 LEU A N 1
ATOM 3493 C CA . LEU B 1 171 ? 244.368 -48.299 113.476 1.00 58.90 189 LEU A CA 1
ATOM 3494 C C . LEU B 1 171 ? 244.125 -49.704 113.950 1.00 59.76 189 LEU A C 1
ATOM 3495 O O . LEU B 1 171 ? 243.447 -50.487 113.273 1.00 59.66 189 LEU A O 1
ATOM 3500 N N . HIS B 1 172 ? 244.734 -50.043 115.082 1.00 72.85 190 HIS A N 1
ATOM 3501 C CA . HIS B 1 172 ? 244.366 -51.244 115.835 1.00 73.69 190 HIS A CA 1
ATOM 3502 C C . HIS B 1 172 ? 243.405 -50.832 116.944 1.00 73.43 190 HIS A C 1
ATOM 3503 O O . HIS B 1 172 ? 243.744 -49.930 117.717 1.00 73.46 190 HIS A O 1
ATOM 3510 N N . HIS B 1 173 ? 242.219 -51.434 117.030 1.00 61.16 191 HIS A N 1
ATOM 3511 C CA . HIS B 1 173 ? 241.427 -51.276 118.254 1.00 61.35 191 HIS A CA 1
ATOM 3512 C C . HIS B 1 173 ? 240.676 -52.550 118.594 1.00 62.03 191 HIS A C 1
ATOM 3513 O O . HIS B 1 173 ? 239.607 -52.825 118.009 1.00 61.54 191 HIS A O 1
ATOM 3520 N N . ASN B 1 174 ? 241.232 -53.282 119.570 1.00 98.34 192 ASN A N 1
ATOM 3521 C CA . ASN B 1 174 ? 240.636 -54.490 120.175 1.00 99.25 192 ASN A CA 1
ATOM 3522 C C . ASN B 1 174 ? 239.896 -55.406 119.178 1.00 99.04 192 ASN A C 1
ATOM 3523 O O . ASN B 1 174 ? 238.671 -55.558 119.178 1.00 98.79 192 ASN A O 1
ATOM 3528 N N . GLY B 1 175 ? 240.716 -56.010 118.318 1.00 80.04 193 GLY A N 1
ATOM 3529 C CA . GLY B 1 175 ? 240.332 -57.069 117.390 1.00 80.22 193 GLY A CA 1
ATOM 3530 C C . GLY B 1 175 ? 240.089 -56.832 115.912 1.00 79.36 193 GLY A C 1
ATOM 3531 O O . GLY B 1 175 ? 240.343 -57.771 115.125 1.00 79.85 193 GLY A O 1
ATOM 3532 N N . LYS B 1 176 ? 239.651 -55.634 115.500 1.00 95.25 194 LYS A N 1
ATOM 3533 C CA . LYS B 1 176 ? 239.789 -55.323 114.072 1.00 94.59 194 LYS A CA 1
ATOM 3534 C C . LYS B 1 176 ? 240.310 -53.932 113.719 1.00 93.67 194 LYS A C 1
ATOM 3535 O O . LYS B 1 176 ? 240.649 -53.108 114.585 1.00 93.50 194 LYS A O 1
ATOM 3541 N N . LEU B 1 177 ? 240.385 -53.732 112.403 1.00 76.27 195 LEU A N 1
ATOM 3542 C CA . LEU B 1 177 ? 241.026 -52.581 111.781 1.00 75.56 195 LEU A CA 1
ATOM 3543 C C . LEU B 1 177 ? 240.058 -51.427 111.590 1.00 74.41 195 LEU A C 1
ATOM 3544 O O . LEU B 1 177 ? 238.905 -51.621 111.186 1.00 74.13 195 LEU A O 1
ATOM 3549 N N . PHE B 1 178 ? 240.547 -50.228 111.884 1.00 57.89 196 PHE A N 1
ATOM 3550 C CA . PHE B 1 178 ? 239.867 -48.984 111.542 1.00 56.81 196 PHE A CA 1
ATOM 3551 C C . PHE B 1 178 ? 240.755 -48.100 110.675 1.00 56.38 196 PHE A C 1
ATOM 3552 O O . PHE B 1 178 ? 241.981 -48.124 110.809 1.00 56.89 196 PHE A O 1
ATOM 3560 N N . ASN B 1 179 ? 240.166 -47.342 109.764 1.00 55.56 197 ASN A N 1
ATOM 3561 C CA . ASN B 1 179 ? 240.922 -46.224 109.209 1.00 55.07 197 ASN A CA 1
ATOM 3562 C C . ASN B 1 179 ? 240.259 -44.866 109.459 1.00 54.11 197 ASN A C 1
ATOM 3563 O O . ASN B 1 179 ? 239.030 -44.716 109.515 1.00 53.68 197 ASN A O 1
ATOM 3568 N N . ILE B 1 180 ? 241.131 -43.888 109.637 1.00 53.93 198 ILE A N 1
ATOM 3569 C CA . ILE B 1 180 ? 240.772 -42.496 109.696 1.00 53.08 198 ILE A CA 1
ATOM 3570 C C . ILE B 1 180 ? 241.356 -41.742 108.506 1.00 52.72 198 ILE A C 1
ATOM 3571 O O . ILE B 1 180 ? 242.521 -41.905 108.207 1.00 53.25 198 ILE A O 1
ATOM 3576 N N . THR B 1 181 ? 240.550 -40.963 107.788 1.00 51.94 199 THR A N 1
ATOM 3577 C CA . THR B 1 181 ? 241.092 -40.261 106.617 1.00 51.68 199 THR A CA 1
ATOM 3578 C C . THR B 1 181 ? 240.707 -38.771 106.531 1.00 50.83 199 THR A C 1
ATOM 3579 O O . THR B 1 181 ? 239.530 -38.415 106.516 1.00 50.29 199 THR A O 1
ATOM 3583 N N . LYS B 1 182 ? 241.732 -37.921 106.472 1.00 50.84 200 LYS A N 1
ATOM 3584 C CA . LYS B 1 182 ? 241.581 -36.491 106.240 1.00 50.15 200 LYS A CA 1
ATOM 3585 C C . LYS B 1 182 ? 242.107 -36.131 104.866 1.00 50.14 200 LYS A C 1
ATOM 3586 O O . LYS B 1 182 ? 243.204 -36.544 104.482 1.00 50.81 200 LYS A O 1
ATOM 3592 N N . THR B 1 183 ? 241.344 -35.320 104.139 1.00 60.22 201 THR A N 1
ATOM 3593 C CA . THR B 1 183 ? 241.692 -34.990 102.756 1.00 60.27 201 THR A CA 1
ATOM 3594 C C . THR B 1 183 ? 241.757 -33.487 102.527 1.00 59.72 201 THR A C 1
ATOM 3595 O O . THR B 1 183 ? 240.917 -32.740 103.018 1.00 59.08 201 THR A O 1
ATOM 3599 N N . PHE B 1 184 ? 242.751 -33.063 101.750 1.00 49.32 202 PHE A N 1
ATOM 3600 C CA . PHE B 1 184 ? 242.960 -31.667 101.410 1.00 48.94 202 PHE A CA 1
ATOM 3601 C C . PHE B 1 184 ? 242.691 -31.379 99.933 1.00 48.91 202 PHE A C 1
ATOM 3602 O O . PHE B 1 184 ? 243.238 -32.044 99.074 1.00 49.58 202 PHE A O 1
ATOM 3610 N N . ASN B 1 185 ? 241.846 -30.385 99.650 1.00 48.24 203 ASN A N 1
ATOM 3611 C CA . ASN B 1 185 ? 241.683 -29.868 98.289 1.00 48.27 203 ASN A CA 1
ATOM 3612 C C . ASN B 1 185 ? 242.717 -28.767 98.095 1.00 48.39 203 ASN A C 1
ATOM 3613 O O . ASN B 1 185 ? 242.479 -27.634 98.482 1.00 47.84 203 ASN A O 1
ATOM 3618 N N . ILE B 1 186 ? 243.795 -29.060 97.377 1.00 57.58 204 ILE A N 1
ATOM 3619 C CA . ILE B 1 186 ? 244.845 -28.073 97.155 1.00 57.88 204 ILE A CA 1
ATOM 3620 C C . ILE B 1 186 ? 244.492 -27.325 95.897 1.00 57.82 204 ILE A C 1
ATOM 3621 O O . ILE B 1 186 ? 244.131 -27.943 94.900 1.00 58.17 204 ILE A O 1
ATOM 3626 N N . THR B 1 187 ? 244.458 -26.004 95.983 1.00 49.00 205 THR A N 1
ATOM 3627 C CA . THR B 1 187 ? 244.306 -25.186 94.796 1.00 49.08 205 THR A CA 1
ATOM 3628 C C . THR B 1 187 ? 245.527 -24.280 94.570 1.00 49.61 205 THR A C 1
ATOM 3629 O O . THR B 1 187 ? 245.916 -23.514 95.447 1.00 49.36 205 THR A O 1
ATOM 3633 N N . ILE B 1 188 ? 246.105 -24.328 93.377 1.00 50.44 206 ILE A N 1
ATOM 3634 C CA . ILE B 1 188 ? 247.258 -23.475 93.063 1.00 51.11 206 ILE A CA 1
ATOM 3635 C C . ILE B 1 188 ? 246.812 -22.163 92.423 1.00 50.76 206 ILE A C 1
ATOM 3636 O O . ILE B 1 188 ? 246.201 -22.129 91.362 1.00 50.85 206 ILE A O 1
ATOM 3641 N N . VAL B 1 189 ? 247.159 -21.070 93.077 1.00 50.48 207 VAL A N 1
ATOM 3642 C CA . VAL B 1 189 ? 246.588 -19.798 92.710 1.00 49.98 207 VAL A CA 1
ATOM 3643 C C . VAL B 1 189 ? 247.698 -18.974 92.085 1.00 50.86 207 VAL A C 1
ATOM 3644 O O . VAL B 1 189 ? 248.863 -19.059 92.497 1.00 51.58 207 VAL A O 1
ATOM 3648 N N . GLU B 1 190 ? 247.319 -18.198 91.074 1.00 69.68 208 GLU A N 1
ATOM 3649 C CA . GLU B 1 190 ? 248.202 -17.216 90.470 1.00 70.45 208 GLU A CA 1
ATOM 3650 C C . GLU B 1 190 ? 248.297 -16.098 91.502 1.00 69.88 208 GLU A C 1
ATOM 3651 O O . GLU B 1 190 ? 247.357 -15.924 92.307 1.00 68.84 208 GLU A O 1
ATOM 3657 N N . ASP B 1 191 ? 249.419 -15.377 91.558 1.00 80.21 209 ASP A N 1
ATOM 3658 C CA . ASP B 1 191 ? 249.468 -14.236 92.494 1.00 79.76 209 ASP A CA 1
ATOM 3659 C C . ASP B 1 191 ? 248.963 -12.972 91.837 1.00 79.52 209 ASP A C 1
ATOM 3660 O O . ASP B 1 191 ? 249.252 -12.718 90.672 1.00 80.22 209 ASP A O 1
ATOM 3665 N N . ARG B 1 192 ? 248.172 -12.204 92.571 1.00 65.92 210 ARG A N 1
ATOM 3666 C CA . ARG B 1 192 ? 247.679 -10.941 92.062 1.00 65.70 210 ARG A CA 1
ATOM 3667 C C . ARG B 1 192 ? 248.890 -10.036 91.854 1.00 66.69 210 ARG A C 1
ATOM 3668 O O . ARG B 1 192 ? 249.953 -10.240 92.453 1.00 67.35 210 ARG A O 1
ATOM 3676 N N . SER B 1 193 ? 248.685 -8.998 91.057 1.00 89.27 211 SER A N 1
ATOM 3677 C CA . SER B 1 193 ? 249.726 -8.051 90.677 1.00 90.28 211 SER A CA 1
ATOM 3678 C C . SER B 1 193 ? 249.675 -6.794 91.552 1.00 89.95 211 SER A C 1
ATOM 3679 O O . SER B 1 193 ? 250.088 -5.706 91.108 1.00 90.53 211 SER A O 1
ATOM 3682 N N . ASN B 1 194 ? 249.187 -6.961 92.789 1.00 52.27 212 ASN A N 1
ATOM 3683 C CA . ASN B 1 194 ? 248.731 -5.867 93.650 1.00 51.73 212 ASN A CA 1
ATOM 3684 C C . ASN B 1 194 ? 249.626 -4.628 93.689 1.00 52.58 212 ASN A C 1
ATOM 3685 O O . ASN B 1 194 ? 250.855 -4.689 93.694 1.00 53.65 212 ASN A O 1
ATOM 3690 N N . ILE B 1 195 ? 248.938 -3.499 93.644 1.00 50.91 213 ILE A N 1
ATOM 3691 C CA . ILE B 1 195 ? 249.495 -2.182 93.447 1.00 51.60 213 ILE A CA 1
ATOM 3692 C C . ILE B 1 195 ? 249.376 -1.407 94.752 1.00 51.36 213 ILE A C 1
ATOM 3693 O O . ILE B 1 195 ? 248.362 -1.528 95.439 1.00 50.40 213 ILE A O 1
ATOM 3698 N N . VAL B 1 196 ? 250.406 -0.647 95.121 1.00 60.59 214 VAL A N 1
ATOM 3699 C CA . VAL B 1 196 ? 250.248 0.323 96.199 1.00 60.52 214 VAL A CA 1
ATOM 3700 C C . VAL B 1 196 ? 249.426 1.490 95.652 1.00 60.13 214 VAL A C 1
ATOM 3701 O O . VAL B 1 196 ? 249.853 2.141 94.693 1.00 60.78 214 VAL A O 1
ATOM 3705 N N . PRO B 1 197 ? 248.231 1.734 96.221 1.00 50.89 215 PRO A N 1
ATOM 3706 C CA . PRO B 1 197 ? 247.446 2.791 95.592 1.00 50.62 215 PRO A CA 1
ATOM 3707 C C . PRO B 1 197 ? 248.171 4.140 95.688 1.00 51.53 215 PRO A C 1
ATOM 3708 O O . PRO B 1 197 ? 248.921 4.405 96.634 1.00 52.15 215 PRO A O 1
ATOM 3712 N N . VAL B 1 198 ? 248.039 4.926 94.632 1.00 76.75 216 VAL A N 1
ATOM 3713 C CA . VAL B 1 198 ? 248.573 6.267 94.597 1.00 77.59 216 VAL A CA 1
ATOM 3714 C C . VAL B 1 198 ? 247.457 7.190 94.177 1.00 77.08 216 VAL A C 1
ATOM 3715 O O . VAL B 1 198 ? 246.602 6.792 93.380 1.00 76.46 216 VAL A O 1
ATOM 3719 N N . LEU B 1 199 ? 247.452 8.410 94.712 1.00 64.47 217 LEU A N 1
ATOM 3720 C CA . LEU B 1 199 ? 246.654 9.489 94.138 1.00 64.35 217 LEU A CA 1
ATOM 3721 C C . LEU B 1 199 ? 247.437 10.206 93.052 1.00 65.36 217 LEU A C 1
ATOM 3722 O O . LEU B 1 199 ? 248.657 10.367 93.155 1.00 66.36 217 LEU A O 1
ATOM 3727 N N . LEU B 1 200 ? 246.741 10.637 92.010 1.00 53.20 218 LEU A N 1
ATOM 3728 C CA . LEU B 1 200 ? 247.412 11.341 90.936 1.00 54.22 218 LEU A CA 1
ATOM 3729 C C . LEU B 1 200 ? 247.263 12.831 91.159 1.00 54.65 218 LEU A C 1
ATOM 3730 O O . LEU B 1 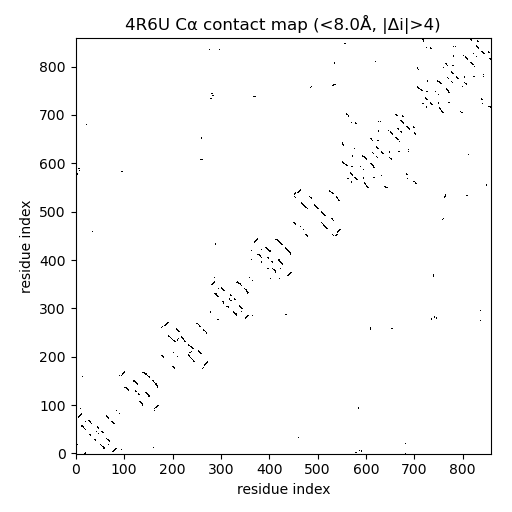200 ? 246.183 13.308 91.514 1.00 54.00 218 LEU A O 1
ATOM 3735 N N . GLY B 1 201 ? 248.357 13.556 90.972 1.00 55.85 219 GLY A N 1
ATOM 3736 C CA . GLY B 1 201 ? 248.336 14.996 91.075 1.00 56.45 219 GLY A CA 1
ATOM 3737 C C . GLY B 1 201 ? 249.009 15.507 92.334 1.00 57.00 219 GLY A C 1
ATOM 3738 O O . GLY B 1 201 ? 249.478 14.734 93.169 1.00 56.91 219 GLY A O 1
ATOM 3739 N N . PRO B 1 202 ? 249.052 16.834 92.478 1.00 57.66 220 PRO A N 1
ATOM 3740 C CA . PRO B 1 202 ? 249.644 17.475 93.646 1.00 58.37 220 PRO A CA 1
ATOM 3741 C C . PRO B 1 202 ? 248.947 17.018 94.933 1.00 57.44 220 PRO A C 1
ATOM 3742 O O . PRO B 1 202 ? 247.791 16.598 94.875 1.00 56.28 220 PRO A O 1
ATOM 3746 N N . LYS B 1 203 ? 249.648 17.081 96.062 1.00 66.05 221 LYS A N 1
ATOM 3747 C CA . LYS B 1 203 ? 249.133 16.583 97.346 1.00 65.40 221 LYS A CA 1
ATOM 3748 C C . LYS B 1 203 ? 248.306 17.654 98.078 1.00 65.35 221 LYS A C 1
ATOM 3749 O O . LYS B 1 203 ? 247.316 17.338 98.738 1.00 64.47 221 LYS A O 1
ATOM 3755 N N . LEU B 1 204 ? 248.750 18.907 97.994 1.00 66.25 222 LEU A N 1
ATOM 3756 C CA . LEU B 1 204 ? 247.965 20.084 98.386 1.00 66.35 222 LEU A CA 1
ATOM 3757 C C . LEU B 1 204 ? 247.404 20.697 97.108 1.00 66.13 222 LEU A C 1
ATOM 3758 O O . LEU B 1 204 ? 248.049 20.620 96.061 1.00 66.52 222 LEU A O 1
ATOM 3763 N N . ASN B 1 205 ? 246.208 21.266 97.149 1.00 84.21 223 ASN A N 1
ATOM 3764 C CA . ASN B 1 205 ? 245.645 21.840 95.932 1.00 84.09 223 ASN A CA 1
ATOM 3765 C C . ASN B 1 205 ? 244.855 23.130 96.156 1.00 84.39 223 ASN A C 1
ATOM 3766 O O . ASN B 1 205 ? 244.075 23.241 97.099 1.00 84.05 223 ASN A O 1
ATOM 3771 N N . HIS B 1 206 ? 245.076 24.123 95.300 1.00 84.89 224 HIS A N 1
ATOM 3772 C CA . HIS B 1 206 ? 244.326 25.366 95.412 1.00 85.25 224 HIS A CA 1
ATOM 3773 C C . HIS B 1 206 ? 243.438 25.510 94.197 1.00 84.81 224 HIS A C 1
ATOM 3774 O O . HIS B 1 206 ? 243.880 25.300 93.081 1.00 84.97 224 HIS A O 1
ATOM 3781 N N . VAL B 1 207 ? 242.167 25.794 94.409 1.00 58.16 225 VAL A N 1
ATOM 3782 C CA . VAL B 1 207 ? 241.250 25.877 93.289 1.00 57.82 225 VAL A CA 1
ATOM 3783 C C . VAL B 1 207 ? 240.494 27.194 93.303 1.00 58.39 225 VAL A C 1
ATOM 3784 O O . VAL B 1 207 ? 239.965 27.607 94.330 1.00 58.44 225 VAL A O 1
ATOM 3788 N N . ALA B 1 208 ? 240.421 27.859 92.162 1.00 67.83 226 ALA A N 1
ATOM 3789 C CA . ALA B 1 208 ? 239.849 29.199 92.148 1.00 68.56 226 ALA A CA 1
ATOM 3790 C C . ALA B 1 208 ? 238.366 29.155 91.757 1.00 68.07 226 ALA A C 1
ATOM 3791 O O . ALA B 1 208 ? 237.999 28.432 90.828 1.00 67.59 226 ALA A O 1
ATOM 3793 N N . VAL B 1 209 ? 237.524 29.935 92.439 1.00 59.41 227 VAL A N 1
ATOM 3794 C CA . VAL B 1 209 ? 236.087 30.009 92.105 1.00 59.18 227 VAL A CA 1
ATOM 3795 C C . VAL B 1 209 ? 235.328 31.222 92.652 1.00 59.92 227 VAL A C 1
ATOM 3796 O O . VAL B 1 209 ? 235.881 32.071 93.345 1.00 60.62 227 VAL A O 1
ATOM 3800 N N . GLU B 1 210 ? 234.051 31.296 92.307 1.00 71.98 228 GLU A N 1
ATOM 3801 C CA . GLU B 1 210 ? 233.256 32.476 92.591 1.00 72.82 228 GLU A CA 1
ATOM 3802 C C . GLU B 1 210 ? 232.259 32.235 93.729 1.00 72.57 228 GLU A C 1
ATOM 3803 O O . GLU B 1 210 ? 231.660 31.148 93.811 1.00 71.75 228 GLU A O 1
ATOM 3809 N N . LEU B 1 211 ? 232.085 33.220 94.613 1.00 73.92 229 LEU A N 1
ATOM 3810 C CA . LEU B 1 211 ? 231.255 32.935 95.782 1.00 73.79 229 LEU A CA 1
ATOM 3811 C C . LEU B 1 211 ? 229.804 32.549 95.384 1.00 73.60 229 LEU A C 1
ATOM 3812 O O . LEU B 1 211 ? 229.258 31.567 95.907 1.00 72.95 229 LEU A O 1
ATOM 3817 N N . GLY B 1 212 ? 229.197 33.261 94.437 1.00 61.55 230 GLY A N 1
ATOM 3818 C CA . GLY B 1 212 ? 227.827 32.925 94.103 1.00 61.57 230 GLY A CA 1
ATOM 3819 C C . GLY B 1 212 ? 227.713 31.462 93.678 1.00 60.48 230 GLY A C 1
ATOM 3820 O O . GLY B 1 212 ? 226.749 30.770 94.020 1.00 60.22 230 GLY A O 1
ATOM 3821 N N . LYS B 1 213 ? 228.782 30.962 93.053 1.00 59.89 231 LYS A N 1
ATOM 3822 C CA . LYS B 1 213 ? 228.732 29.778 92.173 1.00 59.12 231 LYS A CA 1
ATOM 3823 C C . LYS B 1 213 ? 229.250 28.446 92.729 1.00 58.02 231 LYS A C 1
ATOM 3824 O O . LYS B 1 213 ? 229.437 28.294 93.934 1.00 57.79 231 LYS A O 1
ATOM 3830 N N . ASN B 1 214 ? 229.525 27.512 91.804 1.00 61.32 232 ASN A N 1
ATOM 3831 C CA . ASN B 1 214 ? 229.743 26.088 92.107 1.00 60.30 232 ASN A CA 1
ATOM 3832 C C . ASN B 1 214 ? 231.163 25.576 91.795 1.00 59.84 232 ASN A C 1
ATOM 3833 O O . ASN B 1 214 ? 231.858 26.172 90.953 1.00 60.32 232 ASN A O 1
ATOM 3838 N N . VAL B 1 215 ? 231.590 24.492 92.472 1.00 64.95 233 VAL A N 1
ATOM 3839 C CA . VAL B 1 215 ? 232.861 23.796 92.161 1.00 64.52 233 VAL A CA 1
ATOM 3840 C C . VAL B 1 215 ? 232.690 22.300 92.013 1.00 63.66 233 VAL A C 1
ATOM 3841 O O . VAL B 1 215 ? 231.911 21.678 92.735 1.00 63.21 233 VAL A O 1
ATOM 3845 N N . ARG B 1 216 ? 233.482 21.712 91.128 1.00 53.70 234 ARG A N 1
ATOM 3846 C CA . ARG B 1 216 ? 233.496 20.281 90.997 1.00 52.94 234 ARG A CA 1
ATOM 3847 C C . ARG B 1 216 ? 234.932 19.809 91.130 1.00 52.75 234 ARG A C 1
ATOM 3848 O O . ARG B 1 216 ? 235.777 20.083 90.298 1.00 53.20 234 ARG A O 1
ATOM 3856 N N . LEU B 1 217 ? 235.201 19.129 92.229 1.00 52.20 235 LEU A N 1
ATOM 3857 C CA . LEU B 1 217 ? 236.525 18.656 92.517 1.00 52.11 235 LEU A CA 1
ATOM 3858 C C . LEU B 1 217 ? 236.602 17.236 92.006 1.00 51.50 235 LEU A C 1
ATOM 3859 O O . LEU B 1 217 ? 235.757 16.422 92.332 1.00 50.90 235 LEU A O 1
ATOM 3864 N N . ASN B 1 218 ? 237.608 16.964 91.180 1.00 51.76 236 ASN A N 1
ATOM 3865 C CA . ASN B 1 218 ? 237.855 15.640 90.622 1.00 51.34 236 ASN A CA 1
ATOM 3866 C C . ASN B 1 218 ? 239.018 15.038 91.389 1.00 51.20 236 ASN A C 1
ATOM 3867 O O . ASN B 1 218 ? 240.035 15.679 91.593 1.00 51.79 236 ASN A O 1
ATOM 3872 N N . CYS B 1 219 ? 238.877 13.792 91.802 1.00 50.52 237 CYS A N 1
ATOM 3873 C CA . CYS B 1 219 ? 239.940 13.130 92.533 1.00 50.44 237 CYS A CA 1
ATOM 3874 C C . CYS B 1 219 ? 240.214 11.824 91.848 1.00 50.15 237 CYS A C 1
ATOM 3875 O O . CYS B 1 219 ? 239.273 11.112 91.540 1.00 49.63 237 CYS A O 1
ATOM 3878 N N . SER B 1 220 ? 241.484 11.485 91.648 1.00 50.58 238 SER A N 1
ATOM 3879 C CA . SER B 1 220 ? 241.813 10.398 90.738 1.00 50.57 238 SER A CA 1
ATOM 3880 C C . SER B 1 220 ? 242.930 9.524 91.270 1.00 50.65 238 SER A C 1
ATOM 3881 O O . SER B 1 220 ? 243.924 10.014 91.789 1.00 51.22 238 SER A O 1
ATOM 3884 N N . ALA B 1 221 ? 242.786 8.220 91.098 1.00 50.19 239 ALA A N 1
ATOM 3885 C CA . ALA B 1 221 ? 243.739 7.294 91.681 1.00 50.23 239 ALA A CA 1
ATOM 3886 C C . ALA B 1 221 ? 243.939 5.995 90.894 1.00 50.19 239 ALA A C 1
ATOM 3887 O O . ALA B 1 221 ? 243.054 5.530 90.162 1.00 49.83 239 ALA A O 1
ATOM 3889 N N . LEU B 1 222 ? 245.152 5.463 91.025 1.00 50.71 240 LEU A N 1
ATOM 3890 C CA . LEU B 1 222 ? 245.493 4.116 90.629 1.00 50.71 240 LEU A CA 1
ATOM 3891 C C . LEU B 1 222 ? 245.326 3.199 91.811 1.00 50.01 240 LEU A C 1
ATOM 3892 O O . LEU B 1 222 ? 246.048 3.353 92.790 1.00 50.26 240 LEU A O 1
ATOM 3897 N N . LEU B 1 223 ? 244.425 2.224 91.710 1.00 49.28 241 LEU A N 1
ATOM 3898 C CA . LEU B 1 223 ? 244.124 1.339 92.838 1.00 48.60 241 LEU A CA 1
ATOM 3899 C C . LEU B 1 223 ? 243.716 -0.050 92.380 1.00 48.24 241 LEU A C 1
ATOM 3900 O O . LEU B 1 223 ? 243.552 -0.295 91.196 1.00 48.48 241 LEU A O 1
ATOM 3905 N N . ASN B 1 224 ? 243.520 -0.928 93.354 1.00 47.72 242 ASN A N 1
ATOM 3906 C CA . ASN B 1 224 ? 243.141 -2.322 93.174 1.00 47.36 242 ASN A CA 1
ATOM 3907 C C . ASN B 1 224 ? 241.622 -2.483 93.238 1.00 46.61 242 ASN A C 1
ATOM 3908 O O . ASN B 1 224 ? 240.920 -1.629 93.774 1.00 46.30 242 ASN A O 1
ATOM 3913 N N . GLU B 1 225 ? 241.126 -3.514 92.569 1.00 46.47 243 GLU A N 1
ATOM 3914 C CA . GLU B 1 225 ? 239.723 -3.911 92.610 1.00 45.91 243 GLU A CA 1
ATOM 3915 C C . GLU B 1 225 ? 239.141 -3.689 94.003 1.00 45.36 243 GLU A C 1
ATOM 3916 O O . GLU B 1 225 ? 238.205 -2.913 94.172 1.00 45.16 243 GLU A O 1
ATOM 3922 N N . GLU B 1 226 ? 239.741 -4.329 95.003 1.00 45.25 244 GLU A N 1
ATOM 3923 C CA . GLU B 1 226 ? 239.224 -4.256 96.369 1.00 44.85 244 GLU A CA 1
ATOM 3924 C C . GLU B 1 226 ? 239.299 -2.864 96.993 1.00 44.98 244 GLU A C 1
ATOM 3925 O O . GLU B 1 226 ? 238.591 -2.588 97.954 1.00 44.74 244 GLU A O 1
ATOM 3931 N N . ASP B 1 227 ? 240.114 -1.974 96.444 1.00 45.46 245 ASP A N 1
ATOM 3932 C CA . ASP B 1 227 ? 240.321 -0.688 97.091 1.00 45.70 245 ASP A CA 1
ATOM 3933 C C . ASP B 1 227 ? 239.122 0.259 97.010 1.00 45.49 245 ASP A C 1
ATOM 3934 O O . ASP B 1 227 ? 238.130 -0.015 96.340 1.00 45.22 245 ASP A O 1
ATOM 3939 N N . VAL B 1 228 ? 239.233 1.378 97.719 1.00 45.73 246 VAL A N 1
ATOM 3940 C CA . VAL B 1 228 ? 238.104 2.279 97.985 1.00 45.61 246 VAL A CA 1
ATOM 3941 C C . VAL B 1 228 ? 238.558 3.743 97.876 1.00 46.13 246 VAL A C 1
ATOM 3942 O O . VAL B 1 228 ? 239.635 4.106 98.344 1.00 46.57 246 VAL A O 1
ATOM 3946 N N . ILE B 1 229 ? 237.755 4.583 97.239 1.00 46.18 247 ILE A N 1
ATOM 3947 C CA . ILE B 1 229 ? 238.100 6.003 97.150 1.00 46.70 247 ILE A CA 1
ATOM 3948 C C . ILE B 1 229 ? 236.924 6.885 97.600 1.00 46.70 247 ILE A C 1
ATOM 3949 O O . ILE B 1 229 ? 235.827 6.793 97.060 1.00 46.49 247 ILE A O 1
ATOM 3954 N N . TYR B 1 230 ? 237.160 7.739 98.593 1.00 47.06 248 TYR A N 1
ATOM 3955 C CA . TYR B 1 230 ? 236.092 8.567 99.161 1.00 47.19 248 TYR A CA 1
ATOM 3956 C C . TYR B 1 230 ? 236.513 9.978 99.471 1.00 47.84 248 TYR A C 1
ATOM 3957 O O . TYR B 1 230 ? 237.687 10.264 99.645 1.00 48.24 248 TYR A O 1
ATOM 3966 N N . TRP B 1 231 ? 235.519 10.840 99.626 1.00 48.05 249 TRP A N 1
ATOM 3967 C CA . TRP B 1 231 ? 235.746 12.230 99.998 1.00 48.74 249 TRP A CA 1
ATOM 3968 C C . TRP B 1 231 ? 235.461 12.480 101.475 1.00 49.06 249 TRP A C 1
ATOM 3969 O O . TRP B 1 231 ? 234.661 11.774 102.094 1.00 48.77 249 TRP A O 1
ATOM 3980 N N . MET B 1 232 ? 236.142 13.483 102.028 1.00 56.92 250 MET A N 1
ATOM 3981 C CA . MET B 1 232 ? 235.957 13.897 103.427 1.00 57.47 250 MET A CA 1
ATOM 3982 C C . MET B 1 232 ? 235.792 15.408 103.497 1.00 58.26 250 MET A C 1
ATOM 3983 O O . MET B 1 232 ? 236.677 16.180 103.132 1.00 58.73 250 MET A O 1
ATOM 3988 N N . PHE B 1 233 ? 234.606 15.785 103.931 1.00 76.64 251 PHE A N 1
ATOM 3989 C CA . PHE B 1 233 ? 234.140 17.142 104.166 1.00 77.43 251 PHE A CA 1
ATOM 3990 C C . PHE B 1 233 ? 233.676 17.018 105.617 1.00 77.89 251 PHE A C 1
ATOM 3991 O O . PHE B 1 233 ? 234.144 16.096 106.302 1.00 77.70 251 PHE A O 1
ATOM 3999 N N . GLY B 1 234 ? 232.822 17.897 106.130 1.00 105.30 252 GLY A N 1
ATOM 4000 C CA . GLY B 1 234 ? 232.331 17.638 107.485 1.00 105.79 252 GLY A CA 1
ATOM 4001 C C . GLY B 1 234 ? 231.038 16.821 107.535 1.00 105.38 252 GLY A C 1
ATOM 4002 O O . GLY B 1 234 ? 230.114 17.053 106.743 1.00 105.22 252 GLY A O 1
ATOM 4003 N N . GLU B 1 235 ? 230.937 15.888 108.481 1.00 53.30 253 GLU A N 1
ATOM 4004 C CA . GLU B 1 235 ? 229.744 15.053 108.587 1.00 53.01 253 GLU A CA 1
ATOM 4005 C C . GLU B 1 235 ? 229.578 14.595 110.043 1.00 53.61 253 GLU A C 1
ATOM 4006 O O . GLU B 1 235 ? 230.158 15.171 110.976 1.00 54.45 253 GLU A O 1
ATOM 4012 N N . ASN B 1 242 ? 224.201 19.316 101.925 1.00 62.92 260 ASN A N 1
ATOM 4013 C CA . ASN B 1 242 ? 223.048 19.714 101.103 1.00 63.51 260 ASN A CA 1
ATOM 4014 C C . ASN B 1 242 ? 223.489 20.537 99.913 1.00 63.56 260 ASN A C 1
ATOM 4015 O O . ASN B 1 242 ? 222.990 20.397 98.793 1.00 63.57 260 ASN A O 1
ATOM 4020 N N . ILE B 1 243 ? 224.428 21.427 100.193 1.00 64.53 261 ILE A N 1
ATOM 4021 C CA . ILE B 1 243 ? 225.180 22.111 99.154 1.00 64.47 261 ILE A CA 1
ATOM 4022 C C . ILE B 1 243 ? 226.321 21.148 98.691 1.00 63.41 261 ILE A C 1
ATOM 4023 O O . ILE B 1 243 ? 227.126 21.501 97.844 1.00 63.29 261 ILE A O 1
ATOM 4028 N N . HIS B 1 244 ? 226.350 19.907 99.199 1.00 54.02 262 HIS A N 1
ATOM 4029 C CA . HIS B 1 244 ? 227.358 18.914 98.757 1.00 53.10 262 HIS A CA 1
ATOM 4030 C C . HIS B 1 244 ? 226.822 17.638 98.105 1.00 52.51 262 HIS A C 1
ATOM 4031 O O . HIS B 1 244 ? 225.806 17.107 98.547 1.00 52.61 262 HIS A O 1
ATOM 4038 N N . GLU B 1 245 ? 227.586 17.082 97.153 1.00 51.36 263 GLU A N 1
ATOM 4039 C CA . GLU B 1 245 ? 227.220 15.847 96.423 1.00 50.86 263 GLU A CA 1
ATOM 4040 C C . GLU B 1 245 ? 228.462 15.162 95.758 1.00 50.23 263 GLU A C 1
ATOM 4041 O O . GLU B 1 245 ? 229.557 15.742 95.789 1.00 50.27 263 GLU A O 1
ATOM 4047 N N . GLU B 1 246 ? 228.257 13.978 95.124 1.00 57.17 264 GLU A N 1
ATOM 4048 C CA . GLU B 1 246 ? 229.300 12.926 94.785 1.00 56.52 264 GLU A CA 1
ATOM 4049 C C . GLU B 1 246 ? 229.338 12.109 93.370 1.00 56.40 264 GLU A C 1
ATOM 4050 O O . GLU B 1 246 ? 229.208 12.737 92.311 1.00 56.90 264 GLU A O 1
ATOM 4056 N N . LYS B 1 247 ? 229.674 10.780 93.393 1.00 68.51 265 LYS A N 1
ATOM 4057 C CA . LYS B 1 247 ? 229.639 9.757 92.241 1.00 68.42 265 LYS A CA 1
ATOM 4058 C C . LYS B 1 247 ? 230.762 9.269 91.204 1.00 68.37 265 LYS A C 1
ATOM 4059 O O . LYS B 1 247 ? 231.046 9.891 90.166 1.00 68.88 265 LYS A O 1
ATOM 4065 N N . GLU B 1 248 ? 231.325 8.088 91.551 1.00 62.99 266 GLU A N 1
ATOM 4066 C CA . GLU B 1 248 ? 232.561 7.410 91.069 1.00 62.84 266 GLU A CA 1
ATOM 4067 C C . GLU B 1 248 ? 232.487 6.604 89.738 1.00 63.10 266 GLU A C 1
ATOM 4068 O O . GLU B 1 248 ? 231.437 6.109 89.363 1.00 63.20 266 GLU A O 1
ATOM 4074 N N . MET B 1 249 ? 233.655 6.417 89.109 1.00 48.05 267 MET A N 1
ATOM 4075 C CA . MET B 1 249 ? 233.889 5.824 87.788 1.00 48.50 267 MET A CA 1
ATOM 4076 C C . MET B 1 249 ? 235.184 4.992 87.734 1.00 48.40 267 MET A C 1
ATOM 4077 O O . MET B 1 249 ? 236.165 5.400 88.323 1.00 48.32 267 MET A O 1
ATOM 4082 N N . ARG B 1 250 ? 235.234 3.870 87.017 1.00 56.00 268 ARG A N 1
ATOM 4083 C CA . ARG B 1 250 ? 236.462 3.063 86.997 1.00 56.00 268 ARG A CA 1
ATOM 4084 C C . ARG B 1 250 ? 236.773 2.552 85.611 1.00 56.74 268 ARG A C 1
ATOM 4085 O O . ARG B 1 250 ? 235.948 1.869 84.997 1.00 56.90 268 ARG A O 1
ATOM 4093 N N . ILE B 1 251 ? 237.978 2.877 85.147 1.00 52.11 269 ILE A N 1
ATOM 4094 C CA . ILE B 1 251 ? 238.457 2.556 83.805 1.00 53.04 269 ILE A CA 1
ATOM 4095 C C . ILE B 1 251 ? 239.829 1.899 83.943 1.00 53.23 269 ILE A C 1
ATOM 4096 O O . ILE B 1 251 ? 240.542 2.181 84.901 1.00 52.89 269 ILE A O 1
ATOM 4101 N N . MET B 1 252 ? 240.162 0.971 83.047 1.00 51.57 270 MET A N 1
ATOM 4102 C CA . MET B 1 252 ? 241.445 0.273 83.108 1.00 51.91 270 MET A CA 1
ATOM 4103 C C . MET B 1 252 ? 242.540 0.930 82.281 1.00 53.07 270 MET A C 1
ATOM 4104 O O . MET B 1 252 ? 242.335 1.236 81.110 1.00 53.92 270 MET A O 1
ATOM 4109 N N . THR B 1 253 ? 243.731 1.067 82.854 1.00 55.60 271 THR A N 1
ATOM 4110 C CA . THR B 1 253 ? 244.815 1.748 82.153 1.00 56.80 271 THR A CA 1
ATOM 4111 C C . THR B 1 253 ? 245.434 0.752 81.194 1.00 57.79 271 THR A C 1
ATOM 4112 O O . THR B 1 253 ? 245.252 -0.456 81.358 1.00 57.42 271 THR A O 1
ATOM 4116 N N . PRO B 1 254 ? 246.186 1.237 80.199 1.00 59.09 272 PRO A N 1
ATOM 4117 C CA . PRO B 1 254 ? 246.722 0.301 79.211 1.00 60.20 272 PRO A CA 1
ATOM 4118 C C . PRO B 1 254 ? 247.791 -0.622 79.790 1.00 60.36 272 PRO A C 1
ATOM 4119 O O . PRO B 1 254 ? 248.140 -1.644 79.168 1.00 61.09 272 PRO A O 1
ATOM 4123 N N . GLU B 1 255 ? 248.234 -0.304 81.007 1.00 57.36 273 GLU A N 1
ATOM 4124 C CA . GLU B 1 255 ? 249.185 -1.138 81.726 1.00 57.45 273 GLU A CA 1
ATOM 4125 C C . GLU B 1 255 ? 248.474 -2.079 82.695 1.00 56.08 273 GLU A C 1
ATOM 4126 O O . GLU B 1 255 ? 249.107 -2.761 83.480 1.00 55.96 273 GLU A O 1
ATOM 4132 N N . GLY B 1 256 ? 247.158 -2.167 82.581 1.00 55.20 274 GLY A N 1
ATOM 4133 C CA . GLY B 1 256 ? 246.405 -3.174 83.310 1.00 54.09 274 GLY A CA 1
ATOM 4134 C C . GLY B 1 256 ? 245.942 -2.795 84.702 1.00 52.85 274 GLY A C 1
ATOM 4135 O O . GLY B 1 256 ? 245.222 -3.553 85.345 1.00 51.94 274 GLY A O 1
ATOM 4136 N N . LYS B 1 257 ? 246.335 -1.606 85.150 1.00 65.16 275 LYS A N 1
ATOM 4137 C CA . LYS B 1 257 ? 245.936 -1.090 86.456 1.00 64.18 275 LYS A CA 1
ATOM 4138 C C . LYS B 1 257 ? 244.528 -0.478 86.458 1.00 63.40 275 LYS A C 1
ATOM 4139 O O . LYS B 1 257 ? 244.030 -0.024 85.427 1.00 63.79 275 LYS A O 1
ATOM 4145 N N . TRP B 1 258 ? 243.900 -0.434 87.628 1.00 62.02 276 TRP A N 1
ATOM 4146 C CA . TRP B 1 258 ? 242.605 0.231 87.744 1.00 61.41 276 TRP A CA 1
ATOM 4147 C C . TRP B 1 258 ? 242.767 1.700 88.057 1.00 61.57 276 TRP A C 1
ATOM 4148 O O . TRP B 1 258 ? 243.389 2.089 89.050 1.00 61.50 276 TRP A O 1
ATOM 4159 N N . HIS B 1 259 ? 242.237 2.515 87.162 1.00 67.55 277 HIS A N 1
ATOM 4160 C CA . HIS B 1 259 ? 242.226 3.941 87.353 1.00 67.73 277 HIS A CA 1
ATOM 4161 C C . HIS B 1 259 ? 240.828 4.429 87.767 1.00 67.05 277 HIS A C 1
ATOM 4162 O O . HIS B 1 259 ? 239.868 4.322 86.984 1.00 67.07 277 HIS A O 1
ATOM 4169 N N . ALA B 1 260 ? 240.728 4.997 88.974 1.00 49.12 278 ALA A N 1
ATOM 4170 C CA . ALA B 1 260 ? 239.443 5.414 89.540 1.00 48.55 278 ALA A CA 1
ATOM 4171 C C . ALA B 1 260 ? 239.402 6.886 89.869 1.00 48.81 278 ALA A C 1
ATOM 4172 O O . ALA B 1 260 ? 240.381 7.443 90.353 1.00 49.13 278 ALA A O 1
ATOM 4174 N N . SER B 1 261 ? 238.250 7.505 89.641 1.00 48.74 279 SER A N 1
ATOM 4175 C CA . SER B 1 261 ? 238.065 8.907 89.977 1.00 49.00 279 SER A CA 1
ATOM 4176 C C . SER B 1 261 ? 236.664 9.171 90.538 1.00 48.60 279 SER A C 1
ATOM 4177 O O . SER B 1 261 ? 235.736 8.424 90.238 1.00 48.33 279 SER A O 1
ATOM 4180 N N . LYS B 1 262 ? 236.528 10.230 91.350 1.00 48.69 280 LYS A N 1
ATOM 4181 C CA . LYS B 1 262 ? 235.275 10.546 92.066 1.00 48.44 280 LYS A CA 1
ATOM 4182 C C . LYS B 1 262 ? 235.107 12.045 92.201 1.00 48.95 280 LYS A C 1
ATOM 4183 O O . LYS B 1 262 ? 236.025 12.722 92.647 1.00 49.24 280 LYS A O 1
ATOM 4189 N N . VAL B 1 263 ? 233.923 12.557 91.890 1.00 49.15 281 VAL A N 1
ATOM 4190 C CA . VAL B 1 263 ? 233.707 14.001 91.902 1.00 49.73 281 VAL A CA 1
ATOM 4191 C C . VAL B 1 263 ? 232.894 14.488 93.091 1.00 49.69 281 VAL A C 1
ATOM 4192 O O . VAL B 1 263 ? 231.845 13.947 93.416 1.00 49.44 281 VAL A O 1
ATOM 4196 N N . LEU B 1 264 ? 233.400 15.525 93.740 1.00 52.49 282 LEU A N 1
ATOM 4197 C CA . LEU B 1 264 ? 232.689 16.156 94.836 1.00 52.67 282 LEU A CA 1
ATOM 4198 C C . LEU B 1 264 ? 232.146 17.505 94.377 1.00 53.39 282 LEU A C 1
ATOM 4199 O O . LEU B 1 264 ? 232.910 18.400 94.029 1.00 53.87 282 LEU A O 1
ATOM 4204 N N . ARG B 1 265 ? 230.829 17.660 94.378 1.00 51.14 283 ARG A N 1
ATOM 4205 C CA . ARG B 1 265 ? 230.260 18.925 93.941 1.00 51.91 283 ARG A CA 1
ATOM 4206 C C . ARG B 1 265 ? 229.810 19.795 95.137 1.00 52.35 283 ARG A C 1
ATOM 4207 O O . ARG B 1 265 ? 229.158 19.300 96.062 1.00 52.16 283 ARG A O 1
ATOM 4215 N N . ILE B 1 266 ? 230.179 21.083 95.109 1.00 53.02 284 ILE A N 1
ATOM 4216 C CA . ILE B 1 266 ? 229.787 22.055 96.144 1.00 53.63 284 ILE A CA 1
ATOM 4217 C C . ILE B 1 266 ? 229.007 23.213 95.501 1.00 54.47 284 ILE A C 1
ATOM 4218 O O . ILE B 1 266 ? 229.563 23.926 94.679 1.00 54.84 284 ILE A O 1
ATOM 4223 N N . GLU B 1 267 ? 227.731 23.411 95.843 1.00 66.02 285 GLU A N 1
ATOM 4224 C CA . GLU B 1 267 ? 226.915 24.345 95.041 1.00 66.85 285 GLU A CA 1
ATOM 4225 C C . GLU B 1 267 ? 226.962 25.868 95.359 1.00 67.81 285 GLU A C 1
ATOM 4226 O O . GLU B 1 267 ? 227.688 26.592 94.685 1.00 68.10 285 GLU A O 1
ATOM 4232 N N . ASN B 1 268 ? 226.250 26.388 96.357 1.00 57.28 286 ASN A N 1
ATOM 4233 C CA . ASN B 1 268 ? 226.255 27.853 96.453 1.00 58.30 286 ASN A CA 1
ATOM 4234 C C . ASN B 1 268 ? 227.281 28.308 97.443 1.00 58.40 286 ASN A C 1
ATOM 4235 O O . ASN B 1 268 ? 226.983 28.556 98.609 1.00 58.82 286 ASN A O 1
ATOM 4240 N N . ILE B 1 269 ? 228.486 28.481 96.922 1.00 58.17 287 ILE A N 1
ATOM 4241 C CA . ILE B 1 269 ? 229.645 28.715 97.754 1.00 58.23 287 ILE A CA 1
ATOM 4242 C C . ILE B 1 269 ? 229.455 29.902 98.664 1.00 59.30 287 ILE A C 1
ATOM 4243 O O . ILE B 1 269 ? 229.104 30.997 98.244 1.00 60.13 287 ILE A O 1
ATOM 4248 N N . GLY B 1 270 ? 229.707 29.667 99.932 1.00 59.35 288 GLY A N 1
ATOM 4249 C CA . GLY B 1 270 ? 229.829 30.751 100.849 1.00 60.43 288 GLY A CA 1
ATOM 4250 C C . GLY B 1 270 ? 231.297 30.809 101.167 1.00 60.45 288 GLY A C 1
ATOM 4251 O O . GLY B 1 270 ? 232.160 30.167 100.549 1.00 59.72 288 GLY A O 1
ATOM 4252 N N . GLU B 1 271 ? 231.569 31.676 102.116 1.00 67.92 289 GLU A N 1
ATOM 4253 C CA . GLU B 1 271 ? 232.847 31.769 102.749 1.00 68.24 289 GLU A CA 1
ATOM 4254 C C . GLU B 1 271 ? 233.033 30.628 103.753 1.00 67.72 289 GLU A C 1
ATOM 4255 O O . GLU B 1 271 ? 234.161 30.280 104.126 1.00 67.69 289 GLU A O 1
ATOM 4261 N N . SER B 1 272 ? 231.927 30.006 104.155 1.00 60.91 290 SER A N 1
ATOM 4262 C CA . SER B 1 272 ? 232.041 28.850 105.023 1.00 60.39 290 SER A CA 1
ATOM 4263 C C . SER B 1 272 ? 232.819 27.781 104.238 1.00 59.20 290 SER A C 1
ATOM 4264 O O . SER B 1 272 ? 233.681 27.102 104.796 1.00 58.97 290 SER A O 1
ATOM 4267 N N . ASN B 1 273 ? 232.666 27.783 102.916 1.00 58.66 291 ASN A N 1
ATOM 4268 C CA . ASN B 1 273 ? 233.316 26.795 102.070 1.00 57.64 291 ASN A CA 1
ATOM 4269 C C . ASN B 1 273 ? 234.767 27.165 101.720 1.00 57.93 291 ASN A C 1
ATOM 4270 O O . ASN B 1 273 ? 235.395 26.546 100.850 1.00 57.31 291 ASN A O 1
ATOM 4275 N N . LEU B 1 274 ? 235.311 28.157 102.426 1.00 59.56 292 LEU A N 1
ATOM 4276 C CA . LEU B 1 274 ? 236.498 28.868 101.950 1.00 60.17 292 LEU A CA 1
ATOM 4277 C C . LEU B 1 274 ? 237.866 28.410 102.522 1.00 60.38 292 LEU A C 1
ATOM 4278 O O . LEU B 1 274 ? 238.746 28.101 101.727 1.00 60.14 292 LEU A O 1
ATOM 4283 N N . ASN B 1 275 ? 238.134 28.408 103.825 1.00 66.20 293 ASN A N 1
ATOM 4284 C CA . ASN B 1 275 ? 239.432 27.804 104.176 1.00 66.33 293 ASN A CA 1
ATOM 4285 C C . ASN B 1 275 ? 239.156 26.559 104.991 1.00 65.64 293 ASN A C 1
ATOM 4286 O O . ASN B 1 275 ? 239.280 26.533 106.239 1.00 66.30 293 ASN A O 1
ATOM 4291 N N . VAL B 1 276 ? 238.886 25.491 104.267 1.00 70.67 294 VAL A N 1
ATOM 4292 C CA . VAL B 1 276 ? 238.640 24.210 104.879 1.00 69.93 294 VAL A CA 1
ATOM 4293 C C . VAL B 1 276 ? 239.260 23.188 103.959 1.00 69.03 294 VAL A C 1
ATOM 4294 O O . VAL B 1 276 ? 239.183 23.343 102.746 1.00 68.65 294 VAL A O 1
ATOM 4298 N N . LEU B 1 277 ? 239.878 22.147 104.500 1.00 56.75 295 LEU A N 1
ATOM 4299 C CA . LEU B 1 277 ? 240.490 21.177 103.607 1.00 56.00 295 LEU A CA 1
ATOM 4300 C C . LEU B 1 277 ? 239.517 20.052 103.259 1.00 54.76 295 LEU A C 1
ATOM 4301 O O . LEU B 1 277 ? 239.105 19.287 104.117 1.00 54.45 295 LEU A O 1
ATOM 4306 N N . TYR B 1 278 ? 239.205 19.912 101.981 1.00 54.15 296 TYR A N 1
ATOM 4307 C CA . TYR B 1 278 ? 238.344 18.830 101.553 1.00 53.09 296 TYR A CA 1
ATOM 4308 C C . TYR B 1 278 ? 239.271 17.721 101.155 1.00 52.65 296 TYR A C 1
ATOM 4309 O O . TYR B 1 278 ? 240.056 17.866 100.219 1.00 52.82 296 TYR A O 1
ATOM 4318 N N . ASN B 1 279 ? 239.225 16.627 101.897 1.00 52.21 297 ASN A N 1
ATOM 4319 C CA . ASN B 1 279 ? 240.198 15.587 101.683 1.00 51.95 297 ASN A CA 1
ATOM 4320 C C . ASN B 1 279 ? 239.634 14.411 100.875 1.00 50.94 297 ASN A C 1
ATOM 4321 O O . ASN B 1 279 ? 238.573 13.894 101.191 1.00 50.39 297 ASN A O 1
ATOM 4326 N N . CYS B 1 280 ? 240.298 14.058 99.774 1.00 50.83 298 CYS A N 1
ATOM 4327 C CA . CYS B 1 280 ? 240.009 12.812 99.075 1.00 50.03 298 CYS A CA 1
ATOM 4328 C C . CYS B 1 280 ? 241.059 11.811 99.481 1.00 50.05 298 CYS A C 1
ATOM 4329 O O . CYS B 1 280 ? 242.232 12.142 99.516 1.00 50.75 298 CYS A O 1
ATOM 4332 N N . THR B 1 281 ? 240.633 10.595 99.796 1.00 49.37 299 THR A N 1
ATOM 4333 C CA . THR B 1 281 ? 241.554 9.556 100.178 1.00 49.39 299 THR A CA 1
ATOM 4334 C C . THR B 1 281 ? 241.343 8.267 99.367 1.00 48.69 299 THR A C 1
ATOM 4335 O O . THR B 1 281 ? 240.204 7.900 99.055 1.00 48.06 299 THR A O 1
ATOM 4339 N N . VAL B 1 282 ? 242.436 7.551 99.084 1.00 48.92 300 VAL A N 1
ATOM 4340 C CA . VAL B 1 282 ? 242.339 6.157 98.641 1.00 48.35 300 VAL A CA 1
ATOM 4341 C C . VAL B 1 282 ? 242.842 5.264 99.736 1.00 48.38 300 VAL A C 1
ATOM 4342 O O . VAL B 1 282 ? 243.924 5.482 100.271 1.00 49.10 300 VAL A O 1
ATOM 4346 N N . ALA B 1 283 ? 242.060 4.237 100.042 1.00 47.69 301 ALA A N 1
ATOM 4347 C CA . ALA B 1 283 ? 242.404 3.340 101.125 1.00 47.71 301 ALA A CA 1
ATOM 4348 C C . ALA B 1 283 ? 242.413 1.892 100.672 1.00 47.24 301 ALA A C 1
ATOM 4349 O O . ALA B 1 283 ? 241.467 1.402 100.070 1.00 46.62 301 ALA A O 1
ATOM 4351 N N . SER B 1 284 ? 243.518 1.222 100.955 1.00 47.67 302 SER A N 1
ATOM 4352 C CA . SER B 1 284 ? 243.648 -0.184 100.653 1.00 47.36 302 SER A CA 1
ATOM 4353 C C . SER B 1 284 ? 244.156 -0.917 101.868 1.00 47.63 302 SER A C 1
ATOM 4354 O O . SER B 1 284 ? 244.714 -0.321 102.787 1.00 48.26 302 SER A O 1
ATOM 4357 N N . THR B 1 285 ? 243.902 -2.215 101.877 1.00 47.20 303 THR A N 1
ATOM 4358 C CA . THR B 1 285 ? 244.568 -3.123 102.777 1.00 47.55 303 THR A CA 1
ATOM 4359 C C . THR B 1 285 ? 246.082 -3.029 102.564 1.00 48.51 303 THR A C 1
ATOM 4360 O O . THR B 1 285 ? 246.868 -3.346 103.458 1.00 49.17 303 THR A O 1
ATOM 4364 N N . GLY B 1 286 ? 246.477 -2.584 101.371 1.00 48.70 304 GLY A N 1
ATOM 4365 C CA . GLY B 1 286 ? 247.872 -2.418 101.025 1.00 49.73 304 GLY A CA 1
ATOM 4366 C C . GLY B 1 286 ? 248.524 -1.053 101.200 1.00 50.56 304 GLY A C 1
ATOM 4367 O O . GLY B 1 286 ? 249.735 -0.918 101.018 1.00 51.59 304 GLY A O 1
ATOM 4368 N N . GLY B 1 287 ? 247.755 -0.033 101.545 1.00 54.06 305 GLY A N 1
ATOM 4369 C CA . GLY B 1 287 ? 248.324 1.288 101.755 1.00 54.89 305 GLY A CA 1
ATOM 4370 C C . GLY B 1 287 ? 247.289 2.371 101.560 1.00 54.36 305 GLY A C 1
ATOM 4371 O O . GLY B 1 287 ? 246.194 2.092 101.083 1.00 53.41 305 GLY A O 1
ATOM 4372 N N . THR B 1 288 ? 247.629 3.609 101.905 1.00 51.24 306 THR A N 1
ATOM 4373 C CA . THR B 1 288 ? 246.697 4.713 101.704 1.00 50.87 306 THR A CA 1
ATOM 4374 C C . THR B 1 288 ? 247.438 5.948 101.238 1.00 51.77 306 THR A C 1
ATOM 4375 O O . THR B 1 288 ? 248.611 6.142 101.543 1.00 52.83 306 THR A O 1
ATOM 4379 N N . ASP B 1 289 ? 246.739 6.766 100.467 1.00 51.42 307 ASP A N 1
ATOM 4380 C CA . ASP B 1 289 ? 247.173 8.120 100.196 1.00 52.22 307 ASP A CA 1
ATOM 4381 C C . ASP B 1 289 ? 245.971 9.053 100.221 1.00 51.73 307 ASP A C 1
ATOM 4382 O O . ASP B 1 289 ? 244.870 8.683 99.814 1.00 50.80 307 ASP A O 1
ATOM 4387 N N . THR B 1 290 ? 246.205 10.283 100.655 1.00 52.48 308 THR A N 1
ATOM 4388 C CA . THR B 1 290 ? 245.138 11.265 100.765 1.00 52.21 308 THR A CA 1
ATOM 4389 C C . THR B 1 290 ? 245.645 12.636 100.249 1.00 53.10 308 THR A C 1
ATOM 4390 O O . THR B 1 290 ? 246.835 12.908 100.312 1.00 54.09 308 THR A O 1
ATOM 4394 N N . LYS B 1 291 ? 244.779 13.460 99.661 1.00 52.83 309 LYS A N 1
ATOM 4395 C CA . LYS B 1 291 ? 245.209 14.787 99.196 1.00 53.70 309 LYS A CA 1
ATOM 4396 C C . LYS B 1 291 ? 244.119 15.823 99.461 1.00 53.59 309 LYS A C 1
ATOM 4397 O O . LYS B 1 291 ? 242.928 15.514 99.386 1.00 52.74 309 LYS A O 1
ATOM 4403 N N . SER B 1 292 ? 244.532 17.047 99.785 1.00 54.56 310 SER A N 1
ATOM 4404 C CA . SER B 1 292 ? 243.604 18.108 100.197 1.00 54.68 310 SER A CA 1
ATOM 4405 C C . SER B 1 292 ? 243.387 19.142 99.109 1.00 54.96 310 SER A C 1
ATOM 4406 O O . SER B 1 292 ? 244.258 19.372 98.281 1.00 55.49 310 SER A O 1
ATOM 4409 N N . PHE B 1 293 ? 242.190 19.720 99.108 1.00 57.24 311 PHE A N 1
ATOM 4410 C CA . PHE B 1 293 ? 241.818 20.811 98.217 1.00 57.58 311 PHE A CA 1
ATOM 4411 C C . PHE B 1 293 ? 241.370 22.024 99.050 1.00 58.26 311 PHE A C 1
ATOM 4412 O O . PHE B 1 293 ? 240.495 21.897 99.899 1.00 57.95 311 PHE A O 1
ATOM 4420 N N . ILE B 1 294 ? 241.942 23.198 98.804 1.00 64.90 312 ILE A N 1
ATOM 4421 C CA . ILE B 1 294 ? 241.454 24.407 99.451 1.00 65.60 312 ILE A CA 1
ATOM 4422 C C . ILE B 1 294 ? 240.871 25.346 98.403 1.00 65.78 312 ILE A C 1
ATOM 4423 O O . ILE B 1 294 ? 241.487 25.586 97.363 1.00 66.08 312 ILE A O 1
ATOM 4428 N N . LEU B 1 295 ? 239.700 25.906 98.703 1.00 57.52 313 LEU A N 1
ATOM 4429 C CA . LEU B 1 295 ? 239.004 26.794 97.779 1.00 57.75 313 LEU A CA 1
ATOM 4430 C C . LEU B 1 295 ? 239.459 28.226 98.061 1.00 59.00 313 LEU A C 1
ATOM 4431 O O . LEU B 1 295 ? 239.473 28.664 99.212 1.00 59.56 313 LEU A O 1
ATOM 4436 N N . VAL B 1 296 ? 239.838 28.940 96.998 1.00 61.48 314 VAL A N 1
ATOM 4437 C CA . VAL B 1 296 ? 240.441 30.277 97.073 1.00 62.75 314 VAL A CA 1
ATOM 4438 C C . VAL B 1 296 ? 239.580 31.206 96.230 1.00 63.03 314 VAL A C 1
ATOM 4439 O O . VAL B 1 296 ? 238.851 30.714 95.365 1.00 62.32 314 VAL A O 1
ATOM 4443 N N . ARG B 1 297 ? 239.591 32.522 96.478 1.00 88.50 315 ARG A N 1
ATOM 4444 C CA . ARG B 1 297 ? 238.715 33.338 95.650 1.00 88.76 315 ARG A CA 1
ATOM 4445 C C . ARG B 1 297 ? 239.272 33.497 94.234 1.00 89.00 315 ARG A C 1
ATOM 4446 O O . ARG B 1 297 ? 238.875 32.746 93.344 1.00 88.25 315 ARG A O 1
ATOM 4454 N N . LYS B 1 298 ? 240.192 34.417 93.995 1.00 101.26 316 LYS A N 1
ATOM 4455 C CA . LYS B 1 298 ? 240.760 34.476 92.650 1.00 101.55 316 LYS A CA 1
ATOM 4456 C C . LYS B 1 298 ? 242.196 34.991 92.688 1.00 102.66 316 LYS A C 1
ATOM 4457 O O . LYS B 1 298 ? 243.119 34.295 92.266 1.00 102.59 316 LYS A O 1
ATOM 4463 N N . ALA B 1 299 ? 242.364 36.191 93.245 1.00 79.57 317 ALA A N 1
ATOM 4464 C CA . ALA B 1 299 ? 243.688 36.747 93.495 1.00 80.80 317 ALA A CA 1
ATOM 4465 C C . ALA B 1 299 ? 244.598 35.725 94.186 1.00 80.50 317 ALA A C 1
ATOM 4466 O O . ALA B 1 299 ? 244.237 35.141 95.226 1.00 79.85 317 ALA A O 1
ATOM 4468 N N . ASP B 1 300 ? 245.754 35.496 93.533 1.00 99.34 318 ASP A N 1
ATOM 4469 C CA . ASP B 1 300 ? 246.813 34.530 93.912 1.00 99.31 318 ASP A CA 1
ATOM 4470 C C . ASP B 1 300 ? 248.225 35.102 93.688 1.00 100.91 318 ASP A C 1
ATOM 4471 O O . ASP B 1 300 ? 249.181 34.355 93.432 1.00 101.09 318 ASP A O 1
ATOM 4476 N N . TYR C 2 1 ? 272.213 -26.518 106.297 1.00 60.50 1 TYR B N 1
ATOM 4477 C CA . TYR C 2 1 ? 270.966 -25.838 106.667 1.00 59.10 1 TYR B CA 1
ATOM 4478 C C . TYR C 2 1 ? 271.157 -24.457 107.386 1.00 56.50 1 TYR B C 1
ATOM 4479 O O . TYR C 2 1 ? 271.932 -24.349 108.341 1.00 56.29 1 TYR B O 1
ATOM 4488 N N . PHE C 2 2 ? 270.481 -23.412 106.887 1.00 60.56 2 PHE B N 1
ATOM 4489 C CA . PHE C 2 2 ? 270.237 -22.159 107.621 1.00 58.51 2 PHE B CA 1
ATOM 4490 C C . PHE C 2 2 ? 268.744 -22.045 107.928 1.00 58.72 2 PHE B C 1
ATOM 4491 O O . PHE C 2 2 ? 267.930 -22.319 107.041 1.00 59.51 2 PHE B O 1
ATOM 4499 N N . GLY C 2 3 ? 268.374 -21.609 109.141 1.00 42.02 3 GLY B N 1
ATOM 4500 C CA . GLY C 2 3 ? 266.961 -21.474 109.438 1.00 42.55 3 GLY B CA 1
ATOM 4501 C C . GLY C 2 3 ? 266.619 -20.205 110.192 1.00 41.15 3 GLY B C 1
ATOM 4502 O O . GLY C 2 3 ? 267.331 -19.768 111.095 1.00 40.45 3 GLY B O 1
ATOM 4503 N N . LYS C 2 4 ? 265.498 -19.601 109.816 1.00 48.60 4 LYS B N 1
ATOM 4504 C CA . LYS C 2 4 ? 265.194 -18.293 110.370 1.00 47.38 4 LYS B CA 1
ATOM 4505 C C . LYS C 2 4 ? 264.774 -18.344 111.839 1.00 48.37 4 LYS B C 1
ATOM 4506 O O . LYS C 2 4 ? 264.024 -19.213 112.232 1.00 50.28 4 LYS B O 1
ATOM 4512 N N . LEU C 2 5 ? 265.302 -17.387 112.604 1.00 46.55 5 LEU B N 1
ATOM 4513 C CA . LEU C 2 5 ? 265.053 -17.093 114.038 1.00 47.39 5 LEU B CA 1
ATOM 4514 C C . LEU C 2 5 ? 264.535 -15.648 114.101 1.00 46.46 5 LEU B C 1
ATOM 4515 O O . LEU C 2 5 ? 263.688 -15.314 113.305 1.00 46.39 5 LEU B O 1
ATOM 4520 N N . GLU C 2 6 ? 264.848 -14.839 115.105 1.00 55.34 6 GLU B N 1
ATOM 4521 C CA . GLU C 2 6 ? 264.200 -13.524 115.074 1.00 54.86 6 GLU B CA 1
ATOM 4522 C C . GLU C 2 6 ? 264.882 -12.336 114.336 1.00 52.76 6 GLU B C 1
ATOM 4523 O O . GLU C 2 6 ? 265.979 -12.420 113.733 1.00 51.44 6 GLU B O 1
ATOM 4529 N N . SER C 2 7 ? 264.113 -11.243 114.349 1.00 55.44 7 SER B N 1
ATOM 4530 C CA . SER C 2 7 ? 264.408 -10.044 113.589 1.00 53.92 7 SER B CA 1
ATOM 4531 C C . SER C 2 7 ? 264.412 -8.813 114.464 1.00 54.11 7 SER B C 1
ATOM 4532 O O . SER C 2 7 ? 263.664 -8.710 115.441 1.00 55.74 7 SER B O 1
ATOM 4535 N N . LYS C 2 8 ? 265.217 -7.851 114.055 1.00 35.23 8 LYS B N 1
ATOM 4536 C CA . LYS C 2 8 ? 265.286 -6.582 114.702 1.00 35.41 8 LYS B CA 1
ATOM 4537 C C . LYS C 2 8 ? 265.260 -5.497 113.614 1.00 34.32 8 LYS B C 1
ATOM 4538 O O . LYS C 2 8 ? 265.713 -5.730 112.503 1.00 33.12 8 LYS B O 1
ATOM 4544 N N . LEU C 2 9 ? 264.732 -4.318 113.917 1.00 33.89 9 LEU B N 1
ATOM 4545 C CA . LEU C 2 9 ? 264.829 -3.175 113.031 1.00 33.09 9 LEU B CA 1
ATOM 4546 C C . LEU C 2 9 ? 266.065 -2.423 113.407 1.00 32.35 9 LEU B C 1
ATOM 4547 O O . LEU C 2 9 ? 266.351 -2.273 114.579 1.00 33.17 9 LEU B O 1
ATOM 4552 N N . SER C 2 10 ? 266.779 -1.898 112.424 1.00 35.56 10 SER B N 1
ATOM 4553 C CA . SER C 2 10 ? 268.035 -1.229 112.716 1.00 35.04 10 SER B CA 1
ATOM 4554 C C . SER C 2 10 ? 268.400 -0.202 111.688 1.00 34.33 10 SER B C 1
ATOM 4555 O O . SER C 2 10 ? 267.942 -0.230 110.542 1.00 33.93 10 SER B O 1
ATOM 4558 N N . VAL C 2 11 ? 269.234 0.715 112.158 1.00 48.10 11 VAL B N 1
ATOM 4559 C CA . VAL C 2 11 ? 269.779 1.796 111.375 1.00 47.73 11 VAL B CA 1
ATOM 4560 C C . VAL C 2 11 ? 271.304 1.626 111.301 1.00 47.13 11 VAL B C 1
ATOM 4561 O O . VAL C 2 11 ? 272.000 1.789 112.304 1.00 47.75 11 VAL B O 1
ATOM 4565 N N . ILE C 2 12 ? 271.812 1.326 110.105 1.00 29.10 12 ILE B N 1
ATOM 4566 C CA . ILE C 2 12 ? 273.234 1.025 109.894 1.00 28.80 12 ILE B CA 1
ATOM 4567 C C . ILE C 2 12 ? 274.045 2.262 109.512 1.00 29.09 12 ILE B C 1
ATOM 4568 O O . ILE C 2 12 ? 273.621 3.055 108.683 1.00 29.07 12 ILE B O 1
ATOM 4573 N N . ARG C 2 13 ? 275.225 2.419 110.103 1.00 28.71 13 ARG B N 1
ATOM 4574 C CA . ARG C 2 13 ? 276.098 3.545 109.768 1.00 29.28 13 ARG B CA 1
ATOM 4575 C C . ARG C 2 13 ? 277.550 3.120 109.559 1.00 29.61 13 ARG B C 1
ATOM 4576 O O . ARG C 2 13 ? 277.999 2.130 110.118 1.00 29.74 13 ARG B O 1
ATOM 4584 N N . ASN C 2 14 ? 278.278 3.887 108.754 1.00 38.23 14 ASN B N 1
ATOM 4585 C CA . ASN C 2 14 ? 279.682 3.607 108.448 1.00 38.96 14 ASN B CA 1
ATOM 4586 C C . ASN C 2 14 ? 280.675 4.418 109.270 1.00 40.47 14 ASN B C 1
ATOM 4587 O O . ASN C 2 14 ? 280.289 5.254 110.075 1.00 40.97 14 ASN B O 1
ATOM 4592 N N . LEU C 2 15 ? 281.952 4.202 109.001 1.00 68.91 15 LEU B N 1
ATOM 4593 C CA . LEU C 2 15 ? 283.062 4.825 109.710 1.00 70.75 15 LEU B CA 1
ATOM 4594 C C . LEU C 2 15 ? 282.960 6.340 109.942 1.00 71.63 15 LEU B C 1
ATOM 4595 O O . LEU C 2 15 ? 283.649 6.880 110.782 1.00 73.29 15 LEU B O 1
ATOM 4600 N N . ASN C 2 16 ? 282.206 7.030 109.101 1.00 44.46 16 ASN B N 1
ATOM 4601 C CA . ASN C 2 16 ? 281.939 8.467 109.238 1.00 45.33 16 ASN B CA 1
ATOM 4602 C C . ASN C 2 16 ? 280.560 8.820 109.821 1.00 44.65 16 ASN B C 1
ATOM 4603 O O . ASN C 2 16 ? 280.145 9.982 109.768 1.00 45.34 16 ASN B O 1
ATOM 4608 N N . ASP C 2 17 ? 279.862 7.821 110.365 1.00 34.89 17 ASP B N 1
ATOM 4609 C CA . ASP C 2 17 ? 278.483 7.969 110.844 1.00 34.38 17 ASP B CA 1
ATOM 4610 C C . ASP C 2 17 ? 277.539 8.335 109.715 1.00 33.52 17 ASP B C 1
ATOM 4611 O O . ASP C 2 17 ? 276.521 8.963 109.948 1.00 33.78 17 ASP B O 1
ATOM 4616 N N . GLN C 2 18 ? 277.863 7.923 108.492 1.00 39.56 18 GLN B N 1
ATOM 4617 C CA . GLN C 2 18 ? 276.940 8.095 107.377 1.00 38.93 18 GLN B CA 1
ATOM 4618 C C . GLN C 2 18 ? 275.951 6.953 107.404 1.00 37.72 18 GLN B C 1
ATOM 4619 O O . GLN C 2 18 ? 276.324 5.796 107.571 1.00 37.10 18 GLN B O 1
ATOM 4625 N N . VAL C 2 19 ? 274.686 7.297 107.207 1.00 40.59 19 VAL B N 1
ATOM 4626 C CA . VAL C 2 19 ? 273.573 6.357 107.300 1.00 39.85 19 VAL B CA 1
ATOM 4627 C C . VAL C 2 19 ? 273.356 5.589 106.002 1.00 39.16 19 VAL B C 1
ATOM 4628 O O . VAL C 2 19 ? 273.451 6.142 104.906 1.00 39.51 19 VAL B O 1
ATOM 4632 N N . LEU C 2 20 ? 273.193 4.281 106.144 1.00 32.48 20 LEU B N 1
ATOM 4633 C CA . LEU C 2 20 ? 272.819 3.423 105.044 1.00 32.09 20 LEU B CA 1
ATOM 4634 C C . LEU C 2 20 ? 271.337 3.579 104.706 1.00 32.41 20 LEU B C 1
ATOM 4635 O O . LEU C 2 20 ? 270.483 3.544 105.583 1.00 32.60 20 LEU B O 1
ATOM 4640 N N . PHE C 2 21 ? 271.034 3.677 103.417 1.00 39.22 21 PHE B N 1
ATOM 4641 C CA . PHE C 2 21 ? 269.652 3.711 102.951 1.00 39.87 21 PHE B CA 1
ATOM 4642 C C . PHE C 2 21 ? 269.586 3.158 101.543 1.00 40.20 21 PHE B C 1
ATOM 4643 O O . PHE C 2 21 ? 270.611 2.917 100.924 1.00 40.02 21 PHE B O 1
ATOM 4651 N N . ILE C 2 22 ? 268.377 2.877 101.079 1.00 35.71 22 ILE B N 1
ATOM 4652 C CA . ILE C 2 22 ? 268.179 2.405 99.720 1.00 36.47 22 ILE B CA 1
ATOM 4653 C C . ILE C 2 22 ? 267.686 3.549 98.833 1.00 37.88 22 ILE B C 1
ATOM 4654 O O . ILE C 2 22 ? 266.735 4.235 99.177 1.00 38.65 22 ILE B O 1
ATOM 4659 N N . ASP C 2 23 ? 268.317 3.762 97.685 1.00 43.28 23 ASP B N 1
ATOM 4660 C CA . ASP C 2 23 ? 267.959 4.949 96.906 1.00 44.81 23 ASP B CA 1
ATOM 4661 C C . ASP C 2 23 ? 266.797 4.671 95.928 1.00 46.53 23 ASP B C 1
ATOM 4662 O O . ASP C 2 23 ? 266.344 3.537 95.814 1.00 46.52 23 ASP B O 1
ATOM 4667 N N . GLN C 2 24 ? 266.293 5.715 95.273 1.00 41.38 24 GLN B N 1
ATOM 4668 C CA . GLN C 2 24 ? 265.222 5.574 94.292 1.00 43.50 24 GLN B CA 1
ATOM 4669 C C . GLN C 2 24 ? 265.496 4.423 93.327 1.00 43.92 24 GLN B C 1
ATOM 4670 O O . GLN C 2 24 ? 264.592 3.675 92.989 1.00 45.00 24 GLN B O 1
ATOM 4676 N N . GLY C 2 25 ? 266.751 4.292 92.914 1.00 49.41 25 GLY B N 1
ATOM 4677 C CA . GLY C 2 25 ? 267.240 3.203 92.082 1.00 49.85 25 GLY B CA 1
ATOM 4678 C C . GLY C 2 25 ? 267.555 1.836 92.696 1.00 48.31 25 GLY B C 1
ATOM 4679 O O . GLY C 2 25 ? 268.184 0.998 92.031 1.00 48.75 25 GLY B O 1
ATOM 4680 N N . ASN C 2 26 ? 267.194 1.641 93.975 1.00 45.08 26 ASN B N 1
ATOM 4681 C CA . ASN C 2 26 ? 267.396 0.376 94.733 1.00 43.72 26 ASN B CA 1
ATOM 4682 C C . ASN C 2 26 ? 268.887 0.104 94.979 1.00 42.47 26 ASN B C 1
ATOM 4683 O O . ASN C 2 26 ? 269.346 -1.027 94.939 1.00 42.23 26 ASN B O 1
ATOM 4688 N N . ARG C 2 27 ? 269.652 1.163 95.176 1.00 41.09 27 ARG B N 1
ATOM 4689 C CA . ARG C 2 27 ? 271.071 1.001 95.356 1.00 40.36 27 ARG B CA 1
ATOM 4690 C C . ARG C 2 27 ? 271.428 1.354 96.786 1.00 38.75 27 ARG B C 1
ATOM 4691 O O . ARG C 2 27 ? 271.015 2.395 97.279 1.00 38.62 27 ARG B O 1
ATOM 4699 N N . PRO C 2 28 ? 272.148 0.469 97.495 1.00 38.04 28 PRO B N 1
ATOM 4700 C CA . PRO C 2 28 ? 272.443 0.866 98.877 1.00 36.87 28 PRO B CA 1
ATOM 4701 C C . PRO C 2 28 ? 273.534 1.943 98.933 1.00 37.02 28 PRO B C 1
ATOM 4702 O O . PRO C 2 28 ? 274.654 1.738 98.476 1.00 37.45 28 PRO B O 1
ATOM 4706 N N . LEU C 2 29 ? 273.217 3.087 99.519 1.00 29.85 29 LEU B N 1
ATOM 4707 C CA . LEU C 2 29 ? 274.163 4.189 99.566 1.00 30.29 29 LEU B CA 1
ATOM 4708 C C . LEU C 2 29 ? 274.344 4.705 100.990 1.00 29.70 29 LEU B C 1
ATOM 4709 O O . LEU C 2 29 ? 273.649 4.286 101.898 1.00 29.02 29 LEU B O 1
ATOM 4714 N N . PHE C 2 30 ? 275.277 5.632 101.157 1.00 37.54 30 PHE B N 1
ATOM 4715 C CA . PHE C 2 30 ? 275.579 6.221 102.443 1.00 37.43 30 PHE B CA 1
ATOM 4716 C C . PHE C 2 30 ? 275.500 7.743 102.335 1.00 38.48 30 PHE B C 1
ATOM 4717 O O . PHE C 2 30 ? 275.955 8.329 101.348 1.00 39.41 30 PHE B O 1
ATOM 4725 N N . GLU C 2 31 ? 274.955 8.388 103.364 1.00 50.02 31 GLU B N 1
ATOM 4726 C CA . GLU C 2 31 ? 274.865 9.851 103.389 1.00 51.26 31 GLU B CA 1
ATOM 4727 C C . GLU C 2 31 ? 274.719 10.368 104.835 1.00 51.59 31 GLU B C 1
ATOM 4728 O O . GLU C 2 31 ? 274.172 9.667 105.695 1.00 50.89 31 GLU B O 1
ATOM 4734 N N . ASP C 2 32 ? 275.252 11.561 105.116 1.00 55.99 32 ASP B N 1
ATOM 4735 C CA . ASP C 2 32 ? 274.984 12.257 106.392 1.00 56.85 32 ASP B CA 1
ATOM 4736 C C . ASP C 2 32 ? 273.488 12.463 106.563 1.00 57.07 32 ASP B C 1
ATOM 4737 O O . ASP C 2 32 ? 272.796 12.866 105.635 1.00 57.47 32 ASP B O 1
ATOM 4742 N N . MET C 2 33 ? 272.984 12.255 107.762 1.00 35.28 33 MET B N 1
ATOM 4743 C CA . MET C 2 33 ? 271.585 12.534 108.001 1.00 35.97 33 MET B CA 1
ATOM 4744 C C . MET C 2 33 ? 271.477 13.020 109.411 1.00 37.23 33 MET B C 1
ATOM 4745 O O . MET C 2 33 ? 272.222 12.569 110.265 1.00 36.97 33 MET B O 1
ATOM 4750 N N . THR C 2 34 ? 270.627 14.013 109.645 1.00 44.19 34 THR B N 1
ATOM 4751 C CA . THR C 2 34 ? 270.289 14.353 111.014 1.00 45.68 34 THR B CA 1
ATOM 4752 C C . THR C 2 34 ? 269.321 13.249 111.440 1.00 44.99 34 THR B C 1
ATOM 4753 O O . THR C 2 34 ? 268.892 12.445 110.601 1.00 43.61 34 THR B O 1
ATOM 4757 N N . ASP C 2 35 ? 268.933 13.239 112.713 1.00 51.42 35 ASP B N 1
ATOM 4758 C CA . ASP C 2 35 ? 267.999 12.230 113.229 1.00 51.20 35 ASP B CA 1
ATOM 4759 C C . ASP C 2 35 ? 266.633 12.410 112.572 1.00 51.91 35 ASP B C 1
ATOM 4760 O O . ASP C 2 35 ? 265.857 11.455 112.438 1.00 51.32 35 ASP B O 1
ATOM 4765 N N . SER C 2 36 ? 266.336 13.663 112.228 1.00 59.69 36 SER B N 1
ATOM 4766 C CA . SER C 2 36 ? 265.101 14.016 111.560 1.00 60.87 36 SER B CA 1
ATOM 4767 C C . SER C 2 36 ? 265.133 13.540 110.091 1.00 59.16 36 SER B C 1
ATOM 4768 O O . SER C 2 36 ? 264.095 13.144 109.540 1.00 59.48 36 SER B O 1
ATOM 4771 N N . ASP C 2 37 ? 266.327 13.526 109.482 1.00 43.44 37 ASP B N 1
ATOM 4772 C CA . ASP C 2 37 ? 266.509 13.022 108.112 1.00 41.99 37 ASP B CA 1
ATOM 4773 C C . ASP C 2 37 ? 266.438 11.491 108.087 1.00 40.16 37 ASP B C 1
ATOM 4774 O O . ASP C 2 37 ? 265.860 10.892 107.185 1.00 39.74 37 ASP B O 1
ATOM 4779 N N . SER C 2 38 ? 266.962 10.870 109.135 1.00 49.00 38 SER B N 1
ATOM 4780 C CA . SER C 2 38 ? 266.990 9.413 109.225 1.00 47.46 38 SER B CA 1
ATOM 4781 C C . SER C 2 38 ? 265.589 8.914 109.553 1.00 48.38 38 SER B C 1
ATOM 4782 O O . SER C 2 38 ? 265.157 7.856 109.101 1.00 47.60 38 SER B O 1
ATOM 4785 N N . ARG C 2 39 ? 264.858 9.721 110.298 1.00 40.60 39 ARG B N 1
ATOM 4786 C CA . ARG C 2 39 ? 263.497 9.384 110.632 1.00 42.02 39 ARG B CA 1
ATOM 4787 C C . ARG C 2 39 ? 262.552 9.565 109.455 1.00 42.77 39 ARG B C 1
ATOM 4788 O O . ARG C 2 39 ? 261.710 8.715 109.209 1.00 42.96 39 ARG B O 1
ATOM 4796 N N . ASP C 2 40 ? 262.715 10.659 108.713 1.00 41.24 40 ASP B N 1
ATOM 4797 C CA . ASP C 2 40 ? 261.795 10.957 107.624 1.00 42.47 40 ASP B CA 1
ATOM 4798 C C . ASP C 2 40 ? 262.144 10.315 106.295 1.00 40.96 40 ASP B C 1
ATOM 4799 O O . ASP C 2 40 ? 261.339 10.359 105.373 1.00 42.10 40 ASP B O 1
ATOM 4804 N N . ASN C 2 41 ? 263.286 9.646 106.200 1.00 48.56 41 ASN B N 1
ATOM 4805 C CA . ASN C 2 41 ? 263.552 8.871 104.994 1.00 47.40 41 ASN B CA 1
ATOM 4806 C C . ASN C 2 41 ? 263.133 7.409 105.195 1.00 46.61 41 ASN B C 1
ATOM 4807 O O . ASN C 2 41 ? 263.320 6.587 104.322 1.00 45.78 41 ASN B O 1
ATOM 4812 N N . ALA C 2 42 ? 262.531 7.097 106.338 1.00 38.92 42 ALA B N 1
ATOM 4813 C CA . ALA C 2 42 ? 261.972 5.766 106.566 1.00 38.67 42 ALA B CA 1
ATOM 4814 C C . ALA C 2 42 ? 260.778 5.528 105.656 1.00 40.18 42 ALA B C 1
ATOM 4815 O O . ALA C 2 42 ? 260.028 6.441 105.392 1.00 42.05 42 ALA B O 1
ATOM 4817 N N . PRO C 2 43 ? 260.590 4.300 105.159 1.00 45.70 43 PRO B N 1
ATOM 4818 C CA . PRO C 2 43 ? 261.204 3.006 105.465 1.00 44.04 43 PRO B CA 1
ATOM 4819 C C . PRO C 2 43 ? 262.582 2.719 104.825 1.00 42.05 43 PRO B C 1
ATOM 4820 O O . PRO C 2 43 ? 263.115 1.659 105.126 1.00 40.90 43 PRO B O 1
ATOM 4824 N N . ARG C 2 44 ? 263.127 3.584 103.974 1.00 37.68 44 ARG B N 1
ATOM 4825 C CA . ARG C 2 44 ? 264.392 3.308 103.293 1.00 36.24 44 ARG B CA 1
ATOM 4826 C C . ARG C 2 44 ? 265.602 3.329 104.197 1.00 34.83 44 ARG B C 1
ATOM 4827 O O . ARG C 2 44 ? 266.647 2.827 103.829 1.00 33.76 44 ARG B O 1
ATOM 4835 N N . THR C 2 45 ? 265.467 3.943 105.364 1.00 37.59 45 THR B N 1
ATOM 4836 C CA . THR C 2 45 ? 266.527 3.910 106.366 1.00 36.66 45 THR B CA 1
ATOM 4837 C C . THR C 2 45 ? 266.431 2.802 107.398 1.00 36.32 45 THR B C 1
ATOM 4838 O O . THR C 2 45 ? 267.339 2.637 108.212 1.00 35.73 45 THR B O 1
ATOM 4842 N N . ILE C 2 46 ? 265.311 2.096 107.416 1.00 40.86 46 ILE B N 1
ATOM 4843 C CA . ILE C 2 46 ? 265.106 1.101 108.448 1.00 40.93 46 ILE B CA 1
ATOM 4844 C C . ILE C 2 46 ? 265.342 -0.296 107.883 1.00 40.15 46 ILE B C 1
ATOM 4845 O O . ILE C 2 46 ? 264.529 -0.800 107.124 1.00 40.72 46 ILE B O 1
ATOM 4850 N N . PHE C 2 47 ? 266.477 -0.887 108.251 1.00 44.54 47 PHE B N 1
ATOM 4851 C CA . PHE C 2 47 ? 266.844 -2.233 107.816 1.00 44.00 47 PHE B CA 1
ATOM 4852 C C . PHE C 2 47 ? 266.444 -3.364 108.764 1.00 44.49 47 PHE B C 1
ATOM 4853 O O . PHE C 2 47 ? 266.676 -3.296 109.976 1.00 44.74 47 PHE B O 1
ATOM 4861 N N . ILE C 2 48 ? 265.867 -4.420 108.198 1.00 33.91 48 ILE B N 1
ATOM 4862 C CA . ILE C 2 48 ? 265.523 -5.558 109.019 1.00 34.57 48 ILE B CA 1
ATOM 4863 C C . ILE C 2 48 ? 266.725 -6.482 109.028 1.00 33.82 48 ILE B C 1
ATOM 4864 O O . ILE C 2 48 ? 267.268 -6.838 107.978 1.00 33.32 48 ILE B O 1
ATOM 4869 N N . ILE C 2 49 ? 267.185 -6.803 110.227 1.00 29.92 49 ILE B N 1
ATOM 4870 C CA . ILE C 2 49 ? 268.238 -7.772 110.372 1.00 29.67 49 ILE B CA 1
ATOM 4871 C C . ILE C 2 49 ? 267.598 -9.011 110.957 1.00 30.79 49 ILE B C 1
ATOM 4872 O O . ILE C 2 49 ? 267.016 -8.970 112.018 1.00 31.70 49 ILE B O 1
ATOM 4877 N N . SER C 2 50 ? 267.655 -10.103 110.209 1.00 30.98 50 SER B N 1
ATOM 4878 C CA . SER C 2 50 ? 267.031 -11.355 110.599 1.00 32.25 50 SER B CA 1
ATOM 4879 C C . SER C 2 50 ? 268.106 -12.348 110.879 1.00 32.43 50 SER B C 1
ATOM 4880 O O . SER C 2 50 ? 269.054 -12.456 110.120 1.00 31.80 50 SER B O 1
ATOM 4883 N N . MET C 2 51 ? 267.954 -13.082 111.971 1.00 33.59 51 MET B N 1
ATOM 4884 C CA . MET C 2 51 ? 268.991 -13.991 112.406 1.00 34.11 51 MET B CA 1
ATOM 4885 C C . MET C 2 51 ? 268.678 -15.428 111.993 1.00 35.30 51 MET B C 1
ATOM 4886 O O . MET C 2 51 ? 267.521 -15.819 111.864 1.00 36.17 51 MET B O 1
ATOM 4891 N N . TYR C 2 52 ? 269.729 -16.199 111.752 1.00 35.59 52 TYR B N 1
ATOM 4892 C CA . TYR C 2 52 ? 269.561 -17.576 111.325 1.00 36.94 52 TYR B CA 1
ATOM 4893 C C . TYR C 2 52 ? 270.389 -18.513 112.158 1.00 38.25 52 TYR B C 1
ATOM 4894 O O . TYR C 2 52 ? 271.476 -18.164 112.604 1.00 37.95 52 TYR B O 1
ATOM 4903 N N . LYS C 2 53 ? 269.848 -19.699 112.396 1.00 43.99 53 LYS B N 1
ATOM 4904 C CA . LYS C 2 53 ? 270.642 -20.792 112.926 1.00 45.62 53 LYS B CA 1
ATOM 4905 C C . LYS C 2 53 ? 271.462 -21.424 111.789 1.00 45.87 53 LYS B C 1
ATOM 4906 O O . LYS C 2 53 ? 271.031 -21.441 110.637 1.00 45.48 53 LYS B O 1
ATOM 4912 N N . ASP C 2 54 ? 272.669 -21.878 112.121 1.00 49.71 54 ASP B N 1
ATOM 4913 C CA . ASP C 2 54 ? 273.585 -22.475 111.155 1.00 50.39 54 ASP B CA 1
ATOM 4914 C C . ASP C 2 54 ? 274.112 -23.826 111.637 1.00 52.92 54 ASP B C 1
ATOM 4915 O O . ASP C 2 54 ? 274.498 -23.970 112.788 1.00 53.83 54 ASP B O 1
ATOM 4920 N N . SER C 2 55 ? 274.122 -24.809 110.746 1.00 64.78 55 SER B N 1
ATOM 4921 C CA . SER C 2 55 ? 274.682 -26.132 111.008 1.00 67.47 55 SER B CA 1
ATOM 4922 C C . SER C 2 55 ? 276.196 -26.073 111.199 1.00 68.17 55 SER B C 1
ATOM 4923 O O . SER C 2 55 ? 276.769 -26.931 111.824 1.00 70.39 55 SER B O 1
ATOM 4926 N N . GLN C 2 56 ? 276.857 -25.095 110.611 1.00 49.17 56 GLN B N 1
ATOM 4927 C CA . GLN C 2 56 ? 278.286 -24.917 110.793 1.00 49.97 56 GLN B CA 1
ATOM 4928 C C . GLN C 2 56 ? 278.473 -23.487 111.240 1.00 47.77 56 GLN B C 1
ATOM 4929 O O . GLN C 2 56 ? 278.810 -22.621 110.430 1.00 46.36 56 GLN B O 1
ATOM 4935 N N . PRO C 2 57 ? 278.260 -23.225 112.541 1.00 70.04 57 PRO B N 1
ATOM 4936 C CA . PRO C 2 57 ? 278.159 -21.819 112.975 1.00 67.95 57 PRO B CA 1
ATOM 4937 C C . PRO C 2 57 ? 279.466 -21.011 112.864 1.00 67.80 57 PRO B C 1
ATOM 4938 O O . PRO C 2 57 ? 280.494 -21.376 113.438 1.00 69.73 57 PRO B O 1
ATOM 4942 N N . ARG C 2 58 ? 279.411 -19.933 112.091 1.00 77.12 58 ARG B N 1
ATOM 4943 C CA . ARG C 2 58 ? 280.586 -19.120 111.823 1.00 77.04 58 ARG B CA 1
ATOM 4944 C C . ARG C 2 58 ? 280.499 -17.709 112.388 1.00 75.41 58 ARG B C 1
ATOM 4945 O O . ARG C 2 58 ? 281.359 -16.872 112.111 1.00 75.19 58 ARG B O 1
ATOM 4953 N N . GLY C 2 59 ? 279.469 -17.424 113.165 1.00 48.78 59 GLY B N 1
ATOM 4954 C CA . GLY C 2 59 ? 279.341 -16.113 113.766 1.00 47.59 59 GLY B CA 1
ATOM 4955 C C . GLY C 2 59 ? 277.865 -15.922 113.980 1.00 46.37 59 GLY B C 1
ATOM 4956 O O . GLY C 2 59 ? 277.116 -16.877 114.067 1.00 46.97 59 GLY B O 1
ATOM 4957 N N . MET C 2 60 ? 277.416 -14.689 113.968 1.00 40.59 60 MET B N 1
ATOM 4958 C CA . MET C 2 60 ? 275.987 -14.495 113.906 1.00 39.56 60 MET B CA 1
ATOM 4959 C C . MET C 2 60 ? 275.528 -14.438 112.425 1.00 38.31 60 MET B C 1
ATOM 4960 O O . MET C 2 60 ? 275.759 -13.457 111.712 1.00 37.13 60 MET B O 1
ATOM 4965 N N . ALA C 2 61 ? 274.870 -15.501 111.966 1.00 35.45 61 ALA B N 1
ATOM 4966 C CA . ALA C 2 61 ? 274.325 -15.527 110.602 1.00 34.70 61 ALA B CA 1
ATOM 4967 C C . ALA C 2 61 ? 273.083 -14.639 110.476 1.00 33.53 61 ALA B C 1
ATOM 4968 O O . ALA C 2 61 ? 272.162 -14.740 111.307 1.00 33.91 61 ALA B O 1
ATOM 4970 N N . VAL C 2 62 ? 273.040 -13.812 109.421 1.00 32.14 62 VAL B N 1
ATOM 4971 C CA . VAL C 2 62 ? 271.950 -12.853 109.221 1.00 31.23 62 VAL B CA 1
ATOM 4972 C C . VAL C 2 62 ? 271.591 -12.560 107.777 1.00 30.78 62 VAL B C 1
ATOM 4973 O O . VAL C 2 62 ? 272.379 -12.758 106.884 1.00 30.89 62 VAL B O 1
ATOM 4977 N N . THR C 2 63 ? 270.371 -12.102 107.548 1.00 33.38 63 THR B N 1
ATOM 4978 C CA . THR C 2 63 ? 270.048 -11.480 106.285 1.00 33.02 63 THR B CA 1
ATOM 4979 C C . THR C 2 63 ? 269.773 -10.038 106.547 1.00 32.14 63 THR B C 1
ATOM 4980 O O . THR C 2 63 ? 269.420 -9.676 107.647 1.00 32.09 63 THR B O 1
ATOM 4984 N N . ILE C 2 64 ? 269.836 -9.225 105.511 1.00 29.67 64 ILE B N 1
ATOM 4985 C CA . ILE C 2 64 ? 269.538 -7.823 105.686 1.00 29.07 64 ILE B CA 1
ATOM 4986 C C . ILE C 2 64 ? 268.438 -7.437 104.729 1.00 29.55 64 ILE B C 1
ATOM 4987 O O . ILE C 2 64 ? 268.527 -7.693 103.542 1.00 29.95 64 ILE B O 1
ATOM 4992 N N . SER C 2 65 ? 267.370 -6.862 105.265 1.00 33.46 65 SER B N 1
ATOM 4993 C CA . SER C 2 65 ? 266.265 -6.430 104.433 1.00 34.26 65 SER B CA 1
ATOM 4994 C C . SER C 2 65 ? 265.807 -5.011 104.727 1.00 34.23 65 SER B C 1
ATOM 4995 O O . SER C 2 65 ? 265.927 -4.513 105.851 1.00 33.91 65 SER B O 1
ATOM 4998 N N . VAL C 2 66 ? 265.244 -4.392 103.690 1.00 49.59 66 VAL B N 1
ATOM 4999 C CA . VAL C 2 66 ? 264.475 -3.155 103.788 1.00 50.20 66 VAL B CA 1
ATOM 5000 C C . VAL C 2 66 ? 263.137 -3.315 103.139 1.00 51.89 66 VAL B C 1
ATOM 5001 O O . VAL C 2 66 ? 262.911 -4.252 102.371 1.00 52.54 66 VAL B O 1
ATOM 5005 N N . LYS C 2 67 ? 262.236 -2.411 103.482 1.00 39.13 67 LYS B N 1
ATOM 5006 C CA . LYS C 2 67 ? 260.935 -2.385 102.860 1.00 41.13 67 LYS B CA 1
ATOM 5007 C C . LYS C 2 67 ? 260.835 -1.058 102.127 1.00 41.71 67 LYS B C 1
ATOM 5008 O O . LYS C 2 67 ? 260.595 -0.042 102.740 1.00 42.02 67 LYS B O 1
ATOM 5014 N N . SER C 2 68 ? 261.055 -1.057 100.817 1.00 54.67 68 SER B N 1
ATOM 5015 C CA . SER C 2 68 ? 260.961 0.163 100.002 1.00 55.55 68 SER B CA 1
ATOM 5016 C C . SER C 2 68 ? 259.522 0.471 99.615 1.00 58.14 68 SER B C 1
ATOM 5017 O O . SER C 2 68 ? 258.906 1.441 100.070 1.00 59.15 68 SER B O 1
ATOM 5020 N N . GLU C 2 69 ? 259.049 -0.339 98.685 1.00 68.39 69 GLU B N 1
ATOM 5021 C CA . GLU C 2 69 ? 257.654 -0.424 98.290 1.00 71.20 69 GLU B CA 1
ATOM 5022 C C . GLU C 2 69 ? 257.284 -1.885 98.539 1.00 71.49 69 GLU B C 1
ATOM 5023 O O . GLU C 2 69 ? 256.218 -2.216 99.065 1.00 73.12 69 GLU B O 1
ATOM 5029 N N . LYS C 2 70 ? 258.188 -2.760 98.125 1.00 69.77 70 LYS B N 1
ATOM 5030 C CA . LYS C 2 70 ? 258.166 -4.154 98.541 1.00 69.52 70 LYS B CA 1
ATOM 5031 C C . LYS C 2 70 ? 259.426 -4.424 99.361 1.00 66.72 70 LYS B C 1
ATOM 5032 O O . LYS C 2 70 ? 260.238 -3.519 99.601 1.00 65.16 70 LYS B O 1
ATOM 5038 N N . ILE C 2 71 ? 259.555 -5.637 99.863 1.00 39.98 71 ILE B N 1
ATOM 5039 C CA . ILE C 2 71 ? 260.739 -6.014 100.609 1.00 37.74 71 ILE B CA 1
ATOM 5040 C C . ILE C 2 71 ? 261.865 -6.468 99.696 1.00 36.98 71 ILE B C 1
ATOM 5041 O O . ILE C 2 71 ? 261.630 -7.077 98.652 1.00 38.39 71 ILE B O 1
ATOM 5046 N N . SER C 2 72 ? 263.089 -6.144 100.085 1.00 44.01 72 SER B N 1
ATOM 5047 C CA . SER C 2 72 ? 264.257 -6.446 99.282 1.00 43.45 72 SER B CA 1
ATOM 5048 C C . SER C 2 72 ? 265.335 -6.990 100.200 1.00 41.91 72 SER B C 1
ATOM 5049 O O . SER C 2 72 ? 265.470 -6.558 101.335 1.00 40.88 72 SER B O 1
ATOM 5052 N N . THR C 2 73 ? 266.027 -8.018 99.749 1.00 33.17 73 THR B N 1
ATOM 5053 C CA . THR C 2 73 ? 267.067 -8.602 100.557 1.00 32.10 73 THR B CA 1
ATOM 5054 C C . THR C 2 73 ? 268.421 -8.419 99.893 1.00 31.71 73 THR B C 1
ATOM 5055 O O . THR C 2 73 ? 268.562 -8.611 98.700 1.00 32.75 73 THR B O 1
ATOM 5059 N N . LEU C 2 74 ? 269.415 -8.058 100.694 1.00 30.50 74 LEU B N 1
ATOM 5060 C CA . LEU C 2 74 ? 270.759 -7.772 100.223 1.00 30.28 74 LEU B CA 1
ATOM 5061 C C . LEU C 2 74 ? 271.427 -9.040 99.746 1.00 31.22 74 LEU B C 1
ATOM 5062 O O . LEU C 2 74 ? 271.351 -10.066 100.406 1.00 31.38 74 LEU B O 1
ATOM 5067 N N . SER C 2 75 ? 272.065 -8.983 98.580 1.00 36.57 75 SER B N 1
ATOM 5068 C CA . SER C 2 75 ? 272.730 -10.161 98.029 1.00 37.88 75 SER B CA 1
ATOM 5069 C C . SER C 2 75 ? 274.166 -9.850 97.689 1.00 38.17 75 SER B C 1
ATOM 5070 O O . SER C 2 75 ? 274.507 -8.702 97.422 1.00 37.76 75 SER B O 1
ATOM 5073 N N . SER C 2 76 ? 275.007 -10.873 97.782 1.00 44.97 76 SER B N 1
ATOM 5074 C CA . SER C 2 76 ? 276.408 -10.795 97.377 1.00 45.89 76 SER B CA 1
ATOM 5075 C C . SER C 2 76 ? 276.692 -11.515 96.056 1.00 48.17 76 SER B C 1
ATOM 5076 O O . SER C 2 76 ? 277.842 -11.690 95.687 1.00 49.46 76 SER B O 1
ATOM 5079 N N . GLU C 2 77 ? 275.655 -11.952 95.359 1.00 42.97 77 GLU B N 1
ATOM 5080 C CA . GLU C 2 77 ? 275.835 -12.708 94.122 1.00 45.49 77 GLU B CA 1
ATOM 5081 C C . GLU C 2 77 ? 276.836 -12.081 93.128 1.00 46.88 77 GLU B C 1
ATOM 5082 O O . GLU C 2 77 ? 276.785 -10.892 92.827 1.00 46.25 77 GLU B O 1
ATOM 5088 N N . ASN C 2 78 ? 277.728 -12.926 92.626 1.00 44.70 78 ASN B N 1
ATOM 5089 C CA . ASN C 2 78 ? 278.800 -12.546 91.720 1.00 46.61 78 ASN B CA 1
ATOM 5090 C C . ASN C 2 78 ? 279.650 -11.399 92.260 1.00 45.28 78 ASN B C 1
ATOM 5091 O O . ASN C 2 78 ? 280.036 -10.478 91.526 1.00 46.05 78 ASN B O 1
ATOM 5096 N N . LYS C 2 79 ? 279.956 -11.509 93.551 1.00 43.60 79 LYS B N 1
ATOM 5097 C CA . LYS C 2 79 ? 280.852 -10.607 94.277 1.00 42.59 79 LYS B CA 1
ATOM 5098 C C . LYS C 2 79 ? 280.403 -9.148 94.211 1.00 41.08 79 LYS B C 1
ATOM 5099 O O . LYS C 2 79 ? 281.201 -8.232 94.385 1.00 40.99 79 LYS B O 1
ATOM 5105 N N . ILE C 2 80 ? 279.104 -8.941 94.036 1.00 46.29 80 ILE B N 1
ATOM 5106 C CA . ILE C 2 80 ? 278.559 -7.599 93.864 1.00 45.25 80 ILE B CA 1
ATOM 5107 C C . ILE C 2 80 ? 277.417 -7.354 94.808 1.00 43.06 80 ILE B C 1
ATOM 5108 O O . ILE C 2 80 ? 276.503 -8.169 94.880 1.00 42.97 80 ILE B O 1
ATOM 5113 N N . ILE C 2 81 ? 277.433 -6.217 95.492 1.00 38.80 81 ILE B N 1
ATOM 5114 C CA . ILE C 2 81 ? 276.308 -5.832 96.342 1.00 37.05 81 ILE B CA 1
ATOM 5115 C C . ILE C 2 81 ? 275.101 -5.339 95.546 1.00 37.38 81 ILE B C 1
ATOM 5116 O O . ILE C 2 81 ? 275.225 -4.480 94.684 1.00 38.22 81 ILE B O 1
ATOM 5121 N N . SER C 2 82 ? 273.924 -5.858 95.870 1.00 42.91 82 SER B N 1
ATOM 5122 C CA . SER C 2 82 ? 272.690 -5.472 95.182 1.00 43.54 82 SER B CA 1
ATOM 5123 C C . SER C 2 82 ? 271.507 -5.896 96.014 1.00 42.77 82 SER B C 1
ATOM 5124 O O . SER C 2 82 ? 271.604 -6.816 96.819 1.00 42.22 82 SER B O 1
ATOM 5127 N N . PHE C 2 83 ? 270.375 -5.249 95.782 1.00 47.81 83 PHE B N 1
ATOM 5128 C CA . PHE C 2 83 ? 269.133 -5.583 96.464 1.00 47.58 83 PHE B CA 1
ATOM 5129 C C . PHE C 2 83 ? 268.240 -6.451 95.595 1.00 49.38 83 PHE B C 1
ATOM 5130 O O . PHE C 2 83 ? 267.808 -6.029 94.539 1.00 50.83 83 PHE B O 1
ATOM 5138 N N . LYS C 2 84 ? 267.940 -7.656 96.071 1.00 40.79 84 LYS B N 1
ATOM 5139 C CA . LYS C 2 84 ? 267.021 -8.555 95.382 1.00 42.70 84 LYS B CA 1
ATOM 5140 C C . LYS C 2 84 ? 265.641 -8.462 96.025 1.00 42.89 84 LYS B C 1
ATOM 5141 O O . LYS C 2 84 ? 265.540 -8.355 97.219 1.00 41.55 84 LYS B O 1
ATOM 5147 N N . GLU C 2 85 ? 264.574 -8.442 95.231 1.00 39.40 85 GLU B N 1
ATOM 5148 C CA . GLU C 2 85 ? 263.232 -8.377 95.830 1.00 40.02 85 GLU B CA 1
ATOM 5149 C C . GLU C 2 85 ? 262.823 -9.804 96.103 1.00 40.97 85 GLU B C 1
ATOM 5150 O O . GLU C 2 85 ? 262.575 -10.615 95.214 1.00 42.94 85 GLU B O 1
ATOM 5156 N N . MET C 2 86 ? 262.922 -10.095 97.390 1.00 39.56 86 MET B N 1
ATOM 5157 C CA . MET C 2 86 ? 262.538 -11.346 97.989 1.00 40.24 86 MET B CA 1
ATOM 5158 C C . MET C 2 86 ? 262.419 -11.133 99.486 1.00 38.82 86 MET B C 1
ATOM 5159 O O . MET C 2 86 ? 263.012 -10.203 100.039 1.00 37.06 86 MET B O 1
ATOM 5164 N N . ASN C 2 87 ? 261.674 -12.027 100.129 1.00 54.82 87 ASN B N 1
ATOM 5165 C CA . ASN C 2 87 ? 261.576 -12.106 101.582 1.00 53.98 87 ASN B CA 1
ATOM 5166 C C . ASN C 2 87 ? 262.669 -12.997 102.094 1.00 53.03 87 ASN B C 1
ATOM 5167 O O . ASN C 2 87 ? 262.976 -14.005 101.470 1.00 53.93 87 ASN B O 1
ATOM 5172 N N . PRO C 2 88 ? 263.281 -12.635 103.221 1.00 38.59 88 PRO B N 1
ATOM 5173 C CA . PRO C 2 88 ? 264.179 -13.603 103.859 1.00 38.20 88 PRO B CA 1
ATOM 5174 C C . PRO C 2 88 ? 263.438 -14.916 104.167 1.00 40.03 88 PRO B C 1
ATOM 5175 O O . PRO C 2 88 ? 262.476 -14.903 104.951 1.00 40.84 88 PRO B O 1
ATOM 5179 N N . PRO C 2 89 ? 263.898 -16.038 103.594 1.00 38.86 89 PRO B N 1
ATOM 5180 C CA . PRO C 2 89 ? 263.184 -17.318 103.675 1.00 40.97 89 PRO B CA 1
ATOM 5181 C C . PRO C 2 89 ? 263.293 -18.052 105.031 1.00 41.22 89 PRO B C 1
ATOM 5182 O O . PRO C 2 89 ? 264.295 -17.977 105.745 1.00 39.97 89 PRO B O 1
ATOM 5186 N N . ASP C 2 90 ? 262.251 -18.814 105.323 1.00 43.22 90 ASP B N 1
ATOM 5187 C CA . ASP C 2 90 ? 262.171 -19.599 106.529 1.00 44.07 90 ASP B CA 1
ATOM 5188 C C . ASP C 2 90 ? 263.427 -20.436 106.691 1.00 43.80 90 ASP B C 1
ATOM 5189 O O . ASP C 2 90 ? 263.916 -20.649 107.811 1.00 43.55 90 ASP B O 1
ATOM 5194 N N . ASN C 2 91 ? 263.933 -20.937 105.569 1.00 66.87 91 ASN B N 1
ATOM 5195 C CA . ASN C 2 91 ? 265.164 -21.711 105.581 1.00 66.94 91 ASN B CA 1
ATOM 5196 C C . ASN C 2 91 ? 265.922 -21.737 104.264 1.00 66.87 91 ASN B C 1
ATOM 5197 O O . ASN C 2 91 ? 265.388 -21.374 103.223 1.00 67.20 91 ASN B O 1
ATOM 5202 N N . ILE C 2 92 ? 267.175 -22.175 104.346 1.00 44.09 92 ILE B N 1
ATOM 5203 C CA . ILE C 2 92 ? 268.081 -22.209 103.219 1.00 44.24 92 ILE B CA 1
ATOM 5204 C C . ILE C 2 92 ? 268.891 -23.480 103.305 1.00 45.98 92 ILE B C 1
ATOM 5205 O O . ILE C 2 92 ? 269.659 -23.643 104.237 1.00 45.59 92 ILE B O 1
ATOM 5210 N N . LYS C 2 93 ? 268.826 -24.313 102.271 1.00 48.07 93 LYS B N 1
ATOM 5211 C CA . LYS C 2 93 ? 269.382 -25.670 102.307 1.00 50.36 93 LYS B CA 1
ATOM 5212 C C . LYS C 2 93 ? 270.825 -25.790 101.812 1.00 50.71 93 LYS B C 1
ATOM 5213 O O . LYS C 2 93 ? 271.238 -26.833 101.314 1.00 53.11 93 LYS B O 1
ATOM 5219 N N . ASP C 2 94 ? 271.585 -24.709 101.972 1.00 73.35 94 ASP B N 1
ATOM 5220 C CA . ASP C 2 94 ? 272.988 -24.640 101.530 1.00 73.68 94 ASP B CA 1
ATOM 5221 C C . ASP C 2 94 ? 274.016 -24.348 102.672 1.00 72.61 94 ASP B C 1
ATOM 5222 O O . ASP C 2 94 ? 273.620 -24.175 103.826 1.00 71.55 94 ASP B O 1
ATOM 5227 N N . THR C 2 95 ? 275.320 -24.376 102.364 1.00 48.56 95 THR B N 1
ATOM 5228 C CA . THR C 2 95 ? 276.371 -23.950 103.307 1.00 47.77 95 THR B CA 1
ATOM 5229 C C . THR C 2 95 ? 276.830 -22.495 103.158 1.00 45.60 95 THR B C 1
ATOM 5230 O O . THR C 2 95 ? 277.388 -21.894 104.088 1.00 44.53 95 THR B O 1
ATOM 5234 N N . LYS C 2 96 ? 276.536 -21.931 101.991 1.00 57.38 96 LYS B N 1
ATOM 5235 C CA . LYS C 2 96 ? 276.909 -20.581 101.639 1.00 55.69 96 LYS B CA 1
ATOM 5236 C C . LYS C 2 96 ? 275.776 -20.068 100.815 1.00 54.90 96 LYS B C 1
ATOM 5237 O O . LYS C 2 96 ? 275.297 -20.767 99.925 1.00 56.50 96 LYS B O 1
ATOM 5243 N N . SER C 2 97 ? 275.413 -18.820 101.055 1.00 45.33 97 SER B N 1
ATOM 5244 C CA . SER C 2 97 ? 274.287 -18.215 100.398 1.00 44.61 97 SER B CA 1
ATOM 5245 C C . SER C 2 97 ? 274.642 -16.758 100.118 1.00 43.07 97 SER B C 1
ATOM 5246 O O . SER C 2 97 ? 275.229 -16.099 100.969 1.00 41.81 97 SER B O 1
ATOM 5249 N N . ASP C 2 98 ? 274.352 -16.278 98.906 1.00 46.53 98 ASP B N 1
ATOM 5250 C CA . ASP C 2 98 ? 274.533 -14.864 98.551 1.00 45.29 98 ASP B CA 1
ATOM 5251 C C . ASP C 2 98 ? 273.808 -13.867 99.433 1.00 43.25 98 ASP B C 1
ATOM 5252 O O . ASP C 2 98 ? 274.139 -12.685 99.432 1.00 42.18 98 ASP B O 1
ATOM 5257 N N . ILE C 2 99 ? 272.801 -14.341 100.159 1.00 44.73 99 ILE B N 1
ATOM 5258 C CA . ILE C 2 99 ? 272.051 -13.477 101.052 1.00 43.19 99 ILE B CA 1
ATOM 5259 C C . ILE C 2 99 ? 272.370 -13.691 102.539 1.00 42.48 99 ILE B C 1
ATOM 5260 O O . ILE C 2 99 ? 271.792 -13.014 103.388 1.00 41.47 99 ILE B O 1
ATOM 5265 N N . ILE C 2 100 ? 273.241 -14.638 102.875 1.00 37.62 100 ILE B N 1
ATOM 5266 C CA . ILE C 2 100 ? 273.658 -14.774 104.271 1.00 37.24 100 ILE B CA 1
ATOM 5267 C C . ILE C 2 100 ? 274.990 -14.072 104.512 1.00 36.81 100 ILE B C 1
ATOM 5268 O O . ILE C 2 100 ? 275.839 -14.067 103.643 1.00 37.44 100 ILE B O 1
ATOM 5273 N N . PHE C 2 101 ? 275.124 -13.418 105.665 1.00 46.14 101 PHE B N 1
ATOM 5274 C CA . PHE C 2 101 ? 276.355 -12.748 106.089 1.00 46.00 101 PHE B CA 1
ATOM 5275 C C . PHE C 2 101 ? 276.626 -13.077 107.558 1.00 46.39 101 PHE B C 1
ATOM 5276 O O . PHE C 2 101 ? 275.685 -13.303 108.311 1.00 46.21 101 PHE B O 1
ATOM 5284 N N . PHE C 2 102 ? 277.893 -13.132 107.970 1.00 40.13 102 PHE B N 1
ATOM 5285 C CA . PHE C 2 102 ? 278.209 -13.417 109.374 1.00 40.86 102 PHE B CA 1
ATOM 5286 C C . PHE C 2 102 ? 278.554 -12.139 110.099 1.00 40.25 102 PHE B C 1
ATOM 5287 O O . PHE C 2 102 ? 279.551 -11.490 109.783 1.00 40.45 102 PHE B O 1
ATOM 5295 N N . GLN C 2 103 ? 277.760 -11.794 111.103 1.00 32.89 103 GLN B N 1
ATOM 5296 C CA . GLN C 2 103 ? 278.003 -10.569 111.852 1.00 32.58 103 GLN B CA 1
ATOM 5297 C C . GLN C 2 103 ? 278.866 -10.878 113.024 1.00 34.16 103 GLN B C 1
ATOM 5298 O O . GLN C 2 103 ? 278.577 -11.773 113.820 1.00 35.15 103 GLN B O 1
ATOM 5304 N N . ARG C 2 104 ? 279.943 -10.124 113.121 1.00 34.66 104 ARG B N 1
ATOM 5305 C CA . ARG C 2 104 ? 280.855 -10.286 114.213 1.00 36.49 104 ARG B CA 1
ATOM 5306 C C . ARG C 2 104 ? 281.213 -8.927 114.716 1.00 36.53 104 ARG B C 1
ATOM 5307 O O . ARG C 2 104 ? 281.528 -8.055 113.921 1.00 35.76 104 ARG B O 1
ATOM 5315 N N . SER C 2 105 ? 281.258 -8.765 116.032 1.00 37.80 105 SER B N 1
ATOM 5316 C CA . SER C 2 105 ? 281.684 -7.495 116.586 1.00 38.31 105 SER B CA 1
ATOM 5317 C C . SER C 2 105 ? 283.184 -7.426 116.513 1.00 40.00 105 SER B C 1
ATOM 5318 O O . SER C 2 105 ? 283.868 -8.441 116.469 1.00 41.30 105 SER B O 1
ATOM 5321 N N . VAL C 2 106 ? 283.696 -6.213 116.498 1.00 40.23 106 VAL B N 1
ATOM 5322 C CA . VAL C 2 106 ? 285.119 -6.001 116.327 1.00 42.00 106 VAL B CA 1
ATOM 5323 C C . VAL C 2 106 ? 285.825 -5.920 117.675 1.00 44.69 106 VAL B C 1
ATOM 5324 O O . VAL C 2 106 ? 285.591 -4.977 118.445 1.00 45.12 106 VAL B O 1
ATOM 5328 N N . PRO C 2 107 ? 286.734 -6.880 117.943 1.00 70.86 107 PRO B N 1
ATOM 5329 C CA . PRO C 2 107 ? 287.369 -6.989 119.273 1.00 73.84 107 PRO B CA 1
ATOM 5330 C C . PRO C 2 107 ? 287.925 -5.661 119.807 1.00 75.24 107 PRO B C 1
ATOM 5331 O O . PRO C 2 107 ? 288.756 -5.038 119.138 1.00 75.66 107 PRO B O 1
ATOM 5335 N N . GLY C 2 108 ? 287.516 -5.281 121.023 1.00 66.72 108 GLY B N 1
ATOM 5336 C CA . GLY C 2 108 ? 287.833 -3.983 121.617 1.00 68.11 108 GLY B CA 1
ATOM 5337 C C . GLY C 2 108 ? 286.789 -2.878 121.427 1.00 65.88 108 GLY B C 1
ATOM 5338 O O . GLY C 2 108 ? 286.853 -1.836 122.081 1.00 67.20 108 GLY B O 1
ATOM 5339 N N . HIS C 2 109 ? 285.857 -3.071 120.494 1.00 88.50 109 HIS B N 1
ATOM 5340 C CA . HIS C 2 109 ? 284.782 -2.096 120.280 1.00 86.55 109 HIS B CA 1
ATOM 5341 C C . HIS C 2 109 ? 283.492 -2.894 120.001 1.00 84.32 109 HIS B C 1
ATOM 5342 O O . HIS C 2 109 ? 283.294 -3.360 118.862 1.00 82.36 109 HIS B O 1
ATOM 5349 N N . ASP C 2 110 ? 282.616 -3.042 121.000 1.00 79.86 110 ASP B N 1
ATOM 5350 C CA . ASP C 2 110 ? 281.377 -3.836 120.848 1.00 78.24 110 ASP B CA 1
ATOM 5351 C C . ASP C 2 110 ? 280.323 -3.192 119.946 1.00 75.75 110 ASP B C 1
ATOM 5352 O O . ASP C 2 110 ? 279.460 -3.884 119.394 1.00 74.18 110 ASP B O 1
ATOM 5357 N N . ASN C 2 111 ? 280.367 -1.859 119.858 1.00 58.73 111 ASN B N 1
ATOM 5358 C CA . ASN C 2 111 ? 279.500 -1.101 118.953 1.00 56.72 111 ASN B CA 1
ATOM 5359 C C . ASN C 2 111 ? 279.776 -1.388 117.453 1.00 54.83 111 ASN B C 1
ATOM 5360 O O . ASN C 2 111 ? 278.871 -1.285 116.626 1.00 53.11 111 ASN B O 1
ATOM 5365 N N . LYS C 2 112 ? 280.999 -1.791 117.118 1.00 37.38 112 LYS B N 1
ATOM 5366 C CA . LYS C 2 112 ? 281.363 -2.012 115.717 1.00 36.08 112 LYS B CA 1
ATOM 5367 C C . LYS C 2 112 ? 281.144 -3.445 115.237 1.00 35.36 112 LYS B C 1
ATOM 5368 O O . LYS C 2 112 ? 281.366 -4.411 115.959 1.00 36.46 112 LYS B O 1
ATOM 5374 N N . MET C 2 113 ? 280.672 -3.558 114.009 1.00 34.22 113 MET B N 1
ATOM 5375 C CA . MET C 2 113 ? 280.348 -4.841 113.411 1.00 33.59 113 MET B CA 1
ATOM 5376 C C . MET C 2 113 ? 280.978 -5.001 112.026 1.00 33.23 113 MET B C 1
ATOM 5377 O O . MET C 2 113 ? 281.060 -4.048 111.254 1.00 32.66 113 MET B O 1
ATOM 5382 N N . GLN C 2 114 ? 281.403 -6.211 111.698 1.00 39.57 114 GLN B N 1
ATOM 5383 C CA . GLN C 2 114 ? 281.798 -6.488 110.333 1.00 39.39 114 GLN B CA 1
ATOM 5384 C C . GLN C 2 114 ? 280.877 -7.528 109.768 1.00 38.62 114 GLN B C 1
ATOM 5385 O O . GLN C 2 114 ? 280.370 -8.351 110.495 1.00 38.81 114 GLN B O 1
ATOM 5391 N N . PHE C 2 115 ? 280.653 -7.501 108.464 1.00 36.14 115 PHE B N 1
ATOM 5392 C CA . PHE C 2 115 ? 279.733 -8.461 107.884 1.00 35.67 115 PHE B CA 1
ATOM 5393 C C . PHE C 2 115 ? 280.507 -9.211 106.843 1.00 36.73 115 PHE B C 1
ATOM 5394 O O . PHE C 2 115 ? 280.841 -8.666 105.825 1.00 36.78 115 PHE B O 1
ATOM 5402 N N . GLU C 2 116 ? 280.860 -10.449 107.143 1.00 33.51 116 GLU B N 1
ATOM 5403 C CA . GLU C 2 116 ? 281.522 -11.294 106.174 1.00 34.88 116 GLU B CA 1
ATOM 5404 C C . GLU C 2 116 ? 280.516 -12.016 105.302 1.00 34.53 116 GLU B C 1
ATOM 5405 O O . GLU C 2 116 ? 279.573 -12.591 105.808 1.00 34.07 116 GLU B O 1
ATOM 5411 N N . SER C 2 117 ? 280.735 -12.032 103.997 1.00 35.11 117 SER B N 1
ATOM 5412 C CA . SER C 2 117 ? 279.893 -12.818 103.093 1.00 35.36 117 SER B CA 1
ATOM 5413 C C . SER C 2 117 ? 280.069 -14.324 103.289 1.00 36.93 117 SER B C 1
ATOM 5414 O O . SER C 2 117 ? 281.186 -14.807 103.455 1.00 38.53 117 SER B O 1
ATOM 5417 N N . SER C 2 118 ? 278.964 -15.061 103.293 1.00 38.53 118 SER B N 1
ATOM 5418 C CA . SER C 2 118 ? 279.038 -16.501 103.480 1.00 40.18 118 SER B CA 1
ATOM 5419 C C . SER C 2 118 ? 279.325 -17.240 102.193 1.00 42.03 118 SER B C 1
ATOM 5420 O O . SER C 2 118 ? 279.944 -18.307 102.208 1.00 44.02 118 SER B O 1
ATOM 5423 N N . SER C 2 119 ? 278.913 -16.661 101.072 1.00 48.44 119 SER B N 1
ATOM 5424 C CA . SER C 2 119 ? 279.211 -17.279 99.799 1.00 50.50 119 SER B CA 1
ATOM 5425 C C . SER C 2 119 ? 280.664 -17.042 99.423 1.00 51.91 119 SER B C 1
ATOM 5426 O O . SER C 2 119 ? 281.290 -17.924 98.845 1.00 54.34 119 SER B O 1
ATOM 5429 N N . TYR C 2 120 ? 281.223 -15.892 99.777 1.00 42.19 120 TYR B N 1
ATOM 5430 C CA . TYR C 2 120 ? 282.632 -15.650 99.487 1.00 43.82 120 TYR B CA 1
ATOM 5431 C C . TYR C 2 120 ? 283.465 -15.419 100.744 1.00 43.62 120 TYR B C 1
ATOM 5432 O O . TYR C 2 120 ? 283.467 -14.324 101.286 1.00 41.99 120 TYR B O 1
ATOM 5441 N N . GLU C 2 121 ? 284.192 -16.436 101.194 1.00 45.82 121 GLU B N 1
ATOM 5442 C CA . GLU C 2 121 ? 285.027 -16.306 102.389 1.00 46.17 121 GLU B CA 1
ATOM 5443 C C . GLU C 2 121 ? 286.079 -15.240 102.156 1.00 46.71 121 GLU B C 1
ATOM 5444 O O . GLU C 2 121 ? 286.729 -15.230 101.110 1.00 48.48 121 GLU B O 1
ATOM 5450 N N . GLY C 2 122 ? 286.266 -14.367 103.141 1.00 45.29 122 GLY B N 1
ATOM 5451 C CA . GLY C 2 122 ? 287.263 -13.316 103.046 1.00 45.96 122 GLY B CA 1
ATOM 5452 C C . GLY C 2 122 ? 286.761 -11.952 102.606 1.00 43.94 122 GLY B C 1
ATOM 5453 O O . GLY C 2 122 ? 287.528 -10.982 102.589 1.00 44.46 122 GLY B O 1
ATOM 5454 N N . TYR C 2 123 ? 285.486 -11.879 102.222 1.00 41.95 123 TYR B N 1
ATOM 5455 C CA . TYR C 2 123 ? 284.895 -10.641 101.708 1.00 40.25 123 TYR B CA 1
ATOM 5456 C C . TYR C 2 123 ? 283.890 -10.051 102.678 1.00 37.83 123 TYR B C 1
ATOM 5457 O O . TYR C 2 123 ? 283.170 -10.783 103.340 1.00 37.14 123 TYR B O 1
ATOM 5466 N N . PHE C 2 124 ? 283.811 -8.726 102.710 1.00 36.78 124 PHE B N 1
ATOM 5467 C CA . PHE C 2 124 ? 283.125 -8.003 103.766 1.00 35.04 124 PHE B CA 1
ATOM 5468 C C . PHE C 2 124 ? 282.313 -6.858 103.212 1.00 33.64 124 PHE B C 1
ATOM 5469 O O . PHE C 2 124 ? 282.779 -6.157 102.344 1.00 34.24 124 PHE B O 1
ATOM 5477 N N . LEU C 2 125 ? 281.093 -6.662 103.688 1.00 32.05 125 LEU B N 1
ATOM 5478 C CA . LEU C 2 125 ? 280.411 -5.397 103.415 1.00 30.98 125 LEU B CA 1
ATOM 5479 C C . LEU C 2 125 ? 281.298 -4.209 103.783 1.00 31.38 125 LEU B C 1
ATOM 5480 O O . LEU C 2 125 ? 281.949 -4.210 104.837 1.00 31.84 125 LEU B O 1
ATOM 5485 N N . ALA C 2 126 ? 281.278 -3.186 102.930 1.00 33.85 126 ALA B N 1
ATOM 5486 C CA . ALA C 2 126 ? 282.172 -2.054 103.084 1.00 34.60 126 ALA B CA 1
ATOM 5487 C C . ALA C 2 126 ? 281.566 -0.785 102.558 1.00 34.09 126 ALA B C 1
ATOM 5488 O O . ALA C 2 126 ? 280.592 -0.816 101.833 1.00 33.45 126 ALA B O 1
ATOM 5490 N N . SER C 2 127 ? 282.124 0.339 102.991 1.00 37.00 127 SER B N 1
ATOM 5491 C CA . SER C 2 127 ? 281.746 1.632 102.465 1.00 36.97 127 SER B CA 1
ATOM 5492 C C . SER C 2 127 ? 282.862 2.148 101.589 1.00 38.67 127 SER B C 1
ATOM 5493 O O . SER C 2 127 ? 284.012 2.218 102.023 1.00 39.91 127 SER B O 1
ATOM 5496 N N . GLU C 2 128 ? 282.516 2.495 100.352 1.00 34.17 128 GLU B N 1
ATOM 5497 C CA . GLU C 2 128 ? 283.469 3.012 99.383 1.00 36.05 128 GLU B CA 1
ATOM 5498 C C . GLU C 2 128 ? 282.969 4.303 98.810 1.00 36.29 128 GLU B C 1
ATOM 5499 O O . GLU C 2 128 ? 281.786 4.428 98.556 1.00 35.25 128 GLU B O 1
ATOM 5505 N N . LYS C 2 129 ? 283.840 5.282 98.624 1.00 37.87 129 LYS B N 1
ATOM 5506 C CA . LYS C 2 129 ? 283.429 6.437 97.843 1.00 38.55 129 LYS B CA 1
ATOM 5507 C C . LYS C 2 129 ? 283.659 6.166 96.344 1.00 40.09 129 LYS B C 1
ATOM 5508 O O . LYS C 2 129 ? 284.783 5.928 95.907 1.00 41.89 129 LYS B O 1
ATOM 5514 N N . GLU C 2 130 ? 282.585 6.205 95.564 1.00 62.29 130 GLU B N 1
ATOM 5515 C CA . GLU C 2 130 ? 282.687 6.114 94.116 1.00 64.09 130 GLU B CA 1
ATOM 5516 C C . GLU C 2 130 ? 282.187 7.413 93.522 1.00 65.00 130 GLU B C 1
ATOM 5517 O O . GLU C 2 130 ? 280.980 7.689 93.511 1.00 64.01 130 GLU B O 1
ATOM 5523 N N . ARG C 2 131 ? 283.149 8.207 93.047 1.00 55.09 131 ARG B N 1
ATOM 5524 C CA . ARG C 2 131 ? 282.869 9.536 92.537 1.00 56.38 131 ARG B CA 1
ATOM 5525 C C . ARG C 2 131 ? 282.217 10.363 93.654 1.00 54.81 131 ARG B C 1
ATOM 5526 O O . ARG C 2 131 ? 282.760 10.475 94.767 1.00 54.11 131 ARG B O 1
ATOM 5534 N N . ASP C 2 132 ? 281.051 10.925 93.354 1.00 62.67 132 ASP B N 1
ATOM 5535 C CA . ASP C 2 132 ? 280.330 11.781 94.264 1.00 61.70 132 ASP B CA 1
ATOM 5536 C C . ASP C 2 132 ? 279.476 10.949 95.242 1.00 59.20 132 ASP B C 1
ATOM 5537 O O . ASP C 2 132 ? 278.984 11.484 96.248 1.00 58.32 132 ASP B O 1
ATOM 5542 N N . LEU C 2 133 ? 279.358 9.638 95.000 1.00 64.38 133 LEU B N 1
ATOM 5543 C CA . LEU C 2 133 ? 278.565 8.817 95.920 1.00 62.25 133 LEU B CA 1
ATOM 5544 C C . LEU C 2 133 ? 279.419 8.148 97.023 1.00 61.24 133 LEU B C 1
ATOM 5545 O O . LEU C 2 133 ? 280.661 8.133 96.977 1.00 62.23 133 LEU B O 1
ATOM 5550 N N . PHE C 2 134 ? 278.721 7.608 98.025 1.00 38.52 134 PHE B N 1
ATOM 5551 C CA . PHE C 2 134 ? 279.278 6.703 99.051 1.00 37.54 134 PHE B CA 1
ATOM 5552 C C . PHE C 2 134 ? 278.438 5.450 98.964 1.00 36.38 134 PHE B C 1
ATOM 5553 O O . PHE C 2 134 ? 277.226 5.529 99.075 1.00 35.71 134 PHE B O 1
ATOM 5561 N N . LYS C 2 135 ? 279.060 4.315 98.691 1.00 34.80 135 LYS B N 1
ATOM 5562 C CA . LYS C 2 135 ? 278.338 3.101 98.317 1.00 34.21 135 LYS B CA 1
ATOM 5563 C C . LYS C 2 135 ? 278.638 1.923 99.212 1.00 33.39 135 LYS B C 1
ATOM 5564 O O . LYS C 2 135 ? 279.764 1.751 99.665 1.00 33.84 135 LYS B O 1
ATOM 5570 N N . LEU C 2 136 ? 277.655 1.063 99.416 1.00 42.27 136 LEU B N 1
ATOM 5571 C CA . LEU C 2 136 ? 277.942 -0.152 100.138 1.00 41.80 136 LEU B CA 1
ATOM 5572 C C . LEU C 2 136 ? 278.375 -1.228 99.156 1.00 42.75 136 LEU B C 1
ATOM 5573 O O . LEU C 2 136 ? 277.592 -1.649 98.308 1.00 43.01 136 LEU B O 1
ATOM 5578 N N . ILE C 2 137 ? 279.607 -1.702 99.299 1.00 33.69 137 ILE B N 1
ATOM 5579 C CA . ILE C 2 137 ? 280.127 -2.695 98.384 1.00 35.00 137 ILE B CA 1
ATOM 5580 C C . ILE C 2 137 ? 280.690 -3.892 99.124 1.00 35.15 137 ILE B C 1
ATOM 5581 O O . ILE C 2 137 ? 280.742 -3.935 100.357 1.00 34.30 137 ILE B O 1
ATOM 5586 N N . LEU C 2 138 ? 281.121 -4.865 98.331 1.00 50.97 138 LEU B N 1
ATOM 5587 C CA . LEU C 2 138 ? 281.772 -6.049 98.842 1.00 51.68 138 LEU B CA 1
ATOM 5588 C C . LEU C 2 138 ? 283.245 -5.942 98.526 1.00 53.65 138 LEU B C 1
ATOM 5589 O O . LEU C 2 138 ? 283.621 -5.567 97.417 1.00 55.02 138 LEU B O 1
ATOM 5594 N N . LYS C 2 139 ? 284.090 -6.202 99.506 1.00 37.74 139 LYS B N 1
ATOM 5595 C CA . LYS C 2 139 ? 285.500 -6.145 99.233 1.00 39.99 139 LYS B CA 1
ATOM 5596 C C . LYS C 2 139 ? 286.313 -7.077 100.123 1.00 41.08 139 LYS B C 1
ATOM 5597 O O . LYS C 2 139 ? 285.940 -7.360 101.241 1.00 39.89 139 LYS B O 1
ATOM 5603 N N . LYS C 2 140 ? 287.412 -7.580 99.580 1.00 46.60 140 LYS B N 1
ATOM 5604 C CA . LYS C 2 140 ? 288.398 -8.367 100.311 1.00 48.38 140 LYS B CA 1
ATOM 5605 C C . LYS C 2 140 ? 289.163 -7.362 101.170 1.00 48.67 140 LYS B C 1
ATOM 5606 O O . LYS C 2 140 ? 289.207 -6.205 100.806 1.00 48.35 140 LYS B O 1
ATOM 5612 N N . GLU C 2 141 ? 289.760 -7.736 102.296 1.00 70.15 141 GLU B N 1
ATOM 5613 C CA . GLU C 2 141 ? 290.247 -6.679 103.211 1.00 70.19 141 GLU B CA 1
ATOM 5614 C C . GLU C 2 141 ? 291.582 -6.022 102.767 1.00 72.97 141 GLU B C 1
ATOM 5615 O O . GLU C 2 141 ? 292.541 -6.708 102.359 1.00 75.75 141 GLU B O 1
ATOM 5621 N N . ASP C 2 142 ? 291.614 -4.684 102.794 1.00 83.12 142 ASP B N 1
ATOM 5622 C CA . ASP C 2 142 ? 292.810 -3.944 102.350 1.00 85.84 142 ASP B CA 1
ATOM 5623 C C . ASP C 2 142 ? 293.922 -3.946 103.408 1.00 88.20 142 ASP B C 1
ATOM 5624 O O . ASP C 2 142 ? 294.833 -4.803 103.424 1.00 90.89 142 ASP B O 1
ATOM 5629 N N . GLU C 2 143 ? 293.756 -3.012 104.336 1.00 59.74 143 GLU B N 1
ATOM 5630 C CA . GLU C 2 143 ? 294.657 -2.814 105.429 1.00 61.86 143 GLU B CA 1
ATOM 5631 C C . GLU C 2 143 ? 294.190 -3.722 106.540 1.00 60.86 143 GLU B C 1
ATOM 5632 O O . GLU C 2 143 ? 293.191 -4.402 106.392 1.00 58.55 143 GLU B O 1
ATOM 5638 N N . LEU C 2 144 ? 294.922 -3.766 107.637 1.00 70.92 144 LEU B N 1
ATOM 5639 C CA . LEU C 2 144 ? 294.525 -4.582 108.763 1.00 70.37 144 LEU B CA 1
ATOM 5640 C C . LEU C 2 144 ? 293.913 -3.594 109.770 1.00 68.86 144 LEU B C 1
ATOM 5641 O O . LEU C 2 144 ? 294.520 -2.579 110.091 1.00 70.36 144 LEU B O 1
ATOM 5646 N N . GLY C 2 145 ? 292.681 -3.847 110.191 1.00 56.33 145 GLY B N 1
ATOM 5647 C CA . GLY C 2 145 ? 291.961 -2.905 111.023 1.00 54.87 145 GLY B CA 1
ATOM 5648 C C . GLY C 2 145 ? 291.252 -1.868 110.174 1.00 52.71 145 GLY B C 1
ATOM 5649 O O . GLY C 2 145 ? 290.928 -0.778 110.664 1.00 52.22 145 GLY B O 1
ATOM 5650 N N . ASP C 2 146 ? 290.983 -2.223 108.914 1.00 60.88 146 ASP B N 1
ATOM 5651 C CA . ASP C 2 146 ? 290.365 -1.315 107.959 1.00 59.22 146 ASP B CA 1
ATOM 5652 C C . ASP C 2 146 ? 289.006 -0.845 108.458 1.00 56.59 146 ASP B C 1
ATOM 5653 O O . ASP C 2 146 ? 288.059 -1.623 108.557 1.00 54.86 146 ASP B O 1
ATOM 5658 N N . ARG C 2 147 ? 288.918 0.454 108.732 1.00 49.71 147 ARG B N 1
ATOM 5659 C CA . ARG C 2 147 ? 287.716 1.032 109.310 1.00 47.80 147 ARG B CA 1
ATOM 5660 C C . ARG C 2 147 ? 286.523 1.014 108.368 1.00 45.45 147 ARG B C 1
ATOM 5661 O O . ARG C 2 147 ? 285.384 1.157 108.827 1.00 43.86 147 ARG B O 1
ATOM 5669 N N . SER C 2 148 ? 286.783 0.854 107.068 1.00 42.85 148 SER B N 1
ATOM 5670 C CA . SER C 2 148 ? 285.719 0.902 106.076 1.00 41.08 148 SER B CA 1
ATOM 5671 C C . SER C 2 148 ? 284.814 -0.335 106.062 1.00 39.63 148 SER B C 1
ATOM 5672 O O . SER C 2 148 ? 283.683 -0.261 105.598 1.00 38.11 148 SER B O 1
ATOM 5675 N N . ILE C 2 149 ? 285.276 -1.454 106.598 1.00 35.68 149 ILE B N 1
ATOM 5676 C CA . ILE C 2 149 ? 284.394 -2.609 106.723 1.00 34.51 149 ILE B CA 1
ATOM 5677 C C . ILE C 2 149 ? 283.766 -2.778 108.102 1.00 33.88 149 ILE B C 1
ATOM 5678 O O . ILE C 2 149 ? 283.193 -3.819 108.381 1.00 33.37 149 ILE B O 1
ATOM 5683 N N . MET C 2 150 ? 283.872 -1.759 108.951 1.00 36.05 150 MET B N 1
ATOM 5684 C CA . MET C 2 150 ? 283.216 -1.748 110.261 1.00 35.74 150 MET B CA 1
ATOM 5685 C C . MET C 2 150 ? 281.976 -0.863 110.222 1.00 34.31 150 MET B C 1
ATOM 5686 O O . MET C 2 150 ? 281.975 0.179 109.565 1.00 34.14 150 MET B O 1
ATOM 5691 N N . PHE C 2 151 ? 280.918 -1.295 110.908 1.00 35.27 151 PHE B N 1
ATOM 5692 C CA . PHE C 2 151 ? 279.648 -0.566 110.951 1.00 34.25 151 PHE B CA 1
ATOM 5693 C C . PHE C 2 151 ? 279.068 -0.491 112.358 1.00 34.73 151 PHE B C 1
ATOM 5694 O O . PHE C 2 151 ? 279.406 -1.296 113.191 1.00 35.53 151 PHE B O 1
ATOM 5702 N N . THR C 2 152 ? 278.237 0.509 112.633 1.00 34.18 152 THR B N 1
ATOM 5703 C CA . THR C 2 152 ? 277.456 0.516 113.871 1.00 34.77 152 THR B CA 1
ATOM 5704 C C . THR C 2 152 ? 275.990 0.166 113.618 1.00 33.81 152 THR B C 1
ATOM 5705 O O . THR C 2 152 ? 275.422 0.526 112.594 1.00 32.88 152 THR B O 1
ATOM 5709 N N . VAL C 2 153 ? 275.354 -0.493 114.579 1.00 34.24 153 VAL B N 1
ATOM 5710 C CA . VAL C 2 153 ? 273.984 -0.959 114.358 1.00 33.66 153 VAL B CA 1
ATOM 5711 C C . VAL C 2 153 ? 273.112 -0.499 115.515 1.00 34.88 153 VAL B C 1
ATOM 5712 O O . VAL C 2 153 ? 273.211 -1.026 116.610 1.00 36.01 153 VAL B O 1
ATOM 5716 N N . GLN C 2 154 ? 272.282 0.501 115.243 1.00 31.83 154 GLN B N 1
ATOM 5717 C CA . GLN C 2 154 ? 271.498 1.211 116.219 1.00 33.29 154 GLN B CA 1
ATOM 5718 C C . GLN C 2 154 ? 270.016 1.096 115.850 1.00 33.24 154 GLN B C 1
ATOM 5719 O O . GLN C 2 154 ? 269.666 0.256 115.035 1.00 32.20 154 GLN B O 1
ATOM 5725 N N . ASN C 2 155 ? 269.162 1.957 116.429 1.00 50.18 155 ASN B N 1
ATOM 5726 C CA . ASN C 2 155 ? 267.696 1.939 116.201 1.00 50.74 155 ASN B CA 1
ATOM 5727 C C . ASN C 2 155 ? 267.127 3.315 115.800 1.00 51.40 155 ASN B C 1
ATOM 5728 O O . ASN C 2 155 ? 265.928 3.460 115.491 1.00 52.12 155 ASN B O 1
ATOM 5733 N N . TYR D 2 1 ? 235.889 11.697 112.419 1.00 64.86 1 TYR D N 1
ATOM 5734 C CA . TYR D 2 1 ? 234.788 11.006 111.743 1.00 63.64 1 TYR D CA 1
ATOM 5735 C C . TYR D 2 1 ? 235.230 9.648 111.133 1.00 61.39 1 TYR D C 1
ATOM 5736 O O . TYR D 2 1 ? 236.295 9.541 110.519 1.00 60.90 1 TYR D O 1
ATOM 5745 N N . PHE D 2 2 ? 234.476 8.595 111.446 1.00 44.29 2 PHE D N 1
ATOM 5746 C CA . PHE D 2 2 ? 234.474 7.354 110.693 1.00 42.45 2 PHE D CA 1
ATOM 5747 C C . PHE D 2 2 ? 233.097 7.246 110.089 1.00 42.61 2 PHE D C 1
ATOM 5748 O O . PHE D 2 2 ? 232.121 7.430 110.805 1.00 43.49 2 PHE D O 1
ATOM 5756 N N . GLY D 2 3 ? 232.990 6.870 108.816 1.00 41.94 3 GLY D N 1
ATOM 5757 C CA . GLY D 2 3 ? 231.674 6.735 108.220 1.00 42.38 3 GLY D CA 1
ATOM 5758 C C . GLY D 2 3 ? 231.570 5.481 107.383 1.00 41.04 3 GLY D C 1
ATOM 5759 O O . GLY D 2 3 ? 232.482 5.107 106.638 1.00 40.17 3 GLY D O 1
ATOM 5760 N N . LYS D 2 4 ? 230.421 4.826 107.519 1.00 48.94 4 LYS D N 1
ATOM 5761 C CA . LYS D 2 4 ? 230.248 3.513 106.930 1.00 47.84 4 LYS D CA 1
ATOM 5762 C C . LYS D 2 4 ? 230.133 3.528 105.384 1.00 48.14 4 LYS D C 1
ATOM 5763 O O . LYS D 2 4 ? 229.424 4.342 104.809 1.00 49.57 4 LYS D O 1
ATOM 5769 N N . LEU D 2 5 ? 230.838 2.572 104.775 1.00 52.30 5 LEU D N 1
ATOM 5770 C CA . LEU D 2 5 ? 230.920 2.263 103.352 1.00 52.45 5 LEU D CA 1
ATOM 5771 C C . LEU D 2 5 ? 230.442 0.818 103.236 1.00 51.77 5 LEU D C 1
ATOM 5772 O O . LEU D 2 5 ? 229.590 0.390 104.012 1.00 51.88 5 LEU D O 1
ATOM 5777 N N . GLU D 2 6 ? 230.943 0.056 102.279 1.00 43.07 6 GLU D N 1
ATOM 5778 C CA . GLU D 2 6 ? 230.355 -1.255 102.042 1.00 42.86 6 GLU D CA 1
ATOM 5779 C C . GLU D 2 6 ? 230.839 -2.414 102.960 1.00 41.42 6 GLU D C 1
ATOM 5780 O O . GLU D 2 6 ? 231.699 -2.260 103.843 1.00 40.50 6 GLU D O 1
ATOM 5786 N N . SER D 2 7 ? 230.230 -3.576 102.740 1.00 37.05 7 SER D N 1
ATOM 5787 C CA . SER D 2 7 ? 230.440 -4.761 103.550 1.00 36.05 7 SER D CA 1
ATOM 5788 C C . SER D 2 7 ? 230.841 -5.971 102.721 1.00 35.74 7 SER D C 1
ATOM 5789 O O . SER D 2 7 ? 230.434 -6.107 101.571 1.00 36.70 7 SER D O 1
ATOM 5792 N N . LYS D 2 8 ? 231.569 -6.888 103.348 1.00 34.18 8 LYS D N 1
ATOM 5793 C CA . LYS D 2 8 ? 231.907 -8.161 102.736 1.00 34.01 8 LYS D CA 1
ATOM 5794 C C . LYS D 2 8 ? 231.578 -9.284 103.698 1.00 33.67 8 LYS D C 1
ATOM 5795 O O . LYS D 2 8 ? 231.626 -9.106 104.911 1.00 33.16 8 LYS D O 1
ATOM 5801 N N . LEU D 2 9 ? 231.231 -10.445 103.166 1.00 35.05 9 LEU D N 1
ATOM 5802 C CA . LEU D 2 9 ? 231.145 -11.630 103.999 1.00 34.77 9 LEU D CA 1
ATOM 5803 C C . LEU D 2 9 ? 232.474 -12.346 103.949 1.00 33.86 9 LEU D C 1
ATOM 5804 O O . LEU D 2 9 ? 233.093 -12.443 102.904 1.00 33.98 9 LEU D O 1
ATOM 5809 N N . SER D 2 10 ? 232.924 -12.881 105.067 1.00 32.28 10 SER D N 1
ATOM 5810 C CA . SER D 2 10 ? 234.248 -13.469 105.059 1.00 31.60 10 SER D CA 1
ATOM 5811 C C . SER D 2 10 ? 234.472 -14.548 106.099 1.00 31.36 10 SER D C 1
ATOM 5812 O O . SER D 2 10 ? 233.829 -14.574 107.150 1.00 31.47 10 SER D O 1
ATOM 5815 N N . VAL D 2 11 ? 235.422 -15.422 105.790 1.00 48.75 11 VAL D N 1
ATOM 5816 C CA . VAL D 2 11 ? 235.803 -16.501 106.680 1.00 48.67 11 VAL D CA 1
ATOM 5817 C C . VAL D 2 11 ? 237.261 -16.289 107.089 1.00 48.08 11 VAL D C 1
ATOM 5818 O O . VAL D 2 11 ? 238.175 -16.357 106.266 1.00 48.13 11 VAL D O 1
ATOM 5822 N N . ILE D 2 12 ? 237.452 -16.002 108.374 1.00 34.90 12 ILE D N 1
ATOM 5823 C CA . ILE D 2 12 ? 238.752 -15.665 108.914 1.00 34.63 12 ILE D CA 1
ATOM 5824 C C . ILE D 2 12 ? 239.446 -16.894 109.473 1.00 34.93 12 ILE D C 1
ATOM 5825 O O . ILE D 2 12 ? 238.833 -17.691 110.159 1.00 35.22 12 ILE D O 1
ATOM 5830 N N . ARG D 2 13 ? 240.733 -17.035 109.193 1.00 30.44 13 ARG D N 1
ATOM 5831 C CA . ARG D 2 13 ? 241.510 -18.139 109.727 1.00 30.93 13 ARG D CA 1
ATOM 5832 C C . ARG D 2 13 ? 242.786 -17.619 110.310 1.00 31.17 13 ARG D C 1
ATOM 5833 O O . ARG D 2 13 ? 243.271 -16.550 109.942 1.00 31.06 13 ARG D O 1
ATOM 5841 N N . ASN D 2 14 ? 243.305 -18.379 111.259 1.00 36.34 14 ASN D N 1
ATOM 5842 C CA . ASN D 2 14 ? 244.533 -18.030 111.939 1.00 36.96 14 ASN D CA 1
ATOM 5843 C C . ASN D 2 14 ? 245.732 -18.750 111.357 1.00 37.77 14 ASN D C 1
ATOM 5844 O O . ASN D 2 14 ? 245.622 -19.455 110.359 1.00 37.80 14 ASN D O 1
ATOM 5849 N N . LEU D 2 15 ? 246.884 -18.521 111.963 1.00 37.30 15 LEU D N 1
ATOM 5850 C CA . LEU D 2 15 ? 248.131 -19.091 111.509 1.00 38.42 15 LEU D CA 1
ATOM 5851 C C . LEU D 2 15 ? 248.112 -20.609 111.237 1.00 38.91 15 LEU D C 1
ATOM 5852 O O . LEU D 2 15 ? 248.882 -21.092 110.427 1.00 39.73 15 LEU D O 1
ATOM 5857 N N . ASN D 2 16 ? 247.242 -21.351 111.913 1.00 35.40 16 ASN D N 1
ATOM 5858 C CA . ASN D 2 16 ? 247.124 -22.796 111.730 1.00 36.02 16 ASN D CA 1
ATOM 5859 C C . ASN D 2 16 ? 245.984 -23.220 110.830 1.00 35.33 16 ASN D C 1
ATOM 5860 O O . ASN D 2 16 ? 245.656 -24.395 110.779 1.00 35.88 16 ASN D O 1
ATOM 5865 N N . ASP D 2 17 ? 245.389 -22.264 110.122 1.00 40.15 17 ASP D N 1
ATOM 5866 C CA . ASP D 2 17 ? 244.185 -22.484 109.301 1.00 39.64 17 ASP D CA 1
ATOM 5867 C C . ASP D 2 17 ? 243.018 -22.955 110.170 1.00 39.48 17 ASP D C 1
ATOM 5868 O O . ASP D 2 17 ? 242.126 -23.663 109.694 1.00 39.69 17 ASP D O 1
ATOM 5873 N N . GLN D 2 18 ? 243.018 -22.546 111.442 1.00 34.41 18 GLN D N 1
ATOM 5874 C CA . GLN D 2 18 ? 241.869 -22.770 112.313 1.00 34.40 18 GLN D CA 1
ATOM 5875 C C . GLN D 2 18 ? 240.862 -21.650 112.066 1.00 33.53 18 GLN D C 1
ATOM 5876 O O . GLN D 2 18 ? 241.228 -20.477 111.999 1.00 32.97 18 GLN D O 1
ATOM 5882 N N . VAL D 2 19 ? 239.591 -22.019 111.935 1.00 34.30 19 VAL D N 1
ATOM 5883 C CA . VAL D 2 19 ? 238.534 -21.073 111.564 1.00 33.77 19 VAL D CA 1
ATOM 5884 C C . VAL D 2 19 ? 237.945 -20.360 112.753 1.00 33.76 19 VAL D C 1
ATOM 5885 O O . VAL D 2 19 ? 237.586 -20.989 113.726 1.00 34.47 19 VAL D O 1
ATOM 5889 N N . LEU D 2 20 ? 237.847 -19.040 112.649 1.00 31.67 20 LEU D N 1
ATOM 5890 C CA . LEU D 2 20 ? 237.198 -18.210 113.646 1.00 31.81 20 LEU D CA 1
ATOM 5891 C C . LEU D 2 20 ? 235.676 -18.376 113.653 1.00 32.35 20 LEU D C 1
ATOM 5892 O O . LEU D 2 20 ? 235.024 -18.426 112.625 1.00 32.31 20 LEU D O 1
ATOM 5897 N N . PHE D 2 21 ? 235.104 -18.455 114.839 1.00 53.98 21 PHE D N 1
ATOM 5898 C CA . PHE D 2 21 ? 233.665 -18.531 114.948 1.00 54.82 21 PHE D CA 1
ATOM 5899 C C . PHE D 2 21 ? 233.234 -18.009 116.298 1.00 55.63 21 PHE D C 1
ATOM 5900 O O . PHE D 2 21 ? 234.073 -17.753 117.151 1.00 55.60 21 PHE D O 1
ATOM 5908 N N . ILE D 2 22 ? 231.938 -17.775 116.456 1.00 44.85 22 ILE D N 1
ATOM 5909 C CA . ILE D 2 22 ? 231.389 -17.380 117.742 1.00 46.03 22 ILE D CA 1
ATOM 5910 C C . ILE D 2 22 ? 230.722 -18.612 118.385 1.00 47.55 22 ILE D C 1
ATOM 5911 O O . ILE D 2 22 ? 229.934 -19.299 117.736 1.00 48.11 22 ILE D O 1
ATOM 5916 N N . ASP D 2 23 ? 231.055 -18.950 119.629 1.00 44.46 23 ASP D N 1
ATOM 5917 C CA . ASP D 2 23 ? 230.465 -20.186 120.197 1.00 46.08 23 ASP D CA 1
ATOM 5918 C C . ASP D 2 23 ? 229.180 -19.853 120.933 1.00 47.92 23 ASP D C 1
ATOM 5919 O O . ASP D 2 23 ? 228.850 -18.674 121.098 1.00 47.93 23 ASP D O 1
ATOM 5924 N N . GLN D 2 24 ? 228.475 -20.890 121.381 1.00 44.54 24 GLN D N 1
ATOM 5925 C CA . GLN D 2 24 ? 227.246 -20.743 122.168 1.00 46.80 24 GLN D CA 1
ATOM 5926 C C . GLN D 2 24 ? 227.379 -19.700 123.288 1.00 47.40 24 GLN D C 1
ATOM 5927 O O . GLN D 2 24 ? 226.456 -18.957 123.550 1.00 48.59 24 GLN D O 1
ATOM 5933 N N . GLY D 2 25 ? 228.523 -19.676 123.946 1.00 46.84 25 GLY D N 1
ATOM 5934 C CA . GLY D 2 25 ? 228.831 -18.693 124.954 1.00 47.43 25 GLY D CA 1
ATOM 5935 C C . GLY D 2 25 ? 229.247 -17.294 124.536 1.00 45.96 25 GLY D C 1
ATOM 5936 O O . GLY D 2 25 ? 229.786 -16.567 125.380 1.00 46.41 25 GLY D O 1
ATOM 5937 N N . ASN D 2 26 ? 229.113 -16.974 123.237 1.00 45.93 26 ASN D N 1
ATOM 5938 C CA . ASN D 2 26 ? 229.401 -15.647 122.576 1.00 44.53 26 ASN D CA 1
ATOM 5939 C C . ASN D 2 26 ? 230.888 -15.265 122.618 1.00 43.13 26 ASN D C 1
ATOM 5940 O O . ASN D 2 26 ? 231.232 -14.123 122.783 1.00 42.92 26 ASN D O 1
ATOM 5945 N N . ARG D 2 27 ? 231.765 -16.252 122.568 1.00 45.39 27 ARG D N 1
ATOM 5946 C CA . ARG D 2 27 ? 233.210 -16.042 122.701 1.00 44.52 27 ARG D CA 1
ATOM 5947 C C . ARG D 2 27 ? 233.878 -16.315 121.360 1.00 42.66 27 ARG D C 1
ATOM 5948 O O . ARG D 2 27 ? 233.506 -17.279 120.693 1.00 42.40 27 ARG D O 1
ATOM 5956 N N . PRO D 2 28 ? 234.739 -15.403 120.874 1.00 50.09 28 PRO D N 1
ATOM 5957 C CA . PRO D 2 28 ? 235.358 -15.724 119.583 1.00 48.60 28 PRO D CA 1
ATOM 5958 C C . PRO D 2 28 ? 236.419 -16.817 119.759 1.00 48.63 28 PRO D C 1
ATOM 5959 O O . PRO D 2 28 ? 237.366 -16.645 120.512 1.00 49.11 28 PRO D O 1
ATOM 5963 N N . LEU D 2 29 ? 236.271 -17.931 119.058 1.00 37.49 29 LEU D N 1
ATOM 5964 C CA . LEU D 2 29 ? 237.186 -19.056 119.218 1.00 37.75 29 LEU D CA 1
ATOM 5965 C C . LEU D 2 29 ? 237.683 -19.556 117.877 1.00 36.75 29 LEU D C 1
ATOM 5966 O O . LEU D 2 29 ? 237.178 -19.174 116.838 1.00 35.97 29 LEU D O 1
ATOM 5971 N N . PHE D 2 30 ? 238.677 -20.424 117.925 1.00 36.68 30 PHE D N 1
ATOM 5972 C CA . PHE D 2 30 ? 239.284 -20.942 116.732 1.00 36.06 30 PHE D CA 1
ATOM 5973 C C . PHE D 2 30 ? 239.217 -22.449 116.739 1.00 36.86 30 PHE D C 1
ATOM 5974 O O . PHE D 2 30 ? 239.395 -23.056 117.772 1.00 37.91 30 PHE D O 1
ATOM 5982 N N . GLU D 2 31 ? 238.982 -23.061 115.586 1.00 51.46 31 GLU D N 1
ATOM 5983 C CA . GLU D 2 31 ? 238.898 -24.515 115.523 1.00 52.42 31 GLU D CA 1
ATOM 5984 C C . GLU D 2 31 ? 239.172 -25.055 114.114 1.00 52.18 31 GLU D C 1
ATOM 5985 O O . GLU D 2 31 ? 238.906 -24.359 113.116 1.00 51.36 31 GLU D O 1
ATOM 5991 N N . ASP D 2 32 ? 239.763 -26.255 114.018 1.00 57.53 32 ASP D N 1
ATOM 5992 C CA . ASP D 2 32 ? 239.864 -26.932 112.716 1.00 57.73 32 ASP D CA 1
ATOM 5993 C C . ASP D 2 32 ? 238.452 -27.161 112.215 1.00 58.00 32 ASP D C 1
ATOM 5994 O O . ASP D 2 32 ? 237.591 -27.569 112.979 1.00 58.75 32 ASP D O 1
ATOM 5999 N N . MET D 2 33 ? 238.208 -26.959 110.935 1.00 48.02 33 MET D N 1
ATOM 6000 C CA . MET D 2 33 ? 236.903 -27.278 110.402 1.00 48.68 33 MET D CA 1
ATOM 6001 C C . MET D 2 33 ? 237.157 -27.743 108.999 1.00 49.12 33 MET D C 1
ATOM 6002 O O . MET D 2 33 ? 238.104 -27.294 108.380 1.00 48.49 33 MET D O 1
ATOM 6007 N N . THR D 2 34 ? 236.394 -28.725 108.540 1.00 39.36 34 THR D N 1
ATOM 6008 C CA . THR D 2 34 ? 236.377 -29.037 107.130 1.00 40.04 34 THR D CA 1
ATOM 6009 C C . THR D 2 34 ? 235.579 -27.931 106.467 1.00 39.44 34 THR D C 1
ATOM 6010 O O . THR D 2 34 ? 235.012 -27.101 107.156 1.00 38.68 34 THR D O 1
ATOM 6014 N N . ASP D 2 35 ? 235.497 -27.925 105.144 1.00 44.35 35 ASP D N 1
ATOM 6015 C CA . ASP D 2 35 ? 234.701 -26.908 104.459 1.00 44.09 35 ASP D CA 1
ATOM 6016 C C . ASP D 2 35 ? 233.247 -27.096 104.774 1.00 45.11 35 ASP D C 1
ATOM 6017 O O . ASP D 2 35 ? 232.481 -26.143 104.823 1.00 44.73 35 ASP D O 1
ATOM 6022 N N . SER D 2 36 ? 232.875 -28.360 104.913 1.00 51.02 36 SER D N 1
ATOM 6023 C CA . SER D 2 36 ? 231.523 -28.746 105.222 1.00 52.50 36 SER D CA 1
ATOM 6024 C C . SER D 2 36 ? 231.219 -28.376 106.671 1.00 51.77 36 SER D C 1
ATOM 6025 O O . SER D 2 36 ? 230.085 -28.096 107.017 1.00 52.52 36 SER D O 1
ATOM 6028 N N . ASP D 2 37 ? 232.231 -28.370 107.525 1.00 41.61 37 ASP D N 1
ATOM 6029 C CA . ASP D 2 37 ? 232.014 -27.936 108.899 1.00 41.05 37 ASP D CA 1
ATOM 6030 C C . ASP D 2 37 ? 231.884 -26.429 108.964 1.00 39.62 37 ASP D C 1
ATOM 6031 O O . ASP D 2 37 ? 231.185 -25.885 109.819 1.00 39.67 37 ASP D O 1
ATOM 6036 N N . SER D 2 38 ? 232.569 -25.743 108.067 1.00 38.53 38 SER D N 1
ATOM 6037 C CA . SER D 2 38 ? 232.524 -24.293 108.064 1.00 37.29 38 SER D CA 1
ATOM 6038 C C . SER D 2 38 ? 231.207 -23.845 107.463 1.00 38.18 38 SER D C 1
ATOM 6039 O O . SER D 2 38 ? 230.615 -22.853 107.865 1.00 37.88 38 SER D O 1
ATOM 6042 N N . ARG D 2 39 ? 230.726 -24.651 106.534 1.00 47.25 39 ARG D N 1
ATOM 6043 C CA . ARG D 2 39 ? 229.479 -24.382 105.854 1.00 48.58 39 ARG D CA 1
ATOM 6044 C C . ARG D 2 39 ? 228.310 -24.670 106.803 1.00 49.89 39 ARG D C 1
ATOM 6045 O O . ARG D 2 39 ? 227.322 -23.933 106.833 1.00 50.50 39 ARG D O 1
ATOM 6053 N N . ASP D 2 40 ? 228.406 -25.737 107.581 1.00 45.61 40 ASP D N 1
ATOM 6054 C CA . ASP D 2 40 ? 227.303 -26.071 108.458 1.00 47.19 40 ASP D CA 1
ATOM 6055 C C . ASP D 2 40 ? 227.371 -25.452 109.864 1.00 46.34 40 ASP D C 1
ATOM 6056 O O . ASP D 2 40 ? 226.465 -25.675 110.672 1.00 47.81 40 ASP D O 1
ATOM 6061 N N . ASN D 2 41 ? 228.431 -24.708 110.179 1.00 41.59 41 ASN D N 1
ATOM 6062 C CA . ASN D 2 41 ? 228.431 -23.904 111.405 1.00 40.96 41 ASN D CA 1
ATOM 6063 C C . ASN D 2 41 ? 228.021 -22.460 111.165 1.00 40.31 41 ASN D C 1
ATOM 6064 O O . ASN D 2 41 ? 228.037 -21.627 112.069 1.00 39.83 41 ASN D O 1
ATOM 6069 N N . ALA D 2 42 ? 227.640 -22.178 109.929 1.00 61.72 42 ALA D N 1
ATOM 6070 C CA . ALA D 2 42 ? 227.084 -20.881 109.564 1.00 61.55 42 ALA D CA 1
ATOM 6071 C C . ALA D 2 42 ? 225.706 -20.716 110.185 1.00 63.37 42 ALA D C 1
ATOM 6072 O O . ALA D 2 42 ? 224.924 -21.660 110.165 1.00 65.22 42 ALA D O 1
ATOM 6074 N N . PRO D 2 43 ? 225.371 -19.505 110.677 1.00 45.82 43 PRO D N 1
ATOM 6075 C CA . PRO D 2 43 ? 226.017 -18.191 110.538 1.00 44.16 43 PRO D CA 1
ATOM 6076 C C . PRO D 2 43 ? 227.195 -17.857 111.442 1.00 42.52 43 PRO D C 1
ATOM 6077 O O . PRO D 2 43 ? 227.755 -16.789 111.255 1.00 41.34 43 PRO D O 1
ATOM 6081 N N . ARG D 2 44 ? 227.527 -18.700 112.411 1.00 38.83 44 ARG D N 1
ATOM 6082 C CA . ARG D 2 44 ? 228.558 -18.389 113.393 1.00 37.72 44 ARG D CA 1
ATOM 6083 C C . ARG D 2 44 ? 229.968 -18.375 112.774 1.00 36.02 44 ARG D C 1
ATOM 6084 O O . ARG D 2 44 ? 230.922 -17.860 113.369 1.00 35.09 44 ARG D O 1
ATOM 6092 N N . THR D 2 45 ? 230.120 -18.980 111.597 1.00 35.88 45 THR D N 1
ATOM 6093 C CA . THR D 2 45 ? 231.397 -18.889 110.887 1.00 34.56 45 THR D CA 1
ATOM 6094 C C . THR D 2 45 ? 231.541 -17.710 109.904 1.00 33.84 45 THR D C 1
ATOM 6095 O O . THR D 2 45 ? 232.652 -17.426 109.457 1.00 32.86 45 THR D O 1
ATOM 6099 N N . ILE D 2 46 ? 230.445 -17.027 109.570 1.00 42.88 46 ILE D N 1
ATOM 6100 C CA . ILE D 2 46 ? 230.503 -15.925 108.609 1.00 42.47 46 ILE D CA 1
ATOM 6101 C C . ILE D 2 46 ? 230.450 -14.561 109.268 1.00 42.12 46 ILE D C 1
ATOM 6102 O O . ILE D 2 46 ? 229.437 -14.159 109.843 1.00 43.03 46 ILE D O 1
ATOM 6107 N N . PHE D 2 47 ? 231.600 -13.896 109.209 1.00 49.60 47 PHE D N 1
ATOM 6108 C CA . PHE D 2 47 ? 231.804 -12.556 109.744 1.00 49.29 47 PHE D CA 1
ATOM 6109 C C . PHE D 2 47 ? 231.546 -11.463 108.709 1.00 49.40 47 PHE D C 1
ATOM 6110 O O . PHE D 2 47 ? 231.937 -11.588 107.554 1.00 49.20 47 PHE D O 1
ATOM 6118 N N . ILE D 2 48 ? 230.822 -10.425 109.122 1.00 33.05 48 ILE D N 1
ATOM 6119 C CA . ILE D 2 48 ? 230.590 -9.289 108.258 1.00 33.33 48 ILE D CA 1
ATOM 6120 C C . ILE D 2 48 ? 231.697 -8.312 108.496 1.00 32.58 48 ILE D C 1
ATOM 6121 O O . ILE D 2 48 ? 231.866 -7.819 109.603 1.00 32.61 48 ILE D O 1
ATOM 6126 N N . ILE D 2 49 ? 232.448 -8.001 107.452 1.00 33.17 49 ILE D N 1
ATOM 6127 C CA . ILE D 2 49 ? 233.481 -7.012 107.615 1.00 32.78 49 ILE D CA 1
ATOM 6128 C C . ILE D 2 49 ? 232.962 -5.779 106.910 1.00 33.51 49 ILE D C 1
ATOM 6129 O O . ILE D 2 49 ? 232.689 -5.807 105.713 1.00 33.88 49 ILE D O 1
ATOM 6134 N N . SER D 2 50 ? 232.791 -4.708 107.685 1.00 32.95 50 SER D N 1
ATOM 6135 C CA . SER D 2 50 ? 232.239 -3.454 107.190 1.00 33.87 50 SER D CA 1
ATOM 6136 C C . SER D 2 50 ? 233.337 -2.460 107.176 1.00 33.77 50 SER D C 1
ATOM 6137 O O . SER D 2 50 ? 234.138 -2.417 108.088 1.00 33.40 50 SER D O 1
ATOM 6140 N N . MET D 2 51 ? 233.397 -1.698 106.099 1.00 34.30 51 MET D N 1
ATOM 6141 C CA . MET D 2 51 ? 234.502 -0.801 105.874 1.00 34.44 51 MET D CA 1
ATOM 6142 C C . MET D 2 51 ? 234.139 0.636 106.211 1.00 35.53 51 MET D C 1
ATOM 6143 O O . MET D 2 51 ? 233.014 1.055 105.997 1.00 36.37 51 MET D O 1
ATOM 6148 N N . TYR D 2 52 ? 235.106 1.410 106.679 1.00 35.77 52 TYR D N 1
ATOM 6149 C CA . TYR D 2 52 ? 234.811 2.780 107.077 1.00 37.00 52 TYR D CA 1
ATOM 6150 C C . TYR D 2 52 ? 235.738 3.800 106.450 1.00 37.77 52 TYR D C 1
ATOM 6151 O O . TYR D 2 52 ? 236.938 3.572 106.328 1.00 37.42 52 TYR D O 1
ATOM 6160 N N . LYS D 2 53 ? 235.184 4.953 106.091 1.00 39.07 53 LYS D N 1
ATOM 6161 C CA . LYS D 2 53 ? 236.034 6.071 105.726 1.00 40.16 53 LYS D CA 1
ATOM 6162 C C . LYS D 2 53 ? 236.545 6.707 107.009 1.00 40.75 53 LYS D C 1
ATOM 6163 O O . LYS D 2 53 ? 235.820 6.782 107.997 1.00 40.95 53 LYS D O 1
ATOM 6169 N N . ASP D 2 54 ? 237.796 7.165 106.981 1.00 70.21 54 ASP D N 1
ATOM 6170 C CA . ASP D 2 54 ? 238.444 7.728 108.161 1.00 71.04 54 ASP D CA 1
ATOM 6171 C C . ASP D 2 54 ? 239.064 9.089 107.866 1.00 72.91 54 ASP D C 1
ATOM 6172 O O . ASP D 2 54 ? 239.666 9.291 106.815 1.00 73.28 54 ASP D O 1
ATOM 6177 N N . SER D 2 55 ? 238.879 10.030 108.786 1.00 55.06 55 SER D N 1
ATOM 6178 C CA . SER D 2 55 ? 239.445 11.377 108.681 1.00 57.16 55 SER D CA 1
ATOM 6179 C C . SER D 2 55 ? 240.964 11.372 108.785 1.00 57.74 55 SER D C 1
ATOM 6180 O O . SER D 2 55 ? 241.647 12.268 108.303 1.00 59.37 55 SER D O 1
ATOM 6183 N N . GLN D 2 56 ? 241.482 10.371 109.467 1.00 46.97 56 GLN D N 1
ATOM 6184 C CA . GLN D 2 56 ? 242.912 10.219 109.632 1.00 47.61 56 GLN D CA 1
ATOM 6185 C C . GLN D 2 56 ? 243.259 8.801 109.214 1.00 45.71 56 GLN D C 1
ATOM 6186 O O . GLN D 2 56 ? 243.446 7.933 110.081 1.00 44.88 56 GLN D O 1
ATOM 6192 N N . PRO D 2 57 ? 243.359 8.559 107.888 1.00 64.10 57 PRO D N 1
ATOM 6193 C CA . PRO D 2 57 ? 243.380 7.159 107.439 1.00 62.25 57 PRO D CA 1
ATOM 6194 C C . PRO D 2 57 ? 244.650 6.418 107.838 1.00 62.27 57 PRO D C 1
ATOM 6195 O O . PRO D 2 57 ? 245.741 6.815 107.434 1.00 63.67 57 PRO D O 1
ATOM 6199 N N . ARG D 2 58 ? 244.490 5.355 108.618 1.00 51.40 58 ARG D N 1
ATOM 6200 C CA . ARG D 2 58 ? 245.617 4.617 109.161 1.00 51.56 58 ARG D CA 1
ATOM 6201 C C . ARG D 2 58 ? 245.711 3.225 108.634 1.00 50.03 58 ARG D C 1
ATOM 6202 O O . ARG D 2 58 ? 246.482 2.434 109.163 1.00 50.00 58 ARG D O 1
ATOM 6210 N N . GLY D 2 59 ? 244.903 2.917 107.627 1.00 58.36 59 GLY D N 1
ATOM 6211 C CA . GLY D 2 59 ? 244.900 1.609 106.991 1.00 57.09 59 GLY D CA 1
ATOM 6212 C C . GLY D 2 59 ? 243.521 1.437 106.387 1.00 56.01 59 GLY D C 1
ATOM 6213 O O . GLY D 2 59 ? 242.847 2.413 106.048 1.00 56.55 59 GLY D O 1
ATOM 6214 N N . MET D 2 60 ? 243.063 0.203 106.285 1.00 39.56 60 MET D N 1
ATOM 6215 C CA . MET D 2 60 ? 241.651 -0.009 106.003 1.00 38.74 60 MET D CA 1
ATOM 6216 C C . MET D 2 60 ? 240.872 -0.094 107.331 1.00 38.28 60 MET D C 1
ATOM 6217 O O . MET D 2 60 ? 241.033 -1.042 108.099 1.00 37.63 60 MET D O 1
ATOM 6222 N N . ALA D 2 61 ? 240.076 0.932 107.635 1.00 36.35 61 ALA D N 1
ATOM 6223 C CA . ALA D 2 61 ? 239.233 0.916 108.838 1.00 36.24 61 ALA D CA 1
ATOM 6224 C C . ALA D 2 61 ? 238.004 0.016 108.691 1.00 35.38 61 ALA D C 1
ATOM 6225 O O . ALA D 2 61 ? 237.247 0.142 107.727 1.00 35.44 61 ALA D O 1
ATOM 6227 N N . VAL D 2 62 ? 237.769 -0.830 109.694 1.00 33.83 62 VAL D N 1
ATOM 6228 C CA . VAL D 2 62 ? 236.700 -1.818 109.656 1.00 33.22 62 VAL D CA 1
ATOM 6229 C C . VAL D 2 62 ? 236.063 -2.182 110.988 1.00 33.38 62 VAL D C 1
ATOM 6230 O O . VAL D 2 62 ? 236.621 -1.945 112.047 1.00 33.78 62 VAL D O 1
ATOM 6234 N N . THR D 2 63 ? 234.852 -2.721 110.907 1.00 33.41 63 THR D N 1
ATOM 6235 C CA . THR D 2 63 ? 234.255 -3.442 112.014 1.00 33.56 63 THR D CA 1
ATOM 6236 C C . THR D 2 63 ? 234.121 -4.895 111.661 1.00 32.79 63 THR D C 1
ATOM 6237 O O . THR D 2 63 ? 234.109 -5.258 110.500 1.00 32.34 63 THR D O 1
ATOM 6241 N N . ILE D 2 64 ? 233.959 -5.725 112.671 1.00 35.13 64 ILE D N 1
ATOM 6242 C CA . ILE D 2 64 ? 233.758 -7.138 112.444 1.00 34.64 64 ILE D CA 1
ATOM 6243 C C . ILE D 2 64 ? 232.510 -7.616 113.173 1.00 35.48 64 ILE D C 1
ATOM 6244 O O . ILE D 2 64 ? 232.388 -7.452 114.388 1.00 36.17 64 ILE D O 1
ATOM 6249 N N . SER D 2 65 ? 231.582 -8.219 112.439 1.00 42.47 65 SER D N 1
ATOM 6250 C CA . SER D 2 65 ? 230.346 -8.675 113.050 1.00 43.58 65 SER D CA 1
ATOM 6251 C C . SER D 2 65 ? 230.003 -10.099 112.651 1.00 43.55 65 SER D C 1
ATOM 6252 O O . SER D 2 65 ? 230.411 -10.563 111.600 1.00 42.85 65 SER D O 1
ATOM 6255 N N . VAL D 2 66 ? 229.254 -10.784 113.513 1.00 42.82 66 VAL D N 1
ATOM 6256 C CA . VAL D 2 66 ? 228.574 -12.037 113.173 1.00 43.40 66 VAL D CA 1
ATOM 6257 C C . VAL D 2 66 ? 227.121 -11.914 113.516 1.00 45.21 66 VAL D C 1
ATOM 6258 O O . VAL D 2 66 ? 226.741 -11.072 114.333 1.00 46.01 66 VAL D O 1
ATOM 6262 N N . LYS D 2 67 ? 226.320 -12.784 112.915 1.00 72.41 67 LYS D N 1
ATOM 6263 C CA . LYS D 2 67 ? 224.901 -12.850 113.190 1.00 74.50 67 LYS D CA 1
ATOM 6264 C C . LYS D 2 67 ? 224.695 -14.222 113.825 1.00 75.30 67 LYS D C 1
ATOM 6265 O O . LYS D 2 67 ? 224.584 -15.221 113.137 1.00 75.48 67 LYS D O 1
ATOM 6271 N N . SER D 2 68 ? 224.649 -14.279 115.147 1.00 93.93 68 SER D N 1
ATOM 6272 C CA . SER D 2 68 ? 224.438 -15.547 115.836 1.00 94.96 68 SER D CA 1
ATOM 6273 C C . SER D 2 68 ? 222.964 -15.876 115.921 1.00 97.50 68 SER D C 1
ATOM 6274 O O . SER D 2 68 ? 222.428 -16.715 115.194 1.00 98.34 68 SER D O 1
ATOM 6277 N N . GLU D 2 69 ? 222.342 -15.175 116.858 1.00 60.02 69 GLU D N 1
ATOM 6278 C CA . GLU D 2 69 ? 220.910 -15.139 117.071 1.00 62.77 69 GLU D CA 1
ATOM 6279 C C . GLU D 2 69 ? 220.548 -13.655 116.956 1.00 63.02 69 GLU D C 1
ATOM 6280 O O . GLU D 2 69 ? 219.523 -13.300 116.378 1.00 64.60 69 GLU D O 1
ATOM 6286 N N . LYS D 2 70 ? 221.375 -12.802 117.557 1.00 80.01 70 LYS D N 1
ATOM 6287 C CA . LYS D 2 70 ? 221.365 -11.375 117.198 1.00 79.63 70 LYS D CA 1
ATOM 6288 C C . LYS D 2 70 ? 222.725 -10.977 116.591 1.00 76.81 70 LYS D C 1
ATOM 6289 O O . LYS D 2 70 ? 223.648 -11.801 116.507 1.00 75.29 70 LYS D O 1
ATOM 6295 N N . ILE D 2 71 ? 222.838 -9.727 116.151 1.00 45.35 71 ILE D N 1
ATOM 6296 C CA . ILE D 2 71 ? 224.065 -9.250 115.548 1.00 43.07 71 ILE D CA 1
ATOM 6297 C C . ILE D 2 71 ? 225.026 -8.836 116.644 1.00 42.42 71 ILE D C 1
ATOM 6298 O O . ILE D 2 71 ? 224.630 -8.172 117.601 1.00 43.81 71 ILE D O 1
ATOM 6303 N N . SER D 2 72 ? 226.299 -9.187 116.463 1.00 57.30 72 SER D N 1
ATOM 6304 C CA . SER D 2 72 ? 227.327 -8.991 117.485 1.00 56.82 72 SER D CA 1
ATOM 6305 C C . SER D 2 72 ? 228.525 -8.373 116.815 1.00 55.11 72 SER D C 1
ATOM 6306 O O . SER D 2 72 ? 228.970 -8.847 115.779 1.00 53.87 72 SER D O 1
ATOM 6309 N N . THR D 2 73 ? 229.058 -7.325 117.417 1.00 48.01 73 THR D N 1
ATOM 6310 C CA . THR D 2 73 ? 230.212 -6.630 116.870 1.00 46.76 73 THR D CA 1
ATOM 6311 C C . THR D 2 73 ? 231.380 -6.768 117.839 1.00 46.57 73 THR D C 1
ATOM 6312 O O . THR D 2 73 ? 231.229 -6.613 119.042 1.00 47.82 73 THR D O 1
ATOM 6316 N N . LEU D 2 74 ? 232.550 -7.039 117.292 1.00 35.79 74 LEU D N 1
ATOM 6317 C CA . LEU D 2 74 ? 233.738 -7.302 118.075 1.00 35.71 74 LEU D CA 1
ATOM 6318 C C . LEU D 2 74 ? 234.204 -6.023 118.777 1.00 36.63 74 LEU D C 1
ATOM 6319 O O . LEU D 2 74 ? 234.127 -4.958 118.193 1.00 36.62 74 LEU D O 1
ATOM 6324 N N . SER D 2 75 ? 234.585 -6.095 120.055 1.00 37.73 75 SER D N 1
ATOM 6325 C CA . SER D 2 75 ? 235.101 -4.891 120.736 1.00 38.88 75 SER D CA 1
ATOM 6326 C C . SER D 2 75 ? 236.447 -5.161 121.412 1.00 39.22 75 SER D C 1
ATOM 6327 O O . SER D 2 75 ? 236.747 -6.292 121.792 1.00 39.06 75 SER D O 1
ATOM 6330 N N . SER D 2 76 ? 237.270 -4.120 121.502 1.00 52.91 76 SER D N 1
ATOM 6331 C CA . SER D 2 76 ? 238.558 -4.186 122.195 1.00 53.74 76 SER D CA 1
ATOM 6332 C C . SER D 2 76 ? 238.469 -3.487 123.554 1.00 56.00 76 SER D C 1
ATOM 6333 O O . SER D 2 76 ? 239.485 -3.307 124.230 1.00 57.23 76 SER D O 1
ATOM 6336 N N . GLU D 2 77 ? 237.257 -3.109 123.957 1.00 65.25 77 GLU D N 1
ATOM 6337 C CA . GLU D 2 77 ? 237.068 -2.322 125.168 1.00 67.64 77 GLU D CA 1
ATOM 6338 C C . GLU D 2 77 ? 237.830 -2.849 126.399 1.00 69.22 77 GLU D C 1
ATOM 6339 O O . GLU D 2 77 ? 237.738 -4.034 126.773 1.00 69.01 77 GLU D O 1
ATOM 6345 N N . ASN D 2 78 ? 238.550 -1.920 127.033 1.00 80.94 78 ASN D N 1
ATOM 6346 C CA . ASN D 2 78 ? 239.409 -2.233 128.164 1.00 82.83 78 ASN D CA 1
ATOM 6347 C C . ASN D 2 78 ? 240.390 -3.363 127.818 1.00 81.57 78 ASN D C 1
ATOM 6348 O O . ASN D 2 78 ? 240.548 -4.323 128.572 1.00 82.30 78 ASN D O 1
ATOM 6353 N N . LYS D 2 79 ? 241.011 -3.266 126.649 1.00 59.18 79 LYS D N 1
ATOM 6354 C CA . LYS D 2 79 ? 242.071 -4.194 126.249 1.00 58.28 79 LYS D CA 1
ATOM 6355 C C . LYS D 2 79 ? 241.636 -5.663 126.228 1.00 57.11 79 LYS D C 1
ATOM 6356 O O . LYS D 2 79 ? 242.468 -6.570 126.355 1.00 57.17 79 LYS D O 1
ATOM 6362 N N . ILE D 2 80 ? 240.343 -5.907 126.032 1.00 57.70 80 ILE D N 1
ATOM 6363 C CA . ILE D 2 80 ? 239.846 -7.275 126.075 1.00 56.94 80 ILE D CA 1
ATOM 6364 C C . ILE D 2 80 ? 238.978 -7.521 124.863 1.00 54.84 80 ILE D C 1
ATOM 6365 O O . ILE D 2 80 ? 238.087 -6.716 124.578 1.00 54.74 80 ILE D O 1
ATOM 6370 N N . ILE D 2 81 ? 239.199 -8.635 124.174 1.00 57.11 81 ILE D N 1
ATOM 6371 C CA . ILE D 2 81 ? 238.315 -9.007 123.078 1.00 55.44 81 ILE D CA 1
ATOM 6372 C C . ILE D 2 81 ? 237.000 -9.591 123.577 1.00 56.02 81 ILE D C 1
ATOM 6373 O O . ILE D 2 81 ? 236.972 -10.438 124.455 1.00 57.02 81 ILE D O 1
ATOM 6378 N N . SER D 2 82 ? 235.913 -9.151 122.966 1.00 51.07 82 SER D N 1
ATOM 6379 C CA . SER D 2 82 ? 234.575 -9.566 123.338 1.00 51.87 82 SER D CA 1
ATOM 6380 C C . SER D 2 82 ? 233.593 -9.223 122.218 1.00 50.98 82 SER D C 1
ATOM 6381 O O . SER D 2 82 ? 233.895 -8.397 121.363 1.00 50.05 82 SER D O 1
ATOM 6384 N N . PHE D 2 83 ? 232.444 -9.891 122.201 1.00 50.06 83 PHE D N 1
ATOM 6385 C CA . PHE D 2 83 ? 231.365 -9.578 121.263 1.00 49.76 83 PHE D CA 1
ATOM 6386 C C . PHE D 2 83 ? 230.255 -8.743 121.921 1.00 51.59 83 PHE D C 1
ATOM 6387 O O . PHE D 2 83 ? 229.596 -9.205 122.847 1.00 53.20 83 PHE D O 1
ATOM 6395 N N . LYS D 2 84 ? 230.010 -7.538 121.417 1.00 41.49 84 LYS D N 1
ATOM 6396 C CA . LYS D 2 84 ? 228.912 -6.701 121.916 1.00 43.36 84 LYS D CA 1
ATOM 6397 C C . LYS D 2 84 ? 227.705 -6.824 120.983 1.00 43.48 84 LYS D C 1
ATOM 6398 O O . LYS D 2 84 ? 227.866 -6.812 119.766 1.00 42.02 84 LYS D O 1
ATOM 6404 N N . GLU D 2 85 ? 226.494 -6.901 121.542 1.00 47.45 85 GLU D N 1
ATOM 6405 C CA . GLU D 2 85 ? 225.320 -7.008 120.683 1.00 47.96 85 GLU D CA 1
ATOM 6406 C C . GLU D 2 85 ? 224.978 -5.589 120.257 1.00 48.45 85 GLU D C 1
ATOM 6407 O O . GLU D 2 85 ? 224.312 -4.838 120.959 1.00 50.45 85 GLU D O 1
ATOM 6413 N N . MET D 2 86 ? 225.445 -5.249 119.068 1.00 44.82 86 MET D N 1
ATOM 6414 C CA . MET D 2 86 ? 225.169 -3.963 118.460 1.00 45.17 86 MET D CA 1
ATOM 6415 C C . MET D 2 86 ? 225.394 -4.093 116.977 1.00 43.57 86 MET D C 1
ATOM 6416 O O . MET D 2 86 ? 226.068 -5.007 116.520 1.00 41.97 86 MET D O 1
ATOM 6421 N N . ASN D 2 87 ? 224.778 -3.190 116.230 1.00 64.99 87 ASN D N 1
ATOM 6422 C CA . ASN D 2 87 ? 224.990 -3.084 114.792 1.00 63.82 87 ASN D CA 1
ATOM 6423 C C . ASN D 2 87 ? 226.117 -2.152 114.517 1.00 62.69 87 ASN D C 1
ATOM 6424 O O . ASN D 2 87 ? 226.348 -1.201 115.274 1.00 63.44 87 ASN D O 1
ATOM 6429 N N . PRO D 2 88 ? 226.871 -2.448 113.467 1.00 61.34 88 PRO D N 1
ATOM 6430 C CA . PRO D 2 88 ? 227.830 -1.457 112.996 1.00 60.63 88 PRO D CA 1
ATOM 6431 C C . PRO D 2 88 ? 227.134 -0.125 112.734 1.00 62.13 88 PRO D C 1
ATOM 6432 O O . PRO D 2 88 ? 226.104 -0.113 112.066 1.00 63.07 88 PRO D O 1
ATOM 6436 N N . PRO D 2 89 ? 227.612 0.959 113.349 1.00 41.71 89 PRO D N 1
ATOM 6437 C CA . PRO D 2 89 ? 226.950 2.253 113.148 1.00 43.36 89 PRO D CA 1
ATOM 6438 C C . PRO D 2 89 ? 227.261 2.946 111.808 1.00 43.04 89 PRO D C 1
ATOM 6439 O O . PRO D 2 89 ? 228.316 2.729 111.211 1.00 41.57 89 PRO D O 1
ATOM 6443 N N . ASP D 2 90 ? 226.310 3.753 111.345 1.00 44.65 90 ASP D N 1
ATOM 6444 C CA . ASP D 2 90 ? 226.461 4.599 110.162 1.00 44.93 90 ASP D CA 1
ATOM 6445 C C . ASP D 2 90 ? 227.676 5.487 110.264 1.00 44.53 90 ASP D C 1
ATOM 6446 O O . ASP D 2 90 ? 228.353 5.732 109.284 1.00 43.92 90 ASP D O 1
ATOM 6451 N N . ASN D 2 91 ? 227.914 6.016 111.454 1.00 45.22 91 ASN D N 1
ATOM 6452 C CA . ASN D 2 91 ? 229.075 6.854 111.695 1.00 45.20 91 ASN D CA 1
ATOM 6453 C C . ASN D 2 91 ? 229.517 6.864 113.159 1.00 45.53 91 ASN D C 1
ATOM 6454 O O . ASN D 2 91 ? 228.810 6.378 114.045 1.00 46.06 91 ASN D O 1
ATOM 6459 N N . ILE D 2 92 ? 230.735 7.353 113.372 1.00 47.04 92 ILE D N 1
ATOM 6460 C CA . ILE D 2 92 ? 231.379 7.391 114.674 1.00 47.50 92 ILE D CA 1
ATOM 6461 C C . ILE D 2 92 ? 232.132 8.684 114.725 1.00 48.77 92 ILE D C 1
ATOM 6462 O O . ILE D 2 92 ? 232.979 8.908 113.887 1.00 48.14 92 ILE D O 1
ATOM 6467 N N . LYS D 2 93 ? 231.853 9.518 115.719 1.00 55.92 93 LYS D N 1
ATOM 6468 C CA . LYS D 2 93 ? 232.390 10.882 115.776 1.00 57.64 93 LYS D CA 1
ATOM 6469 C C . LYS D 2 93 ? 233.676 11.052 116.606 1.00 58.13 93 LYS D C 1
ATOM 6470 O O . LYS D 2 93 ? 233.957 12.144 117.107 1.00 60.18 93 LYS D O 1
ATOM 6476 N N . ASP D 2 94 ? 234.440 9.976 116.769 1.00 54.08 94 ASP D N 1
ATOM 6477 C CA . ASP D 2 94 ? 235.680 10.002 117.544 1.00 54.65 94 ASP D CA 1
ATOM 6478 C C . ASP D 2 94 ? 236.877 9.727 116.623 1.00 53.35 94 ASP D C 1
ATOM 6479 O O . ASP D 2 94 ? 236.693 9.584 115.417 1.00 52.14 94 ASP D O 1
ATOM 6484 N N . THR D 2 95 ? 238.101 9.768 117.155 1.00 49.57 95 THR D N 1
ATOM 6485 C CA . THR D 2 95 ? 239.306 9.354 116.419 1.00 48.57 95 THR D CA 1
ATOM 6486 C C . THR D 2 95 ? 239.722 7.926 116.718 1.00 46.96 95 THR D C 1
ATOM 6487 O O . THR D 2 95 ? 240.663 7.387 116.131 1.00 46.06 95 THR D O 1
ATOM 6491 N N . LYS D 2 96 ? 239.085 7.360 117.726 1.00 63.50 96 LYS D N 1
ATOM 6492 C CA . LYS D 2 96 ? 239.407 6.031 118.203 1.00 62.35 96 LYS D CA 1
ATOM 6493 C C . LYS D 2 96 ? 238.093 5.362 118.584 1.00 61.67 96 LYS D C 1
ATOM 6494 O O . LYS D 2 96 ? 237.206 6.020 119.113 1.00 62.96 96 LYS D O 1
ATOM 6500 N N . SER D 2 97 ? 237.921 4.083 118.269 1.00 51.29 97 SER D N 1
ATOM 6501 C CA . SER D 2 97 ? 236.715 3.379 118.700 1.00 50.95 97 SER D CA 1
ATOM 6502 C C . SER D 2 97 ? 237.009 1.920 119.023 1.00 49.79 97 SER D C 1
ATOM 6503 O O . SER D 2 97 ? 237.702 1.243 118.267 1.00 48.39 97 SER D O 1
ATOM 6506 N N . ASP D 2 98 ? 236.468 1.435 120.136 1.00 50.10 98 ASP D N 1
ATOM 6507 C CA . ASP D 2 98 ? 236.582 0.035 120.539 1.00 49.30 98 ASP D CA 1
ATOM 6508 C C . ASP D 2 98 ? 236.168 -0.993 119.502 1.00 47.36 98 ASP D C 1
ATOM 6509 O O . ASP D 2 98 ? 236.549 -2.173 119.572 1.00 46.51 98 ASP D O 1
ATOM 6514 N N . ILE D 2 99 ? 235.360 -0.555 118.552 1.00 54.12 99 ILE D N 1
ATOM 6515 C CA . ILE D 2 99 ? 234.892 -1.473 117.542 1.00 52.63 99 ILE D CA 1
ATOM 6516 C C . ILE D 2 99 ? 235.566 -1.262 116.153 1.00 51.48 99 ILE D C 1
ATOM 6517 O O . ILE D 2 99 ? 235.253 -2.004 115.214 1.00 50.38 99 ILE D O 1
ATOM 6522 N N . ILE D 2 100 ? 236.457 -0.264 116.019 1.00 42.00 100 ILE D N 1
ATOM 6523 C CA . ILE D 2 100 ? 237.218 -0.061 114.776 1.00 41.24 100 ILE D CA 1
ATOM 6524 C C . ILE D 2 100 ? 238.621 -0.685 114.846 1.00 40.83 100 ILE D C 1
ATOM 6525 O O . ILE D 2 100 ? 239.338 -0.489 115.814 1.00 41.75 100 ILE D O 1
ATOM 6530 N N . PHE D 2 101 ? 239.016 -1.383 113.778 1.00 40.87 101 PHE D N 1
ATOM 6531 C CA . PHE D 2 101 ? 240.337 -2.001 113.655 1.00 40.62 101 PHE D CA 1
ATOM 6532 C C . PHE D 2 101 ? 240.885 -1.639 112.296 1.00 40.41 101 PHE D C 1
ATOM 6533 O O . PHE D 2 101 ? 240.146 -1.485 111.341 1.00 39.96 101 PHE D O 1
ATOM 6541 N N . PHE D 2 102 ? 242.195 -1.507 112.219 1.00 38.85 102 PHE D N 1
ATOM 6542 C CA . PHE D 2 102 ? 242.843 -1.189 110.971 1.00 38.97 102 PHE D CA 1
ATOM 6543 C C . PHE D 2 102 ? 243.367 -2.458 110.335 1.00 38.18 102 PHE D C 1
ATOM 6544 O O . PHE D 2 102 ? 244.183 -3.167 110.916 1.00 38.36 102 PHE D O 1
ATOM 6552 N N . GLN D 2 103 ? 242.867 -2.754 109.143 1.00 33.74 103 GLN D N 1
ATOM 6553 C CA . GLN D 2 103 ? 243.291 -3.936 108.445 1.00 33.18 103 GLN D CA 1
ATOM 6554 C C . GLN D 2 103 ? 244.418 -3.553 107.536 1.00 34.08 103 GLN D C 1
ATOM 6555 O O . GLN D 2 103 ? 244.313 -2.608 106.761 1.00 34.64 103 GLN D O 1
ATOM 6561 N N . ARG D 2 104 ? 245.516 -4.276 107.656 1.00 34.44 104 ARG D N 1
ATOM 6562 C CA . ARG D 2 104 ? 246.649 -4.063 106.782 1.00 35.56 104 ARG D CA 1
ATOM 6563 C C . ARG D 2 104 ? 247.186 -5.394 106.335 1.00 35.38 104 ARG D C 1
ATOM 6564 O O . ARG D 2 104 ? 247.124 -6.370 107.083 1.00 34.78 104 ARG D O 1
ATOM 6572 N N . SER D 2 105 ? 247.659 -5.446 105.094 1.00 36.06 105 SER D N 1
ATOM 6573 C CA . SER D 2 105 ? 248.361 -6.630 104.639 1.00 36.36 105 SER D CA 1
ATOM 6574 C C . SER D 2 105 ? 249.792 -6.591 105.139 1.00 37.83 105 SER D C 1
ATOM 6575 O O . SER D 2 105 ? 250.362 -5.537 105.409 1.00 38.97 105 SER D O 1
ATOM 6578 N N . VAL D 2 106 ? 250.359 -7.774 105.259 1.00 38.02 106 VAL D N 1
ATOM 6579 C CA . VAL D 2 106 ? 251.694 -7.952 105.803 1.00 39.58 106 VAL D CA 1
ATOM 6580 C C . VAL D 2 106 ? 252.673 -7.943 104.634 1.00 41.28 106 VAL D C 1
ATOM 6581 O O . VAL D 2 106 ? 252.570 -8.775 103.744 1.00 41.15 106 VAL D O 1
ATOM 6585 N N . PRO D 2 107 ? 253.584 -6.961 104.598 1.00 43.10 107 PRO D N 1
ATOM 6586 C CA . PRO D 2 107 ? 254.552 -6.782 103.514 1.00 45.14 107 PRO D CA 1
ATOM 6587 C C . PRO D 2 107 ? 255.290 -8.061 103.210 1.00 45.99 107 PRO D C 1
ATOM 6588 O O . PRO D 2 107 ? 255.833 -8.672 104.124 1.00 46.38 107 PRO D O 1
ATOM 6592 N N . GLY D 2 108 ? 255.305 -8.447 101.941 1.00 71.58 108 GLY D N 1
ATOM 6593 C CA . GLY D 2 108 ? 255.844 -9.724 101.509 1.00 72.38 108 GLY D CA 1
ATOM 6594 C C . GLY D 2 108 ? 254.816 -10.842 101.437 1.00 70.39 108 GLY D C 1
ATOM 6595 O O . GLY D 2 108 ? 255.052 -11.856 100.783 1.00 71.05 108 GLY D O 1
ATOM 6596 N N . HIS D 2 109 ? 253.682 -10.679 102.108 1.00 67.39 109 HIS D N 1
ATOM 6597 C CA . HIS D 2 109 ? 252.625 -11.686 102.049 1.00 65.69 109 HIS D CA 1
ATOM 6598 C C . HIS D 2 109 ? 251.258 -10.996 101.926 1.00 63.99 109 HIS D C 1
ATOM 6599 O O . HIS D 2 109 ? 250.639 -10.675 102.938 1.00 62.72 109 HIS D O 1
ATOM 6606 N N . ASP D 2 110 ? 250.742 -10.840 100.714 1.00 61.56 110 ASP D N 1
ATOM 6607 C CA . ASP D 2 110 ? 249.474 -10.122 100.534 1.00 60.30 110 ASP D CA 1
ATOM 6608 C C . ASP D 2 110 ? 248.256 -10.888 101.008 1.00 58.60 110 ASP D C 1
ATOM 6609 O O . ASP D 2 110 ? 247.204 -10.300 101.257 1.00 57.53 110 ASP D O 1
ATOM 6614 N N . ASN D 2 111 ? 248.363 -12.206 101.024 1.00 50.18 111 ASN D N 1
ATOM 6615 C CA . ASN D 2 111 ? 247.290 -13.016 101.568 1.00 48.84 111 ASN D CA 1
ATOM 6616 C C . ASN D 2 111 ? 247.093 -12.785 103.089 1.00 47.81 111 ASN D C 1
ATOM 6617 O O . ASN D 2 111 ? 245.992 -12.965 103.613 1.00 46.69 111 ASN D O 1
ATOM 6622 N N . LYS D 2 112 ? 248.134 -12.337 103.783 1.00 36.42 112 LYS D N 1
ATOM 6623 C CA . LYS D 2 112 ? 248.054 -12.186 105.238 1.00 35.82 112 LYS D CA 1
ATOM 6624 C C . LYS D 2 112 ? 247.594 -10.807 105.743 1.00 35.41 112 LYS D C 1
ATOM 6625 O O . LYS D 2 112 ? 248.001 -9.768 105.243 1.00 36.12 112 LYS D O 1
ATOM 6631 N N . MET D 2 113 ? 246.755 -10.820 106.772 1.00 33.17 113 MET D N 1
ATOM 6632 C CA . MET D 2 113 ? 246.198 -9.592 107.340 1.00 32.88 113 MET D CA 1
ATOM 6633 C C . MET D 2 113 ? 246.392 -9.503 108.854 1.00 33.03 113 MET D C 1
ATOM 6634 O O . MET D 2 113 ? 246.281 -10.490 109.563 1.00 32.77 113 MET D O 1
ATOM 6639 N N . GLN D 2 114 ? 246.651 -8.292 109.335 1.00 48.97 114 GLN D N 1
ATOM 6640 C CA . GLN D 2 114 ? 246.698 -7.996 110.763 1.00 49.35 114 GLN D CA 1
ATOM 6641 C C . GLN D 2 114 ? 245.622 -6.997 111.124 1.00 48.96 114 GLN D C 1
ATOM 6642 O O . GLN D 2 114 ? 245.221 -6.220 110.281 1.00 48.80 114 GLN D O 1
ATOM 6648 N N . PHE D 2 115 ? 245.116 -7.034 112.351 1.00 35.97 115 PHE D N 1
ATOM 6649 C CA . PHE D 2 115 ? 244.086 -6.071 112.721 1.00 35.86 115 PHE D CA 1
ATOM 6650 C C . PHE D 2 115 ? 244.509 -5.310 113.960 1.00 37.12 115 PHE D C 1
ATOM 6651 O O . PHE D 2 115 ? 244.389 -5.798 115.078 1.00 37.43 115 PHE D O 1
ATOM 6659 N N . GLU D 2 116 ? 244.952 -4.081 113.758 1.00 43.35 116 GLU D N 1
ATOM 6660 C CA . GLU D 2 116 ? 245.315 -3.221 114.869 1.00 44.84 116 GLU D CA 1
ATOM 6661 C C . GLU D 2 116 ? 244.086 -2.560 115.446 1.00 44.80 116 GLU D C 1
ATOM 6662 O O . GLU D 2 116 ? 243.225 -2.088 114.711 1.00 44.13 116 GLU D O 1
ATOM 6668 N N . SER D 2 117 ? 244.029 -2.530 116.774 1.00 41.70 117 SER D N 1
ATOM 6669 C CA . SER D 2 117 ? 243.005 -1.790 117.497 1.00 42.25 117 SER D CA 1
ATOM 6670 C C . SER D 2 117 ? 243.120 -0.284 117.263 1.00 43.36 117 SER D C 1
ATOM 6671 O O . SER D 2 117 ? 244.223 0.241 117.249 1.00 44.53 117 SER D O 1
ATOM 6674 N N . SER D 2 118 ? 242.006 0.411 117.033 1.00 45.27 118 SER D N 1
ATOM 6675 C CA . SER D 2 118 ? 242.092 1.862 116.823 1.00 46.52 118 SER D CA 1
ATOM 6676 C C . SER D 2 118 ? 242.092 2.607 118.152 1.00 48.50 118 SER D C 1
ATOM 6677 O O . SER D 2 118 ? 242.684 3.678 118.266 1.00 50.10 118 SER D O 1
ATOM 6680 N N . SER D 2 119 ? 241.456 2.023 119.165 1.00 66.40 119 SER D N 1
ATOM 6681 C CA . SER D 2 119 ? 241.473 2.600 120.499 1.00 68.51 119 SER D CA 1
ATOM 6682 C C . SER D 2 119 ? 242.804 2.345 121.219 1.00 69.81 119 SER D C 1
ATOM 6683 O O . SER D 2 119 ? 243.266 3.210 121.974 1.00 72.02 119 SER D O 1
ATOM 6686 N N . TYR D 2 120 ? 243.435 1.193 120.987 1.00 45.28 120 TYR D N 1
ATOM 6687 C CA . TYR D 2 120 ? 244.743 0.947 121.594 1.00 46.72 120 TYR D CA 1
ATOM 6688 C C . TYR D 2 120 ? 245.816 0.736 120.549 1.00 46.12 120 TYR D C 1
ATOM 6689 O O . TYR D 2 120 ? 245.964 -0.357 120.019 1.00 44.59 120 TYR D O 1
ATOM 6698 N N . GLU D 2 121 ? 246.584 1.784 120.293 1.00 47.61 121 GLU D N 1
ATOM 6699 C CA . GLU D 2 121 ? 247.665 1.771 119.318 1.00 47.61 121 GLU D CA 1
ATOM 6700 C C . GLU D 2 121 ? 248.708 0.770 119.783 1.00 48.27 121 GLU D C 1
ATOM 6701 O O . GLU D 2 121 ? 249.084 0.806 120.936 1.00 50.12 121 GLU D O 1
ATOM 6707 N N . GLY D 2 122 ? 249.196 -0.094 118.901 1.00 47.05 122 GLY D N 1
ATOM 6708 C CA . GLY D 2 122 ? 250.190 -1.080 119.283 1.00 47.80 122 GLY D CA 1
ATOM 6709 C C . GLY D 2 122 ? 249.635 -2.464 119.586 1.00 46.21 122 GLY D C 1
ATOM 6710 O O . GLY D 2 122 ? 250.382 -3.419 119.822 1.00 46.67 122 GLY D O 1
ATOM 6711 N N . TYR D 2 123 ? 248.314 -2.573 119.604 1.00 48.27 123 TYR D N 1
ATOM 6712 C CA . TYR D 2 123 ? 247.676 -3.831 119.944 1.00 47.00 123 TYR D CA 1
ATOM 6713 C C . TYR D 2 123 ? 246.989 -4.454 118.727 1.00 44.62 123 TYR D C 1
ATOM 6714 O O . TYR D 2 123 ? 246.501 -3.749 117.842 1.00 43.81 123 TYR D O 1
ATOM 6723 N N . PHE D 2 124 ? 246.962 -5.780 118.676 1.00 55.47 124 PHE D N 1
ATOM 6724 C CA . PHE D 2 124 ? 246.587 -6.483 117.452 1.00 53.63 124 PHE D CA 1
ATOM 6725 C C . PHE D 2 124 ? 245.696 -7.659 117.781 1.00 52.61 124 PHE D C 1
ATOM 6726 O O . PHE D 2 124 ? 245.889 -8.297 118.809 1.00 53.42 124 PHE D O 1
ATOM 6734 N N . LEU D 2 125 ? 244.672 -7.903 116.970 1.00 54.81 125 LEU D N 1
ATOM 6735 C CA . LEU D 2 125 ? 243.993 -9.187 117.037 1.00 53.98 125 LEU D CA 1
ATOM 6736 C C . LEU D 2 125 ? 245.010 -10.337 116.926 1.00 54.21 125 LEU D C 1
ATOM 6737 O O . LEU D 2 125 ? 245.917 -10.274 116.107 1.00 54.29 125 LEU D O 1
ATOM 6742 N N . ALA D 2 126 ? 244.831 -11.380 117.742 1.00 42.75 126 ALA D N 1
ATOM 6743 C CA . ALA D 2 126 ? 245.786 -12.485 117.840 1.00 43.32 126 ALA D CA 1
ATOM 6744 C C . ALA D 2 126 ? 245.132 -13.797 118.237 1.00 43.08 126 ALA D C 1
ATOM 6745 O O . ALA D 2 126 ? 244.060 -13.809 118.824 1.00 42.94 126 ALA D O 1
ATOM 6747 N N . SER D 2 127 ? 245.813 -14.896 117.935 1.00 41.39 127 SER D N 1
ATOM 6748 C CA . SER D 2 127 ? 245.354 -16.229 118.297 1.00 41.45 127 SER D CA 1
ATOM 6749 C C . SER D 2 127 ? 246.196 -16.751 119.444 1.00 43.12 127 SER D C 1
ATOM 6750 O O . SER D 2 127 ? 247.418 -16.722 119.393 1.00 44.06 127 SER D O 1
ATOM 6753 N N . GLU D 2 128 ? 245.528 -17.155 120.513 1.00 42.77 128 GLU D N 1
ATOM 6754 C CA . GLU D 2 128 ? 246.207 -17.628 121.700 1.00 44.61 128 GLU D CA 1
ATOM 6755 C C . GLU D 2 128 ? 245.572 -18.943 122.149 1.00 44.94 128 GLU D C 1
ATOM 6756 O O . GLU D 2 128 ? 244.357 -19.104 122.076 1.00 44.17 128 GLU D O 1
ATOM 6762 N N . LYS D 2 129 ? 246.389 -19.909 122.547 1.00 44.03 129 LYS D N 1
ATOM 6763 C CA . LYS D 2 129 ? 245.852 -21.108 123.169 1.00 44.80 129 LYS D CA 1
ATOM 6764 C C . LYS D 2 129 ? 245.696 -20.913 124.677 1.00 46.59 129 LYS D C 1
ATOM 6765 O O . LYS D 2 129 ? 246.681 -20.667 125.381 1.00 48.21 129 LYS D O 1
ATOM 6771 N N . GLU D 2 130 ? 244.452 -21.023 125.150 1.00 82.65 130 GLU D N 1
ATOM 6772 C CA . GLU D 2 130 ? 244.105 -20.979 126.580 1.00 84.56 130 GLU D CA 1
ATOM 6773 C C . GLU D 2 130 ? 243.412 -22.299 126.983 1.00 85.38 130 GLU D C 1
ATOM 6774 O O . GLU D 2 130 ? 242.261 -22.553 126.603 1.00 84.51 130 GLU D O 1
ATOM 6780 N N . ARG D 2 131 ? 244.119 -23.099 127.775 1.00 60.48 131 ARG D N 1
ATOM 6781 C CA . ARG D 2 131 ? 243.710 -24.453 128.135 1.00 61.58 131 ARG D CA 1
ATOM 6782 C C . ARG D 2 131 ? 243.534 -25.291 126.883 1.00 60.02 131 ARG D C 1
ATOM 6783 O O . ARG D 2 131 ? 244.456 -25.438 126.066 1.00 59.30 131 ARG D O 1
ATOM 6791 N N . ASP D 2 132 ? 242.330 -25.844 126.778 1.00 63.93 132 ASP D N 1
ATOM 6792 C CA . ASP D 2 132 ? 241.897 -26.665 125.659 1.00 62.78 132 ASP D CA 1
ATOM 6793 C C . ASP D 2 132 ? 241.393 -25.828 124.483 1.00 60.50 132 ASP D C 1
ATOM 6794 O O . ASP D 2 132 ? 241.088 -26.347 123.409 1.00 59.49 132 ASP D O 1
ATOM 6799 N N . LEU D 2 133 ? 241.276 -24.530 124.719 1.00 64.95 133 LEU D N 1
ATOM 6800 C CA . LEU D 2 133 ? 240.712 -23.618 123.741 1.00 63.06 133 LEU D CA 1
ATOM 6801 C C . LEU D 2 133 ? 241.745 -22.814 122.967 1.00 61.85 133 LEU D C 1
ATOM 6802 O O . LEU D 2 133 ? 242.860 -22.526 123.453 1.00 62.61 133 LEU D O 1
ATOM 6807 N N . PHE D 2 134 ? 241.315 -22.421 121.767 1.00 67.60 134 PHE D N 1
ATOM 6808 C CA . PHE D 2 134 ? 242.034 -21.470 120.933 1.00 66.43 134 PHE D CA 1
ATOM 6809 C C . PHE D 2 134 ? 241.136 -20.243 120.840 1.00 65.62 134 PHE D C 1
ATOM 6810 O O . PHE D 2 134 ? 239.953 -20.361 120.523 1.00 65.21 134 PHE D O 1
ATOM 6818 N N . LYS D 2 135 ? 241.692 -19.097 121.227 1.00 38.76 135 LYS D N 1
ATOM 6819 C CA . LYS D 2 135 ? 240.902 -17.931 121.536 1.00 38.61 135 LYS D CA 1
ATOM 6820 C C . LYS D 2 135 ? 241.383 -16.732 120.725 1.00 37.61 135 LYS D C 1
ATOM 6821 O O . LYS D 2 135 ? 242.585 -16.603 120.481 1.00 37.71 135 LYS D O 1
ATOM 6827 N N . LEU D 2 136 ? 240.471 -15.845 120.326 1.00 40.91 136 LEU D N 1
ATOM 6828 C CA . LEU D 2 136 ? 240.897 -14.593 119.727 1.00 40.30 136 LEU D CA 1
ATOM 6829 C C . LEU D 2 136 ? 241.063 -13.528 120.798 1.00 41.44 136 LEU D C 1
ATOM 6830 O O . LEU D 2 136 ? 240.096 -13.114 121.415 1.00 41.95 136 LEU D O 1
ATOM 6835 N N . ILE D 2 137 ? 242.281 -13.020 120.945 1.00 41.15 137 ILE D N 1
ATOM 6836 C CA . ILE D 2 137 ? 242.576 -12.044 121.981 1.00 42.58 137 ILE D CA 1
ATOM 6837 C C . ILE D 2 137 ? 243.232 -10.790 121.429 1.00 42.48 137 ILE D C 1
ATOM 6838 O O . ILE D 2 137 ? 243.525 -10.688 120.240 1.00 41.34 137 ILE D O 1
ATOM 6843 N N . LEU D 2 138 ? 243.469 -9.838 122.318 1.00 44.56 138 LEU D N 1
ATOM 6844 C CA . LEU D 2 138 ? 244.169 -8.622 121.975 1.00 44.98 138 LEU D CA 1
ATOM 6845 C C . LEU D 2 138 ? 245.537 -8.680 122.576 1.00 46.66 138 LEU D C 1
ATOM 6846 O O . LEU D 2 138 ? 245.674 -8.975 123.744 1.00 48.21 138 LEU D O 1
ATOM 6851 N N . LYS D 2 139 ? 246.564 -8.401 121.799 1.00 41.76 139 LYS D N 1
ATOM 6852 C CA . LYS D 2 139 ? 247.886 -8.407 122.376 1.00 43.73 139 LYS D CA 1
ATOM 6853 C C . LYS D 2 139 ? 248.832 -7.404 121.718 1.00 44.40 139 LYS D C 1
ATOM 6854 O O . LYS D 2 139 ? 248.713 -7.067 120.533 1.00 43.05 139 LYS D O 1
ATOM 6860 N N . LYS D 2 140 ? 249.738 -6.887 122.539 1.00 58.15 140 LYS D N 1
ATOM 6861 C CA . LYS D 2 140 ? 250.790 -6.009 122.080 1.00 59.44 140 LYS D CA 1
ATOM 6862 C C . LYS D 2 140 ? 251.801 -6.901 121.365 1.00 59.42 140 LYS D C 1
ATOM 6863 O O . LYS D 2 140 ? 251.924 -8.084 121.728 1.00 59.40 140 LYS D O 1
ATOM 6869 N N . GLU D 2 141 ? 252.521 -6.366 120.369 1.00 69.47 141 GLU D N 1
ATOM 6870 C CA . GLU D 2 141 ? 253.330 -7.226 119.467 1.00 69.26 141 GLU D CA 1
ATOM 6871 C C . GLU D 2 141 ? 254.672 -7.684 120.077 1.00 71.89 141 GLU D C 1
ATOM 6872 O O . GLU D 2 141 ? 255.503 -6.847 120.441 1.00 74.26 141 GLU D O 1
ATOM 6878 N N . ASP D 2 142 ? 254.916 -8.988 120.197 1.00 85.08 142 ASP D N 1
ATOM 6879 C CA . ASP D 2 142 ? 256.184 -9.328 120.812 1.00 87.91 142 ASP D CA 1
ATOM 6880 C C . ASP D 2 142 ? 256.949 -10.119 119.793 1.00 87.90 142 ASP D C 1
ATOM 6881 O O . ASP D 2 142 ? 256.980 -11.352 119.848 1.00 87.56 142 ASP D O 1
ATOM 6886 N N . GLU D 2 143 ? 257.484 -9.405 118.815 1.00 61.74 143 GLU D N 1
ATOM 6887 C CA . GLU D 2 143 ? 258.562 -9.815 117.924 1.00 62.95 143 GLU D CA 1
ATOM 6888 C C . GLU D 2 143 ? 258.262 -9.147 116.617 1.00 61.53 143 GLU D C 1
ATOM 6889 O O . GLU D 2 143 ? 257.103 -8.838 116.294 1.00 59.08 143 GLU D O 1
ATOM 6895 N N . LEU D 2 144 ? 259.252 -9.146 115.764 1.00 55.08 144 LEU D N 1
ATOM 6896 C CA . LEU D 2 144 ? 258.940 -8.627 114.489 1.00 53.82 144 LEU D CA 1
ATOM 6897 C C . LEU D 2 144 ? 258.585 -9.845 113.605 1.00 52.04 144 LEU D C 1
ATOM 6898 O O . LEU D 2 144 ? 259.373 -10.785 113.442 1.00 53.31 144 LEU D O 1
ATOM 6903 N N . GLY D 2 145 ? 257.377 -9.828 113.045 1.00 53.29 145 GLY D N 1
ATOM 6904 C CA . GLY D 2 145 ? 256.874 -10.973 112.295 1.00 51.62 145 GLY D CA 1
ATOM 6905 C C . GLY D 2 145 ? 256.123 -12.082 113.028 1.00 50.22 145 GLY D C 1
ATOM 6906 O O . GLY D 2 145 ? 256.148 -13.229 112.580 1.00 49.88 145 GLY D O 1
ATOM 6907 N N . ASP D 2 146 ? 255.503 -11.765 114.168 1.00 47.73 146 ASP D N 1
ATOM 6908 C CA . ASP D 2 146 ? 254.749 -12.745 114.980 1.00 46.67 146 ASP D CA 1
ATOM 6909 C C . ASP D 2 146 ? 253.588 -13.320 114.174 1.00 44.27 146 ASP D C 1
ATOM 6910 O O . ASP D 2 146 ? 252.687 -12.595 113.774 1.00 42.82 146 ASP D O 1
ATOM 6915 N N . ARG D 2 147 ? 253.617 -14.622 113.918 1.00 45.39 147 ARG D N 1
ATOM 6916 C CA . ARG D 2 147 ? 252.592 -15.232 113.080 1.00 43.50 147 ARG D CA 1
ATOM 6917 C C . ARG D 2 147 ? 251.197 -15.287 113.731 1.00 41.89 147 ARG D C 1
ATOM 6918 O O . ARG D 2 147 ? 250.189 -15.456 113.050 1.00 40.39 147 ARG D O 1
ATOM 6926 N N . SER D 2 148 ? 251.135 -15.126 115.043 1.00 46.46 148 SER D N 1
ATOM 6927 C CA . SER D 2 148 ? 249.869 -15.232 115.756 1.00 45.36 148 SER D CA 1
ATOM 6928 C C . SER D 2 148 ? 248.883 -14.081 115.520 1.00 44.15 148 SER D C 1
ATOM 6929 O O . SER D 2 148 ? 247.677 -14.269 115.661 1.00 43.04 148 SER D O 1
ATOM 6932 N N . ILE D 2 149 ? 249.389 -12.922 115.108 1.00 37.27 149 ILE D N 1
ATOM 6933 C CA . ILE D 2 149 ? 248.546 -11.784 114.722 1.00 36.31 149 ILE D CA 1
ATOM 6934 C C . ILE D 2 149 ? 248.304 -11.681 113.215 1.00 35.34 149 ILE D C 1
ATOM 6935 O O . ILE D 2 149 ? 247.817 -10.668 112.738 1.00 34.87 149 ILE D O 1
ATOM 6940 N N . MET D 2 150 ? 248.635 -12.733 112.478 1.00 35.25 150 MET D N 1
ATOM 6941 C CA . MET D 2 150 ? 248.339 -12.775 111.057 1.00 34.54 150 MET D CA 1
ATOM 6942 C C . MET D 2 150 ? 247.122 -13.642 110.752 1.00 33.31 150 MET D C 1
ATOM 6943 O O . MET D 2 150 ? 246.930 -14.708 111.328 1.00 33.29 150 MET D O 1
ATOM 6948 N N . PHE D 2 151 ? 246.278 -13.169 109.847 1.00 32.51 151 PHE D N 1
ATOM 6949 C CA . PHE D 2 151 ? 245.074 -13.912 109.493 1.00 31.64 151 PHE D CA 1
ATOM 6950 C C . PHE D 2 151 ? 244.845 -13.954 107.969 1.00 31.51 151 PHE D C 1
ATOM 6951 O O . PHE D 2 151 ? 245.341 -13.127 107.219 1.00 31.87 151 PHE D O 1
ATOM 6959 N N . THR D 2 152 ? 244.127 -14.952 107.500 1.00 39.90 152 THR D N 1
ATOM 6960 C CA . THR D 2 152 ? 243.674 -14.906 106.130 1.00 39.93 152 THR D CA 1
ATOM 6961 C C . THR D 2 152 ? 242.187 -14.611 106.095 1.00 39.32 152 THR D C 1
ATOM 6962 O O . THR D 2 152 ? 241.453 -15.030 106.975 1.00 38.99 152 THR D O 1
ATOM 6966 N N . VAL D 2 153 ? 241.738 -13.933 105.044 1.00 36.46 153 VAL D N 1
ATOM 6967 C CA . VAL D 2 153 ? 240.340 -13.536 104.934 1.00 36.18 153 VAL D CA 1
ATOM 6968 C C . VAL D 2 153 ? 239.793 -13.970 103.581 1.00 36.75 153 VAL D C 1
ATOM 6969 O O . VAL D 2 153 ? 240.162 -13.418 102.555 1.00 37.25 153 VAL D O 1
ATOM 6973 N N . GLN D 2 154 ? 238.951 -14.998 103.607 1.00 37.08 154 GLN D N 1
ATOM 6974 C CA . GLN D 2 154 ? 238.397 -15.666 102.426 1.00 37.93 154 GLN D CA 1
ATOM 6975 C C . GLN D 2 154 ? 236.861 -15.666 102.406 1.00 38.23 154 GLN D C 1
ATOM 6976 O O . GLN D 2 154 ? 236.239 -14.831 103.035 1.00 37.83 154 GLN D O 1
ATOM 6982 N N . ASN D 2 155 ? 236.247 -16.600 101.685 1.00 57.38 155 ASN D N 1
ATOM 6983 C CA . ASN D 2 155 ? 234.784 -16.608 101.632 1.00 58.04 155 ASN D CA 1
ATOM 6984 C C . ASN D 2 155 ? 234.193 -17.974 101.953 1.00 58.71 155 ASN D C 1
ATOM 6985 O O . ASN D 2 155 ? 232.969 -18.138 102.015 1.00 59.53 155 ASN D O 1
#

InterPro domains:
  IPR000157 Toll/interleukin-1 receptor homology (TIR) domain [PF01582] (377-528)
  IPR000157 Toll/interleukin-1 receptor homology (TIR) domain [PS50104] (373-520)
  IPR000157 Toll/interleukin-1 receptor homology (TIR) domain [SM00255] (374-523)
  IPR003599 Immunoglobulin domain subtype [SM00409] (25-112)
  IPR003599 Immunoglobulin domain subtype [SM00409] (125-207)
  IPR003599 Immunoglobulin domain subtype [SM00409] (222-316)
  IPR004074 Interleukin-1 receptor type I/II [PR01536] (83-106)
  IPR004074 Interleukin-1 receptor type I/II [PR01536] (181-200)
  IPR004074 Interleukin-1 receptor type I/II [PR01536] (223-240)
  IPR007110 Immunoglobulin-like domain [PS50835] (220-312)
  IPR013783 Immunoglobulin-like fold [G3DSA:2.60.40.10] (18-114)
  IPR013783 Immunoglobulin-like fold [G3DSA:2.60.40.10] (115-209)
  IPR013783 Immunoglobulin-like fold [G3DSA:2.60.40.10] (210-318)
  IPR015621 Interleukin-1 receptor family [PTHR11890] (19-529)
  IPR035897 Toll/interleukin-1 receptor homology (TIR) domain superfamily [G3DSA:3.40.50.10140] (373-522)
  IPR035897 Toll/interleukin-1 receptor homology (TIR) domain superfamily [SSF52200] (365-522)
  IPR036179 Immunoglobulin-like domain superfamily [SSF48726] (25-107)
  IPR036179 Immunoglobulin-like domain superfamily [SSF48726] (220-313)

Foldseek 3Di:
DFDDDAEDEEEAQAKDKHAFPDFVADKWKFWDDPPGDTHIDDPCCWDDDDRMIIHVHDHQVPAGKMWIDGPVDIDIHGYHYDYADPVAPGDVVQAAEEEAEAFDWDKDDDDDVPQVVFFDDKFKDWQRHTDVMDTDGHHQVSFTKIKIKTWGDDDPDIHIDIYIYGYGYDYDDPFDAKDWDDDQEAEDEDDQQWKDKDKTKMWHDPPKDKDKDDPPVQKDKDKDWDADPVGIIMIMMIMMGTRHDCVQAADWMKMKIDDPRYIDIGTYGYHYHDD/DFDDDAEDEDEAQAKDKHADPPPCDKWKFWDDDPDDTHIDDCPCWHDDDRMIIHVHDHQVPFGKMWIDRDPDIDIHGYHYDYFPPVAPGDPVQEAEDEAEAFDWDKDDDDDVPQVVFFDDKWKDWLRHTDVMDTDTHHQVSFTKIKIKTWGDDDPDIHIDIYIYGYGYDYDDPADAKDWDDDQEAEDEDAQQFKDKDKTKMWHDPPKDKDKDDPVPLKDKDKDWDADPVGTIMIMMIIMGTNHDCVLAADWIKMKIDDPRYIGIGTYGYHHHDD/DKFWDAKDKWWKAAPVRWTWFQDPVRFTFTHDDDVVRLVVVPPRRIKIWIFIDAPPDDATKTWIWGQDPAIWTWFCPPNWTGTHRDDDDRDDPDQFGRGIWHWDADPPGNQKIWTHHRNDGQKTFFWDDDDPTIHTGIDRDDDVVDRGRIMGIHD/DKFWDDKDKKWKAALVRWTWFQDPVRFTFTHDADVVRLVVVPPRRIKIWIFIDAPDDDATKTWIWTQDVAIWTWFCPPNWTGTHRDDDDRDDDDQFGRGIWHWDADPPGRQKIWTHHRNDGQKTFFWDDDPPTIHTGIDGDDDPPDRGRIMGIHD

CATH classification: 2.60.40.10 (+1 more: 2.60.40.10)

Radius of gyration: 32.78 Å; Cα contacts (8 Å, |Δi|>4): 2096; chains: 4; bounding box: 83×99×63 Å

Organism: Homo sapiens (NCBI:txid9606)

GO terms:
  GO:0005886 plasma membrane (C, IC)
  GO:0035655 interleukin-18-mediated signaling pathway (P, IDA)
  GO:0042007 interleukin-18 binding (F, IDA)
  GO:0042008 interleukin-18 receptor activity (F, IDA)
  GO:0045092 interleukin-18 receptor complex (C, IDA)
  GO:2000556 positive regulation of T-helper 1 cell cytokine production (P, IDA)
  GO:0032729 positive regulation of type II interferon production (P, IDA)
  GO:0016020 membrane (C, EXP)
  GO:0005886 plasma membrane (C, TAS)
  GO:0038023 signaling receptor activity (F, TAS)
  GO:0006955 immune response (P, TAS)
  GO:0007165 signal transduction (P, TAS)
  GO:0005515 protein binding (F, IPI)

Nearest PDB structures (foldseek):
  4r6u-assembly2_D  TM=1.006E+00  e=4.757E-28  Homo sapiens
  3wo2-assembly3_C  TM=9.969E-01  e=3.885E-25  Homo sapiens
  4xfs-assembly2_B  TM=9.858E-01  e=9.213E-25  Homo sapiens
  2vxt-assembly1_I  TM=9.597E-01  e=5.832E-25  Homo sapiens
  4xft-assembly3_A  TM=9.783E-01  e=3.757E-23  Homo sapiens

Sequence (859 aa):
SCTSRPHITVVEGEPFYLKHCSCTTTKSWYKSSGSQEHVELNPRRIALHDCVLEFWPVELNDTGSYFFQMKNYTQKWKLNVIRRNKHSCFTERQVTSKIVEVKKFFQITCENSYYQTLVNSTSLYKNCKKLPTIKKNAEFEDQGYYSCVHFLHHNGKLFNITKTFNITIVEDRSNIVPVLLGPKLNHVAVELGKNVRLNCSALLNEEDVIYWMFGENIHEEKEMRIMTPEGKWHASKVLRIENIGESNLNVLYNCTVASTGGTDTKSFILVRKADSCTSRPHITVVEGEPFYLKHCSCTTKSWYKSSGSQEHVELNPRRIALHDCVLEFWPVELNDTGSYFFQMKNYTQKWKLNVIRRNKHSCFTERQVTSKIVEVKKFFQITCENSYYQTLVNSTSLYKNCKKLPTIKKNAEFEDQGYYSCVHFLHHNGKLFNITKTFNITIVEDRSNIVPVLLGPKLNHVAVELGKNVRLNCSALLNEEDVIYWMFGENIHEEKEMRIMTPEGKWHASKVLRIENIGESNLNVLYNCTVASTGGTDTKSFILVRKADYFGKLESKLSVIRNLNDQVLFIDQGNRPLFEDMTDSDSRDNAPRTIFIISMYKDSQPRGMAVTISVKSEKISTLSSENKIISFKEMNPPDNIKDTKSDIIFFQRSVPGHDNKMQFESSSYEGYFLASEKERDLFKLILKKEDELGDRSIMFTVQNYFGKLESKLSVIRNLNDQVLFIDQGNRPLFEDMTDSDSRDNAPRTIFIISMYKDSQPRGMAVTISVKSEKISTLSSENKIISFKEMNPPDNIKDTKSDIIFFQRSVPGHDNKMQFESSSYEGYFLASEKERDLFKLILKKEDELGDRSIMFTVQN

Solvent-accessible surface area: 44337 Å² total; per-residue (Å²): 71,10,16,17,24,34,32,8,3,14,3,20,26,20,3,23,50,0,49,0,15,51,97,192,87,123,88,26,3,54,30,21,45,16,68,90,139,93,67,85,19,112,27,254,119,35,33,64,75,112,19,5,0,17,0,20,26,0,54,62,114,4,48,18,18,1,36,1,85,43,170,158,66,91,21,94,1,126,6,59,8,27,184,49,61,149,185,40,37,30,10,119,135,25,8,31,50,53,84,23,43,25,146,91,162,2,71,8,61,13,114,27,116,75,9,78,127,63,43,94,47,43,12,12,42,48,70,35,141,150,126,84,54,47,151,76,74,0,87,120,142,11,79,11,84,8,0,2,8,6,45,1,115,50,145,78,180,116,32,55,12,15,67,3,37,49,3,51,10,59,141,75,107,104,70,50,106,3,69,10,73,48,89,96,89,21,123,37,54,26,103,72,54,121,69,13,169,6,92,1,23,0,28,4,14,107,120,9,26,3,4,0,14,30,70,108,135,65,46,62,74,167,61,112,80,100,103,25,136,125,50,78,71,56,0,13,29,38,0,71,0,46,90,7,28,111,96,13,23,122,62,91,11,35,0,1,0,3,6,34,45,24,45,41,42,11,18,13,30,0,36,121,116,102,157,80,12,19,14,26,16,34,8,2,12,4,15,28,20,4,24,53,0,50,0,18,47,104,175,109,99,23,7,56,31,23,51,84,117,90,147,88,70,93,20,80,91,227,121,45,31,51,82,116,8,7,0,14,0,22,28,0,55,59,114,3,50,18,16,2,34,0,84,71,179,154,66,85,25,92,0,120,4,58,7,31,173,50,67,146,187,44,35,29,11,121,129,30,7,31,45,57,94,20,47,27,146,96,143,4,72,8,46,11,102,27,117,80,9,66,123,62,44,99,47,43,12,12,43,46,67,36,142,146,127,80,55,48,152,74,75,0,87,116,144,12,79,12,86,8,1,2,9,4,47,1,107,54,142,76,178,114,33,57,11,18,71,5,39,44,3,48,11,61,138,80,120,105,66,49,60,4,62,9,70,47,62,99,66,14,81,40,53,27,80,63,50,120,74,10,168,5,95,0,22,0,28,2,14,109,121,8,24,2,5,0,18,32,73,101,169,65,48,64,75,171,53,109,79,108,104,20,134,121,50,74,70,55,0,16,30,35,0,76,0,47,102,10,24,116,95,16,25,126,61,92,11,39,0,2,0,3,4,33,38,24,45,40,45,11,16,14,28,0,34,123,124,100,156,51,0,2,80,43,64,12,127,66,6,14,6,39,5,56,84,57,16,1,3,0,0,10,118,53,50,99,3,1,1,14,96,9,17,30,8,4,12,148,68,8,39,56,52,0,48,0,23,10,2,26,2,16,4,51,95,32,54,9,10,2,0,0,1,1,0,64,16,116,78,24,0,0,1,0,0,76,102,102,109,12,45,22,75,126,73,49,14,39,95,52,24,155,83,66,119,16,42,12,0,0,6,17,78,22,18,128,74,105,68,77,35,20,33,1,18,1,6,25,56,154,21,35,26,6,0,9,72,105,81,196,28,26,38,61,1,40,16,30,137,70,109,139,179,46,19,120,16,0,25,3,16,43,56,163,49,0,2,83,44,126,56,130,98,5,11,6,30,4,54,86,62,15,0,4,0,0,8,101,50,48,94,8,0,1,14,96,9,19,28,6,4,13,145,61,5,40,55,39,0,43,0,31,10,3,26,4,18,5,48,92,30,57,9,12,3,0,0,2,1,0,85,16,171,79,75,0,0,0,0,0,73,102,98,109,21,43,22,75,119,69,91,19,36,106,52,25,158,67,63,99,16,43,10,0,0,6,17,76,20,18,83,42,85,81,95,35,23,32,1,18,1,8,35,56,149,19,38,22,5,0,10,72,111,80,200,19,16,39,53,6,45,19,46,126,69,105,92,60,44,24,123,13,0,23,4,16,44,60,162

B-factor: mean 60.25, std 18.92, range [26.74, 153.66]

Secondary structure (DSSP, 8-state):
-----SEEEEETTS-EEEE-S-----EEEEE-SS-S-EEPP---EEEETTEEEESS--GGG-EEEEEE-SS-EEEEEEEEE---SSSSS-GGGEEEEEEETTSEEEEE---TTTGGGEEEEEEEETTEE--EEEEE--GGG-EEEEEEEEEEETTEEEEEEEEEEEEEEPPP-----EE-S-SEEEEE--SSS-EEEEEEEEE-TT-EEEEE-----EE---EEEE-TTSPEEEEEEEEE-S--STTTS--EEEEEEETTEEEEEEEEEE-S--/-EEEEEEEEEEEE-TT-PEEEE-TTS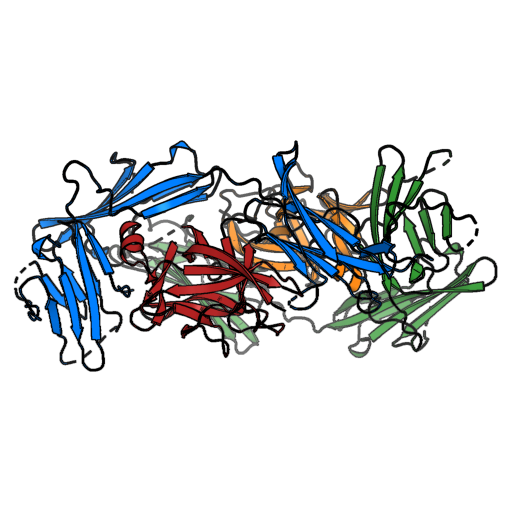-EEEE---HHHHHHTTTTT-EEEEEEEESS--SEEEEEEEESSSEEEEE-GGG--EEE--PPPSEE-SS--TT-EEEEEETTEEEEEEEEESSSTTEEEEEEEETTEEEEEEEE--STT-GGG-EEEE-/-----SEEEEETTS-EEEE-S------EEEEE-SS-S-EE-----EEEETTEEEESS--GGG-EEEEEEETTEEEEEEEEEE---SSSSS-GGGEEEEEEETTSEEEEE---TTTGGGEEEEEEEETTEE--EEEEE--GGG-EEEEEEEEEEETTEEEEEEEEEEEEEEPPP-----EE-S-SEEEEE--TTS-EEEEEEEEE-TT-EEEEE-----EE--EEEEE-TTSPEEEEEEEEE-S--STTTS--EEEEEEETTEEEEEEEEEE-S--/-EEEEEEEEEEEE-TT-PEEEE-TTS-EEEE---HHHHHHTTTTT-EEEEEEEESS--SEEEEEEEESSSEEEEE-GGG--EEES-PPPSEE-SS--TT-EEEEEETTEEEEEEEEESSSTTEEEEEEEETTEEEEEEEE--STT-GGG-EEEE-